Protein 2HYD (pdb70)

Structure (mmCIF, N/CA/C/O backbone):
data_2HYD
#
_entry.id   2HYD
#
_cell.length_a   161.279
_cell.length_b   103.955
_cell.length_c   181.013
_cell.angle_alpha   90.00
_cell.angle_beta   97.99
_cell.angle_gamma   90.00
#
_symmetry.space_group_name_H-M   'C 1 2 1'
#
loop_
_entity.id
_entity.type
_entity.pdbx_description
1 polymer 'ABC transporter homolog'
2 non-polymer 'SODIUM ION'
3 non-polymer "ADENOSINE-5'-DIPHOSPHATE"
4 water water
#
loop_
_atom_site.group_PDB
_atom_site.id
_atom_site.type_symbol
_atom_site.label_atom_id
_atom_site.label_alt_id
_atom_site.label_comp_id
_atom_site.label_asym_id
_atom_site.label_entity_id
_atom_site.label_seq_id
_atom_site.pdbx_PDB_ins_code
_atom_site.Cartn_x
_atom_site.Cartn_y
_atom_site.Cartn_z
_atom_site.occupancy
_atom_site.B_iso_or_equiv
_atom_site.auth_seq_id
_atom_site.auth_comp_id
_atom_site.auth_asym_id
_atom_site.auth_atom_id
_atom_site.pdbx_PDB_model_num
ATOM 1 N N . MET A 1 1 ? 111.671 47.978 130.300 1.00 115.39 1 MET A N 1
ATOM 2 C CA . MET A 1 1 ? 111.642 49.278 131.042 1.00 115.39 1 MET A CA 1
ATOM 3 C C . MET A 1 1 ? 111.860 50.517 130.166 1.00 115.39 1 MET A C 1
ATOM 4 O O . MET A 1 1 ? 111.342 51.599 130.466 1.00 115.39 1 MET A O 1
ATOM 9 N N . ILE A 1 2 ? 112.655 50.384 129.110 1.00 107.22 2 ILE A N 1
ATOM 10 C CA . ILE A 1 2 ? 112.864 51.525 128.235 1.00 107.22 2 ILE A CA 1
ATOM 11 C C . ILE A 1 2 ? 111.479 51.879 127.714 1.00 107.22 2 ILE A C 1
ATOM 12 O O . ILE A 1 2 ? 111.142 53.055 127.564 1.00 107.22 2 ILE A O 1
ATOM 17 N N . LYS A 1 3 ? 110.678 50.846 127.446 1.00 136.54 3 LYS A N 1
ATOM 18 C CA . LYS A 1 3 ? 109.326 51.039 126.935 1.00 136.54 3 LYS A CA 1
ATOM 19 C C . LYS A 1 3 ? 108.551 51.932 127.874 1.00 136.54 3 LYS A C 1
ATOM 20 O O . LYS A 1 3 ? 107.806 52.821 127.442 1.00 136.54 3 LYS A O 1
ATOM 26 N N . ARG A 1 4 ? 108.737 51.692 129.167 1.00 107.41 4 ARG A N 1
ATOM 27 C CA . ARG A 1 4 ? 108.081 52.499 130.182 1.00 107.41 4 ARG A CA 1
ATOM 28 C C . ARG A 1 4 ? 108.461 53.956 129.961 1.00 107.41 4 ARG A C 1
ATOM 29 O O . ARG A 1 4 ? 107.657 54.769 129.502 1.00 107.41 4 ARG A O 1
ATOM 37 N N . TYR A 1 5 ? 109.710 54.269 130.285 1.00 111.07 5 TYR A N 1
ATOM 38 C CA . TYR A 1 5 ? 110.208 55.622 130.148 1.00 111.07 5 TYR A CA 1
ATOM 39 C C . TYR A 1 5 ? 109.772 56.240 128.824 1.00 111.07 5 TYR A C 1
ATOM 40 O O . TYR A 1 5 ? 109.416 57.417 128.762 1.00 111.07 5 TYR A O 1
ATOM 49 N N . LEU A 1 6 ? 109.789 55.434 127.768 1.00 102.49 6 LEU A N 1
ATOM 50 C CA . LEU A 1 6 ? 109.401 55.907 126.445 1.00 102.49 6 LEU A CA 1
ATOM 51 C C . LEU A 1 6 ? 107.990 56.452 126.444 1.00 102.49 6 LEU A C 1
ATOM 52 O O . LEU A 1 6 ? 107.695 57.453 125.793 1.00 102.49 6 LEU A O 1
ATOM 57 N N . GLN A 1 7 ? 107.123 55.786 127.188 1.00 89.21 7 GLN A N 1
ATOM 58 C CA . GLN A 1 7 ? 105.744 56.201 127.279 1.00 89.21 7 GLN A CA 1
ATOM 59 C C . GLN A 1 7 ? 105.654 57.687 127.637 1.00 89.21 7 GLN A C 1
ATOM 60 O O . GLN A 1 7 ? 104.705 58.369 127.257 1.00 89.21 7 GLN A O 1
ATOM 66 N N . PHE A 1 8 ? 106.639 58.197 128.364 1.00 93.07 8 PHE A N 1
ATOM 67 C CA . PHE A 1 8 ? 106.613 59.605 128.736 1.00 93.07 8 PHE A CA 1
ATOM 68 C C . PHE A 1 8 ? 106.993 60.477 127.555 1.00 93.07 8 PHE A C 1
ATOM 69 O O . PHE A 1 8 ? 106.519 61.607 127.420 1.00 93.07 8 PHE A O 1
ATOM 77 N N . VAL A 1 9 ? 107.859 59.945 126.701 1.00 106.74 9 VAL A N 1
ATOM 78 C CA . VAL A 1 9 ? 108.320 60.683 125.537 1.00 106.74 9 VAL A CA 1
ATOM 79 C C . VAL A 1 9 ? 107.302 60.667 124.404 1.00 106.74 9 VAL A C 1
ATOM 80 O O . VAL A 1 9 ? 107.237 61.600 123.606 1.00 106.74 9 VAL A O 1
ATOM 84 N N . LYS A 1 10 ? 106.513 59.597 124.347 1.00 109.60 10 LYS A N 1
ATOM 85 C CA . LYS A 1 10 ? 105.490 59.412 123.320 1.00 109.60 10 LYS A CA 1
ATOM 86 C C . LYS A 1 10 ? 104.899 60.691 122.721 1.00 109.60 10 LYS A C 1
ATOM 87 O O . LYS A 1 10 ? 105.110 60.987 121.555 1.00 109.60 10 LYS A O 1
ATOM 93 N N . PRO A 1 11 ? 104.163 61.475 123.513 1.00 87.21 11 PRO A N 1
ATOM 94 C CA . PRO A 1 11 ? 103.577 62.700 122.961 1.00 87.21 11 PRO A CA 1
ATOM 95 C C . PRO A 1 11 ? 104.568 63.752 122.471 1.00 87.21 11 PRO A C 1
ATOM 96 O O . PRO A 1 11 ? 104.190 64.894 122.227 1.00 87.21 11 PRO A O 1
ATOM 100 N N . TYR A 1 12 ? 105.832 63.378 122.328 1.00 109.69 12 TYR A N 1
ATOM 101 C CA . TYR A 1 12 ? 106.828 64.327 121.860 1.00 109.69 12 TYR A CA 1
ATOM 102 C C . TYR A 1 12 ? 107.694 63.727 120.762 1.00 109.69 12 TYR A C 1
ATOM 103 O O . TYR A 1 12 ? 108.731 64.289 120.411 1.00 109.69 12 TYR A O 1
ATOM 112 N N . LYS A 1 13 ? 107.263 62.593 120.214 1.00 126.55 13 LYS A N 1
ATOM 113 C CA . LYS A 1 13 ? 108.023 61.924 119.163 1.00 126.55 13 LYS A CA 1
ATOM 114 C C . LYS A 1 13 ? 108.416 62.891 118.068 1.00 126.55 13 LYS A C 1
ATOM 115 O O . LYS A 1 13 ? 109.603 63.089 117.802 1.00 126.55 13 LYS A O 1
ATOM 121 N N . TYR A 1 14 ? 107.426 63.514 117.446 1.00 124.07 14 TYR A N 1
ATOM 122 C CA . TYR A 1 14 ? 107.712 64.441 116.370 1.00 124.07 14 TYR A CA 1
ATOM 123 C C . TYR A 1 14 ? 108.783 65.470 116.710 1.00 124.07 14 TYR A C 1
ATOM 124 O O . TYR A 1 14 ? 109.788 65.565 115.997 1.00 124.07 14 TYR A O 1
ATOM 133 N N . ARG A 1 15 ? 108.597 66.217 117.798 1.00 114.33 15 ARG A N 1
ATOM 134 C CA . ARG A 1 15 ? 109.580 67.229 118.195 1.00 114.33 15 ARG A CA 1
ATOM 135 C C . ARG A 1 15 ? 110.964 66.593 118.249 1.00 114.33 15 ARG A C 1
ATOM 136 O O . ARG A 1 15 ? 111.970 67.239 117.946 1.00 114.33 15 ARG A O 1
ATOM 144 N N . ILE A 1 16 ? 111.009 65.320 118.624 1.00 119.43 16 ILE A N 1
ATOM 145 C CA . ILE A 1 16 ? 112.270 64.612 118.713 1.00 119.43 16 ILE A CA 1
ATOM 146 C C . ILE A 1 16 ? 112.791 64.219 117.345 1.00 119.43 16 ILE A C 1
ATOM 147 O O . ILE A 1 16 ? 113.990 64.336 117.079 1.00 119.43 16 ILE A O 1
ATOM 152 N N . PHE A 1 17 ? 111.904 63.740 116.478 1.00 118.32 17 PHE A N 1
ATOM 153 C CA . PHE A 1 17 ? 112.335 63.382 115.135 1.00 118.32 17 PHE A CA 1
ATOM 154 C C . PHE A 1 17 ? 112.939 64.660 114.575 1.00 118.32 17 PHE A C 1
ATOM 155 O O . PHE A 1 17 ? 114.063 64.663 114.058 1.00 118.32 17 PHE A O 1
ATOM 163 N N . ALA A 1 18 ? 112.184 65.749 114.716 1.00 97.23 18 ALA A N 1
ATOM 164 C CA . ALA A 1 18 ? 112.604 67.068 114.247 1.00 97.23 18 ALA A CA 1
ATOM 165 C C . ALA A 1 18 ? 113.999 67.416 114.758 1.00 97.23 18 ALA A C 1
ATOM 166 O O . ALA A 1 18 ? 114.870 67.862 114.003 1.00 97.23 18 ALA A O 1
ATOM 168 N N . THR A 1 19 ? 114.199 67.215 116.053 1.00 110.35 19 THR A N 1
ATOM 169 C CA . THR A 1 19 ? 115.481 67.496 116.667 1.00 110.35 19 THR A CA 1
ATOM 170 C C . THR A 1 19 ? 116.580 66.675 116.015 1.00 110.35 19 THR A C 1
ATOM 171 O O . THR A 1 19 ? 117.709 67.151 115.881 1.00 110.35 19 THR A O 1
ATOM 175 N N . ILE A 1 20 ? 116.257 65.447 115.613 1.00 110.78 20 ILE A N 1
ATOM 176 C CA . ILE A 1 20 ? 117.250 64.589 114.980 1.00 110.78 20 ILE A CA 1
ATOM 177 C C . ILE A 1 20 ? 117.521 65.039 113.551 1.00 110.78 20 ILE A C 1
ATOM 178 O O . ILE A 1 20 ? 118.675 65.095 113.118 1.00 110.78 20 ILE A O 1
ATOM 183 N N . ILE A 1 21 ? 116.454 65.347 112.820 1.00 120.90 21 ILE A N 1
ATOM 184 C CA . ILE A 1 21 ? 116.572 65.805 111.439 1.00 120.90 21 ILE A CA 1
ATOM 185 C C . ILE A 1 21 ? 117.531 66.990 111.397 1.00 120.90 21 ILE A C 1
ATOM 186 O O . ILE A 1 21 ? 118.618 66.908 110.818 1.00 120.90 21 ILE A O 1
ATOM 191 N N . VAL A 1 22 ? 117.119 68.088 112.022 1.00 101.58 22 VAL A N 1
ATOM 192 C CA . VAL A 1 22 ? 117.930 69.291 112.078 1.00 101.58 22 VAL A CA 1
ATOM 193 C C . VAL A 1 22 ? 119.336 68.921 112.538 1.00 101.58 22 VAL A C 1
ATOM 194 O O . VAL A 1 22 ? 120.320 69.566 112.162 1.00 101.58 22 VAL A O 1
ATOM 198 N N . GLY A 1 23 ? 119.419 67.877 113.358 1.00 101.06 23 GLY A N 1
ATOM 199 C CA . GLY A 1 23 ? 120.706 67.420 113.856 1.00 101.06 23 GLY A CA 1
ATOM 200 C C . GLY A 1 23 ? 121.602 66.983 112.716 1.00 101.06 23 GLY A C 1
ATOM 201 O O . GLY A 1 23 ? 122.772 67.367 112.643 1.00 101.06 23 GLY A O 1
ATOM 202 N N . ILE A 1 24 ? 121.046 66.182 111.814 1.00 133.64 24 ILE A N 1
ATOM 203 C CA . ILE A 1 24 ? 121.794 65.697 110.666 1.00 133.64 24 ILE A CA 1
ATOM 204 C C . ILE A 1 24 ? 122.188 66.872 109.767 1.00 133.64 24 ILE A C 1
ATOM 205 O O . ILE A 1 24 ? 123.348 67.001 109.372 1.00 133.64 24 ILE A O 1
ATOM 210 N N . ILE A 1 25 ? 121.217 67.732 109.465 1.00 117.55 25 ILE A N 1
ATOM 211 C CA . ILE A 1 25 ? 121.436 68.907 108.623 1.00 117.55 25 ILE A CA 1
ATOM 212 C C . ILE A 1 25 ? 122.483 69.848 109.228 1.00 117.55 25 ILE A C 1
ATOM 213 O O . ILE A 1 25 ? 122.485 71.052 108.968 1.00 117.55 25 ILE A O 1
ATOM 218 N N . LYS A 1 26 ? 123.370 69.307 110.051 1.00 131.92 26 LYS A N 1
ATOM 219 C CA . LYS A 1 26 ? 124.402 70.130 110.646 1.00 131.92 26 LYS A CA 1
ATOM 220 C C . LYS A 1 26 ? 125.772 69.799 110.101 1.00 131.92 26 LYS A C 1
ATOM 221 O O . LYS A 1 26 ? 126.570 70.700 109.842 1.00 131.92 26 LYS A O 1
ATOM 227 N N . PHE A 1 27 ? 126.044 68.512 109.918 1.00 134.66 27 PHE A N 1
ATOM 228 C CA . PHE A 1 27 ? 127.334 68.087 109.381 1.00 134.66 27 PHE A CA 1
ATOM 229 C C . PHE A 1 27 ? 127.612 68.776 108.039 1.00 134.66 27 PHE A C 1
ATOM 230 O O . PHE A 1 27 ? 128.768 68.957 107.644 1.00 134.66 27 PHE A O 1
ATOM 238 N N . GLY A 1 28 ? 126.545 69.152 107.341 1.00 199.98 28 GLY A N 1
ATOM 239 C CA . GLY A 1 28 ? 126.699 69.807 106.056 1.00 199.98 28 GLY A CA 1
ATOM 240 C C . GLY A 1 28 ? 127.459 71.109 106.179 1.00 199.98 28 GLY A C 1
ATOM 241 O O . GLY A 1 28 ? 128.186 71.507 105.270 1.00 199.98 28 GLY A O 1
ATOM 242 N N . ILE A 1 29 ? 127.297 71.764 107.321 1.00 140.12 29 ILE A N 1
ATOM 243 C CA . ILE A 1 29 ? 127.950 73.035 107.578 1.00 140.12 29 ILE A CA 1
ATOM 244 C C . ILE A 1 29 ? 129.475 72.951 107.732 1.00 140.12 29 ILE A C 1
ATOM 245 O O . ILE A 1 29 ? 130.217 73.565 106.958 1.00 140.12 29 ILE A O 1
ATOM 250 N N . PRO A 1 30 ? 129.967 72.186 108.719 1.00 129.03 30 PRO A N 1
ATOM 251 C CA . PRO A 1 30 ? 131.421 72.074 108.905 1.00 129.03 30 PRO A CA 1
ATOM 252 C C . PRO A 1 30 ? 132.179 71.761 107.616 1.00 129.03 30 PRO A C 1
ATOM 253 O O . PRO A 1 30 ? 133.318 72.193 107.434 1.00 129.03 30 PRO A O 1
ATOM 257 N N . MET A 1 31 ? 131.539 71.003 106.731 1.00 137.40 31 MET A N 1
ATOM 258 C CA . MET A 1 31 ? 132.144 70.635 105.458 1.00 137.40 31 MET A CA 1
ATOM 259 C C . MET A 1 31 ? 132.191 71.799 104.473 1.00 137.40 31 MET A C 1
ATOM 260 O O . MET A 1 31 ? 132.999 71.803 103.543 1.00 137.40 31 MET A O 1
ATOM 265 N N . LEU A 1 32 ? 131.329 72.787 104.670 1.00 121.79 32 LEU A N 1
ATOM 266 C CA . LEU A 1 32 ? 131.316 73.929 103.776 1.00 121.79 32 LEU A CA 1
ATOM 267 C C . LEU A 1 32 ? 132.623 74.709 103.863 1.00 121.79 32 LEU A C 1
ATOM 268 O O . LEU A 1 32 ? 133.071 75.297 102.878 1.00 121.79 32 LEU A O 1
ATOM 273 N N . ILE A 1 33 ? 133.240 74.705 105.038 1.00 114.48 33 ILE A N 1
ATOM 274 C CA . ILE A 1 33 ? 134.495 75.421 105.216 1.00 114.48 33 ILE A CA 1
ATOM 275 C C . ILE A 1 33 ? 135.562 74.878 104.268 1.00 114.48 33 ILE A C 1
ATOM 276 O O . ILE A 1 33 ? 135.997 75.580 103.351 1.00 114.48 33 ILE A O 1
ATOM 281 N N . PRO A 1 34 ? 135.989 73.616 104.463 1.00 127.36 34 PRO A N 1
ATOM 282 C CA . PRO A 1 34 ? 137.015 73.052 103.579 1.00 127.36 34 PRO A CA 1
ATOM 283 C C . PRO A 1 34 ? 136.617 73.092 102.110 1.00 127.36 34 PRO A C 1
ATOM 284 O O . PRO A 1 34 ? 137.471 73.028 101.229 1.00 127.36 34 PRO A O 1
ATOM 288 N N . LEU A 1 35 ? 135.321 73.197 101.845 1.00 102.92 35 LEU A N 1
ATOM 289 C CA . LEU A 1 35 ? 134.860 73.269 100.471 1.00 102.92 35 LEU A CA 1
ATOM 290 C C . LEU A 1 35 ? 135.178 74.664 99.941 1.00 102.92 35 LEU A C 1
ATOM 291 O O . LEU A 1 35 ? 135.616 74.812 98.802 1.00 102.92 35 LEU A O 1
ATOM 296 N N . LEU A 1 36 ? 134.960 75.681 100.775 1.00 114.66 36 LEU A N 1
ATOM 297 C CA . LEU A 1 36 ? 135.236 77.059 100.385 1.00 114.66 36 LEU A CA 1
ATOM 298 C C . LEU A 1 36 ? 136.732 77.249 100.219 1.00 114.66 36 LEU A C 1
ATOM 299 O O . LEU A 1 36 ? 137.185 78.126 99.467 1.00 114.66 36 LEU A O 1
ATOM 304 N N . ILE A 1 37 ? 137.467 76.393 100.934 1.00 104.08 37 ILE A N 1
ATOM 305 C CA . ILE A 1 37 ? 138.929 76.350 100.922 1.00 104.08 37 ILE A CA 1
ATOM 306 C C . ILE A 1 37 ? 139.406 75.646 99.660 1.00 104.08 37 ILE A C 1
ATOM 307 O O . ILE A 1 37 ? 140.230 76.179 98.915 1.00 104.08 37 ILE A O 1
ATOM 312 N N . LYS A 1 38 ? 138.902 74.439 99.427 1.00 117.08 38 LYS A N 1
ATOM 313 C CA . LYS A 1 38 ? 139.293 73.699 98.238 1.00 117.08 38 LYS A CA 1
ATOM 314 C C . LYS A 1 38 ? 138.881 74.513 97.016 1.00 117.08 38 LYS A C 1
ATOM 315 O O . LYS A 1 38 ? 139.640 74.650 96.057 1.00 117.08 38 LYS A O 1
ATOM 321 N N . TYR A 1 39 ? 137.672 75.061 97.069 1.00 114.10 39 TYR A N 1
ATOM 322 C CA . TYR A 1 39 ? 137.142 75.865 95.978 1.00 114.10 39 TYR A CA 1
ATOM 323 C C . TYR A 1 39 ? 137.995 77.097 95.718 1.00 114.10 39 TYR A C 1
ATOM 324 O O . TYR A 1 39 ? 138.196 77.493 94.572 1.00 114.10 39 TYR A O 1
ATOM 333 N N . ALA A 1 40 ? 138.470 77.727 96.783 1.00 102.97 40 ALA A N 1
ATOM 334 C CA . ALA A 1 40 ? 139.323 78.891 96.623 1.00 102.97 40 ALA A CA 1
ATOM 335 C C . ALA A 1 40 ? 140.595 78.375 95.963 1.00 102.97 40 ALA A C 1
ATOM 336 O O . ALA A 1 40 ? 140.917 78.749 94.836 1.00 102.97 40 ALA A O 1
ATOM 338 N N . ILE A 1 41 ? 141.297 77.493 96.669 1.00 128.96 41 ILE A N 1
ATOM 339 C CA . ILE A 1 41 ? 142.538 76.907 96.184 1.00 128.96 41 ILE A CA 1
ATOM 340 C C . ILE A 1 41 ? 142.413 76.237 94.823 1.00 128.96 41 ILE A C 1
ATOM 341 O O . ILE A 1 41 ? 142.724 76.838 93.796 1.00 128.96 41 ILE A O 1
ATOM 346 N N . ASP A 1 42 ? 141.951 74.992 94.823 1.00 134.04 42 ASP A N 1
ATOM 347 C CA . ASP A 1 42 ? 141.815 74.206 93.598 1.00 134.04 42 ASP A CA 1
ATOM 348 C C . ASP A 1 42 ? 140.787 74.697 92.583 1.00 134.04 42 ASP A C 1
ATOM 349 O O . ASP A 1 42 ? 140.749 74.200 91.454 1.00 134.04 42 ASP A O 1
ATOM 354 N N . GLY A 1 43 ? 139.964 75.669 92.966 1.00 115.45 43 GLY A N 1
ATOM 355 C CA . GLY A 1 43 ? 138.946 76.149 92.051 1.00 115.45 43 GLY A CA 1
ATOM 356 C C . GLY A 1 43 ? 139.171 77.492 91.394 1.00 115.45 43 GLY A C 1
ATOM 357 O O . GLY A 1 43 ? 138.930 77.644 90.201 1.00 115.45 43 GLY A O 1
ATOM 358 N N . VAL A 1 44 ? 139.632 78.474 92.152 1.00 133.02 44 VAL A N 1
ATOM 359 C CA . VAL A 1 44 ? 139.834 79.794 91.584 1.00 133.02 44 VAL A CA 1
ATOM 360 C C . VAL A 1 44 ? 141.300 80.164 91.402 1.00 133.02 44 VAL A C 1
ATOM 361 O O . VAL A 1 44 ? 141.673 80.819 90.426 1.00 133.02 44 VAL A O 1
ATOM 365 N N . ILE A 1 45 ? 142.130 79.737 92.342 1.00 138.25 45 ILE A N 1
ATOM 366 C CA . ILE A 1 45 ? 143.549 80.041 92.289 1.00 138.25 45 ILE A CA 1
ATOM 367 C C . ILE A 1 45 ? 144.286 79.255 91.223 1.00 138.25 45 ILE A C 1
ATOM 368 O O . ILE A 1 45 ? 145.198 79.780 90.590 1.00 138.25 45 ILE A O 1
ATOM 373 N N . ASN A 1 46 ? 143.904 77.999 91.024 1.00 128.57 46 ASN A N 1
ATOM 374 C CA . ASN A 1 46 ? 144.583 77.182 90.030 1.00 128.57 46 ASN A CA 1
ATOM 375 C C . ASN A 1 46 ? 143.659 76.665 88.943 1.00 128.57 46 ASN A C 1
ATOM 376 O O . ASN A 1 46 ? 143.740 75.499 88.556 1.00 128.57 46 ASN A O 1
ATOM 381 N N . ASN A 1 47 ? 142.784 77.525 88.440 1.00 164.89 47 ASN A N 1
ATOM 382 C CA . ASN A 1 47 ? 141.876 77.104 87.388 1.00 164.89 47 ASN A CA 1
ATOM 383 C C . ASN A 1 47 ? 142.565 77.136 86.026 1.00 164.89 47 ASN A C 1
ATOM 384 O O . ASN A 1 47 ? 142.186 76.406 85.107 1.00 164.89 47 ASN A O 1
ATOM 389 N N . HIS A 1 48 ? 143.589 77.973 85.904 1.00 166.04 48 HIS A N 1
ATOM 390 C CA . HIS A 1 48 ? 144.326 78.095 84.652 1.00 166.04 48 HIS A CA 1
ATOM 391 C C . HIS A 1 48 ? 143.374 78.440 83.522 1.00 166.04 48 HIS A C 1
ATOM 392 O O . HIS A 1 48 ? 143.582 78.045 82.377 1.00 166.04 48 HIS A O 1
ATOM 399 N N . ALA A 1 49 ? 142.328 79.186 83.859 1.00 153.45 49 ALA A N 1
ATOM 400 C CA . ALA A 1 49 ? 141.325 79.596 82.886 1.00 153.45 49 ALA A CA 1
ATOM 401 C C . ALA A 1 49 ? 140.649 80.853 83.404 1.00 153.45 49 ALA A C 1
ATOM 402 O O . ALA A 1 49 ? 139.541 81.186 82.984 1.00 153.45 49 ALA A O 1
ATOM 404 N N . LEU A 1 50 ? 141.332 81.572 84.291 1.00 110.57 50 LEU A N 1
ATOM 405 C CA . LEU A 1 50 ? 140.724 82.745 84.907 1.00 110.57 50 LEU A CA 1
ATOM 406 C C . LEU A 1 50 ? 141.334 84.136 84.791 1.00 110.57 50 LEU A C 1
ATOM 407 O O . LEU A 1 50 ? 142.449 84.404 85.247 1.00 110.57 50 LEU A O 1
ATOM 412 N N . THR A 1 51 ? 140.561 85.036 84.209 1.00 143.70 51 THR A N 1
ATOM 413 C CA . THR A 1 51 ? 140.993 86.409 84.088 1.00 143.70 51 THR A CA 1
ATOM 414 C C . THR A 1 51 ? 141.244 86.786 85.535 1.00 143.70 51 THR A C 1
ATOM 415 O O . THR A 1 51 ? 140.570 86.272 86.426 1.00 143.70 51 THR A O 1
ATOM 419 N N . THR A 1 52 ? 142.212 87.655 85.790 1.00 142.51 52 THR A N 1
ATOM 420 C CA . THR A 1 52 ? 142.443 88.071 87.164 1.00 142.51 52 THR A CA 1
ATOM 421 C C . THR A 1 52 ? 141.154 88.734 87.644 1.00 142.51 52 THR A C 1
ATOM 422 O O . THR A 1 52 ? 140.901 88.846 88.841 1.00 142.51 52 THR A O 1
ATOM 426 N N . ASP A 1 53 ? 140.330 89.145 86.683 1.00 163.91 53 ASP A N 1
ATOM 427 C CA . ASP A 1 53 ? 139.044 89.779 86.968 1.00 163.91 53 ASP A CA 1
ATOM 428 C C . ASP A 1 53 ? 137.930 88.730 87.109 1.00 163.91 53 ASP A C 1
ATOM 429 O O . ASP A 1 53 ? 136.841 89.034 87.602 1.00 163.91 53 ASP A O 1
ATOM 434 N N . GLU A 1 54 ? 138.202 87.505 86.662 1.00 186.43 54 GLU A N 1
ATOM 435 C CA . GLU A 1 54 ? 137.225 86.422 86.753 1.00 186.43 54 GLU A CA 1
ATOM 436 C C . GLU A 1 54 ? 137.422 85.643 88.051 1.00 186.43 54 GLU A C 1
ATOM 437 O O . GLU A 1 54 ? 136.468 85.398 88.795 1.00 186.43 54 GLU A O 1
ATOM 443 N N . LYS A 1 55 ? 138.667 85.255 88.315 1.00 133.40 55 LYS A N 1
ATOM 444 C CA . LYS A 1 55 ? 138.996 84.500 89.520 1.00 133.40 55 LYS A CA 1
ATOM 445 C C . LYS A 1 55 ? 138.581 85.273 90.762 1.00 133.40 55 LYS A C 1
ATOM 446 O O . LYS A 1 55 ? 137.985 84.718 91.690 1.00 133.40 55 LYS A O 1
ATOM 452 N N . VAL A 1 56 ? 138.895 86.561 90.769 1.00 115.66 56 VAL A N 1
ATOM 453 C CA . VAL A 1 56 ? 138.520 87.418 91.883 1.00 115.66 56 VAL A CA 1
ATOM 454 C C . VAL A 1 56 ? 136.993 87.441 91.988 1.00 115.66 56 VAL A C 1
ATOM 455 O O . VAL A 1 56 ? 136.438 87.432 93.094 1.00 115.66 56 VAL A O 1
ATOM 459 N N . HIS A 1 57 ? 136.330 87.457 90.831 1.00 121.18 57 HIS A N 1
ATOM 460 C CA . HIS A 1 57 ? 134.872 87.479 90.758 1.00 121.18 57 HIS A CA 1
ATOM 461 C C . HIS A 1 57 ? 134.281 86.212 91.344 1.00 121.18 57 HIS A C 1
ATOM 462 O O . HIS A 1 57 ? 133.401 86.262 92.208 1.00 121.18 57 HIS A O 1
ATOM 469 N N . HIS A 1 58 ? 134.760 85.072 90.863 1.00 146.33 58 HIS A N 1
ATOM 470 C CA . HIS A 1 58 ? 134.267 83.797 91.353 1.00 146.33 58 HIS A CA 1
ATOM 471 C C . HIS A 1 58 ? 134.650 83.548 92.805 1.00 146.33 58 HIS A C 1
ATOM 472 O O . HIS A 1 58 ? 134.048 82.709 93.484 1.00 146.33 58 HIS A O 1
ATOM 479 N N . LEU A 1 59 ? 135.654 84.280 93.281 1.00 124.51 59 LEU A N 1
ATOM 480 C CA . LEU A 1 59 ? 136.060 84.154 94.670 1.00 124.51 59 LEU A CA 1
ATOM 481 C C . LEU A 1 59 ? 134.941 84.828 95.449 1.00 124.51 59 LEU A C 1
ATOM 482 O O . LEU A 1 59 ? 134.337 84.231 96.342 1.00 124.51 59 LEU A O 1
ATOM 487 N N . THR A 1 60 ? 134.657 86.073 95.076 1.00 111.89 60 THR A N 1
ATOM 488 C CA . THR A 1 60 ? 133.616 86.856 95.723 1.00 111.89 60 THR A CA 1
ATOM 489 C C . THR A 1 60 ? 132.266 86.143 95.805 1.00 111.89 60 THR A C 1
ATOM 490 O O . THR A 1 60 ? 131.635 86.143 96.865 1.00 111.89 60 THR A O 1
ATOM 494 N N . ILE A 1 61 ? 131.806 85.534 94.715 1.00 120.29 61 ILE A N 1
ATOM 495 C CA . ILE A 1 61 ? 130.520 84.840 94.791 1.00 120.29 61 ILE A CA 1
ATOM 496 C C . ILE A 1 61 ? 130.571 83.733 95.858 1.00 120.29 61 ILE A C 1
ATOM 497 O O . ILE A 1 61 ? 129.551 83.405 96.487 1.00 120.29 61 ILE A O 1
ATOM 502 N N . ALA A 1 62 ? 131.760 83.170 96.071 1.00 115.99 62 ALA A N 1
ATOM 503 C CA . ALA A 1 62 ? 131.933 82.099 97.052 1.00 115.99 62 ALA A CA 1
ATOM 504 C C . ALA A 1 62 ? 131.928 82.627 98.481 1.00 115.99 62 ALA A C 1
ATOM 505 O O . ALA A 1 62 ? 131.639 81.898 99.425 1.00 115.99 62 ALA A O 1
ATOM 507 N N . ILE A 1 63 ? 132.252 83.898 98.646 1.00 103.75 63 ILE A N 1
ATOM 508 C CA . ILE A 1 63 ? 132.259 84.468 99.976 1.00 103.75 63 ILE A CA 1
ATOM 509 C C . ILE A 1 63 ? 130.881 85.070 100.273 1.00 103.75 63 ILE A C 1
ATOM 510 O O . ILE A 1 63 ? 130.271 84.718 101.277 1.00 103.75 63 ILE A O 1
ATOM 515 N N . GLY A 1 64 ? 130.383 85.955 99.409 1.00 143.82 64 GLY A N 1
ATOM 516 C CA . GLY A 1 64 ? 129.063 86.534 99.611 1.00 143.82 64 GLY A CA 1
ATOM 517 C C . GLY A 1 64 ? 128.107 85.424 100.002 1.00 143.82 64 GLY A C 1
ATOM 518 O O . GLY A 1 64 ? 127.243 85.600 100.866 1.00 143.82 64 GLY A O 1
ATOM 519 N N . ILE A 1 65 ? 128.288 84.268 99.365 1.00 111.68 65 ILE A N 1
ATOM 520 C CA . ILE A 1 65 ? 127.477 83.085 99.628 1.00 111.68 65 ILE A CA 1
ATOM 521 C C . ILE A 1 65 ? 127.751 82.548 101.032 1.00 111.68 65 ILE A C 1
ATOM 522 O O . ILE A 1 65 ? 126.819 82.247 101.787 1.00 111.68 65 ILE A O 1
ATOM 527 N N . ALA A 1 66 ? 129.035 82.423 101.369 1.00 106.92 66 ALA A N 1
ATOM 528 C CA . ALA A 1 66 ? 129.450 81.915 102.677 1.00 106.92 66 ALA A CA 1
ATOM 529 C C . ALA A 1 66 ? 128.801 82.715 103.803 1.00 106.92 66 ALA A C 1
ATOM 530 O O . ALA A 1 66 ? 128.142 82.154 104.685 1.00 106.92 66 ALA A O 1
ATOM 532 N N . LEU A 1 67 ? 128.987 84.029 103.761 1.00 120.61 67 LEU A N 1
ATOM 533 C CA . LEU A 1 67 ? 128.423 84.898 104.774 1.00 120.61 67 LEU A CA 1
ATOM 534 C C . LEU A 1 67 ? 126.934 84.661 104.931 1.00 120.61 67 LEU A C 1
ATOM 535 O O . LEU A 1 67 ? 126.444 84.518 106.047 1.00 120.61 67 LEU A O 1
ATOM 540 N N . PHE A 1 68 ? 126.217 84.603 103.814 1.00 113.79 68 PHE A N 1
ATOM 541 C CA . PHE A 1 68 ? 124.773 84.380 103.859 1.00 113.79 68 PHE A CA 1
ATOM 542 C C . PHE A 1 68 ? 124.428 83.122 104.642 1.00 113.79 68 PHE A C 1
ATOM 543 O O . PHE A 1 68 ? 123.657 83.169 105.616 1.00 113.79 68 PHE A O 1
ATOM 551 N N . ILE A 1 69 ? 124.982 81.995 104.200 1.00 123.18 69 ILE A N 1
ATOM 552 C CA . ILE A 1 69 ? 124.742 80.727 104.876 1.00 123.18 69 ILE A CA 1
ATOM 553 C C . ILE A 1 69 ? 125.021 80.868 106.366 1.00 123.18 69 ILE A C 1
ATOM 554 O O . ILE A 1 69 ? 124.111 80.735 107.190 1.00 123.18 69 ILE A O 1
ATOM 559 N N . PHE A 1 70 ? 126.275 81.168 106.701 1.00 107.01 70 PHE A N 1
ATOM 560 C CA . PHE A 1 70 ? 126.677 81.305 108.095 1.00 107.01 70 PHE A CA 1
ATOM 561 C C . PHE A 1 70 ? 126.055 82.423 108.932 1.00 107.01 70 PHE A C 1
ATOM 562 O O . PHE A 1 70 ? 125.819 82.228 110.126 1.00 107.01 70 PHE A O 1
ATOM 570 N N . VAL A 1 71 ? 125.777 83.582 108.345 1.00 106.31 71 VAL A N 1
ATOM 571 C CA . VAL A 1 71 ? 125.190 84.656 109.135 1.00 106.31 71 VAL A CA 1
ATOM 572 C C . VAL A 1 71 ? 123.667 84.689 109.064 1.00 106.31 71 VAL A C 1
ATOM 573 O O . VAL A 1 71 ? 123.025 85.491 109.745 1.00 106.31 71 VAL A O 1
ATOM 577 N N . ILE A 1 72 ? 123.078 83.814 108.256 1.00 103.65 72 ILE A N 1
ATOM 578 C CA . ILE A 1 72 ? 121.626 83.789 108.154 1.00 103.65 72 ILE A CA 1
ATOM 579 C C . ILE A 1 72 ? 121.016 82.411 108.317 1.00 103.65 72 ILE A C 1
ATOM 580 O O . ILE A 1 72 ? 120.099 82.234 109.117 1.00 103.65 72 ILE A O 1
ATOM 585 N N . VAL A 1 73 ? 121.507 81.434 107.568 1.00 96.03 73 VAL A N 1
ATOM 586 C CA . VAL A 1 73 ? 120.941 80.098 107.673 1.00 96.03 73 VAL A CA 1
ATOM 587 C C . VAL A 1 73 ? 121.321 79.343 108.948 1.00 96.03 73 VAL A C 1
ATOM 588 O O . VAL A 1 73 ? 120.447 78.927 109.716 1.00 96.03 73 VAL A O 1
ATOM 592 N N . ARG A 1 74 ? 122.618 79.173 109.177 1.00 113.39 74 ARG A N 1
ATOM 593 C CA . ARG A 1 74 ? 123.098 78.438 110.343 1.00 113.39 74 ARG A CA 1
ATOM 594 C C . ARG A 1 74 ? 122.537 78.876 111.690 1.00 113.39 74 ARG A C 1
ATOM 595 O O . ARG A 1 74 ? 122.046 78.048 112.457 1.00 113.39 74 ARG A O 1
ATOM 603 N N . PRO A 1 75 ? 122.611 80.181 112.004 1.00 91.75 75 PRO A N 1
ATOM 604 C CA . PRO A 1 75 ? 122.087 80.637 113.295 1.00 91.75 75 PRO A CA 1
ATOM 605 C C . PRO A 1 75 ? 120.750 79.992 113.659 1.00 91.75 75 PRO A C 1
ATOM 606 O O . PRO A 1 75 ? 120.616 79.398 114.734 1.00 91.75 75 PRO A O 1
ATOM 610 N N . PRO A 1 76 ? 119.743 80.095 112.771 1.00 88.35 76 PRO A N 1
ATOM 611 C CA . PRO A 1 76 ? 118.447 79.486 113.084 1.00 88.35 76 PRO A CA 1
ATOM 612 C C . PRO A 1 76 ? 118.556 77.982 113.301 1.00 88.35 76 PRO A C 1
ATOM 613 O O . PRO A 1 76 ? 117.953 77.447 114.232 1.00 88.35 76 PRO A O 1
ATOM 617 N N . ILE A 1 77 ? 119.314 77.288 112.457 1.00 95.83 77 ILE A N 1
ATOM 618 C CA . ILE A 1 77 ? 119.454 75.847 112.659 1.00 95.83 77 ILE A CA 1
ATOM 619 C C . ILE A 1 77 ? 120.017 75.604 114.062 1.00 95.83 77 ILE A C 1
ATOM 620 O O . ILE A 1 77 ? 119.413 74.879 114.858 1.00 95.83 77 ILE A O 1
ATOM 625 N N . GLU A 1 78 ? 121.163 76.223 114.358 1.00 92.83 78 GLU A N 1
ATOM 626 C CA . GLU A 1 78 ? 121.794 76.098 115.672 1.00 92.83 78 GLU A CA 1
ATOM 627 C C . GLU A 1 78 ? 120.750 76.271 116.772 1.00 92.83 78 GLU A C 1
ATOM 628 O O . GLU A 1 78 ? 120.527 75.368 117.575 1.00 92.83 78 GLU A O 1
ATOM 634 N N . PHE A 1 79 ? 120.107 77.436 116.795 1.00 107.31 79 PHE A N 1
ATOM 635 C CA . PHE A 1 79 ? 119.081 77.735 117.786 1.00 107.31 79 PHE A CA 1
ATOM 636 C C . PHE A 1 79 ? 118.074 76.600 117.911 1.00 107.31 79 PHE A C 1
ATOM 637 O O . PHE A 1 79 ? 118.115 75.827 118.862 1.00 107.31 79 PHE A O 1
ATOM 645 N N . ILE A 1 80 ? 117.169 76.509 116.943 1.00 101.03 80 ILE A N 1
ATOM 646 C CA . ILE A 1 80 ? 116.148 75.473 116.949 1.00 101.03 80 ILE A CA 1
ATOM 647 C C . ILE A 1 80 ? 116.663 74.134 117.450 1.00 101.03 80 ILE A C 1
ATOM 648 O O . ILE A 1 80 ? 116.025 73.507 118.288 1.00 101.03 80 ILE A O 1
ATOM 653 N N . ARG A 1 81 ? 117.808 73.692 116.942 1.00 104.76 81 ARG A N 1
ATOM 654 C CA . ARG A 1 81 ? 118.374 72.412 117.371 1.00 104.76 81 ARG A CA 1
ATOM 655 C C . ARG A 1 81 ? 118.450 72.272 118.883 1.00 104.76 81 ARG A C 1
ATOM 656 O O . ARG A 1 81 ? 118.052 71.252 119.439 1.00 104.76 81 ARG A O 1
ATOM 664 N N . GLN A 1 82 ? 118.985 73.291 119.542 1.00 93.05 82 GLN A N 1
ATOM 665 C CA . GLN A 1 82 ? 119.110 73.259 120.987 1.00 93.05 82 GLN A CA 1
ATOM 666 C C . GLN A 1 82 ? 117.773 73.492 121.667 1.00 93.05 82 GLN A C 1
ATOM 667 O O . GLN A 1 82 ? 117.301 72.647 122.423 1.00 93.05 82 GLN A O 1
ATOM 673 N N . TYR A 1 83 ? 117.165 74.642 121.403 1.00 93.06 83 TYR A N 1
ATOM 674 C CA . TYR A 1 83 ? 115.877 74.961 121.998 1.00 93.06 83 TYR A CA 1
ATOM 675 C C . TYR A 1 83 ? 114.961 73.750 121.940 1.00 93.06 83 TYR A C 1
ATOM 676 O O . TYR A 1 83 ? 114.348 73.382 122.936 1.00 93.06 83 TYR A O 1
ATOM 685 N N . LEU A 1 84 ? 114.870 73.138 120.764 1.00 87.63 84 LEU A N 1
ATOM 686 C CA . LEU A 1 84 ? 114.034 71.958 120.566 1.00 87.63 84 LEU A CA 1
ATOM 687 C C . LEU A 1 84 ? 114.420 70.869 121.551 1.00 87.63 84 LEU A C 1
ATOM 688 O O . LEU A 1 84 ? 113.598 70.432 122.364 1.00 87.63 84 LEU A O 1
ATOM 693 N N . ALA A 1 85 ? 115.673 70.430 121.461 1.00 100.70 85 ALA A N 1
ATOM 694 C CA . ALA A 1 85 ? 116.210 69.395 122.337 1.00 100.70 85 ALA A CA 1
ATOM 695 C C . ALA A 1 85 ? 115.803 69.620 123.789 1.00 100.70 85 ALA A C 1
ATOM 696 O O . ALA A 1 85 ? 115.262 68.725 124.443 1.00 100.70 85 ALA A O 1
ATOM 698 N N . GLN A 1 86 ? 116.074 70.822 124.287 1.00 81.11 86 GLN A N 1
ATOM 699 C CA . GLN A 1 86 ? 115.744 71.179 125.657 1.00 81.11 86 GLN A CA 1
ATOM 700 C C . GLN A 1 86 ? 114.253 71.213 125.903 1.00 81.11 86 GLN A C 1
ATOM 701 O O . GLN A 1 86 ? 113.733 70.414 126.676 1.00 81.11 86 GLN A O 1
ATOM 707 N N . TRP A 1 87 ? 113.569 72.143 125.248 1.00 87.40 87 TRP A N 1
ATOM 708 C CA . TRP A 1 87 ? 112.132 72.282 125.410 1.00 87.40 87 TRP A CA 1
ATOM 709 C C . TRP A 1 87 ? 111.473 70.916 125.543 1.00 87.40 87 TRP A C 1
ATOM 710 O O . TRP A 1 87 ? 110.608 70.710 126.396 1.00 87.40 87 TRP A O 1
ATOM 721 N N . THR A 1 88 ? 111.885 69.985 124.690 1.00 85.21 88 THR A N 1
ATOM 722 C CA . THR A 1 88 ? 111.341 68.630 124.717 1.00 85.21 88 THR A CA 1
ATOM 723 C C . THR A 1 88 ? 111.575 67.958 126.066 1.00 85.21 88 THR A C 1
ATOM 724 O O . THR A 1 88 ? 110.630 67.780 126.837 1.00 85.21 88 THR A O 1
ATOM 728 N N . SER A 1 89 ? 112.824 67.592 126.350 1.00 99.23 89 SER A N 1
ATOM 729 C CA . SER A 1 89 ? 113.163 66.937 127.612 1.00 99.23 89 SER A CA 1
ATOM 730 C C . SER A 1 89 ? 112.599 67.673 128.825 1.00 99.23 89 SER A C 1
ATOM 731 O O . SER A 1 89 ? 112.007 67.058 129.706 1.00 99.23 89 SER A O 1
ATOM 734 N N . ASN A 1 90 ? 112.768 68.988 128.874 1.00 82.61 90 ASN A N 1
ATOM 735 C CA . ASN A 1 90 ? 112.245 69.745 130.003 1.00 82.61 90 ASN A CA 1
ATOM 736 C C . ASN A 1 90 ? 110.742 69.617 130.225 1.00 82.61 90 ASN A C 1
ATOM 737 O O . ASN A 1 90 ? 110.270 69.738 131.357 1.00 82.61 90 ASN A O 1
ATOM 742 N N . LYS A 1 91 ? 109.982 69.382 129.159 1.00 77.18 91 LYS A N 1
ATOM 743 C CA . LYS A 1 91 ? 108.542 69.221 129.312 1.00 77.18 91 LYS A CA 1
ATOM 744 C C . LYS A 1 91 ? 108.314 67.798 129.812 1.00 77.18 91 LYS A C 1
ATOM 745 O O . LYS A 1 91 ? 107.473 67.552 130.675 1.00 77.18 91 LYS A O 1
ATOM 751 N N . ILE A 1 92 ? 109.090 66.865 129.273 1.00 77.06 92 ILE A N 1
ATOM 752 C CA . ILE A 1 92 ? 109.000 65.468 129.662 1.00 77.06 92 ILE A CA 1
ATOM 753 C C . ILE A 1 92 ? 109.242 65.318 131.164 1.00 77.06 92 ILE A C 1
ATOM 754 O O . ILE A 1 92 ? 108.478 64.653 131.864 1.00 77.06 92 ILE A O 1
ATOM 759 N N . LEU A 1 93 ? 110.303 65.939 131.665 1.00 72.24 93 LEU A N 1
ATOM 760 C CA . LEU A 1 93 ? 110.585 65.846 133.080 1.00 72.24 93 LEU A CA 1
ATOM 761 C C . LEU A 1 93 ? 109.368 66.370 133.823 1.00 72.24 93 LEU A C 1
ATOM 762 O O . LEU A 1 93 ? 108.804 65.669 134.665 1.00 72.24 93 LEU A O 1
ATOM 767 N N . TYR A 1 94 ? 108.959 67.595 133.498 1.00 94.69 94 TYR A N 1
ATOM 768 C CA . TYR A 1 94 ? 107.775 68.216 134.098 1.00 94.69 94 TYR A CA 1
ATOM 769 C C . TYR A 1 94 ? 106.663 67.183 134.242 1.00 94.69 94 TYR A C 1
ATOM 770 O O . TYR A 1 94 ? 106.055 67.051 135.309 1.00 94.69 94 TYR A O 1
ATOM 779 N N . ASP A 1 95 ? 106.401 66.466 133.147 1.00 83.78 95 ASP A N 1
ATOM 780 C CA . ASP A 1 95 ? 105.360 65.445 133.108 1.00 83.78 95 ASP A CA 1
ATOM 781 C C . ASP A 1 95 ? 105.598 64.345 134.121 1.00 83.78 95 ASP A C 1
ATOM 782 O O . ASP A 1 95 ? 104.707 64.017 134.894 1.00 83.78 95 ASP A O 1
ATOM 787 N N . ILE A 1 96 ? 106.795 63.774 134.121 1.00 81.37 96 ILE A N 1
ATOM 788 C CA . ILE A 1 96 ? 107.127 62.714 135.060 1.00 81.37 96 ILE A CA 1
ATOM 789 C C . ILE A 1 96 ? 106.866 63.110 136.511 1.00 81.37 96 ILE A C 1
ATOM 790 O O . ILE A 1 96 ? 106.328 62.327 137.295 1.00 81.37 96 ILE A O 1
ATOM 795 N N . ARG A 1 97 ? 107.245 64.326 136.880 1.00 76.54 97 ARG A N 1
ATOM 796 C CA . ARG A 1 97 ? 107.016 64.778 138.251 1.00 76.54 97 ARG A CA 1
ATOM 797 C C . ARG A 1 97 ? 105.545 64.965 138.546 1.00 76.54 97 ARG A C 1
ATOM 798 O O . ARG A 1 97 ? 105.096 64.727 139.674 1.00 76.54 97 ARG A O 1
ATOM 806 N N . LYS A 1 98 ? 104.797 65.398 137.538 1.00 79.68 98 LYS A N 1
ATOM 807 C CA . LYS A 1 98 ? 103.369 65.591 137.694 1.00 79.68 98 LYS A CA 1
ATOM 808 C C . LYS A 1 98 ? 102.822 64.247 138.159 1.00 79.68 98 LYS A C 1
ATOM 809 O O . LYS A 1 98 ? 102.033 64.179 139.101 1.00 79.68 98 LYS A O 1
ATOM 815 N N . LYS A 1 99 ? 103.275 63.177 137.509 1.00 81.25 99 LYS A N 1
ATOM 816 C CA . LYS A 1 99 ? 102.825 61.838 137.861 1.00 81.25 99 LYS A CA 1
ATOM 817 C C . LYS A 1 99 ? 103.350 61.382 139.215 1.00 81.25 99 LYS A C 1
ATOM 818 O O . LYS A 1 99 ? 102.590 60.839 140.024 1.00 81.25 99 LYS A O 1
ATOM 824 N N . LEU A 1 100 ? 104.644 61.581 139.464 1.00 76.51 100 LEU A N 1
ATOM 825 C CA . LEU A 1 100 ? 105.222 61.195 140.747 1.00 76.51 100 LEU A CA 1
ATOM 826 C C . LEU A 1 100 ? 104.493 61.852 141.930 1.00 76.51 100 LEU A C 1
ATOM 827 O O . LEU A 1 100 ? 104.249 61.203 142.951 1.00 76.51 100 LEU A O 1
ATOM 832 N N . TYR A 1 101 ? 104.116 63.122 141.806 1.00 70.78 101 TYR A N 1
ATOM 833 C CA . TYR A 1 101 ? 103.436 63.765 142.925 1.00 70.78 101 TYR A CA 1
ATOM 834 C C . TYR A 1 101 ? 102.081 63.148 143.260 1.00 70.78 101 TYR A C 1
ATOM 835 O O . TYR A 1 101 ? 101.681 63.118 144.427 1.00 70.78 1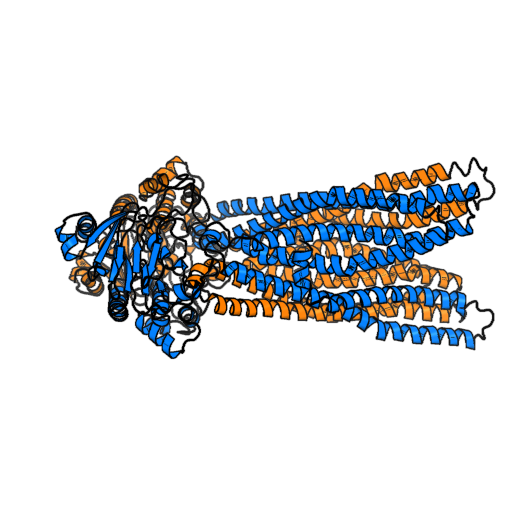01 TYR A O 1
ATOM 844 N N . ASN A 1 102 ? 101.364 62.668 142.245 1.00 83.32 102 ASN A N 1
ATOM 845 C CA . ASN A 1 102 ? 100.066 62.055 142.489 1.00 83.32 102 ASN A CA 1
ATOM 846 C C . ASN A 1 102 ? 100.325 60.700 143.099 1.00 83.32 102 ASN A C 1
ATOM 847 O O . ASN A 1 102 ? 99.593 60.248 143.973 1.00 83.32 102 ASN A O 1
ATOM 852 N N . HIS A 1 103 ? 101.386 60.053 142.642 1.00 78.08 103 HIS A N 1
ATOM 853 C CA . HIS A 1 103 ? 101.749 58.754 143.181 1.00 78.08 103 HIS A CA 1
ATOM 854 C C . HIS A 1 103 ? 101.898 58.932 144.688 1.00 78.08 103 HIS A C 1
ATOM 855 O O . HIS A 1 103 ? 101.219 58.271 145.484 1.00 78.08 103 HIS A O 1
ATOM 862 N N . LEU A 1 104 ? 102.776 59.861 145.063 1.00 74.56 104 LEU A N 1
ATOM 863 C CA . LEU A 1 104 ? 103.045 60.155 146.463 1.00 74.56 104 LEU A CA 1
ATOM 864 C C . LEU A 1 104 ? 101.772 60.357 147.253 1.00 74.56 104 LEU A C 1
ATOM 865 O O . LEU A 1 104 ? 101.545 59.666 148.246 1.00 74.56 104 LEU A O 1
ATOM 870 N N . GLN A 1 105 ? 100.932 61.288 146.814 1.00 69.37 105 GLN A N 1
ATOM 871 C CA . GLN A 1 105 ? 99.699 61.545 147.537 1.00 69.37 105 GLN A CA 1
ATOM 872 C C . GLN A 1 105 ? 98.812 60.326 147.626 1.00 69.37 105 GLN A C 1
ATOM 873 O O . GLN A 1 105 ? 97.849 60.311 148.380 1.00 69.37 105 GLN A O 1
ATOM 879 N N . ALA A 1 106 ? 99.140 59.286 146.877 1.00 84.08 106 ALA A N 1
ATOM 880 C CA . ALA A 1 106 ? 98.323 58.087 146.923 1.00 84.08 106 ALA A CA 1
ATOM 881 C C . ALA A 1 106 ? 98.916 56.970 147.795 1.00 84.08 106 ALA A C 1
ATOM 882 O O . ALA A 1 106 ? 98.273 55.940 148.015 1.00 84.08 106 ALA A O 1
ATOM 884 N N . LEU A 1 107 ? 100.134 57.166 148.296 1.00 81.72 107 LEU A N 1
ATOM 885 C CA . LEU A 1 107 ? 100.741 56.168 149.168 1.00 81.72 107 LEU A CA 1
ATOM 886 C C . LEU A 1 107 ? 100.024 56.230 150.519 1.00 81.72 107 LEU A C 1
ATOM 887 O O . LEU A 1 107 ? 99.249 57.153 150.770 1.00 81.72 107 LEU A O 1
ATOM 892 N N . SER A 1 108 ? 100.282 55.260 151.389 1.00 66.42 108 SER A N 1
ATOM 893 C CA . SER A 1 108 ? 99.588 55.185 152.668 1.00 66.42 108 SER A CA 1
ATOM 894 C C . SER A 1 108 ? 100.396 55.609 153.872 1.00 66.42 108 SER A C 1
ATOM 895 O O . SER A 1 108 ? 101.627 55.707 153.802 1.00 66.42 108 SER A O 1
ATOM 898 N N . ALA A 1 109 ? 99.690 55.842 154.982 1.00 72.36 109 ALA A N 1
ATOM 899 C CA . ALA A 1 109 ? 100.330 56.235 156.226 1.00 72.36 109 ALA A CA 1
ATOM 900 C C . ALA A 1 109 ? 101.530 55.323 156.421 1.00 72.36 109 ALA A C 1
ATOM 901 O O . ALA A 1 109 ? 102.637 55.800 156.682 1.00 72.36 109 ALA A O 1
ATOM 903 N N . ARG A 1 110 ? 101.307 54.014 156.275 1.00 75.29 110 ARG A N 1
ATOM 904 C CA . ARG A 1 110 ? 102.376 53.040 156.436 1.00 75.29 110 ARG A CA 1
ATOM 905 C C . ARG A 1 110 ? 103.595 53.471 155.650 1.00 75.29 110 ARG A C 1
ATOM 906 O O . ARG A 1 110 ? 104.658 53.704 156.220 1.00 75.29 110 ARG A O 1
ATOM 914 N N . PHE A 1 111 ? 103.445 53.580 154.337 1.00 76.06 111 PHE A N 1
ATOM 915 C CA . PHE A 1 111 ? 104.572 53.977 153.509 1.00 76.06 111 PHE A CA 1
ATOM 916 C C . PHE A 1 111 ? 105.370 55.063 154.204 1.00 76.06 111 PHE A C 1
ATOM 917 O O . PHE A 1 111 ? 106.537 54.886 154.540 1.00 76.06 111 PHE A O 1
ATOM 925 N N . TYR A 1 112 ? 104.703 56.186 154.435 1.00 73.49 112 TYR A N 1
ATOM 926 C CA . TYR A 1 112 ? 105.329 57.341 155.043 1.00 73.49 112 TYR A CA 1
ATOM 927 C C . TYR A 1 112 ? 105.839 57.152 156.454 1.00 73.49 112 TYR A C 1
ATOM 928 O O . TYR A 1 112 ? 106.690 57.919 156.916 1.00 73.49 112 TYR A O 1
ATOM 937 N N . ALA A 1 113 ? 105.349 56.125 157.135 1.00 70.73 113 ALA A N 1
ATOM 938 C CA . ALA A 1 113 ? 105.804 55.852 158.495 1.00 70.73 113 ALA A CA 1
ATOM 939 C C . ALA A 1 113 ? 107.187 55.209 158.442 1.00 70.73 113 ALA A C 1
ATOM 940 O O . ALA A 1 113 ? 108.006 55.398 159.350 1.00 70.73 113 ALA A O 1
ATOM 942 N N . ASN A 1 114 ? 107.444 54.476 157.358 1.00 77.12 114 ASN A N 1
ATOM 943 C CA . ASN A 1 114 ? 108.699 53.761 157.175 1.00 77.12 114 ASN A CA 1
ATOM 944 C C . ASN A 1 114 ? 109.571 54.303 156.055 1.00 77.12 114 ASN A C 1
ATOM 945 O O . ASN A 1 114 ? 110.395 53.578 155.501 1.00 77.12 114 ASN A O 1
ATOM 950 N N . ASN A 1 115 ? 109.393 55.566 155.703 1.00 81.78 115 ASN A N 1
ATOM 951 C CA . ASN A 1 115 ? 110.209 56.140 154.651 1.00 81.78 115 ASN A CA 1
ATOM 952 C C . ASN A 1 115 ? 110.661 57.509 155.055 1.00 81.78 115 ASN A C 1
ATOM 953 O O . ASN A 1 115 ? 110.033 58.160 155.883 1.00 81.78 115 ASN A O 1
ATOM 958 N N . GLN A 1 116 ? 111.763 57.947 154.474 1.00 67.01 116 GLN A N 1
ATOM 959 C CA . GLN A 1 116 ? 112.297 59.240 154.816 1.00 67.01 116 GLN A CA 1
ATOM 960 C C . GLN A 1 116 ? 112.018 60.264 153.732 1.00 67.01 116 GLN A C 1
ATOM 961 O O . GLN A 1 116 ? 112.434 60.111 152.587 1.00 67.01 116 GLN A O 1
ATOM 967 N N . VAL A 1 117 ? 111.298 61.309 154.109 1.00 61.79 117 VAL A N 1
ATOM 968 C CA . VAL A 1 117 ? 110.936 62.376 153.195 1.00 61.79 117 VAL A CA 1
ATOM 969 C C . VAL A 1 117 ? 112.063 62.774 152.269 1.00 61.79 117 VAL A C 1
ATOM 970 O O . VAL A 1 117 ? 111.927 62.699 151.040 1.00 61.79 117 VAL A O 1
ATOM 974 N N . GLY A 1 118 ? 113.174 63.206 152.861 1.00 56.18 118 GLY A N 1
ATOM 975 C CA . GLY A 1 118 ? 114.309 63.635 152.071 1.00 56.18 118 GLY A CA 1
ATOM 976 C C . GLY A 1 118 ? 114.714 62.630 151.014 1.00 56.18 118 GLY A C 1
ATOM 977 O O . GLY A 1 118 ? 115.074 63.005 149.900 1.00 56.18 118 GLY A O 1
ATOM 978 N N . GLN A 1 119 ? 114.665 61.348 151.375 1.00 72.47 119 GLN A N 1
ATOM 979 C CA . GLN A 1 119 ? 115.037 60.285 150.460 1.00 72.47 119 GLN A CA 1
ATOM 980 C C . GLN A 1 119 ? 114.040 60.218 149.327 1.00 72.47 119 GLN A C 1
ATOM 981 O O . GLN A 1 119 ? 114.430 60.144 148.163 1.00 72.47 119 GLN A O 1
ATOM 987 N N . VAL A 1 120 ? 112.754 60.253 149.660 1.00 64.44 120 VAL A N 1
ATOM 988 C CA . VAL A 1 120 ? 111.720 60.238 148.632 1.00 64.44 120 VAL A CA 1
ATOM 989 C C . VAL A 1 120 ? 111.936 61.402 147.668 1.00 64.44 120 VAL A C 1
ATOM 990 O O . VAL A 1 120 ? 112.066 61.196 146.455 1.00 64.44 120 VAL A O 1
ATOM 994 N N . ILE A 1 121 ? 111.974 62.621 148.214 1.00 63.18 121 ILE A N 1
ATOM 995 C CA . ILE A 1 121 ? 112.193 63.831 147.406 1.00 63.18 121 ILE A CA 1
ATOM 996 C C . ILE A 1 121 ? 113.419 63.691 146.487 1.00 63.18 121 ILE A C 1
ATOM 997 O O . ILE A 1 121 ? 113.349 64.028 145.295 1.00 63.18 121 ILE A O 1
ATOM 1002 N N . SER A 1 122 ? 114.536 63.204 147.033 1.00 82.27 122 SER A N 1
ATOM 1003 C CA . SER A 1 122 ? 115.747 63.016 146.234 1.00 82.27 122 SER A CA 1
ATOM 1004 C C . SER A 1 122 ? 115.390 62.305 144.910 1.00 82.27 122 SER A C 1
ATOM 1005 O O . SER A 1 122 ? 115.890 62.672 143.835 1.00 82.27 122 SER A O 1
ATOM 1008 N N . ARG A 1 123 ? 114.519 61.297 144.997 1.00 81.55 123 ARG A N 1
ATOM 1009 C CA . ARG A 1 123 ? 114.088 60.553 143.823 1.00 81.55 123 ARG A CA 1
ATOM 1010 C C . ARG A 1 123 ? 113.250 61.420 142.913 1.00 81.55 123 ARG A C 1
ATOM 1011 O O . ARG A 1 123 ? 113.580 61.616 141.748 1.00 81.55 123 ARG A O 1
ATOM 1019 N N . VAL A 1 124 ? 112.165 61.954 143.452 1.00 82.68 124 VAL A N 1
ATOM 1020 C CA . VAL A 1 124 ? 111.294 62.806 142.670 1.00 82.68 124 VAL A CA 1
ATOM 1021 C C . VAL A 1 124 ? 112.053 63.937 141.974 1.00 82.68 124 VAL A C 1
ATOM 1022 O O . VAL A 1 124 ? 111.699 64.341 140.869 1.00 82.68 124 VAL A O 1
ATOM 1026 N N . ILE A 1 125 ? 113.113 64.437 142.589 1.00 72.49 125 ILE A N 1
ATOM 1027 C CA . ILE A 1 125 ? 113.837 65.524 141.962 1.00 72.49 125 ILE A CA 1
ATOM 1028 C C . ILE A 1 125 ? 115.130 65.168 141.253 1.00 72.49 125 ILE A C 1
ATOM 1029 O O . ILE A 1 125 ? 115.252 65.351 140.036 1.00 72.49 125 ILE A O 1
ATOM 1034 N N . ASN A 1 126 ? 116.094 64.666 142.019 1.00 77.33 126 ASN A N 1
ATOM 1035 C CA . ASN A 1 126 ? 117.400 64.308 141.489 1.00 77.33 126 ASN A CA 1
ATOM 1036 C C . ASN A 1 126 ? 117.392 63.150 140.497 1.00 77.33 126 ASN A C 1
ATOM 1037 O O . ASN A 1 126 ? 117.826 63.305 139.348 1.00 77.33 126 ASN A O 1
ATOM 1042 N N . ASP A 1 127 ? 116.881 62.000 140.915 1.00 77.10 127 ASP A N 1
ATOM 1043 C CA . ASP A 1 127 ? 116.872 60.862 140.023 1.00 77.10 127 ASP A CA 1
ATOM 1044 C C . ASP A 1 127 ? 116.158 61.163 138.717 1.00 77.10 127 ASP A C 1
ATOM 1045 O O . ASP A 1 127 ? 116.668 60.825 137.646 1.00 77.10 127 ASP A O 1
ATOM 1050 N N . VAL A 1 128 ? 115.005 61.826 138.796 1.00 72.76 128 VAL A N 1
ATOM 1051 C CA . VAL A 1 128 ? 114.251 62.175 137.595 1.00 72.76 128 VAL A CA 1
ATOM 1052 C C . VAL A 1 128 ? 115.130 63.043 136.721 1.00 72.76 128 VAL A C 1
ATOM 1053 O O . VAL A 1 128 ? 115.399 62.702 135.566 1.00 72.76 128 VAL A O 1
ATOM 1057 N N . GLU A 1 129 ? 115.583 64.161 137.286 1.00 82.48 129 GLU A N 1
ATOM 1058 C CA . GLU A 1 129 ? 116.446 65.091 136.566 1.00 82.48 129 GLU A CA 1
ATOM 1059 C C . GLU A 1 129 ? 117.506 64.301 135.798 1.00 82.48 129 GLU A C 1
ATOM 1060 O O . GLU A 1 129 ? 117.729 64.536 134.613 1.00 82.48 129 GLU A O 1
ATOM 1066 N N . GLN A 1 130 ? 118.132 63.344 136.481 1.00 86.95 130 GLN A N 1
ATOM 1067 C CA . GLN A 1 130 ? 119.167 62.504 135.886 1.00 86.95 130 GLN A CA 1
ATOM 1068 C C . GLN A 1 130 ? 118.749 61.760 134.622 1.00 86.95 130 GLN A C 1
ATOM 1069 O O . GLN A 1 130 ? 119.571 61.535 133.732 1.00 86.95 130 GLN A O 1
ATOM 1075 N N . THR A 1 131 ? 117.481 61.370 134.538 1.00 93.72 131 THR A N 1
ATOM 1076 C CA . THR A 1 131 ? 117.019 60.660 133.352 1.00 93.72 131 THR A CA 1
ATOM 1077 C C . THR A 1 131 ? 116.987 61.609 132.155 1.00 93.72 131 THR A C 1
ATOM 1078 O O . THR A 1 131 ? 116.678 61.194 131.039 1.00 93.72 131 THR A O 1
ATOM 1082 N N . LYS A 1 132 ? 117.301 62.882 132.383 1.00 96.29 132 LYS A N 1
ATOM 1083 C CA . LYS A 1 132 ? 117.302 63.864 131.297 1.00 96.29 132 LYS A CA 1
ATOM 1084 C C . LYS A 1 132 ? 118.280 63.477 130.189 1.00 96.29 132 LYS A C 1
ATOM 1085 O O . LYS A 1 132 ? 117.933 63.493 129.013 1.00 96.29 132 LYS A O 1
ATOM 1091 N N . ASP A 1 133 ? 119.506 63.134 130.571 1.00 117.18 133 ASP A N 1
ATOM 1092 C CA . ASP A 1 133 ? 120.522 62.753 129.603 1.00 117.18 133 ASP A CA 1
ATOM 1093 C C . ASP A 1 133 ? 120.014 61.673 128.667 1.00 117.18 133 ASP A C 1
ATOM 1094 O O . ASP A 1 133 ? 120.309 61.700 127.481 1.00 117.18 133 ASP A O 1
ATOM 1099 N N . PHE A 1 134 ? 119.245 60.726 129.192 1.00 103.10 134 PHE A N 1
ATOM 1100 C CA . PHE A 1 134 ? 118.732 59.644 128.358 1.00 103.10 134 PHE A CA 1
ATOM 1101 C C . PHE A 1 134 ? 117.945 60.137 127.154 1.00 103.10 134 PHE A C 1
ATOM 1102 O O . PHE A 1 134 ? 117.947 59.505 126.098 1.00 103.10 134 PHE A O 1
ATOM 1110 N N . ILE A 1 135 ? 117.244 61.249 127.320 1.00 118.53 135 ILE A N 1
ATOM 1111 C CA . ILE A 1 135 ? 116.480 61.798 126.218 1.00 118.53 135 ILE A CA 1
ATOM 1112 C C . ILE A 1 135 ? 117.432 62.504 125.263 1.00 118.53 135 ILE A C 1
ATOM 1113 O O . ILE A 1 135 ? 117.364 62.312 124.051 1.00 118.53 135 ILE A O 1
ATOM 1118 N N . LEU A 1 136 ? 118.329 63.312 125.819 1.00 104.91 136 LEU A N 1
ATOM 1119 C CA . LEU A 1 136 ? 119.286 64.069 125.020 1.00 104.91 136 LEU A CA 1
ATOM 1120 C C . LEU A 1 136 ? 120.388 63.200 124.411 1.00 104.91 136 LEU A C 1
ATOM 1121 O O . LEU A 1 136 ? 120.383 62.933 123.210 1.00 104.91 136 LEU A O 1
ATOM 1126 N N . THR A 1 137 ? 121.330 62.762 125.238 1.00 117.08 137 THR A N 1
ATOM 1127 C CA . THR A 1 137 ? 122.427 61.925 124.771 1.00 117.08 137 THR A CA 1
ATOM 1128 C C . THR A 1 137 ? 121.930 60.627 124.146 1.00 117.08 137 THR A C 1
ATOM 1129 O O . THR A 1 137 ? 122.518 60.123 123.193 1.00 117.08 137 THR A O 1
ATOM 1133 N N . GLY A 1 138 ? 120.837 60.097 124.679 1.00 110.62 138 GLY A N 1
ATOM 1134 C CA . GLY A 1 138 ? 120.299 58.844 124.179 1.00 110.62 138 GLY A CA 1
ATOM 1135 C C . GLY A 1 138 ? 119.502 58.883 122.890 1.00 110.62 138 GLY A C 1
ATOM 1136 O O . GLY A 1 138 ? 119.958 58.401 121.856 1.00 110.62 138 GLY A O 1
ATOM 1137 N N . LEU A 1 139 ? 118.311 59.466 122.947 1.00 121.33 139 LEU A N 1
ATOM 1138 C CA . LEU A 1 139 ? 117.427 59.536 121.785 1.00 121.33 139 LEU A CA 1
ATOM 1139 C C . LEU A 1 139 ? 117.672 60.650 120.773 1.00 121.33 139 LEU A C 1
ATOM 1140 O O . LEU A 1 139 ? 116.989 60.706 119.756 1.00 121.33 139 LEU A O 1
ATOM 1145 N N . MET A 1 140 ? 118.621 61.540 121.016 1.00 114.46 140 MET A N 1
ATOM 1146 C CA . MET A 1 140 ? 118.833 62.609 120.052 1.00 114.46 140 MET A CA 1
ATOM 1147 C C . MET A 1 140 ? 120.242 62.772 119.530 1.00 114.46 140 MET A C 1
ATOM 1148 O O . MET A 1 140 ? 120.452 63.479 118.548 1.00 114.46 140 MET A O 1
ATOM 1153 N N . ASN A 1 141 ? 121.212 62.124 120.162 1.00 121.24 141 ASN A N 1
ATOM 1154 C CA . ASN A 1 141 ? 122.593 62.259 119.713 1.00 121.24 141 ASN A CA 1
ATOM 1155 C C . ASN A 1 141 ? 123.231 60.964 119.251 1.00 121.24 141 ASN A C 1
ATOM 1156 O O . ASN A 1 141 ? 123.806 60.911 118.164 1.00 121.24 141 ASN A O 1
ATOM 1161 N N . ILE A 1 142 ? 123.141 59.930 120.079 1.00 135.24 142 ILE A N 1
ATOM 1162 C CA . ILE A 1 142 ? 123.717 58.635 119.745 1.00 135.24 142 ILE A CA 1
ATOM 1163 C C . ILE A 1 142 ? 123.564 58.293 118.269 1.00 135.24 142 ILE A C 1
ATOM 1164 O O . ILE A 1 142 ? 124.514 57.834 117.626 1.00 135.24 142 ILE A O 1
ATOM 1169 N N . TRP A 1 143 ? 122.360 58.521 117.748 1.00 138.74 143 TRP A N 1
ATOM 1170 C CA . TRP A 1 143 ? 122.034 58.244 116.352 1.00 138.74 143 TRP A CA 1
ATOM 1171 C C . TRP A 1 143 ? 122.975 58.931 115.379 1.00 138.74 143 TRP A C 1
ATOM 1172 O O . TRP A 1 143 ? 123.578 58.285 114.527 1.00 138.74 143 TRP A O 1
ATOM 1183 N N . LEU A 1 144 ? 123.099 60.246 115.495 1.00 114.15 144 LEU A N 1
ATOM 1184 C CA . LEU A 1 144 ? 123.977 60.979 114.600 1.00 114.15 144 LEU A CA 1
ATOM 1185 C C . LEU A 1 144 ? 125.359 60.341 114.526 1.00 114.15 144 LEU A C 1
ATOM 1186 O O . LEU A 1 144 ? 125.983 60.340 113.468 1.00 114.15 144 LEU A O 1
ATOM 1191 N N . ASP A 1 145 ? 125.834 59.783 115.635 1.00 113.79 145 ASP A N 1
ATOM 1192 C CA . ASP A 1 145 ? 127.147 59.143 115.639 1.00 113.79 145 ASP A CA 1
ATOM 1193 C C . ASP A 1 145 ? 127.136 57.795 114.935 1.00 113.79 145 ASP A C 1
ATOM 1194 O O . ASP A 1 145 ? 128.172 57.319 114.476 1.00 113.79 145 ASP A O 1
ATOM 1199 N N . CYS A 1 146 ? 125.964 57.175 114.861 1.00 130.12 146 CYS A N 1
ATOM 1200 C CA . CYS A 1 146 ? 125.831 55.886 114.183 1.00 130.12 146 CYS A CA 1
ATOM 1201 C C . CYS A 1 146 ? 125.644 56.147 112.689 1.00 130.12 146 CYS A C 1
ATOM 1202 O O . CYS A 1 146 ? 126.169 55.411 111.852 1.00 130.12 146 CYS A O 1
ATOM 1205 N N . ILE A 1 147 ? 124.891 57.198 112.366 1.00 115.71 147 ILE A N 1
ATOM 1206 C CA . ILE A 1 147 ? 124.679 57.580 110.980 1.00 115.71 147 ILE A CA 1
ATOM 1207 C C . ILE A 1 147 ? 126.075 57.819 110.428 1.00 115.71 147 ILE A C 1
ATOM 1208 O O . ILE A 1 147 ? 126.427 57.323 109.362 1.00 115.71 147 ILE A O 1
ATOM 1213 N N . THR A 1 148 ? 126.871 58.574 111.180 1.00 128.45 148 THR A N 1
ATOM 1214 C CA . THR A 1 148 ? 128.243 58.883 110.788 1.00 128.45 148 THR A CA 1
ATOM 1215 C C . THR A 1 148 ? 129.034 57.609 110.545 1.00 128.45 148 THR A C 1
ATOM 1216 O O . THR A 1 148 ? 129.769 57.506 109.562 1.00 128.45 148 THR A O 1
ATOM 1220 N N . ILE A 1 149 ? 128.885 56.643 111.448 1.00 128.36 149 ILE A N 1
ATOM 1221 C CA . ILE A 1 149 ? 129.598 55.377 111.325 1.00 128.36 149 ILE A CA 1
ATOM 1222 C C . ILE A 1 149 ? 129.156 54.580 110.096 1.00 128.36 149 ILE A C 1
ATOM 1223 O O . ILE A 1 149 ? 129.982 53.946 109.431 1.00 128.36 149 ILE A O 1
ATOM 1228 N N . ILE A 1 150 ? 127.861 54.615 109.790 1.00 116.88 150 ILE A N 1
ATOM 1229 C CA . ILE A 1 150 ? 127.356 53.926 108.605 1.00 116.88 150 ILE A CA 1
ATOM 1230 C C . ILE A 1 150 ? 128.011 54.580 107.387 1.00 116.88 150 ILE A C 1
ATOM 1231 O O . ILE A 1 150 ? 128.755 53.930 106.654 1.00 116.88 150 ILE A O 1
ATOM 1236 N N . ILE A 1 151 ? 127.729 55.866 107.183 1.00 149.56 151 ILE A N 1
ATOM 1237 C CA . ILE A 1 151 ? 128.309 56.624 106.077 1.00 149.56 151 ILE A CA 1
ATOM 1238 C C . ILE A 1 151 ? 129.764 56.213 105.904 1.00 149.56 151 ILE A C 1
ATOM 1239 O O . ILE A 1 151 ? 130.169 55.743 104.840 1.00 149.56 151 ILE A O 1
ATOM 1244 N N . ALA A 1 152 ? 130.542 56.392 106.967 1.00 144.58 152 ALA A N 1
ATOM 1245 C CA . ALA A 1 152 ? 131.959 56.041 106.957 1.00 144.58 152 ALA A CA 1
ATOM 1246 C C . ALA A 1 152 ? 132.183 54.590 106.499 1.00 144.58 152 ALA A C 1
ATOM 1247 O O . ALA A 1 152 ? 132.819 54.358 105.467 1.00 144.58 152 ALA A O 1
ATOM 1249 N N . LEU A 1 153 ? 131.663 53.618 107.246 1.00 142.19 153 LEU A N 1
ATOM 1250 C CA . LEU A 1 153 ? 131.838 52.225 106.854 1.00 142.19 153 LEU A CA 1
ATOM 1251 C C . LEU A 1 153 ? 131.515 51.957 105.385 1.00 142.19 153 LEU A C 1
ATOM 1252 O O . LEU A 1 153 ? 132.271 51.261 104.709 1.00 142.19 153 LEU A O 1
ATOM 1257 N N . SER A 1 154 ? 130.390 52.466 104.881 1.00 149.58 154 SER A N 1
ATOM 1258 C CA . SER A 1 154 ? 130.050 52.234 103.472 1.00 149.58 154 SER A CA 1
ATOM 1259 C C . SER A 1 154 ? 131.264 52.532 102.599 1.00 149.58 154 SER A C 1
ATOM 1260 O O . SER A 1 154 ? 131.771 51.654 101.906 1.00 149.58 154 SER A O 1
ATOM 1263 N N . ILE A 1 155 ? 131.736 53.769 102.652 1.00 148.83 155 ILE A N 1
ATOM 1264 C CA . ILE A 1 155 ? 132.899 54.178 101.883 1.00 148.83 155 ILE A CA 1
ATOM 1265 C C . ILE A 1 155 ? 134.055 53.183 101.978 1.00 148.83 155 ILE A C 1
ATOM 1266 O O . ILE A 1 155 ? 134.675 52.847 100.973 1.00 148.83 155 ILE A O 1
ATOM 1271 N N . MET A 1 156 ? 134.348 52.711 103.180 1.00 133.48 156 MET A N 1
ATOM 1272 C CA . MET A 1 156 ? 135.430 51.758 103.349 1.00 133.48 156 MET A CA 1
ATOM 1273 C C . MET A 1 156 ? 135.172 50.494 102.542 1.00 133.48 156 MET A C 1
ATOM 1274 O O . MET A 1 156 ? 136.054 50.016 101.837 1.00 133.48 156 MET A O 1
ATOM 1279 N N . PHE A 1 157 ? 133.960 49.960 102.649 1.00 134.94 157 PHE A N 1
ATOM 1280 C CA . PHE A 1 157 ? 133.582 48.732 101.950 1.00 134.94 157 PHE A CA 1
ATOM 1281 C C . PHE A 1 157 ? 133.722 48.784 100.427 1.00 134.94 157 PHE A C 1
ATOM 1282 O O . PHE A 1 157 ? 134.073 47.781 99.807 1.00 134.94 157 PHE A O 1
ATOM 1290 N N . PHE A 1 158 ? 133.432 49.932 99.819 1.00 189.20 158 PHE A N 1
ATOM 1291 C CA . PHE A 1 158 ? 133.558 50.067 98.366 1.00 189.20 158 PHE A CA 1
ATOM 1292 C C . PHE A 1 158 ? 134.991 50.386 97.989 1.00 189.20 158 PHE A C 1
ATOM 1293 O O . PHE A 1 158 ? 135.373 50.317 96.822 1.00 189.20 158 PHE A O 1
ATOM 1301 N N . LEU A 1 159 ? 135.779 50.749 98.989 1.00 155.64 159 LEU A N 1
ATOM 1302 C CA . LEU A 1 159 ? 137.169 51.091 98.772 1.00 155.64 159 LEU A CA 1
ATOM 1303 C C . LEU A 1 159 ? 138.047 49.849 98.903 1.00 155.64 159 LEU A C 1
ATOM 1304 O O . LEU A 1 159 ? 139.151 49.802 98.362 1.00 155.64 159 LEU A O 1
ATOM 1309 N N . ASP A 1 160 ? 137.550 48.848 99.627 1.00 154.30 160 ASP A N 1
ATOM 1310 C CA . ASP A 1 160 ? 138.274 47.592 99.833 1.00 154.30 160 ASP A CA 1
ATOM 1311 C C . ASP A 1 160 ? 137.551 46.717 100.859 1.00 154.30 160 ASP A C 1
ATOM 1312 O O . ASP A 1 160 ? 137.603 46.984 102.060 1.00 154.30 160 ASP A O 1
ATOM 1317 N N . VAL A 1 161 ? 136.894 45.664 100.384 1.00 147.19 161 VAL A N 1
ATOM 1318 C CA . VAL A 1 161 ? 136.143 44.768 101.260 1.00 147.19 161 VAL A CA 1
ATOM 1319 C C . VAL A 1 161 ? 136.971 44.041 102.325 1.00 147.19 161 VAL A C 1
ATOM 1320 O O . VAL A 1 161 ? 136.453 43.712 103.393 1.00 147.19 161 VAL A O 1
ATOM 1324 N N . LYS A 1 162 ? 138.249 43.792 102.052 1.00 159.40 162 LYS A N 1
ATOM 1325 C CA . LYS A 1 162 ? 139.087 43.093 103.024 1.00 159.40 162 LYS A CA 1
ATOM 1326 C C . LYS A 1 162 ? 139.910 43.988 103.956 1.00 159.40 162 LYS A C 1
ATOM 1327 O O . LYS A 1 162 ? 140.600 43.485 104.846 1.00 159.40 162 LYS A O 1
ATOM 1333 N N . LEU A 1 163 ? 139.852 45.303 103.762 1.00 166.75 163 LEU A N 1
ATOM 1334 C CA . LEU A 1 163 ? 140.587 46.204 104.644 1.00 166.75 163 LEU A CA 1
ATOM 1335 C C . LEU A 1 163 ? 139.602 46.767 105.663 1.00 166.75 163 LEU A C 1
ATOM 1336 O O . LEU A 1 163 ? 139.986 47.140 106.769 1.00 166.75 163 LEU A O 1
ATOM 1341 N N . THR A 1 164 ? 138.327 46.826 105.291 1.00 136.60 164 THR A N 1
ATOM 1342 C CA . THR A 1 164 ? 137.315 47.312 106.217 1.00 136.60 164 THR A CA 1
ATOM 1343 C C . THR A 1 164 ? 137.177 46.220 107.275 1.00 136.60 164 THR A C 1
ATOM 1344 O O . THR A 1 164 ? 136.668 46.454 108.367 1.00 136.60 164 THR A O 1
ATOM 1348 N N . LEU A 1 165 ? 137.643 45.022 106.936 1.00 114.10 165 LEU A N 1
ATOM 1349 C CA . LEU A 1 165 ? 137.604 43.900 107.863 1.00 114.10 165 LEU A CA 1
ATOM 1350 C C . LEU A 1 165 ? 138.815 43.986 108.782 1.00 114.10 165 LEU A C 1
ATOM 1351 O O . LEU A 1 165 ? 138.950 43.207 109.726 1.00 114.10 165 LEU A O 1
ATOM 1356 N N . ALA A 1 166 ? 139.703 44.930 108.481 1.00 200.00 166 ALA A N 1
ATOM 1357 C CA . ALA A 1 166 ? 140.896 45.160 109.291 1.00 200.00 166 ALA A CA 1
ATOM 1358 C C . ALA A 1 166 ? 140.471 46.181 110.334 1.00 200.00 166 ALA A C 1
ATOM 1359 O O . ALA A 1 166 ? 141.017 46.242 111.437 1.00 200.00 166 ALA A O 1
ATOM 1361 N N . ALA A 1 167 ? 139.482 46.984 109.949 1.00 149.60 167 ALA A N 1
ATOM 1362 C CA . ALA A 1 167 ? 138.911 48.010 110.809 1.00 149.60 167 ALA A CA 1
ATOM 1363 C C . ALA A 1 167 ? 137.925 47.306 111.729 1.00 149.60 167 ALA A C 1
ATOM 1364 O O . ALA A 1 167 ? 138.220 47.064 112.905 1.00 149.60 167 ALA A O 1
ATOM 1366 N N . LEU A 1 168 ? 136.761 46.973 111.168 1.00 121.23 168 LEU A N 1
ATOM 1367 C CA . LEU A 1 168 ? 135.692 46.277 111.888 1.00 121.23 168 LEU A CA 1
ATOM 1368 C C . LEU A 1 168 ? 136.197 45.205 112.843 1.00 121.23 168 LEU A C 1
ATOM 1369 O O . LEU A 1 168 ? 135.437 44.705 113.672 1.00 121.23 168 LEU A O 1
ATOM 1374 N N . PHE A 1 169 ? 137.467 44.839 112.724 1.00 120.57 169 PHE A N 1
ATOM 1375 C CA . PHE A 1 169 ? 138.009 43.831 113.611 1.00 120.57 169 PHE A CA 1
ATOM 1376 C C . PHE A 1 169 ? 137.829 44.260 115.065 1.00 120.57 169 PHE A C 1
ATOM 1377 O O . PHE A 1 169 ? 137.470 43.449 115.924 1.00 120.57 169 PHE A O 1
ATOM 1385 N N . ILE A 1 170 ? 138.076 45.540 115.329 1.00 131.58 170 ILE A N 1
ATOM 1386 C CA . ILE A 1 170 ? 137.949 46.098 116.671 1.00 131.58 170 ILE A CA 1
ATOM 1387 C C . ILE A 1 170 ? 136.519 46.008 117.187 1.00 131.58 170 ILE A C 1
ATOM 1388 O O . ILE A 1 170 ? 136.280 45.501 118.281 1.00 131.58 170 ILE A O 1
ATOM 1393 N N . PHE A 1 171 ? 135.581 46.499 116.381 1.00 108.45 171 PHE A N 1
ATOM 1394 C CA . PHE A 1 171 ? 134.155 46.505 116.706 1.00 108.45 171 PHE A CA 1
ATOM 1395 C C . PHE A 1 171 ? 133.630 45.482 117.723 1.00 108.45 171 PHE A C 1
ATOM 1396 O O . PHE A 1 171 ? 133.085 45.865 118.761 1.00 108.45 171 PHE A O 1
ATOM 1404 N N . PRO A 1 172 ? 133.755 44.173 117.440 1.00 141.02 172 PRO A N 1
ATOM 1405 C CA . PRO A 1 172 ? 133.249 43.200 118.419 1.00 141.02 172 PRO A CA 1
ATOM 1406 C C . PRO A 1 172 ? 133.792 43.394 119.832 1.00 141.02 172 PRO A C 1
ATOM 1407 O O . PRO A 1 172 ? 133.022 43.463 120.789 1.00 141.02 172 PRO A O 1
ATOM 1411 N N . PHE A 1 173 ? 135.113 43.482 119.960 1.00 125.97 173 PHE A N 1
ATOM 1412 C CA . PHE A 1 173 ? 135.745 43.683 121.267 1.00 125.97 173 PHE A CA 1
ATOM 1413 C C . PHE A 1 173 ? 135.159 44.919 121.957 1.00 125.97 173 PHE A C 1
ATOM 1414 O O . PHE A 1 173 ? 134.765 44.873 123.128 1.00 125.97 173 PHE A O 1
ATOM 1422 N N . TYR A 1 174 ? 135.123 46.023 121.215 1.00 125.84 174 TYR A N 1
ATOM 1423 C CA . TYR A 1 174 ? 134.562 47.287 121.687 1.00 125.84 174 TYR A CA 1
ATOM 1424 C C . TYR A 1 174 ? 133.240 46.965 122.370 1.00 125.84 174 TYR A C 1
ATOM 1425 O O . TYR A 1 174 ? 133.026 47.291 123.536 1.00 125.84 174 TYR A O 1
ATOM 1434 N N . ILE A 1 175 ? 132.360 46.313 121.622 1.00 102.38 175 ILE A N 1
ATOM 1435 C CA . ILE A 1 175 ? 131.060 45.926 122.136 1.00 102.38 175 ILE A CA 1
ATOM 1436 C C . ILE A 1 175 ? 131.198 45.047 123.367 1.00 102.38 175 ILE A C 1
ATOM 1437 O O . ILE A 1 175 ? 130.501 45.243 124.356 1.00 102.38 175 ILE A O 1
ATOM 1442 N N . LEU A 1 176 ? 132.095 44.075 123.311 1.00 135.66 176 LEU A N 1
ATOM 1443 C CA . LEU A 1 176 ? 132.274 43.204 124.457 1.00 135.66 176 LEU A CA 1
ATOM 1444 C C . LEU A 1 176 ? 132.644 44.019 125.687 1.00 135.66 176 LEU A C 1
ATOM 1445 O O . LEU A 1 176 ? 132.049 43.845 126.751 1.00 135.66 176 LEU A O 1
ATOM 1450 N N . THR A 1 177 ? 133.627 44.907 125.538 1.00 114.11 177 THR A N 1
ATOM 1451 C CA . THR A 1 177 ? 134.089 45.738 126.652 1.00 114.11 177 THR A CA 1
ATOM 1452 C C . THR A 1 177 ? 132.964 46.562 127.278 1.00 114.11 177 THR A C 1
ATOM 1453 O O . THR A 1 177 ? 132.809 46.582 128.501 1.00 114.11 177 THR A O 1
ATOM 1457 N N . VAL A 1 178 ? 132.188 47.250 126.446 1.00 98.49 178 VAL A N 1
ATOM 1458 C CA . VAL A 1 178 ? 131.074 48.045 126.948 1.00 98.49 178 VAL A CA 1
ATOM 1459 C C . VAL A 1 178 ? 130.221 47.156 127.840 1.00 98.49 178 VAL A C 1
ATOM 1460 O O . VAL A 1 178 ? 130.010 47.455 129.013 1.00 98.49 178 VAL A O 1
ATOM 1464 N N . TYR A 1 179 ? 129.742 46.057 127.266 1.00 112.12 179 TYR A N 1
ATOM 1465 C CA . TYR A 1 179 ? 128.922 45.079 127.975 1.00 112.12 179 TYR A CA 1
ATOM 1466 C C . TYR A 1 179 ? 129.542 44.721 129.333 1.00 112.12 179 TYR A C 1
ATOM 1467 O O . TYR A 1 179 ? 128.849 44.652 130.348 1.00 112.12 179 TYR A O 1
ATOM 1476 N N . VAL A 1 180 ? 130.849 44.491 129.342 1.00 117.99 180 VAL A N 1
ATOM 1477 C CA . VAL A 1 180 ? 131.558 44.152 130.571 1.00 117.99 180 VAL A CA 1
ATOM 1478 C C . VAL A 1 180 ? 131.416 45.205 131.676 1.00 117.99 180 VAL A C 1
ATOM 1479 O O . VAL A 1 180 ? 131.250 44.857 132.847 1.00 117.99 180 VAL A O 1
ATOM 1483 N N . PHE A 1 181 ? 131.490 46.483 131.318 1.00 107.40 181 PHE A N 1
ATOM 1484 C CA . PHE A 1 181 ? 131.377 47.536 132.320 1.00 107.40 181 PHE A CA 1
ATOM 1485 C C . PHE A 1 181 ? 129.950 47.966 132.627 1.00 107.40 181 PHE A C 1
ATOM 1486 O O . PHE A 1 181 ? 129.543 47.986 133.790 1.00 107.40 181 PHE A O 1
ATOM 1494 N N . PHE A 1 182 ? 129.205 48.313 131.583 1.00 136.35 182 PHE A N 1
ATOM 1495 C CA . PHE A 1 182 ? 127.820 48.749 131.715 1.00 136.35 182 PHE A CA 1
ATOM 1496 C C . PHE A 1 182 ? 127.219 48.421 133.079 1.00 136.35 182 PHE A C 1
ATOM 1497 O O . PHE A 1 182 ? 127.091 49.289 133.944 1.00 136.35 182 PHE A O 1
ATOM 1505 N N . GLY A 1 183 ? 126.857 47.157 133.257 1.00 98.52 183 GLY A N 1
ATOM 1506 C CA . GLY A 1 183 ? 126.263 46.709 134.502 1.00 98.52 183 GLY A CA 1
ATOM 1507 C C . GLY A 1 183 ? 126.869 47.241 135.789 1.00 98.52 183 GLY A C 1
ATOM 1508 O O . GLY A 1 183 ? 126.151 47.822 136.603 1.00 98.52 183 GLY A O 1
ATOM 1509 N N . ARG A 1 184 ? 128.173 47.048 135.988 1.00 101.82 184 ARG A N 1
ATOM 1510 C CA . ARG A 1 184 ? 128.823 47.513 137.212 1.00 101.82 184 ARG A CA 1
ATOM 1511 C C . ARG A 1 184 ? 128.644 49.018 137.405 1.00 101.82 184 ARG A C 1
ATOM 1512 O O . ARG A 1 184 ? 128.374 49.477 138.515 1.00 101.82 184 ARG A O 1
ATOM 1520 N N . LEU A 1 185 ? 128.789 49.790 136.333 1.00 101.76 185 LEU A N 1
ATOM 1521 C CA . LEU A 1 185 ? 128.607 51.231 136.441 1.00 101.76 185 LEU A CA 1
ATOM 1522 C C . LEU A 1 185 ? 127.164 51.518 136.844 1.00 101.76 185 LEU A C 1
ATOM 1523 O O . LEU A 1 185 ? 126.906 52.329 137.732 1.00 101.76 185 LEU A O 1
ATOM 1528 N N . ARG A 1 186 ? 126.220 50.843 136.202 1.00 99.25 186 ARG A N 1
ATOM 1529 C CA . ARG A 1 186 ? 124.816 51.038 136.525 1.00 99.25 186 ARG A CA 1
ATOM 1530 C C . ARG A 1 186 ? 124.609 50.914 138.040 1.00 99.25 186 ARG A C 1
ATOM 1531 O O . ARG A 1 186 ? 123.940 51.752 138.644 1.00 99.25 186 ARG A O 1
ATOM 1539 N N . LYS A 1 187 ? 125.186 49.881 138.654 1.00 93.47 187 LYS A N 1
ATOM 1540 C CA . LYS A 1 187 ? 125.043 49.696 140.097 1.00 93.47 187 LYS A CA 1
ATOM 1541 C C . LYS A 1 187 ? 125.752 50.811 140.845 1.00 93.47 187 LYS A C 1
ATOM 1542 O O . LYS A 1 187 ? 125.163 51.477 141.695 1.00 93.47 187 LYS A O 1
ATOM 1548 N N . LEU A 1 188 ? 127.023 51.018 140.529 1.00 104.01 188 LEU A N 1
ATOM 1549 C CA . LEU A 1 188 ? 127.778 52.057 141.203 1.00 104.01 188 LEU A CA 1
ATOM 1550 C C . LEU A 1 188 ? 127.040 53.382 141.163 1.00 104.01 188 LEU A C 1
ATOM 1551 O O . LEU A 1 188 ? 127.077 54.147 142.128 1.00 104.01 188 LEU A O 1
ATOM 1556 N N . THR A 1 189 ? 126.363 53.653 140.051 1.00 78.21 189 THR A N 1
ATOM 1557 C CA . THR A 1 189 ? 125.598 54.889 139.929 1.00 78.21 189 THR A CA 1
ATOM 1558 C C . THR A 1 189 ? 124.418 54.788 140.882 1.00 78.21 189 THR A C 1
ATOM 1559 O O . THR A 1 189 ? 124.172 55.681 141.689 1.00 78.21 189 THR A O 1
ATOM 1563 N N . ARG A 1 190 ? 123.696 53.680 140.787 1.00 90.21 190 ARG A N 1
ATOM 1564 C CA . ARG A 1 190 ? 122.547 53.446 141.643 1.00 90.21 190 ARG A CA 1
ATOM 1565 C C . ARG A 1 190 ? 122.953 53.687 143.105 1.00 90.21 190 ARG A C 1
ATOM 1566 O O . ARG A 1 190 ? 122.415 54.574 143.774 1.00 90.21 190 ARG A O 1
ATOM 1574 N N . GLU A 1 191 ? 123.916 52.905 143.587 1.00 89.57 191 GLU A N 1
ATOM 1575 C CA . GLU A 1 191 ? 124.404 53.022 144.962 1.00 89.57 191 GLU A CA 1
ATOM 1576 C C . GLU A 1 191 ? 124.820 54.430 145.330 1.00 89.57 191 GLU A C 1
ATOM 1577 O O . GLU A 1 191 ? 124.673 54.843 146.479 1.00 89.57 191 GLU A O 1
ATOM 1583 N N . ARG A 1 192 ? 125.373 55.145 144.354 1.00 80.50 192 ARG A N 1
ATOM 1584 C CA . ARG A 1 192 ? 125.808 56.519 144.555 1.00 80.50 192 ARG A CA 1
ATOM 1585 C C . ARG A 1 192 ? 124.575 57.375 144.835 1.00 80.50 192 ARG A C 1
ATOM 1586 O O . ARG A 1 192 ? 124.454 57.973 145.911 1.00 80.50 192 ARG A O 1
ATOM 1594 N N . SER A 1 193 ? 123.660 57.420 143.865 1.00 100.18 193 SER A N 1
ATOM 1595 C CA . SER A 1 193 ? 122.431 58.191 143.999 1.00 100.18 193 SER A CA 1
ATOM 1596 C C . SER A 1 193 ? 121.803 57.944 145.368 1.00 100.18 193 SER A C 1
ATOM 1597 O O . SER A 1 193 ? 121.489 58.882 146.104 1.00 100.18 193 SER A O 1
ATOM 1600 N N . GLN A 1 194 ? 121.622 56.674 145.706 1.00 71.51 194 GLN A N 1
ATOM 1601 C CA . GLN A 1 194 ? 121.057 56.297 146.992 1.00 71.51 194 GLN A CA 1
ATOM 1602 C C . GLN A 1 194 ? 121.743 57.022 148.160 1.00 71.51 194 GLN A C 1
ATOM 1603 O O . GLN A 1 194 ? 121.077 57.504 149.072 1.00 71.51 194 GLN A O 1
ATOM 1609 N N . ALA A 1 195 ? 123.075 57.097 148.131 1.00 95.12 195 ALA A N 1
ATOM 1610 C CA . ALA A 1 195 ? 123.831 57.769 149.190 1.00 95.12 195 ALA A CA 1
ATOM 1611 C C . ALA A 1 195 ? 123.389 59.220 149.256 1.00 95.12 195 ALA A C 1
ATOM 1612 O O . ALA A 1 195 ? 123.088 59.755 150.338 1.00 95.12 195 ALA A O 1
ATOM 1614 N N . LEU A 1 196 ? 123.349 59.858 148.093 1.00 72.83 196 LEU A N 1
ATOM 1615 C CA . LEU A 1 196 ? 122.916 61.237 148.032 1.00 72.83 196 LEU A CA 1
ATOM 1616 C C . LEU A 1 196 ? 121.583 61.287 148.738 1.00 72.83 196 LEU A C 1
ATOM 1617 O O . LEU A 1 196 ? 121.376 62.072 149.658 1.00 72.83 196 LEU A O 1
ATOM 1622 N N . ALA A 1 197 ? 120.693 60.401 148.299 1.00 73.22 197 ALA A N 1
ATOM 1623 C CA . ALA A 1 197 ? 119.348 60.291 148.846 1.00 73.22 197 ALA A CA 1
ATOM 1624 C C . ALA A 1 197 ? 119.368 60.296 150.364 1.00 73.22 197 ALA A C 1
ATOM 1625 O O . ALA A 1 197 ? 118.570 60.990 151.009 1.00 73.22 197 ALA A O 1
ATOM 1627 N N . GLU A 1 198 ? 120.291 59.528 150.934 1.00 78.49 198 GLU A N 1
ATOM 1628 C CA . GLU A 1 198 ? 120.407 59.434 152.377 1.00 78.49 198 GLU A CA 1
ATOM 1629 C C . GLU A 1 198 ? 120.913 60.725 153.006 1.00 78.49 198 GLU A C 1
ATOM 1630 O O . GLU A 1 198 ? 120.535 61.043 154.132 1.00 78.49 198 GLU A O 1
ATOM 1636 N N . VAL A 1 199 ? 121.763 61.477 152.314 1.00 79.69 199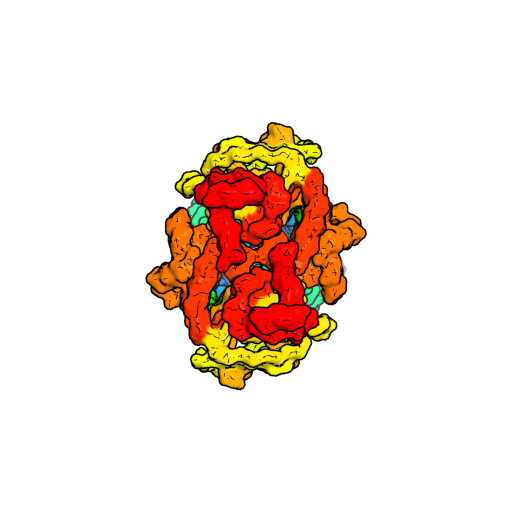 VAL A N 1
ATOM 1637 C CA . VAL A 1 199 ? 122.198 62.726 152.917 1.00 79.69 199 VAL A CA 1
ATOM 1638 C C . VAL A 1 199 ? 120.985 63.649 152.884 1.00 79.69 199 VAL A C 1
ATOM 1639 O O . VAL A 1 199 ? 120.757 64.407 153.830 1.00 79.69 199 VAL A O 1
ATOM 1643 N N . GLN A 1 200 ? 120.216 63.579 151.791 1.00 68.89 200 GLN A N 1
ATOM 1644 C CA . GLN A 1 200 ? 118.988 64.362 151.640 1.00 68.89 200 GLN A CA 1
ATOM 1645 C C . GLN A 1 200 ? 118.173 64.058 152.886 1.00 68.89 200 GLN A C 1
ATOM 1646 O O . GLN A 1 200 ? 117.893 64.930 153.711 1.00 68.89 200 GLN A O 1
ATOM 1652 N N . GLY A 1 201 ? 117.802 62.792 153.019 1.00 67.22 201 GLY A N 1
ATOM 1653 C CA . GLY A 1 201 ? 117.007 62.382 154.157 1.00 67.22 201 GLY A CA 1
ATOM 1654 C C . GLY A 1 201 ? 117.526 62.892 155.478 1.00 67.22 201 GLY A C 1
ATOM 1655 O O . GLY A 1 201 ? 116.736 63.272 156.331 1.00 67.22 201 GLY A O 1
ATOM 1656 N N . PHE A 1 202 ? 118.845 62.901 155.653 1.00 70.70 202 PHE A N 1
ATOM 1657 C CA . PHE A 1 202 ? 119.424 63.360 156.901 1.00 70.70 202 PHE A CA 1
ATOM 1658 C C . PHE A 1 202 ? 119.157 64.836 157.078 1.00 70.70 202 PHE A C 1
ATOM 1659 O O . PHE A 1 202 ? 118.564 65.259 158.069 1.00 70.70 202 PHE A O 1
ATOM 1667 N N . LEU A 1 203 ? 119.599 65.622 156.106 1.00 69.14 203 LEU A N 1
ATOM 1668 C CA . LEU A 1 203 ? 119.415 67.063 156.165 1.00 69.14 203 LEU A CA 1
ATOM 1669 C C . LEU A 1 203 ? 117.975 67.426 156.490 1.00 69.14 203 LEU A C 1
ATOM 1670 O O . LEU A 1 203 ? 117.719 68.241 157.375 1.00 69.14 203 LEU A O 1
ATOM 1675 N N . HIS A 1 204 ? 117.032 66.825 155.780 1.00 79.50 204 HIS A N 1
ATOM 1676 C CA . HIS A 1 204 ? 115.633 67.116 156.034 1.00 79.50 204 HIS A CA 1
ATOM 1677 C C . HIS A 1 204 ? 115.347 66.956 157.527 1.00 79.50 204 HIS A C 1
ATOM 1678 O O . HIS A 1 204 ? 115.118 67.928 158.254 1.00 79.50 204 HIS A O 1
ATOM 1685 N N . GLU A 1 205 ? 115.405 65.707 157.976 1.00 76.73 205 GLU A N 1
ATOM 1686 C CA . GLU A 1 205 ? 115.134 65.340 159.361 1.00 76.73 205 GLU A CA 1
ATOM 1687 C C . GLU A 1 205 ? 115.792 66.219 160.422 1.00 76.73 205 GLU A C 1
ATOM 1688 O O . GLU A 1 205 ? 115.125 66.633 161.364 1.00 76.73 205 GLU A O 1
ATOM 1694 N N . ARG A 1 206 ? 117.083 66.513 160.264 1.00 74.48 206 ARG A N 1
ATOM 1695 C CA . ARG A 1 206 ? 117.793 67.336 161.244 1.00 74.48 206 ARG A CA 1
ATOM 1696 C C . ARG A 1 206 ? 117.402 68.808 161.176 1.00 74.48 206 ARG A C 1
ATOM 1697 O O . ARG A 1 206 ? 117.005 69.394 162.188 1.00 74.48 206 ARG A O 1
ATOM 1705 N N . VAL A 1 207 ? 117.526 69.416 160.000 1.00 67.99 207 VAL A N 1
ATOM 1706 C CA . VAL A 1 207 ? 117.165 70.829 159.854 1.00 67.99 207 VAL A CA 1
ATOM 1707 C C . VAL A 1 207 ? 115.771 71.089 160.437 1.00 67.99 207 VAL A C 1
ATOM 1708 O O . VAL A 1 207 ? 115.506 72.135 161.049 1.00 67.99 207 VAL A O 1
ATOM 1712 N N . GLN A 1 208 ? 114.873 70.130 160.271 1.00 80.12 208 GLN A N 1
ATOM 1713 C CA . GLN A 1 208 ? 113.549 70.335 160.795 1.00 80.12 208 GLN A CA 1
ATOM 1714 C C . GLN A 1 208 ? 113.427 70.031 162.276 1.00 80.12 208 GLN A C 1
ATOM 1715 O O . GLN A 1 208 ? 112.476 70.459 162.920 1.00 80.12 208 GLN A O 1
ATOM 1721 N N . GLY A 1 209 ? 114.381 69.291 162.821 1.00 73.25 209 GLY A N 1
ATOM 1722 C CA . GLY A 1 209 ? 114.317 68.962 164.234 1.00 73.25 209 GLY A CA 1
ATOM 1723 C C . GLY A 1 209 ? 115.372 69.652 165.069 1.00 73.25 209 GLY A C 1
ATOM 1724 O O . GLY A 1 209 ? 115.607 69.283 166.215 1.00 73.25 209 GLY A O 1
ATOM 1725 N N . ILE A 1 210 ? 115.997 70.669 164.492 1.00 77.86 210 ILE A N 1
ATOM 1726 C CA . ILE A 1 210 ? 117.034 71.409 165.178 1.00 77.86 210 ILE A CA 1
ATOM 1727 C C . ILE A 1 210 ? 116.666 71.866 166.577 1.00 77.86 210 ILE A C 1
ATOM 1728 O O . ILE A 1 210 ? 117.503 71.894 167.471 1.00 77.86 210 ILE A O 1
ATOM 1733 N N . SER A 1 211 ? 115.419 72.240 166.777 1.00 77.30 211 SER A N 1
ATOM 1734 C CA . SER A 1 211 ? 115.007 72.676 168.097 1.00 77.30 211 SER A CA 1
ATOM 1735 C C . SER A 1 211 ? 115.704 71.787 169.122 1.00 77.30 211 SER A C 1
ATOM 1736 O O . SER A 1 211 ? 116.295 72.274 170.070 1.00 77.30 211 SER A O 1
ATOM 1739 N N . VAL A 1 212 ? 115.661 70.479 168.895 1.00 71.42 212 VAL A N 1
ATOM 1740 C CA . VAL A 1 212 ? 116.251 69.523 169.815 1.00 71.42 212 VAL A CA 1
ATOM 1741 C C . VAL A 1 212 ? 117.762 69.621 169.826 1.00 71.42 212 VAL A C 1
ATOM 1742 O O . VAL A 1 212 ? 118.364 69.725 170.886 1.00 71.42 212 VAL A O 1
ATOM 1746 N N . VAL A 1 213 ? 118.377 69.607 168.651 1.00 75.59 213 VAL A N 1
ATOM 1747 C CA . VAL A 1 213 ? 119.829 69.701 168.549 1.00 75.59 213 VAL A CA 1
ATOM 1748 C C . VAL A 1 213 ? 120.331 70.943 169.276 1.00 75.59 213 VAL A C 1
ATOM 1749 O O . VAL A 1 213 ? 121.363 70.910 169.932 1.00 75.59 213 VAL A O 1
ATOM 1753 N N . LYS A 1 214 ? 119.595 72.041 169.151 1.00 79.99 214 LYS A N 1
ATOM 1754 C CA . LYS A 1 214 ? 119.948 73.293 169.811 1.00 79.99 214 LYS A CA 1
ATOM 1755 C C . LYS A 1 214 ? 119.866 73.168 171.342 1.00 79.99 214 LYS A C 1
ATOM 1756 O O . LYS A 1 214 ? 120.797 73.535 172.052 1.00 79.99 214 LYS A O 1
ATOM 1762 N N . SER A 1 215 ? 118.744 72.649 171.833 1.00 87.70 215 SER A N 1
ATOM 1763 C CA . SER A 1 215 ? 118.503 72.491 173.264 1.00 87.70 215 SER A CA 1
ATOM 1764 C C . SER A 1 215 ? 119.559 71.755 174.042 1.00 87.70 215 SER A C 1
ATOM 1765 O O . SER A 1 215 ? 119.890 72.150 175.164 1.00 87.70 215 SER A O 1
ATOM 1768 N N . PHE A 1 216 ? 120.070 70.667 173.478 1.00 86.46 216 PHE A N 1
ATOM 1769 C CA . PHE A 1 216 ? 121.076 69.906 174.192 1.00 86.46 216 PHE A CA 1
ATOM 1770 C C . PHE A 1 216 ? 122.456 70.207 173.669 1.00 86.46 216 PHE A C 1
ATOM 1771 O O . PHE A 1 216 ? 123.434 69.579 174.064 1.00 86.46 216 PHE A O 1
ATOM 1779 N N . ALA A 1 217 ? 122.532 71.201 172.795 1.00 82.62 217 ALA A N 1
ATOM 1780 C CA . ALA A 1 217 ? 123.802 71.606 172.233 1.00 82.62 217 ALA A CA 1
ATOM 1781 C C . ALA A 1 217 ? 124.529 70.388 171.727 1.00 82.62 217 ALA A C 1
ATOM 1782 O O . ALA A 1 217 ? 125.725 70.231 171.967 1.00 82.62 217 ALA A O 1
ATOM 1784 N N . ILE A 1 218 ? 123.805 69.508 171.048 1.00 62.60 218 ILE A N 1
ATOM 1785 C CA . ILE A 1 218 ? 124.440 68.328 170.506 1.00 62.60 218 ILE A CA 1
ATOM 1786 C C . ILE A 1 218 ? 124.891 68.602 169.073 1.00 62.60 218 ILE A C 1
ATOM 1787 O O . ILE A 1 218 ? 124.980 67.674 168.255 1.00 62.60 218 ILE A O 1
ATOM 1792 N N . GLU A 1 219 ? 125.199 69.863 168.761 1.00 69.19 219 GLU A N 1
ATOM 1793 C CA . GLU A 1 219 ? 125.625 70.189 167.399 1.00 69.19 219 GLU A CA 1
ATOM 1794 C C . GLU A 1 219 ? 126.819 69.357 166.980 1.00 69.19 219 GLU A C 1
ATOM 1795 O O . GLU A 1 219 ? 126.803 68.749 165.917 1.00 69.19 219 GLU A O 1
ATOM 1801 N N . ASP A 1 220 ? 127.844 69.316 167.825 1.00 70.24 220 ASP A N 1
ATOM 1802 C CA . ASP A 1 220 ? 129.037 68.550 167.505 1.00 70.24 220 ASP A CA 1
ATOM 1803 C C . ASP A 1 220 ? 128.710 67.097 167.255 1.00 70.24 220 ASP A C 1
ATOM 1804 O O . ASP A 1 220 ? 129.127 66.531 166.242 1.00 70.24 220 ASP A O 1
ATOM 1809 N N . ASN A 1 221 ? 127.961 66.488 168.166 1.00 69.80 221 ASN A N 1
ATOM 1810 C CA . ASN A 1 221 ? 127.616 65.096 167.979 1.00 69.80 221 ASN A CA 1
ATOM 1811 C C . ASN A 1 221 ? 126.925 64.877 166.635 1.00 69.80 221 ASN A C 1
ATOM 1812 O O . ASN A 1 221 ? 127.354 64.037 165.846 1.00 69.80 221 ASN A O 1
ATOM 1817 N N . GLU A 1 222 ? 125.868 65.646 166.366 1.00 82.89 222 GLU A N 1
ATOM 1818 C CA . GLU A 1 222 ? 125.121 65.513 165.115 1.00 82.89 222 GLU A CA 1
ATOM 1819 C C . GLU A 1 222 ? 125.951 65.874 163.880 1.00 82.89 222 GLU A C 1
ATOM 1820 O O . GLU A 1 222 ? 125.840 65.225 162.835 1.00 82.89 222 GLU A O 1
ATOM 1826 N N . ALA A 1 223 ? 126.789 66.896 163.987 1.00 74.07 223 ALA A N 1
ATOM 1827 C CA . ALA A 1 223 ? 127.623 67.262 162.851 1.00 74.07 223 ALA A CA 1
ATOM 1828 C C . ALA A 1 223 ? 128.433 66.022 162.443 1.00 74.07 223 ALA A C 1
ATOM 1829 O O . ALA A 1 223 ? 128.800 65.864 161.267 1.00 74.07 223 ALA A O 1
ATOM 1831 N N . LYS A 1 224 ? 128.709 65.148 163.419 1.00 78.63 224 LYS A N 1
ATOM 1832 C CA . LYS A 1 224 ? 129.444 63.911 163.156 1.00 78.63 224 LYS A CA 1
ATOM 1833 C C . LYS A 1 224 ? 128.528 63.019 162.341 1.00 78.63 224 LYS A C 1
ATOM 1834 O O . LYS A 1 224 ? 128.850 62.656 161.205 1.00 78.63 224 LYS A O 1
ATOM 1840 N N . ASN A 1 225 ? 127.384 62.669 162.926 1.00 76.06 225 ASN A N 1
ATOM 1841 C CA . ASN A 1 225 ? 126.409 61.839 162.238 1.00 76.06 225 ASN A CA 1
ATOM 1842 C C . ASN A 1 225 ? 126.247 62.338 160.806 1.00 76.06 225 ASN A C 1
ATOM 1843 O O . ASN A 1 225 ? 126.082 61.537 159.882 1.00 76.06 225 ASN A O 1
ATOM 1848 N N . PHE A 1 226 ? 126.298 63.653 160.608 1.00 67.58 226 PHE A N 1
ATOM 1849 C CA . PHE A 1 226 ? 126.178 64.167 159.253 1.00 67.58 226 PHE A CA 1
ATOM 1850 C C . PHE A 1 226 ? 127.336 63.656 158.410 1.00 67.58 226 PHE A C 1
ATOM 1851 O O . PHE A 1 226 ? 127.129 63.063 157.348 1.00 67.58 226 PHE A O 1
ATOM 1859 N N . ASP A 1 227 ? 128.553 63.893 158.900 1.00 82.66 227 ASP A N 1
ATOM 1860 C CA . ASP A 1 227 ? 129.768 63.492 158.204 1.00 82.66 227 ASP A CA 1
ATOM 1861 C C . ASP A 1 227 ? 129.809 62.016 157.816 1.00 82.66 227 ASP A C 1
ATOM 1862 O O . ASP A 1 227 ? 130.467 61.655 156.847 1.00 82.66 227 ASP A O 1
ATOM 1867 N N . LYS A 1 228 ? 129.124 61.159 158.563 1.00 79.93 228 LYS A N 1
ATOM 1868 C CA . LYS A 1 228 ? 129.105 59.749 158.212 1.00 79.93 228 LYS A CA 1
ATOM 1869 C C . LYS A 1 228 ? 128.390 59.623 156.872 1.00 79.93 228 LYS A C 1
ATOM 1870 O O . LYS A 1 228 ? 128.903 59.043 155.910 1.00 79.93 228 LYS A O 1
ATOM 1876 N N . LYS A 1 229 ? 127.198 60.201 156.821 1.00 82.15 229 LYS A N 1
ATOM 1877 C CA . LYS A 1 229 ? 126.371 60.182 155.626 1.00 82.15 229 LYS A CA 1
ATOM 1878 C C . LYS A 1 229 ? 127.003 60.957 154.477 1.00 82.15 229 LYS A C 1
ATOM 1879 O O . LYS A 1 229 ? 126.939 60.539 153.319 1.00 82.15 229 LYS A O 1
ATOM 1885 N N . ASN A 1 230 ? 127.620 62.083 154.801 1.00 81.44 230 ASN A N 1
ATOM 1886 C CA . ASN A 1 230 ? 128.263 62.913 153.797 1.00 81.44 230 ASN A CA 1
ATOM 1887 C C . ASN A 1 230 ? 129.465 62.159 153.232 1.00 81.44 230 ASN A C 1
ATOM 1888 O O . ASN A 1 230 ? 129.716 62.168 152.026 1.00 81.44 230 ASN A O 1
ATOM 1893 N N . THR A 1 231 ? 130.197 61.493 154.116 1.00 87.57 231 THR A N 1
ATOM 1894 C CA . THR A 1 231 ? 131.361 60.720 153.720 1.00 87.57 231 THR A CA 1
ATOM 1895 C C . THR A 1 231 ? 130.921 59.525 152.914 1.00 87.57 231 THR A C 1
ATOM 1896 O O . THR A 1 231 ? 131.445 59.271 151.836 1.00 87.57 231 THR A O 1
ATOM 1900 N N . ASN A 1 232 ? 129.967 58.778 153.453 1.00 86.99 232 ASN A N 1
ATOM 1901 C CA . ASN A 1 232 ? 129.454 57.623 152.749 1.00 86.99 232 ASN A CA 1
ATOM 1902 C C . ASN A 1 232 ? 129.195 58.041 151.306 1.00 86.99 232 ASN A C 1
ATOM 1903 O O . ASN A 1 232 ? 129.704 57.425 150.370 1.00 86.99 232 ASN A O 1
ATOM 1908 N N . PHE A 1 233 ? 128.410 59.097 151.130 1.00 84.28 233 PHE A N 1
ATOM 1909 C CA . PHE A 1 233 ? 128.099 59.600 149.800 1.00 84.28 233 PHE A CA 1
ATOM 1910 C C . PHE A 1 233 ? 129.366 59.844 148.981 1.00 84.28 233 PHE A C 1
ATOM 1911 O O . PHE A 1 233 ? 129.449 59.445 147.822 1.00 84.28 233 PHE A O 1
ATOM 1919 N N . LEU A 1 234 ? 130.352 60.505 149.584 1.00 98.09 234 LEU A N 1
ATOM 1920 C CA . LEU A 1 234 ? 131.610 60.803 148.891 1.00 98.09 234 LEU A CA 1
ATOM 1921 C C . LEU A 1 234 ? 132.304 59.535 148.421 1.00 98.09 234 LEU A C 1
ATOM 1922 O O . LEU A 1 234 ? 132.680 59.410 147.259 1.00 98.09 234 LEU A O 1
ATOM 1927 N N . THR A 1 235 ? 132.480 58.606 149.349 1.00 91.98 235 THR A N 1
ATOM 1928 C CA . THR A 1 235 ? 133.100 57.321 149.064 1.00 91.98 235 THR A CA 1
ATOM 1929 C C . THR A 1 235 ? 132.461 56.709 147.821 1.00 91.98 235 THR A C 1
ATOM 1930 O O . THR A 1 235 ? 133.106 56.562 146.781 1.00 91.98 235 THR A O 1
ATOM 1934 N N . ARG A 1 236 ? 131.187 56.346 147.960 1.00 79.39 236 ARG A N 1
ATOM 1935 C CA . ARG A 1 236 ? 130.398 55.750 146.887 1.00 79.39 236 ARG A CA 1
ATOM 1936 C C . ARG A 1 236 ? 130.606 56.493 145.568 1.00 79.39 236 ARG A C 1
ATOM 1937 O O . ARG A 1 236 ? 130.756 55.883 144.507 1.00 79.39 236 ARG A O 1
ATOM 1945 N N . ALA A 1 237 ? 130.599 57.821 145.643 1.00 86.06 237 ALA A N 1
ATOM 1946 C CA . ALA A 1 237 ? 130.783 58.647 144.461 1.00 86.06 237 ALA A CA 1
ATOM 1947 C C . ALA A 1 237 ? 132.168 58.424 143.886 1.00 86.06 237 ALA A C 1
ATOM 1948 O O . ALA A 1 237 ? 132.356 58.481 142.674 1.00 86.06 237 ALA A O 1
ATOM 1950 N N . LEU A 1 238 ? 133.147 58.182 144.751 1.00 114.77 238 LEU A N 1
ATOM 1951 C CA . LEU A 1 238 ? 134.489 57.930 144.258 1.00 114.77 238 LEU A CA 1
ATOM 1952 C C . LEU A 1 238 ? 134.526 56.572 143.563 1.00 114.77 238 LEU A C 1
ATOM 1953 O O . LEU A 1 238 ? 135.005 56.481 142.429 1.00 114.77 238 LEU A O 1
ATOM 1958 N N . LYS A 1 239 ? 134.006 55.528 144.219 1.00 101.39 239 LYS A N 1
ATOM 1959 C CA . LYS A 1 239 ? 133.966 54.196 143.605 1.00 101.39 239 LYS A CA 1
ATOM 1960 C C . LYS A 1 239 ? 133.442 54.371 142.196 1.00 101.39 239 LYS A C 1
ATOM 1961 O O . LYS A 1 239 ? 134.044 53.917 141.230 1.00 101.39 239 LYS A O 1
ATOM 1967 N N . HIS A 1 240 ? 132.314 55.052 142.090 1.00 97.57 240 HIS A N 1
ATOM 1968 C CA . HIS A 1 240 ? 131.715 55.303 140.799 1.00 97.57 240 HIS A CA 1
ATOM 1969 C C . HIS A 1 240 ? 132.714 55.968 139.861 1.00 97.57 240 HIS A C 1
ATOM 1970 O O . HIS A 1 240 ? 132.933 55.510 138.745 1.00 97.57 240 HIS A O 1
ATOM 1977 N N . THR A 1 241 ? 133.320 57.054 140.321 1.00 115.38 241 THR A N 1
ATOM 1978 C CA . THR A 1 241 ? 134.290 57.773 139.511 1.00 115.38 241 THR A CA 1
ATOM 1979 C C . THR A 1 241 ? 135.406 56.860 139.021 1.00 115.38 241 THR A C 1
ATOM 1980 O O . THR A 1 241 ? 135.654 56.773 137.818 1.00 115.38 241 THR A O 1
ATOM 1984 N N . ARG A 1 242 ? 136.072 56.180 139.950 1.00 118.70 242 ARG A N 1
ATOM 1985 C CA . ARG A 1 242 ? 137.160 55.283 139.592 1.00 118.70 242 ARG A CA 1
ATOM 1986 C C . ARG A 1 242 ? 136.764 54.394 138.429 1.00 118.70 242 ARG A C 1
ATOM 1987 O O . ARG A 1 242 ? 137.465 54.336 137.419 1.00 118.70 242 ARG A O 1
ATOM 1995 N N . TRP A 1 243 ? 135.633 53.711 138.549 1.00 103.26 243 TRP A N 1
ATOM 1996 C CA . TRP A 1 243 ? 135.203 52.848 137.464 1.00 103.26 243 TRP A CA 1
ATOM 1997 C C . TRP A 1 243 ? 134.972 53.563 136.150 1.00 103.26 243 TRP A C 1
ATOM 1998 O O . TRP A 1 243 ? 135.417 53.088 135.107 1.00 103.26 243 TRP A O 1
ATOM 2009 N N . ASN A 1 244 ? 134.295 54.702 136.172 1.00 88.29 244 ASN A N 1
ATOM 2010 C CA . ASN A 1 244 ? 134.100 55.415 134.923 1.00 88.29 244 ASN A CA 1
ATOM 2011 C C . ASN A 1 244 ? 135.469 55.664 134.301 1.00 88.29 244 ASN A C 1
ATOM 2012 O O . ASN A 1 244 ? 135.703 55.330 133.136 1.00 88.29 244 ASN A O 1
ATOM 2017 N N . ALA A 1 245 ? 136.384 56.227 135.083 1.00 105.80 245 ALA A N 1
ATOM 2018 C CA . ALA A 1 245 ? 137.728 56.488 134.579 1.00 105.80 245 ALA A CA 1
ATOM 2019 C C . ALA A 1 245 ? 138.262 55.196 133.968 1.00 105.80 245 ALA A C 1
ATOM 2020 O O . ALA A 1 245 ? 138.658 55.158 132.804 1.00 105.80 245 ALA A O 1
ATOM 2022 N N . TYR A 1 246 ? 138.246 54.134 134.764 1.00 105.85 246 TYR A N 1
ATOM 2023 C CA . TYR A 1 246 ? 138.722 52.835 134.324 1.00 105.85 246 TYR A CA 1
ATOM 2024 C C . TYR A 1 246 ? 138.099 52.445 132.978 1.00 105.85 246 TYR A C 1
ATOM 2025 O O . TYR A 1 246 ? 138.786 52.381 131.952 1.00 105.85 246 TYR A O 1
ATOM 2034 N N . SER A 1 247 ? 136.791 52.200 132.986 1.00 101.40 247 SER A N 1
ATOM 2035 C CA . SER A 1 247 ? 136.074 51.797 131.778 1.00 101.40 247 SER A CA 1
ATOM 2036 C C . SER A 1 247 ? 136.333 52.708 130.589 1.00 101.40 247 SER A C 1
ATOM 2037 O O . SER A 1 247 ? 136.332 52.249 129.448 1.00 101.40 247 SER A O 1
ATOM 2040 N N . PHE A 1 248 ? 136.534 53.996 130.838 1.00 102.56 248 PHE A N 1
ATOM 2041 C CA . PHE A 1 248 ? 136.780 54.915 129.736 1.00 102.56 248 PHE A CA 1
ATOM 2042 C C . PHE A 1 248 ? 138.075 54.557 129.027 1.00 102.56 248 PHE A C 1
ATOM 2043 O O . PHE A 1 248 ? 138.092 54.368 127.809 1.00 102.56 248 PHE A O 1
ATOM 2051 N N . ALA A 1 249 ? 139.156 54.469 129.798 1.00 131.26 249 ALA A N 1
ATOM 2052 C CA . ALA A 1 249 ? 140.461 54.127 129.253 1.00 131.26 249 ALA A CA 1
ATOM 2053 C C . ALA A 1 249 ? 140.355 52.811 128.497 1.00 131.26 249 ALA A C 1
ATOM 2054 O O . ALA A 1 249 ? 140.890 52.674 127.394 1.00 131.26 249 ALA A O 1
ATOM 2056 N N . ALA A 1 250 ? 139.654 51.851 129.096 1.00 95.98 250 ALA A N 1
ATOM 2057 C CA . ALA A 1 250 ? 139.467 50.538 128.479 1.00 95.98 250 ALA A CA 1
ATOM 2058 C C . ALA A 1 250 ? 138.875 50.645 127.073 1.00 95.98 250 ALA A C 1
ATOM 2059 O O . ALA A 1 250 ? 139.574 50.425 126.077 1.00 95.98 250 ALA A O 1
ATOM 2061 N N . ILE A 1 251 ? 137.591 50.989 126.999 1.00 120.53 251 ILE A N 1
ATOM 2062 C CA . ILE A 1 251 ? 136.894 51.123 125.722 1.00 120.53 251 ILE A CA 1
ATOM 2063 C C . ILE A 1 251 ? 137.707 51.884 124.668 1.00 120.53 251 ILE A C 1
ATOM 2064 O O . ILE A 1 251 ? 137.685 51.526 123.487 1.00 120.53 251 ILE A O 1
ATOM 2069 N N . ASN A 1 252 ? 138.417 52.930 125.080 1.00 150.60 252 ASN A N 1
ATOM 2070 C CA . ASN A 1 252 ? 139.203 53.695 124.122 1.00 150.60 252 ASN A CA 1
ATOM 2071 C C . ASN A 1 252 ? 140.441 52.955 123.657 1.00 150.60 252 ASN A C 1
ATOM 2072 O O . ASN A 1 252 ? 140.744 52.948 122.464 1.00 150.60 252 ASN A O 1
ATOM 2077 N N . THR A 1 253 ? 141.161 52.333 124.583 1.00 131.17 253 THR A N 1
ATOM 2078 C CA . THR A 1 253 ? 142.343 51.580 124.194 1.00 131.17 253 THR A CA 1
ATOM 2079 C C . THR A 1 253 ? 141.914 50.649 123.055 1.00 131.17 253 THR A C 1
ATOM 2080 O O . THR A 1 253 ? 142.623 50.498 122.058 1.00 131.17 253 THR A O 1
ATOM 2084 N N . VAL A 1 254 ? 140.736 50.046 123.196 1.00 119.52 254 VAL A N 1
ATOM 2085 C CA . VAL A 1 254 ? 140.199 49.170 122.158 1.00 119.52 254 VAL A CA 1
ATOM 2086 C C . VAL A 1 254 ? 139.939 49.986 120.892 1.00 119.52 254 VAL A C 1
ATOM 2087 O O . VAL A 1 254 ? 140.402 49.631 119.812 1.00 119.52 254 VAL A O 1
ATOM 2091 N N . THR A 1 255 ? 139.196 51.080 121.034 1.00 142.61 255 THR A N 1
ATOM 2092 C CA . THR A 1 255 ? 138.882 51.947 119.904 1.00 142.61 255 THR A CA 1
ATOM 2093 C C . THR A 1 255 ? 140.140 52.508 119.232 1.00 142.61 255 THR A C 1
ATOM 2094 O O . THR A 1 255 ? 140.095 52.890 118.062 1.00 142.61 255 THR A O 1
ATOM 2098 N N . ASP A 1 256 ? 141.259 52.548 119.958 1.00 167.70 256 ASP A N 1
ATOM 2099 C CA . ASP A 1 256 ? 142.507 53.082 119.400 1.00 167.70 256 ASP A CA 1
ATOM 2100 C C . ASP A 1 256 ? 143.293 52.066 118.572 1.00 167.70 256 ASP A C 1
ATOM 2101 O O . ASP A 1 256 ? 144.004 52.438 117.626 1.00 167.70 256 ASP A O 1
ATOM 2106 N N . ILE A 1 257 ? 143.176 50.790 118.931 1.00 133.18 257 ILE A N 1
ATOM 2107 C CA . ILE A 1 257 ? 143.844 49.726 118.183 1.00 133.18 257 ILE A CA 1
ATOM 2108 C C . ILE A 1 257 ? 143.238 49.751 116.781 1.00 133.18 257 ILE A C 1
ATOM 2109 O O . ILE A 1 257 ? 143.816 49.238 115.826 1.00 133.18 257 ILE A O 1
ATOM 2114 N N . GLY A 1 258 ? 142.064 50.372 116.686 1.00 149.68 258 GLY A N 1
ATOM 2115 C CA . GLY A 1 258 ? 141.347 50.486 115.431 1.00 149.68 258 GLY A CA 1
ATOM 2116 C C . GLY A 1 258 ? 142.138 51.061 114.274 1.00 149.68 258 GLY A C 1
ATOM 2117 O O . GLY A 1 258 ? 142.418 50.338 113.323 1.00 149.68 258 GLY A O 1
ATOM 2118 N N . PRO A 1 259 ? 142.493 52.357 114.300 1.00 180.36 259 PRO A N 1
ATOM 2119 C CA . PRO A 1 259 ? 143.263 52.933 113.192 1.00 180.36 259 PRO A CA 1
ATOM 2120 C C . PRO A 1 259 ? 144.589 52.204 112.979 1.00 180.36 259 PRO A C 1
ATOM 2121 O O . PRO A 1 259 ? 145.095 52.142 111.854 1.00 180.36 259 PRO A O 1
ATOM 2125 N N . ILE A 1 260 ? 145.152 51.656 114.055 1.00 186.85 260 ILE A N 1
ATOM 2126 C CA . ILE A 1 260 ? 146.414 50.925 113.944 1.00 186.85 260 ILE A CA 1
ATOM 2127 C C . ILE A 1 260 ? 146.258 49.661 113.098 1.00 186.85 260 ILE A C 1
ATOM 2128 O O . ILE A 1 260 ? 146.827 49.564 112.006 1.00 186.85 260 ILE A O 1
ATOM 2133 N N . ILE A 1 261 ? 145.486 48.698 113.590 1.00 128.67 261 ILE A N 1
ATOM 2134 C CA . ILE A 1 261 ? 145.292 47.462 112.851 1.00 128.67 261 ILE A CA 1
ATOM 2135 C C . ILE A 1 261 ? 144.858 47.694 111.397 1.00 128.67 261 ILE A C 1
ATOM 2136 O O . ILE A 1 261 ? 144.870 46.776 110.584 1.00 128.67 261 ILE A O 1
ATOM 2141 N N . VAL A 1 262 ? 144.447 48.895 111.043 1.00 155.21 262 VAL A N 1
ATOM 2142 C CA . VAL A 1 262 ? 144.107 49.083 109.650 1.00 155.21 262 VAL A CA 1
ATOM 2143 C C . VAL A 1 262 ? 145.456 49.298 108.980 1.00 155.21 262 VAL A C 1
ATOM 2144 O O . VAL A 1 262 ? 145.738 48.713 107.938 1.00 155.21 262 VAL A O 1
ATOM 2148 N N . ILE A 1 263 ? 146.303 50.105 109.616 1.00 177.38 263 ILE A N 1
ATOM 2149 C CA . ILE A 1 263 ? 147.639 50.389 109.101 1.00 177.38 263 ILE A CA 1
ATOM 2150 C C . ILE A 1 263 ? 148.555 49.162 109.170 1.00 177.38 263 ILE A C 1
ATOM 2151 O O . ILE A 1 263 ? 149.373 48.944 108.276 1.00 177.38 263 ILE A O 1
ATOM 2156 N N . GLY A 1 264 ? 148.418 48.363 110.225 1.00 139.62 264 GLY A N 1
ATOM 2157 C CA . GLY A 1 264 ? 149.247 47.175 110.354 1.00 139.62 264 GLY A CA 1
ATOM 2158 C C . GLY A 1 264 ? 149.061 46.201 109.200 1.00 139.62 264 GLY A C 1
ATOM 2159 O O . GLY A 1 264 ? 150.031 45.702 108.625 1.00 139.62 264 GLY A O 1
ATOM 2160 N N . VAL A 1 265 ? 147.805 45.927 108.864 1.00 148.99 265 VAL A N 1
ATOM 2161 C CA . VAL A 1 265 ? 147.486 45.016 107.774 1.00 148.99 265 VAL A CA 1
ATOM 2162 C C . VAL A 1 265 ? 147.522 45.762 106.448 1.00 148.99 265 VAL A C 1
ATOM 2163 O O . VAL A 1 265 ? 148.233 45.373 105.523 1.00 148.99 265 VAL A O 1
ATOM 2167 N N . GLY A 1 266 ? 146.749 46.839 106.370 1.00 147.60 266 GLY A N 1
ATOM 2168 C CA . GLY A 1 266 ? 146.690 47.633 105.154 1.00 147.60 266 GLY A CA 1
ATOM 2169 C C . GLY A 1 266 ? 148.037 47.868 104.497 1.00 147.60 266 GLY A C 1
ATOM 2170 O O . GLY A 1 266 ? 148.164 47.770 103.276 1.00 147.60 266 GLY A O 1
ATOM 2171 N N . ALA A 1 267 ? 149.045 48.182 105.303 1.00 199.61 267 ALA A N 1
ATOM 2172 C CA . ALA A 1 267 ? 150.381 48.425 104.778 1.00 199.61 267 ALA A CA 1
ATOM 2173 C C . ALA A 1 267 ? 150.975 47.125 104.257 1.00 199.61 267 ALA A C 1
ATOM 2174 O O . ALA A 1 267 ? 151.560 47.092 103.172 1.00 199.61 267 ALA A O 1
ATOM 2176 N N . TYR A 1 268 ? 150.824 46.057 105.038 1.00 159.09 268 TYR A N 1
ATOM 2177 C CA . TYR A 1 268 ? 151.342 44.755 104.637 1.00 159.09 268 TYR A CA 1
ATOM 2178 C C . TYR A 1 268 ? 150.671 44.299 103.345 1.00 159.09 268 TYR A C 1
ATOM 2179 O O . TYR A 1 268 ? 151.316 43.718 102.475 1.00 159.09 268 TYR A O 1
ATOM 2188 N N . LEU A 1 269 ? 149.376 44.570 103.222 1.00 190.51 269 LEU A N 1
ATOM 2189 C CA . LEU A 1 269 ? 148.647 44.175 102.030 1.00 190.51 269 LEU A CA 1
ATOM 2190 C C . LEU A 1 269 ? 149.065 44.938 100.773 1.00 190.51 269 LEU A C 1
ATOM 2191 O O . LEU A 1 269 ? 149.046 44.379 99.680 1.00 190.51 269 LEU A O 1
ATOM 2196 N N . ALA A 1 270 ? 149.438 46.205 100.921 1.00 195.46 270 ALA A N 1
ATOM 2197 C CA . ALA A 1 270 ? 149.873 46.983 99.767 1.00 195.46 270 ALA A CA 1
ATOM 2198 C C . ALA A 1 270 ? 151.069 46.249 99.154 1.00 195.46 270 ALA A C 1
ATOM 2199 O O . ALA A 1 270 ? 151.138 46.044 97.941 1.00 195.46 270 ALA A O 1
ATOM 2201 N N . ILE A 1 271 ? 151.995 45.839 100.023 1.00 181.67 271 ILE A N 1
ATOM 2202 C CA . ILE A 1 271 ? 153.206 45.117 99.626 1.00 181.67 271 ILE A CA 1
ATOM 2203 C C . ILE A 1 271 ? 152.910 43.890 98.756 1.00 181.67 271 ILE A C 1
ATOM 2204 O O . ILE A 1 271 ? 153.373 43.802 97.619 1.00 181.67 271 ILE A O 1
ATOM 2209 N N . SER A 1 272 ? 152.151 42.945 99.313 1.00 200.00 272 SER A N 1
ATOM 2210 C CA . SER A 1 272 ? 151.804 41.694 98.628 1.00 200.00 272 SER A CA 1
ATOM 2211 C C . SER A 1 272 ? 150.904 41.827 97.388 1.00 200.00 272 SER A C 1
ATOM 2212 O O . SER A 1 272 ? 150.666 40.841 96.687 1.00 200.00 272 SER A O 1
ATOM 2215 N N . GLY A 1 273 ? 150.399 43.028 97.122 1.00 190.28 273 GLY A N 1
ATOM 2216 C CA . GLY A 1 273 ? 149.565 43.212 95.952 1.00 190.28 273 GLY A CA 1
ATOM 2217 C C . GLY A 1 273 ? 148.078 43.406 96.172 1.00 190.28 273 GLY A C 1
ATOM 2218 O O . GLY A 1 273 ? 147.346 43.571 95.198 1.00 190.28 273 GLY A O 1
ATOM 2219 N N . SER A 1 274 ? 147.622 43.375 97.425 1.00 187.47 274 SER A N 1
ATOM 2220 C CA . SER A 1 274 ? 146.200 43.577 97.738 1.00 187.47 274 SER A CA 1
ATOM 2221 C C . SER A 1 274 ? 145.709 44.727 96.870 1.00 187.47 274 SER A C 1
ATOM 2222 O O . SER A 1 274 ? 144.798 44.563 96.054 1.00 187.47 274 SER A O 1
ATOM 2225 N N . ILE A 1 275 ? 146.322 45.892 97.078 1.00 139.40 275 ILE A N 1
ATOM 2226 C CA . ILE A 1 275 ? 146.044 47.116 96.335 1.00 139.40 275 ILE A CA 1
ATOM 2227 C C . ILE A 1 275 ? 147.273 48.010 96.529 1.00 139.40 275 ILE A C 1
ATOM 2228 O O . ILE A 1 275 ? 148.202 47.650 97.265 1.00 139.40 275 ILE A O 1
ATOM 2233 N N . THR A 1 276 ? 147.268 49.172 95.882 1.00 174.94 276 THR A N 1
ATOM 2234 C CA . THR A 1 276 ? 148.392 50.099 95.951 1.00 174.94 276 THR A CA 1
ATOM 2235 C C . THR A 1 276 ? 148.259 51.170 97.032 1.00 174.94 276 THR A C 1
ATOM 2236 O O . THR A 1 276 ? 147.318 51.163 97.826 1.00 174.94 276 THR A O 1
ATOM 2240 N N . VAL A 1 277 ? 149.227 52.083 97.050 1.00 200.00 277 VAL A N 1
ATOM 2241 C CA . VAL A 1 277 ? 149.264 53.193 97.993 1.00 200.00 277 VAL A CA 1
ATOM 2242 C C . VAL A 1 277 ? 148.076 54.119 97.742 1.00 200.00 277 VAL A C 1
ATOM 2243 O O . VAL A 1 277 ? 147.552 54.743 98.669 1.00 200.00 277 VAL A O 1
ATOM 2247 N N . GLY A 1 278 ? 147.665 54.208 96.479 1.00 169.90 278 GLY A N 1
ATOM 2248 C CA . GLY A 1 278 ? 146.545 55.058 96.113 1.00 169.90 278 GLY A CA 1
ATOM 2249 C C . GLY A 1 278 ? 145.318 54.713 96.928 1.00 169.90 278 GLY A C 1
ATOM 2250 O O . GLY A 1 278 ? 144.488 55.575 97.222 1.00 169.90 278 GLY A O 1
ATOM 2251 N N . THR A 1 279 ? 145.215 53.442 97.301 1.00 200.00 279 THR A N 1
ATOM 2252 C CA . THR A 1 279 ? 144.094 52.959 98.093 1.00 200.00 279 THR A CA 1
ATOM 2253 C C . THR A 1 279 ? 144.395 53.025 99.587 1.00 200.00 279 THR A C 1
ATOM 2254 O O . THR A 1 279 ? 143.581 53.522 100.368 1.00 200.00 279 THR A O 1
ATOM 2258 N N . LEU A 1 280 ? 145.562 52.527 99.984 1.00 160.67 280 LEU A N 1
ATOM 2259 C CA . LEU A 1 280 ? 145.940 52.539 101.390 1.00 160.67 280 LEU A CA 1
ATOM 2260 C C . LEU A 1 280 ? 145.895 53.961 101.926 1.00 160.67 280 LEU A C 1
ATOM 2261 O O . LEU A 1 280 ? 145.484 54.192 103.062 1.00 160.67 280 LEU A O 1
ATOM 2266 N N . ALA A 1 281 ? 146.312 54.913 101.099 1.00 149.81 281 ALA A N 1
ATOM 2267 C CA . ALA A 1 281 ? 146.311 56.315 101.495 1.00 149.81 281 ALA A CA 1
ATOM 2268 C C . ALA A 1 281 ? 144.884 56.865 101.598 1.00 149.81 281 ALA A C 1
ATOM 2269 O O . ALA A 1 281 ? 144.568 57.614 102.524 1.00 149.81 281 ALA A O 1
ATOM 2271 N N . ALA A 1 282 ? 144.024 56.482 100.656 1.00 200.00 282 ALA A N 1
ATOM 2272 C CA . ALA A 1 282 ? 142.636 56.951 100.637 1.00 200.00 282 ALA A CA 1
ATOM 2273 C C . ALA A 1 282 ? 141.750 56.316 101.716 1.00 200.00 282 ALA A C 1
ATOM 2274 O O . ALA A 1 282 ? 140.783 56.929 102.173 1.00 200.00 282 ALA A O 1
ATOM 2276 N N . PHE A 1 283 ? 142.086 55.092 102.118 1.00 168.64 283 PHE A N 1
ATOM 2277 C CA . PHE A 1 283 ? 141.337 54.344 103.135 1.00 168.64 283 PHE A CA 1
ATOM 2278 C C . PHE A 1 283 ? 141.736 54.812 104.530 1.00 168.64 283 PHE A C 1
ATOM 2279 O O . PHE A 1 283 ? 141.221 54.331 105.537 1.00 168.64 283 PHE A O 1
ATOM 2287 N N . VAL A 1 284 ? 142.649 55.771 104.574 1.00 162.41 284 VAL A N 1
ATOM 2288 C CA . VAL A 1 284 ? 143.170 56.284 105.832 1.00 162.41 284 VAL A CA 1
ATOM 2289 C C . VAL A 1 284 ? 142.768 57.721 106.172 1.00 162.41 284 VAL A C 1
ATOM 2290 O O . VAL A 1 284 ? 142.896 58.154 107.320 1.00 162.41 284 VAL A O 1
ATOM 2294 N N . GLY A 1 285 ? 142.277 58.458 105.182 1.00 162.99 285 GLY A N 1
ATOM 2295 C CA . GLY A 1 285 ? 141.848 59.819 105.444 1.00 162.99 285 GLY A CA 1
ATOM 2296 C C . GLY A 1 285 ? 140.544 59.795 106.224 1.00 162.99 285 GLY A C 1
ATOM 2297 O O . GLY A 1 285 ? 140.312 60.629 107.106 1.00 162.99 285 GLY A O 1
ATOM 2298 N N . TYR A 1 286 ? 139.698 58.820 105.903 1.00 192.28 286 TYR A N 1
ATOM 2299 C CA . TYR A 1 286 ? 138.401 58.657 106.548 1.00 192.28 286 TYR A CA 1
ATOM 2300 C C . TYR A 1 286 ? 138.464 58.033 107.941 1.00 192.28 286 TYR A C 1
ATOM 2301 O O . TYR A 1 286 ? 137.451 57.979 108.639 1.00 192.28 286 TYR A O 1
ATOM 2310 N N . LEU A 1 287 ? 139.641 57.560 108.343 1.00 147.62 287 LEU A N 1
ATOM 2311 C CA . LEU A 1 287 ? 139.809 56.944 109.664 1.00 147.62 287 LEU A CA 1
ATOM 2312 C C . LEU A 1 287 ? 139.168 57.759 110.790 1.00 147.62 287 LEU A C 1
ATOM 2313 O O . LEU A 1 287 ? 138.666 57.205 111.772 1.00 147.62 287 LEU A O 1
ATOM 2318 N N . GLU A 1 288 ? 139.195 59.078 110.642 1.00 159.72 288 GLU A N 1
ATOM 2319 C CA . GLU A 1 288 ? 138.616 59.966 111.637 1.00 159.72 288 GLU A CA 1
ATOM 2320 C C . GLU A 1 288 ? 137.094 59.808 111.657 1.00 159.72 288 GLU A C 1
ATOM 2321 O O . GLU A 1 288 ? 136.454 59.985 112.692 1.00 159.72 288 GLU A O 1
ATOM 2327 N N . LEU A 1 289 ? 136.521 59.470 110.508 1.00 128.25 289 LEU A N 1
ATOM 2328 C CA . LEU A 1 289 ? 135.083 59.292 110.407 1.00 128.25 289 LEU A CA 1
ATOM 2329 C C . LEU A 1 289 ? 134.596 58.069 111.152 1.00 128.25 289 LEU A C 1
ATOM 2330 O O . LEU A 1 289 ? 133.468 58.047 111.643 1.00 128.25 289 LEU A O 1
ATOM 2335 N N . LEU A 1 290 ? 135.437 57.043 111.225 1.00 137.98 290 LEU A N 1
ATOM 2336 C CA . LEU A 1 290 ? 135.048 55.816 111.909 1.00 137.98 290 LEU A CA 1
ATOM 2337 C C . LEU A 1 290 ? 135.372 55.827 113.394 1.00 137.98 290 LEU A C 1
ATOM 2338 O O . LEU A 1 290 ? 134.473 55.770 114.233 1.00 137.98 290 LEU A O 1
ATOM 2343 N N . PHE A 1 291 ? 136.656 55.911 113.720 1.00 162.00 291 PHE A N 1
ATOM 2344 C CA . PHE A 1 291 ? 137.077 55.892 115.115 1.00 162.00 291 PHE A CA 1
ATOM 2345 C C . PHE A 1 291 ? 136.939 57.231 115.842 1.00 162.00 291 PHE A C 1
ATOM 2346 O O . PHE A 1 291 ? 137.580 57.471 116.869 1.00 162.00 291 PHE A O 1
ATOM 2354 N N . GLY A 1 292 ? 136.091 58.096 115.289 1.00 149.57 292 GLY A N 1
ATOM 2355 C CA . GLY A 1 292 ? 135.814 59.381 115.901 1.00 149.57 292 GLY A CA 1
ATOM 2356 C C . GLY A 1 292 ? 134.533 59.119 116.669 1.00 149.57 292 GLY A C 1
ATOM 2357 O O . GLY A 1 292 ? 134.498 59.207 117.897 1.00 149.57 292 GLY A O 1
ATOM 2358 N N . PRO A 1 293 ? 133.453 58.780 115.954 1.00 151.95 293 PRO A N 1
ATOM 2359 C CA . PRO A 1 293 ? 132.158 58.490 116.565 1.00 151.95 293 PRO A CA 1
ATOM 2360 C C . PRO A 1 293 ? 132.307 57.404 117.626 1.00 151.95 293 PRO A C 1
ATOM 2361 O O . PRO A 1 293 ? 131.747 57.511 118.718 1.00 151.95 293 PRO A O 1
ATOM 2365 N N . LEU A 1 294 ? 133.065 56.360 117.304 1.00 118.93 294 LEU A N 1
ATOM 2366 C CA . LEU A 1 294 ? 133.270 55.268 118.251 1.00 118.93 294 LEU A CA 1
ATOM 2367 C C . LEU A 1 294 ? 133.836 55.771 119.566 1.00 118.93 294 LEU A C 1
ATOM 2368 O O . LEU A 1 294 ? 133.599 55.174 120.622 1.00 118.93 294 LEU A O 1
ATOM 2373 N N . ARG A 1 295 ? 134.585 56.870 119.494 1.00 122.96 295 ARG A N 1
ATOM 2374 C CA . ARG A 1 295 ? 135.180 57.473 120.681 1.00 122.96 295 ARG A CA 1
ATOM 2375 C C . ARG A 1 295 ? 134.134 58.285 121.443 1.00 122.96 295 ARG A C 1
ATOM 2376 O O . ARG A 1 295 ? 134.116 58.286 122.674 1.00 122.96 295 ARG A O 1
ATOM 2384 N N . ARG A 1 296 ? 133.263 58.969 120.704 1.00 123.66 296 ARG A N 1
ATOM 2385 C CA . ARG A 1 296 ? 132.203 59.772 121.306 1.00 123.66 296 ARG A CA 1
ATOM 2386 C C . ARG A 1 296 ? 131.208 58.846 121.997 1.00 123.66 296 ARG A C 1
ATOM 2387 O O . ARG A 1 296 ? 130.790 59.090 123.134 1.00 123.66 296 ARG A O 1
ATOM 2395 N N . LEU A 1 297 ? 130.825 57.785 121.297 1.00 108.71 297 LEU A N 1
ATOM 2396 C CA . LEU A 1 297 ? 129.877 56.835 121.846 1.00 108.71 297 LEU A CA 1
ATOM 2397 C C . LEU A 1 297 ? 130.352 56.273 123.179 1.00 108.71 297 LEU A C 1
ATOM 2398 O O . LEU A 1 297 ? 129.534 55.872 124.009 1.00 108.71 297 LEU A O 1
ATOM 2403 N N . VAL A 1 298 ? 131.669 56.249 123.393 1.00 94.96 298 VAL A N 1
ATOM 2404 C CA . VAL A 1 298 ? 132.205 55.752 124.664 1.00 94.96 298 VAL A CA 1
ATOM 2405 C C . VAL A 1 298 ? 131.629 56.651 125.754 1.00 94.96 298 VAL A C 1
ATOM 2406 O O . VAL A 1 298 ? 131.143 56.176 126.782 1.00 94.96 298 VAL A O 1
ATOM 2410 N N . ALA A 1 299 ? 131.682 57.957 125.510 1.00 103.42 299 ALA A N 1
ATOM 2411 C CA . ALA A 1 299 ? 131.149 58.934 126.446 1.00 103.42 299 ALA A CA 1
ATOM 2412 C C . ALA A 1 299 ? 129.631 58.785 126.498 1.00 103.42 299 ALA A C 1
ATOM 2413 O O . ALA A 1 299 ? 129.049 58.733 127.587 1.00 103.42 299 ALA A O 1
ATOM 2415 N N . SER A 1 300 ? 129.000 58.728 125.318 1.00 110.08 300 SER A N 1
ATOM 2416 C CA . SER A 1 300 ? 127.546 58.564 125.215 1.00 110.08 300 SER A CA 1
ATOM 2417 C C . SER A 1 300 ? 127.138 57.376 126.083 1.00 110.08 300 SER A C 1
ATOM 2418 O O . SER A 1 300 ? 126.203 57.465 126.884 1.00 110.08 300 SER A O 1
ATOM 2421 N N . PHE A 1 301 ? 127.847 56.264 125.912 1.00 104.48 301 PHE A N 1
ATOM 2422 C CA . PHE A 1 301 ? 127.609 55.050 126.686 1.00 104.48 301 PHE A CA 1
ATOM 2423 C C . PHE A 1 301 ? 127.524 55.405 128.176 1.00 104.48 301 PHE A C 1
ATOM 2424 O O . PHE A 1 301 ? 126.460 55.313 128.795 1.00 104.48 301 PHE A O 1
ATOM 2432 N N . THR A 1 302 ? 128.659 55.819 128.730 1.00 104.83 302 THR A N 1
ATOM 2433 C CA . THR A 1 302 ? 128.771 56.208 130.130 1.00 104.83 302 THR A CA 1
ATOM 2434 C C . THR A 1 302 ? 127.572 56.985 130.660 1.00 104.83 302 THR A C 1
ATOM 2435 O O . THR A 1 302 ? 126.907 56.554 131.605 1.00 104.83 302 THR A O 1
ATOM 2439 N N . THR A 1 303 ? 127.322 58.139 130.053 1.00 110.14 303 THR A N 1
ATOM 2440 C CA . THR A 1 303 ? 126.209 58.994 130.439 1.00 110.14 303 THR A CA 1
ATOM 2441 C C . THR A 1 303 ? 124.926 58.194 130.579 1.00 110.14 303 THR A C 1
ATOM 2442 O O . THR A 1 303 ? 124.224 58.303 131.584 1.00 110.14 303 THR A O 1
ATOM 2446 N N . LEU A 1 304 ? 124.622 57.393 129.567 1.00 96.78 304 LEU A N 1
ATOM 2447 C CA . LEU A 1 304 ? 123.421 56.579 129.596 1.00 96.78 304 LEU A CA 1
ATOM 2448 C C . LEU A 1 304 ? 123.397 55.622 130.781 1.00 96.78 304 LEU A C 1
ATOM 2449 O O . LEU A 1 304 ? 122.398 55.542 131.494 1.00 96.78 304 LEU A O 1
ATOM 2454 N N . THR A 1 305 ? 124.493 54.898 130.996 1.00 121.48 305 THR A N 1
ATOM 2455 C CA . THR A 1 305 ? 124.568 53.961 132.114 1.00 121.48 305 THR A CA 1
ATOM 2456 C C . THR A 1 305 ? 124.012 54.629 133.359 1.00 121.48 305 THR A C 1
ATOM 2457 O O . THR A 1 305 ? 123.138 54.085 134.036 1.00 121.48 305 THR A O 1
ATOM 2461 N N . GLN A 1 306 ? 124.532 55.817 133.653 1.00 103.11 306 GLN A N 1
ATOM 2462 C CA . GLN A 1 306 ? 124.094 56.574 134.813 1.00 103.11 306 GLN A CA 1
ATOM 2463 C C . GLN A 1 306 ? 122.602 56.834 134.719 1.00 103.11 306 GLN A C 1
ATOM 2464 O O . GLN A 1 306 ? 121.862 56.582 135.669 1.00 103.11 306 GLN A O 1
ATOM 2470 N N . SER A 1 307 ? 122.158 57.322 133.567 1.00 91.48 307 SER A N 1
ATOM 2471 C CA . SER A 1 307 ? 120.745 57.606 133.379 1.00 91.48 307 SER A CA 1
ATOM 2472 C C . SER A 1 307 ? 119.857 56.429 133.695 1.00 91.48 307 SER A C 1
ATOM 2473 O O . SER A 1 307 ? 118.829 56.596 134.344 1.00 91.48 307 SER A O 1
ATOM 2476 N N . PHE A 1 308 ? 120.240 55.243 133.235 1.00 107.31 308 PHE A N 1
ATOM 2477 C CA . PHE A 1 308 ? 119.441 54.054 133.492 1.00 107.31 308 PHE A CA 1
ATOM 2478 C C . PHE A 1 308 ? 119.284 53.826 134.981 1.00 107.31 308 PHE A C 1
ATOM 2479 O O . PHE A 1 308 ? 118.190 53.522 135.462 1.00 107.31 308 PHE A O 1
ATOM 2487 N N . ALA A 1 309 ? 120.382 53.989 135.710 1.00 108.42 309 ALA A N 1
ATOM 2488 C CA . ALA A 1 309 ? 120.360 53.817 137.155 1.00 108.42 309 ALA A CA 1
ATOM 2489 C C . ALA A 1 309 ? 119.253 54.699 137.702 1.00 108.42 309 ALA A C 1
ATOM 2490 O O . ALA A 1 309 ? 118.392 54.249 138.458 1.00 108.42 309 ALA A O 1
ATOM 2492 N N . SER A 1 310 ? 119.276 55.961 137.298 1.00 82.41 310 SER A N 1
ATOM 2493 C CA . SER A 1 310 ? 118.285 56.908 137.756 1.00 82.41 310 SER A CA 1
ATOM 2494 C C . SER A 1 310 ? 116.874 56.454 137.431 1.00 82.41 310 SER A C 1
ATOM 2495 O O . SER A 1 310 ? 116.043 56.340 138.349 1.00 82.41 310 SER A O 1
ATOM 2498 N N . MET A 1 311 ? 116.574 56.177 136.161 1.00 94.91 311 MET A N 1
ATOM 2499 C CA . MET A 1 311 ? 115.215 55.751 135.861 1.00 94.91 311 MET A CA 1
ATOM 2500 C C . MET A 1 311 ? 114.842 54.518 136.671 1.00 94.91 311 MET A C 1
ATOM 2501 O O . MET A 1 311 ? 113.673 54.318 137.010 1.00 94.91 311 MET A O 1
ATOM 2506 N N . ASP A 1 312 ? 115.832 53.698 137.005 1.00 91.77 312 ASP A N 1
ATOM 2507 C CA . ASP A 1 312 ? 115.553 52.533 137.845 1.00 91.77 312 ASP A CA 1
ATOM 2508 C C . ASP A 1 312 ? 114.875 53.077 139.107 1.00 91.77 312 ASP A C 1
ATOM 2509 O O . ASP A 1 312 ? 113.670 52.884 139.330 1.00 91.77 312 ASP A O 1
ATOM 2514 N N . ARG A 1 313 ? 115.678 53.772 139.914 1.00 85.06 313 ARG A N 1
ATOM 2515 C CA . ARG A 1 313 ? 115.235 54.361 141.167 1.00 85.06 313 ARG A CA 1
ATOM 2516 C C . ARG A 1 313 ? 113.890 55.028 141.019 1.00 85.06 313 ARG A C 1
ATOM 2517 O O . ARG A 1 313 ? 113.027 54.882 141.881 1.00 85.06 313 ARG A O 1
ATOM 2525 N N . VAL A 1 314 ? 113.706 55.766 139.931 1.00 74.63 314 VAL A N 1
ATOM 2526 C CA . VAL A 1 314 ? 112.430 56.440 139.719 1.00 74.63 314 VAL A CA 1
ATOM 2527 C C . VAL A 1 314 ? 111.332 55.406 139.650 1.00 74.63 314 VAL A C 1
ATOM 2528 O O . VAL A 1 314 ? 110.388 55.444 140.442 1.00 74.63 314 VAL A O 1
ATOM 2532 N N . PHE A 1 315 ? 111.455 54.472 138.713 1.00 83.55 315 PHE A N 1
ATOM 2533 C CA . PHE A 1 315 ? 110.438 53.448 138.601 1.00 83.55 315 PHE A CA 1
ATOM 2534 C C . PHE A 1 315 ? 110.273 52.691 139.903 1.00 83.55 315 PHE A C 1
ATOM 2535 O O . PHE A 1 315 ? 109.142 52.436 140.331 1.00 83.55 315 PHE A O 1
ATOM 2543 N N . GLN A 1 316 ? 111.384 52.355 140.556 1.00 83.53 316 GLN A N 1
ATOM 2544 C CA . GLN A 1 316 ? 111.284 51.665 141.832 1.00 83.53 316 GLN A CA 1
ATOM 2545 C C . GLN A 1 316 ? 110.237 52.378 142.716 1.00 83.53 316 GLN A C 1
ATOM 2546 O O . GLN A 1 316 ? 109.341 51.737 143.276 1.00 83.53 316 GLN A O 1
ATOM 2552 N N . LEU A 1 317 ? 110.351 53.704 142.829 1.00 85.54 317 LEU A N 1
ATOM 2553 C CA . LEU A 1 317 ? 109.420 54.495 143.629 1.00 85.54 317 LEU A CA 1
ATOM 2554 C C . LEU A 1 317 ? 108.024 54.434 143.036 1.00 85.54 317 LEU A C 1
ATOM 2555 O O . LEU A 1 317 ? 107.035 54.355 143.756 1.00 85.54 317 LEU A O 1
ATOM 2560 N N . ILE A 1 318 ? 107.954 54.481 141.712 1.00 82.31 318 ILE A N 1
ATOM 2561 C CA . ILE A 1 318 ? 106.673 54.432 141.009 1.00 82.31 318 ILE A CA 1
ATOM 2562 C C . ILE A 1 318 ? 105.961 53.104 141.248 1.00 82.31 318 ILE A C 1
ATOM 2563 O O . ILE A 1 318 ? 104.732 53.051 141.340 1.00 82.31 318 ILE A O 1
ATOM 2568 N N . ASP A 1 319 ? 106.750 52.039 141.355 1.00 82.86 319 ASP A N 1
ATOM 2569 C CA . ASP A 1 319 ? 106.221 50.702 141.568 1.00 82.86 319 ASP A CA 1
ATOM 2570 C C . ASP A 1 319 ? 105.769 50.401 142.996 1.00 82.86 319 ASP A C 1
ATOM 2571 O O . ASP A 1 319 ? 105.329 49.287 143.281 1.00 82.86 319 ASP A O 1
ATOM 2576 N N . GLU A 1 320 ? 105.883 51.378 143.894 1.00 88.02 320 GLU A N 1
ATOM 2577 C CA . GLU A 1 320 ? 105.470 51.183 145.288 1.00 88.02 320 GLU A CA 1
ATOM 2578 C C . GLU A 1 320 ? 103.988 50.860 145.343 1.00 88.02 320 GLU A C 1
ATOM 2579 O O . GLU A 1 320 ? 103.198 51.418 144.581 1.00 88.02 320 GLU A O 1
ATOM 2585 N N . ASP A 1 321 ? 103.596 49.971 146.244 1.00 89.53 321 ASP A N 1
ATOM 2586 C CA . ASP A 1 321 ? 102.192 49.599 146.319 1.00 89.53 321 ASP A CA 1
ATOM 2587 C C . ASP A 1 321 ? 101.332 50.515 147.180 1.00 89.53 321 ASP A C 1
ATOM 2588 O O . ASP A 1 321 ? 101.780 51.032 148.200 1.00 89.53 321 ASP A O 1
ATOM 2593 N N . TYR A 1 322 ? 100.094 50.720 146.759 1.00 96.51 322 TYR A N 1
ATOM 2594 C CA . TYR A 1 322 ? 99.168 51.547 147.527 1.00 96.51 322 TYR A CA 1
ATOM 2595 C C . TYR A 1 322 ? 98.564 50.604 148.552 1.00 96.51 322 TYR A C 1
ATOM 2596 O O . TYR A 1 322 ? 97.928 49.635 148.182 1.00 96.51 322 TYR A O 1
ATOM 2605 N N . ASP A 1 323 ? 98.763 50.858 149.834 1.00 84.59 323 ASP A N 1
ATOM 2606 C CA . ASP A 1 323 ? 98.234 49.933 150.818 1.00 84.59 323 ASP A CA 1
ATOM 2607 C C . ASP A 1 323 ? 96.731 50.040 150.884 1.00 84.59 323 ASP A C 1
ATOM 2608 O O . ASP A 1 323 ? 96.024 49.028 150.959 1.00 84.59 323 ASP A O 1
ATOM 2613 N N . ILE A 1 324 ? 96.230 51.262 150.843 1.00 88.21 324 ILE A N 1
ATOM 2614 C CA . ILE A 1 324 ? 94.801 51.448 150.853 1.00 88.21 324 ILE A CA 1
ATOM 2615 C C . ILE A 1 324 ? 94.431 51.688 149.410 1.00 88.21 324 ILE A C 1
ATOM 2616 O O . ILE A 1 324 ? 94.771 52.724 148.861 1.00 88.21 324 ILE A O 1
ATOM 2621 N N . LYS A 1 325 ? 93.771 50.711 148.791 1.00 104.14 325 LYS A N 1
ATOM 2622 C CA . LYS A 1 325 ? 93.357 50.812 147.391 1.00 104.14 325 LYS A CA 1
ATOM 2623 C C . LYS A 1 325 ? 91.849 50.933 147.349 1.00 104.14 325 LYS A C 1
ATOM 2624 O O . LYS A 1 325 ? 91.166 50.528 148.292 1.00 104.14 325 LYS A O 1
ATOM 2630 N N . ASN A 1 326 ? 91.319 51.489 146.268 1.00 110.82 326 ASN A N 1
ATOM 2631 C CA . ASN A 1 326 ? 89.877 51.629 146.177 1.00 110.82 326 ASN A CA 1
ATOM 2632 C C . ASN A 1 326 ? 89.158 50.366 145.759 1.00 110.82 326 ASN A C 1
ATOM 2633 O O . ASN A 1 326 ? 88.140 50.004 146.354 1.00 110.82 326 ASN A O 1
ATOM 2638 N N . GLY A 1 327 ? 89.675 49.686 144.744 1.00 100.15 327 GLY A N 1
ATOM 2639 C CA . GLY A 1 327 ? 89.020 48.469 144.309 1.00 100.15 327 GLY A CA 1
ATOM 2640 C C . GLY A 1 327 ? 87.770 48.768 143.502 1.00 100.15 327 GLY A C 1
ATOM 2641 O O . GLY A 1 327 ? 87.039 49.724 143.777 1.00 100.15 327 GLY A O 1
ATOM 2642 N N . VAL A 1 328 ? 87.548 47.929 142.495 1.00 109.61 328 VAL A N 1
ATOM 2643 C CA . VAL A 1 328 ? 86.424 48.016 141.567 1.00 109.61 328 VAL A CA 1
ATOM 2644 C C . VAL A 1 328 ? 85.095 48.473 142.167 1.00 109.61 328 VAL A C 1
ATOM 2645 O O . VAL A 1 328 ? 84.424 49.354 141.614 1.00 109.61 328 VAL A O 1
ATOM 2649 N N . GLY A 1 329 ? 84.720 47.868 143.290 1.00 98.67 329 GLY A N 1
ATOM 2650 C CA . GLY A 1 329 ? 83.469 48.204 143.946 1.00 98.67 329 GLY A CA 1
ATOM 2651 C C . GLY A 1 329 ? 83.311 49.650 144.377 1.00 98.67 329 GLY A C 1
ATOM 2652 O O . GLY A 1 329 ? 82.221 50.048 144.785 1.00 98.67 329 GLY A O 1
ATOM 2653 N N . ALA A 1 330 ? 84.391 50.430 144.293 1.00 112.07 330 ALA A N 1
ATOM 2654 C CA . ALA A 1 330 ? 84.394 51.847 144.673 1.00 112.07 330 ALA A CA 1
ATOM 2655 C C . ALA A 1 330 ? 83.014 52.469 144.498 1.00 112.07 330 ALA A C 1
ATOM 2656 O O . ALA A 1 330 ? 82.344 52.212 143.503 1.00 112.07 330 ALA A O 1
ATOM 2658 N N . GLN A 1 331 ? 82.599 53.305 145.444 1.00 93.44 331 GLN A N 1
ATOM 2659 C CA . GLN A 1 331 ? 81.272 53.894 145.373 1.00 93.44 331 GLN A CA 1
ATOM 2660 C C . GLN A 1 331 ? 81.073 55.122 146.230 1.00 93.44 331 GLN A C 1
ATOM 2661 O O . GLN A 1 331 ? 80.847 54.994 147.430 1.00 93.44 331 GLN A O 1
ATOM 2667 N N . PRO A 1 332 ? 81.123 56.325 145.636 1.00 83.80 332 PRO A N 1
ATOM 2668 C CA . PRO A 1 332 ? 80.921 57.528 146.459 1.00 83.80 332 PRO A CA 1
ATOM 2669 C C . PRO A 1 332 ? 79.586 57.438 147.199 1.00 83.80 332 PRO A C 1
ATOM 2670 O O . PRO A 1 332 ? 78.542 57.643 146.601 1.00 83.80 332 PRO A O 1
ATOM 2674 N N . ILE A 1 333 ? 79.643 57.136 148.495 1.00 84.54 333 ILE A N 1
ATOM 2675 C CA . ILE A 1 333 ? 78.467 56.969 149.336 1.00 84.54 333 ILE A CA 1
ATOM 2676 C C . ILE A 1 333 ? 78.177 58.103 150.293 1.00 84.54 333 ILE A C 1
ATOM 2677 O O . ILE A 1 333 ? 79.036 58.479 151.081 1.00 84.54 333 ILE A O 1
ATOM 2682 N N . GLU A 1 334 ? 76.959 58.626 150.262 1.00 96.04 334 GLU A N 1
ATOM 2683 C CA . GLU A 1 334 ? 76.613 59.688 151.188 1.00 96.04 334 GLU A CA 1
ATOM 2684 C C . GLU A 1 334 ? 76.239 59.042 152.514 1.00 96.04 334 GLU A C 1
ATOM 2685 O O . GLU A 1 334 ? 75.427 58.115 152.561 1.00 96.04 334 GLU A O 1
ATOM 2691 N N . ILE A 1 335 ? 76.842 59.522 153.591 1.00 82.10 335 ILE A N 1
ATOM 2692 C CA . ILE A 1 335 ? 76.554 58.987 154.908 1.00 82.10 335 ILE A CA 1
ATOM 2693 C C . ILE A 1 335 ? 75.440 59.852 155.459 1.00 82.10 335 ILE A C 1
ATOM 2694 O O . ILE A 1 335 ? 75.674 60.986 155.871 1.00 82.10 335 ILE A O 1
ATOM 2699 N N . LYS A 1 336 ? 74.221 59.324 155.458 1.00 96.78 336 LYS A N 1
ATOM 2700 C CA . LYS A 1 336 ? 73.079 60.101 155.927 1.00 96.78 336 LYS A CA 1
ATOM 2701 C C . LYS A 1 336 ? 72.824 60.078 157.427 1.00 96.78 336 LYS A C 1
ATOM 2702 O O . LYS A 1 336 ? 72.340 61.053 157.994 1.00 96.78 336 LYS A O 1
ATOM 2708 N N . GLN A 1 337 ? 73.149 58.968 158.072 1.00 118.14 337 GLN A N 1
ATOM 2709 C CA . GLN A 1 337 ? 72.961 58.845 159.513 1.00 118.14 337 GLN A CA 1
ATOM 2710 C C . GLN A 1 337 ? 74.217 58.185 160.068 1.00 118.14 337 GLN A C 1
ATOM 2711 O O . GLN A 1 337 ? 74.451 57.012 159.830 1.00 118.14 337 GLN A O 1
ATOM 2717 N N . GLY A 1 338 ? 75.022 58.939 160.805 1.00 96.37 338 GLY A N 1
ATOM 2718 C CA . GLY A 1 338 ? 76.268 58.397 161.330 1.00 96.37 338 GLY A CA 1
ATOM 2719 C C . GLY A 1 338 ? 76.213 57.122 162.143 1.00 96.37 338 GLY A C 1
ATOM 2720 O O . GLY A 1 338 ? 76.458 57.137 163.336 1.00 96.37 338 GLY A O 1
ATOM 2721 N N . ARG A 1 339 ? 75.912 56.009 161.499 1.00 90.90 339 ARG A N 1
ATOM 2722 C CA . ARG A 1 339 ? 75.833 54.733 162.189 1.00 90.90 339 ARG A CA 1
ATOM 2723 C C . ARG A 1 339 ? 77.139 54.003 161.968 1.00 90.90 339 ARG A C 1
ATOM 2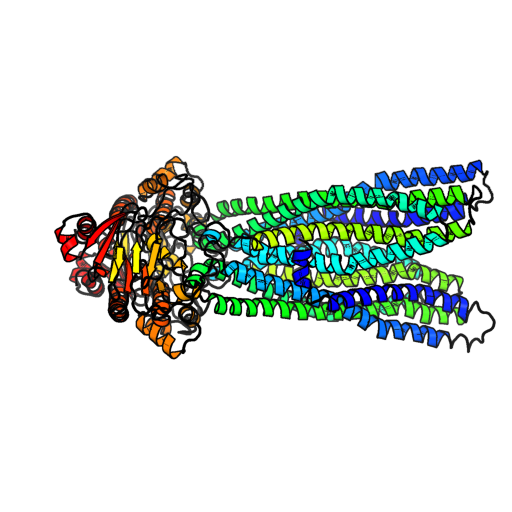724 O O . ARG A 1 339 ? 77.429 53.571 160.852 1.00 90.90 339 ARG A O 1
ATOM 2732 N N . ILE A 1 340 ? 77.938 53.876 163.023 1.00 72.61 340 ILE A N 1
ATOM 2733 C CA . ILE A 1 340 ? 79.217 53.179 162.912 1.00 72.61 340 ILE A CA 1
ATOM 2734 C C . ILE A 1 340 ? 79.148 51.869 163.666 1.00 72.61 340 ILE A C 1
ATOM 2735 O O . ILE A 1 340 ? 78.642 51.813 164.796 1.00 72.61 340 ILE A O 1
ATOM 2740 N N . ASP A 1 341 ? 79.652 50.816 163.033 1.00 66.78 341 ASP A N 1
ATOM 2741 C CA . ASP A 1 341 ? 79.658 49.480 163.628 1.00 66.78 341 ASP A CA 1
ATOM 2742 C C . ASP A 1 341 ? 81.021 48.852 163.517 1.00 66.78 341 ASP A C 1
ATOM 2743 O O . ASP A 1 341 ? 81.555 48.682 162.424 1.00 66.78 341 ASP A O 1
ATOM 2748 N N . ILE A 1 342 ? 81.589 48.506 164.655 1.00 84.19 342 ILE A N 1
ATOM 2749 C CA . ILE A 1 342 ? 82.888 47.874 164.662 1.00 84.19 342 ILE A CA 1
ATOM 2750 C C . ILE A 1 342 ? 82.652 46.430 165.091 1.00 84.19 342 ILE A C 1
ATOM 2751 O O . ILE A 1 342 ? 82.414 46.165 166.273 1.00 84.19 342 ILE A O 1
ATOM 2756 N N . ASP A 1 343 ? 82.695 45.509 164.124 1.00 72.76 343 ASP A N 1
ATOM 2757 C CA . ASP A 1 343 ? 82.454 44.092 164.400 1.00 72.76 343 ASP A CA 1
ATOM 2758 C C . ASP A 1 343 ? 83.713 43.268 164.415 1.00 72.76 343 ASP A C 1
ATOM 2759 O O . ASP A 1 343 ? 84.376 43.121 163.391 1.00 72.76 343 ASP A O 1
ATOM 2764 N N . HIS A 1 344 ? 84.026 42.724 165.583 1.00 82.24 344 HIS A N 1
ATOM 2765 C CA . HIS A 1 344 ? 85.198 41.887 165.761 1.00 82.24 344 HIS A CA 1
ATOM 2766 C C . HIS A 1 344 ? 86.427 42.397 165.006 1.00 82.24 344 HIS A C 1
ATOM 2767 O O . HIS A 1 344 ? 87.051 41.655 164.251 1.00 82.24 344 HIS A O 1
ATOM 2774 N N . VAL A 1 345 ? 86.772 43.665 165.203 1.00 88.63 345 VAL A N 1
ATOM 2775 C CA . VAL A 1 345 ? 87.940 44.223 164.535 1.00 88.63 345 VAL A CA 1
ATOM 2776 C C . VAL A 1 345 ? 89.164 43.860 165.348 1.00 88.63 345 VAL A C 1
ATOM 2777 O O . VAL A 1 345 ? 89.109 43.801 166.577 1.00 88.63 345 VAL A O 1
ATOM 2781 N N . SER A 1 346 ? 90.254 43.602 164.638 1.00 69.11 346 SER A N 1
ATOM 2782 C CA . SER A 1 346 ? 91.534 43.232 165.228 1.00 69.11 346 SER A CA 1
ATOM 2783 C C . SER A 1 346 ? 92.561 43.900 164.332 1.00 69.11 346 SER A C 1
ATOM 2784 O O . SER A 1 346 ? 92.476 43.783 163.110 1.00 69.11 346 SER A O 1
ATOM 2787 N N . PHE A 1 347 ? 93.535 44.595 164.912 1.00 82.03 347 PHE A N 1
ATOM 2788 C CA . PHE A 1 347 ? 94.509 45.264 164.075 1.00 82.03 347 PHE A CA 1
ATOM 2789 C C . PHE A 1 347 ? 95.935 44.961 164.474 1.00 82.03 347 PHE A C 1
ATOM 2790 O O . PHE A 1 347 ? 96.231 44.761 165.645 1.00 82.03 347 PHE A O 1
ATOM 2798 N N . GLN A 1 348 ? 96.798 44.936 163.466 1.00 66.63 348 GLN A N 1
ATOM 2799 C CA . GLN A 1 348 ? 98.227 44.679 163.582 1.00 66.63 348 GLN A CA 1
ATOM 2800 C C . GLN A 1 348 ? 98.904 45.596 162.578 1.00 66.63 348 GLN A C 1
ATOM 2801 O O . GLN A 1 348 ? 98.513 45.609 161.412 1.00 66.63 348 GLN A O 1
ATOM 2807 N N . TYR A 1 349 ? 99.919 46.353 162.980 1.00 81.09 349 TYR A N 1
ATOM 2808 C CA . TYR A 1 349 ? 100.596 47.179 161.975 1.00 81.09 349 TYR A CA 1
ATOM 2809 C C . TYR A 1 349 ? 101.520 46.332 161.105 1.00 81.09 349 TYR A C 1
ATOM 2810 O O . TYR A 1 349 ? 101.869 46.742 160.003 1.00 81.09 349 TYR A O 1
ATOM 2819 N N . ASN A 1 350 ? 101.917 45.161 161.608 1.00 102.73 350 ASN A N 1
ATOM 2820 C CA . ASN A 1 350 ? 102.784 44.247 160.868 1.00 102.73 350 ASN A CA 1
ATOM 2821 C C . ASN A 1 350 ? 102.519 42.814 161.238 1.00 102.73 350 ASN A C 1
ATOM 2822 O O . ASN A 1 350 ? 102.091 42.528 162.355 1.00 102.73 350 ASN A O 1
ATOM 2827 N N . ASP A 1 351 ? 102.782 41.909 160.302 1.00 120.81 351 ASP A N 1
ATOM 2828 C CA . ASP A 1 351 ? 102.570 40.494 160.550 1.00 120.81 351 ASP A CA 1
ATOM 2829 C C . ASP A 1 351 ? 103.475 40.022 161.666 1.00 120.81 351 ASP A C 1
ATOM 2830 O O . ASP A 1 351 ? 103.043 39.267 162.541 1.00 120.81 351 ASP A O 1
ATOM 2835 N N . ASN A 1 352 ? 104.725 40.471 161.651 1.00 89.12 352 ASN A N 1
ATOM 2836 C CA . ASN A 1 352 ? 105.654 40.078 162.703 1.00 89.12 352 ASN A CA 1
ATOM 2837 C C . ASN A 1 352 ? 105.214 40.485 164.123 1.00 89.12 352 ASN A C 1
ATOM 2838 O O . ASN A 1 352 ? 105.189 39.644 165.029 1.00 89.12 352 ASN A O 1
ATOM 2843 N N . GLU A 1 353 ? 104.859 41.755 164.315 1.00 83.54 353 GLU A N 1
ATOM 2844 C CA . GLU A 1 353 ? 104.457 42.254 165.629 1.00 83.54 353 GLU A CA 1
ATOM 2845 C C . GLU A 1 353 ? 103.142 41.724 166.180 1.00 83.54 353 GLU A C 1
ATOM 2846 O O . GLU A 1 353 ? 102.399 41.030 165.495 1.00 83.54 353 GLU A O 1
ATOM 2852 N N . ALA A 1 354 ? 102.860 42.070 167.433 1.00 77.60 354 ALA A N 1
ATOM 2853 C CA . ALA A 1 354 ? 101.624 41.648 168.080 1.00 77.60 354 ALA A CA 1
ATOM 2854 C C . ALA A 1 354 ? 100.473 42.595 167.726 1.00 77.60 354 ALA A C 1
ATOM 2855 O O . ALA A 1 354 ? 100.678 43.789 167.494 1.00 77.60 354 ALA A O 1
ATOM 2857 N N . PRO A 1 355 ? 99.241 42.078 167.686 1.00 80.68 355 PRO A N 1
ATOM 2858 C CA . PRO A 1 355 ? 98.135 42.966 167.352 1.00 80.68 355 PRO A CA 1
ATOM 2859 C C . PRO A 1 355 ? 98.049 44.078 168.384 1.00 80.68 355 PRO A C 1
ATOM 2860 O O . PRO A 1 355 ? 98.544 43.940 169.501 1.00 80.68 355 PRO A O 1
ATOM 2864 N N . ILE A 1 356 ? 97.416 45.175 167.990 1.00 74.07 356 ILE A N 1
ATOM 2865 C CA . ILE A 1 356 ? 97.264 46.329 168.843 1.00 74.07 356 ILE A CA 1
ATOM 2866 C C . ILE A 1 356 ? 95.844 46.466 169.280 1.00 74.07 356 ILE A C 1
ATOM 2867 O O . ILE A 1 356 ? 95.551 46.942 170.371 1.00 74.07 356 ILE A O 1
ATOM 2872 N N . LEU A 1 357 ? 94.950 46.089 168.396 1.00 78.80 357 LEU A N 1
ATOM 2873 C CA . LEU A 1 357 ? 93.558 46.107 168.732 1.00 78.80 357 LEU A CA 1
ATOM 2874 C C . LEU A 1 357 ? 93.299 44.635 168.531 1.00 78.80 357 LEU A C 1
ATOM 2875 O O . LEU A 1 357 ? 93.641 44.082 167.482 1.00 78.80 357 LEU A O 1
ATOM 2880 N N . LYS A 1 358 ? 92.760 43.979 169.551 1.00 88.72 358 LYS A N 1
ATOM 2881 C CA . LYS A 1 358 ? 92.525 42.562 169.438 1.00 88.72 358 LYS A CA 1
ATOM 2882 C C . LYS A 1 358 ? 91.130 42.237 168.976 1.00 88.72 358 LYS A C 1
ATOM 2883 O O . LYS A 1 358 ? 90.911 42.089 167.788 1.00 88.72 358 LYS A O 1
ATOM 2889 N N . ASP A 1 359 ? 90.170 42.108 169.870 1.00 79.09 359 ASP A N 1
ATOM 2890 C CA . ASP A 1 359 ? 88.838 41.817 169.375 1.00 79.09 359 ASP A CA 1
ATOM 2891 C C . ASP A 1 359 ? 87.982 42.946 169.835 1.00 79.09 359 ASP A C 1
ATOM 2892 O O . ASP A 1 359 ? 87.644 43.030 171.007 1.00 79.09 359 ASP A O 1
ATOM 2897 N N . ILE A 1 360 ? 87.610 43.818 168.918 1.00 83.69 360 ILE A N 1
ATOM 2898 C CA . ILE A 1 360 ? 86.812 44.952 169.314 1.00 83.69 360 ILE A CA 1
ATOM 2899 C C . ILE A 1 360 ? 85.434 44.933 168.709 1.00 83.69 360 ILE A C 1
ATOM 2900 O O . ILE A 1 360 ? 85.268 44.748 167.510 1.00 83.69 360 ILE A O 1
ATOM 2905 N N . ASN A 1 361 ? 84.441 45.107 169.565 1.00 74.26 361 ASN A N 1
ATOM 2906 C CA . ASN A 1 361 ? 83.061 45.126 169.124 1.00 74.26 361 ASN A CA 1
ATOM 2907 C C . ASN A 1 361 ? 82.370 46.323 169.743 1.00 74.26 361 ASN A C 1
ATOM 2908 O O . ASN A 1 361 ? 82.230 46.394 170.964 1.00 74.26 361 ASN A O 1
ATOM 2913 N N . LEU A 1 362 ? 81.946 47.269 168.914 1.00 70.80 362 LEU A N 1
ATOM 2914 C CA . LEU A 1 362 ? 81.270 48.451 169.428 1.00 70.80 362 LEU A CA 1
ATOM 2915 C C . LEU A 1 362 ? 80.318 49.009 168.384 1.00 70.80 362 LEU A C 1
ATOM 2916 O O . LEU A 1 362 ? 80.653 49.086 167.200 1.00 70.80 362 LEU A O 1
ATOM 2921 N N . SER A 1 363 ? 79.126 49.392 168.825 1.00 78.38 363 SER A N 1
ATOM 2922 C CA . SER A 1 363 ? 78.129 49.954 167.922 1.00 78.38 363 SER A CA 1
ATOM 2923 C C . SER A 1 363 ? 77.822 51.395 168.317 1.00 78.38 363 SER A C 1
ATOM 2924 O O . SER A 1 363 ? 77.537 51.686 169.477 1.00 78.38 363 SER A O 1
ATOM 2927 N N . ILE A 1 364 ? 77.874 52.293 167.344 1.00 75.45 364 ILE A N 1
ATOM 2928 C CA . ILE A 1 364 ? 77.610 53.688 167.618 1.00 75.45 364 ILE A CA 1
ATOM 2929 C C . ILE A 1 364 ? 76.481 54.213 166.755 1.00 75.45 364 ILE A C 1
ATOM 2930 O O . ILE A 1 364 ? 76.663 54.371 165.548 1.00 75.45 364 ILE A O 1
ATOM 2935 N N . GLU A 1 365 ? 75.326 54.484 167.368 1.00 95.95 365 GLU A N 1
ATOM 2936 C CA . GLU A 1 365 ? 74.159 55.002 166.643 1.00 95.95 365 GLU A CA 1
ATOM 2937 C C . GLU A 1 365 ? 74.287 56.473 166.298 1.00 95.95 365 GLU A C 1
ATOM 2938 O O . GLU A 1 365 ? 74.961 57.232 167.007 1.00 95.95 365 GLU A O 1
ATOM 2944 N N . LYS A 1 366 ? 73.612 56.875 165.221 1.00 84.32 366 LYS A N 1
ATOM 2945 C CA . LYS A 1 366 ? 73.658 58.257 164.771 1.00 84.32 366 LYS A CA 1
ATOM 2946 C C . LYS A 1 366 ? 73.374 59.213 165.923 1.00 84.32 366 LYS A C 1
ATOM 2947 O O . LYS A 1 366 ? 72.470 58.978 166.723 1.00 84.32 366 LYS A O 1
ATOM 2953 N N . GLY A 1 367 ? 74.169 60.277 166.013 1.00 84.91 367 GLY A N 1
ATOM 2954 C CA . GLY A 1 367 ? 73.960 61.260 167.059 1.00 84.91 367 GLY A CA 1
ATOM 2955 C C . GLY A 1 367 ? 74.730 61.048 168.346 1.00 84.91 367 GLY A C 1
ATOM 2956 O O . GLY A 1 367 ? 75.120 62.029 169.009 1.00 84.91 367 GLY A O 1
ATOM 2957 N N . GLU A 1 368 ? 74.939 59.783 168.711 1.00 90.26 368 GLU A N 1
ATOM 2958 C CA . GLU A 1 368 ? 75.684 59.434 169.918 0.50 90.26 368 GLU A CA 1
ATOM 2959 C C . GLU A 1 368 ? 77.071 60.037 169.955 1.00 90.26 368 GLU A C 1
ATOM 2960 O O . GLU A 1 368 ? 77.737 60.152 168.932 1.00 90.26 368 GLU A O 1
ATOM 2966 N N . THR A 1 369 ? 77.512 60.421 171.145 1.00 80.88 369 THR A N 1
ATOM 2967 C CA . THR A 1 369 ? 78.859 60.963 171.327 1.00 80.88 369 THR A CA 1
ATOM 2968 C C . THR A 1 369 ? 79.601 59.924 172.191 1.00 80.88 369 THR A C 1
ATOM 2969 O O . THR A 1 369 ? 79.312 59.750 173.380 1.00 80.88 369 THR A O 1
ATOM 2973 N N . VAL A 1 370 ? 80.524 59.203 171.568 1.00 62.79 370 VAL A N 1
ATOM 2974 C CA . VAL A 1 370 ? 81.278 58.164 172.255 1.00 62.79 370 VAL A CA 1
ATOM 2975 C C . VAL A 1 370 ? 82.699 58.585 172.636 1.00 62.79 370 VAL A C 1
ATOM 2976 O O . VAL A 1 370 ? 83.494 58.997 171.794 1.00 62.79 370 VAL A O 1
ATOM 2980 N N . ALA A 1 371 ? 83.021 58.457 173.911 1.00 84.19 371 ALA A N 1
ATOM 2981 C CA . ALA A 1 371 ? 84.342 58.811 174.398 1.00 84.19 371 ALA A CA 1
ATOM 2982 C C . ALA A 1 371 ? 85.224 57.582 174.554 1.00 84.19 371 ALA A C 1
ATOM 2983 O O . ALA A 1 371 ? 84.766 56.524 174.980 1.00 84.19 371 ALA A O 1
ATOM 2985 N N . PHE A 1 372 ? 86.494 57.728 174.206 1.00 77.89 372 PHE A N 1
ATOM 2986 C CA . PHE A 1 372 ? 87.455 56.645 174.350 1.00 77.89 372 PHE A CA 1
ATOM 2987 C C . PHE A 1 372 ? 88.526 57.071 175.362 1.00 77.89 372 PHE A C 1
ATOM 2988 O O . PHE A 1 372 ? 89.184 58.092 175.189 1.00 77.89 372 PHE A O 1
ATOM 2996 N N . VAL A 1 373 ? 88.697 56.292 176.422 1.00 75.06 373 VAL A N 1
ATOM 2997 C CA . VAL A 1 373 ? 89.676 56.632 177.433 1.00 75.06 373 VAL A CA 1
ATOM 2998 C C . VAL A 1 373 ? 90.476 55.448 177.937 1.00 75.06 373 VAL A C 1
ATOM 2999 O O . VAL A 1 373 ? 89.986 54.333 177.960 1.00 75.06 373 VAL A O 1
ATOM 3003 N N . GLY A 1 374 ? 91.703 55.707 178.368 1.00 82.43 374 GLY A N 1
ATOM 3004 C CA . GLY A 1 374 ? 92.538 54.641 178.885 1.00 82.43 374 GLY A CA 1
ATOM 3005 C C . GLY A 1 374 ? 93.997 55.020 179.007 1.00 82.43 374 GLY A C 1
ATOM 3006 O O . GLY A 1 374 ? 94.407 56.098 178.586 1.00 82.43 374 GLY A O 1
ATOM 3007 N N . MET A 1 375 ? 94.792 54.134 179.591 1.00 87.37 375 MET A N 1
ATOM 3008 C CA . MET A 1 375 ? 96.210 54.406 179.730 1.00 87.37 375 MET A CA 1
ATOM 3009 C C . MET A 1 375 ? 96.717 54.717 178.327 1.00 87.37 375 MET A C 1
ATOM 3010 O O . MET A 1 375 ? 96.119 54.297 177.336 1.00 87.37 375 MET A O 1
ATOM 3015 N N . SER A 1 376 ? 97.796 55.483 178.251 1.00 75.53 376 SER A N 1
ATOM 3016 C CA . SER A 1 376 ? 98.403 55.838 176.983 1.00 75.53 376 SER A CA 1
ATOM 3017 C C . SER A 1 376 ? 99.063 54.614 176.371 1.00 75.53 376 SER A C 1
ATOM 3018 O O . SER A 1 376 ? 99.689 53.826 177.073 1.00 75.53 376 SER A O 1
ATOM 3021 N N . GLY A 1 377 ? 98.937 54.470 175.054 1.00 80.01 377 GLY A N 1
ATOM 3022 C CA . GLY A 1 377 ? 99.527 53.338 174.362 1.00 80.01 377 GLY A CA 1
ATOM 3023 C C . GLY A 1 377 ? 98.546 52.193 174.288 1.00 80.01 377 GLY A C 1
ATOM 3024 O O . GLY A 1 377 ? 98.890 51.076 173.920 1.00 80.01 377 GLY A O 1
ATOM 3025 N N . GLY A 1 378 ? 97.301 52.481 174.637 1.00 87.52 378 GLY A N 1
ATOM 3026 C CA . GLY A 1 378 ? 96.284 51.451 174.632 1.00 87.52 378 GLY A CA 1
ATOM 3027 C C . GLY A 1 378 ? 95.734 51.080 173.272 1.00 87.52 378 GLY A C 1
ATOM 3028 O O . GLY A 1 378 ? 95.542 49.903 172.996 1.00 87.52 378 GLY A O 1
ATOM 3029 N N . GLY A 1 379 ? 95.458 52.062 172.421 1.00 74.63 379 GLY A N 1
ATOM 3030 C CA . GLY A 1 379 ? 94.916 51.727 171.120 1.00 74.63 379 GLY A CA 1
ATOM 3031 C C . GLY A 1 379 ? 93.884 52.687 170.569 1.00 74.63 379 GLY A C 1
ATOM 3032 O O . GLY A 1 379 ? 93.544 52.593 169.397 1.00 74.63 379 GLY A O 1
ATOM 3033 N N . LYS A 1 380 ? 93.383 53.596 171.402 1.00 71.42 380 LYS A N 1
ATOM 3034 C CA . LYS A 1 380 ? 92.400 54.582 170.972 1.00 71.42 380 LYS A CA 1
ATOM 3035 C C . LYS A 1 380 ? 92.750 55.237 169.635 1.00 71.42 380 LYS A C 1
ATOM 3036 O O . LYS A 1 380 ? 91.974 55.147 168.684 1.00 71.42 380 LYS A O 1
ATOM 3042 N N . SER A 1 381 ? 93.908 55.879 169.531 1.00 58.90 381 SER A N 1
ATOM 3043 C CA . SER A 1 381 ? 94.243 56.513 168.262 1.00 58.90 381 SER A CA 1
ATOM 3044 C C . SER A 1 381 ? 94.194 55.528 167.119 1.00 58.90 381 SER A C 1
ATOM 3045 O O . SER A 1 381 ? 93.561 55.782 166.104 1.00 58.90 381 SER A O 1
ATOM 3048 N N . THR A 1 382 ? 94.859 54.395 167.286 1.00 68.09 382 THR A N 1
ATOM 3049 C CA . THR A 1 382 ? 94.889 53.366 166.251 1.00 68.09 382 THR A CA 1
ATOM 3050 C C . THR A 1 382 ? 93.478 52.977 165.834 1.00 68.09 382 THR A C 1
ATOM 3051 O O . THR A 1 382 ? 93.155 52.942 164.649 1.00 68.09 382 THR A O 1
ATOM 3055 N N . LEU A 1 383 ? 92.645 52.682 166.826 1.00 70.68 383 LEU A N 1
ATOM 3056 C CA . LEU A 1 383 ? 91.270 52.292 166.576 1.00 70.68 383 LEU A CA 1
ATOM 3057 C C . LEU A 1 383 ? 90.669 53.349 165.706 1.00 70.68 383 LEU A C 1
ATOM 3058 O O . LEU A 1 383 ? 90.298 53.089 164.574 1.00 70.68 383 LEU A O 1
ATOM 3063 N N . ILE A 1 384 ? 90.588 54.549 166.263 1.00 69.98 384 ILE A N 1
ATOM 3064 C CA . ILE A 1 384 ? 90.047 55.718 165.592 1.00 69.98 384 ILE A CA 1
ATOM 3065 C C . ILE A 1 384 ? 90.483 55.864 164.137 1.00 69.98 384 ILE A C 1
ATOM 3066 O O . ILE A 1 384 ? 89.643 55.998 163.245 1.00 69.98 384 ILE A O 1
ATOM 3071 N N . ASN A 1 385 ? 91.788 55.840 163.894 1.00 70.78 385 ASN A N 1
ATOM 3072 C CA . ASN A 1 385 ? 92.291 55.999 162.539 1.00 70.78 385 ASN A CA 1
ATOM 3073 C C . ASN A 1 385 ? 91.893 54.893 161.588 1.00 70.78 385 ASN A C 1
ATOM 3074 O O . ASN A 1 385 ? 92.194 54.970 160.405 1.00 70.78 385 ASN A O 1
ATOM 3079 N N . LEU A 1 386 ? 91.226 53.866 162.094 1.00 71.52 386 LEU A N 1
ATOM 3080 C CA . LEU A 1 386 ? 90.815 52.750 161.249 1.00 71.52 386 LEU A CA 1
ATOM 3081 C C . LEU A 1 386 ? 89.551 53.073 160.499 1.00 71.52 386 LEU A C 1
ATOM 3082 O O . LEU A 1 386 ? 89.244 52.451 159.479 1.00 71.52 386 LEU A O 1
ATOM 3087 N N . ILE A 1 387 ? 88.821 54.048 161.028 1.00 71.19 387 ILE A N 1
ATOM 3088 C CA . ILE A 1 387 ? 87.567 54.487 160.456 1.00 71.19 387 ILE A CA 1
ATOM 3089 C C . ILE A 1 387 ? 87.789 55.299 159.191 1.00 71.19 387 ILE A C 1
ATOM 3090 O O . ILE A 1 387 ? 87.198 55.014 158.162 1.00 71.19 387 ILE A O 1
ATOM 3095 N N . PRO A 1 388 ? 88.636 56.338 159.249 1.00 60.35 388 PRO A N 1
ATOM 3096 C CA . PRO A 1 388 ? 88.857 57.115 158.027 1.00 60.35 388 PRO A CA 1
ATOM 3097 C C . PRO A 1 388 ? 89.604 56.190 157.085 1.00 60.35 388 PRO A C 1
ATOM 3098 O O . PRO A 1 388 ? 90.020 56.574 155.982 1.00 60.35 388 PRO A O 1
ATOM 3102 N N . ARG A 1 389 ? 89.773 54.958 157.549 1.00 66.40 389 ARG A N 1
ATOM 3103 C CA . ARG A 1 389 ? 90.491 53.938 156.810 1.00 66.40 389 ARG A CA 1
ATOM 3104 C C . ARG A 1 389 ? 91.877 54.434 156.401 1.00 66.40 389 ARG A C 1
ATOM 3105 O O . ARG A 1 389 ? 92.143 54.651 155.228 1.00 66.40 389 ARG A O 1
ATOM 3113 N N . PHE A 1 390 ? 92.742 54.628 157.393 1.00 70.39 390 PHE A N 1
ATOM 3114 C CA . PHE A 1 390 ? 94.109 55.074 157.179 1.00 70.39 390 PHE A CA 1
ATOM 3115 C C . PHE A 1 390 ? 94.972 53.840 157.101 1.00 70.39 390 PHE A C 1
ATOM 3116 O O . PHE A 1 390 ? 96.098 53.864 156.611 1.00 70.39 390 PHE A O 1
ATOM 3124 N N . TYR A 1 391 ? 94.396 52.758 157.599 1.00 91.50 391 TYR A N 1
ATOM 3125 C CA . TYR A 1 391 ? 94.981 51.431 157.598 1.00 91.50 391 TYR A CA 1
ATOM 3126 C C . TYR A 1 391 ? 93.753 50.539 157.507 1.00 91.50 391 TYR A C 1
ATOM 3127 O O . TYR A 1 391 ? 92.670 50.926 157.948 1.00 91.50 391 TYR A O 1
ATOM 3136 N N . ASP A 1 392 ? 93.902 49.353 156.934 1.00 82.35 392 ASP A N 1
ATOM 3137 C CA . ASP A 1 392 ? 92.768 48.453 156.840 1.00 82.35 392 ASP A CA 1
ATOM 3138 C C . ASP A 1 392 ? 92.762 47.486 158.014 1.00 82.35 392 ASP A C 1
ATOM 3139 O O . ASP A 1 392 ? 93.797 46.920 158.368 1.00 82.35 392 ASP A O 1
ATOM 3144 N N . VAL A 1 393 ? 91.601 47.312 158.635 1.00 63.08 393 VAL A N 1
ATOM 3145 C CA . VAL A 1 393 ? 91.488 46.380 159.749 1.00 63.08 393 VAL A CA 1
ATOM 3146 C C . VAL A 1 393 ? 92.129 45.049 159.333 1.00 63.08 393 VAL A C 1
ATOM 3147 O O . VAL A 1 393 ? 92.057 44.666 158.175 1.00 63.08 393 VAL A O 1
ATOM 3151 N N . THR A 1 394 ? 92.765 44.358 160.271 1.00 77.62 394 THR A N 1
ATOM 3152 C CA . THR A 1 394 ? 93.420 43.082 159.987 1.00 77.62 394 THR A CA 1
ATOM 3153 C C . THR A 1 394 ? 92.421 41.918 159.925 1.00 77.62 394 THR A C 1
ATOM 3154 O O . THR A 1 394 ? 92.513 41.052 159.052 1.00 77.62 394 THR A O 1
ATOM 3158 N N . SER A 1 395 ? 91.491 41.903 160.877 1.00 101.33 395 SER A N 1
ATOM 3159 C CA . SER A 1 395 ? 90.498 40.851 160.983 1.00 101.33 395 SER A CA 1
ATOM 3160 C C . SER A 1 395 ? 89.219 41.447 161.521 1.00 101.33 395 SER A C 1
ATOM 3161 O O . SER A 1 395 ? 89.143 41.818 162.687 1.00 101.33 395 SER A O 1
ATOM 3164 N N . GLY A 1 396 ? 88.210 41.542 160.673 1.00 71.60 396 GLY A N 1
ATOM 3165 C CA . GLY A 1 396 ? 86.941 42.084 161.121 1.00 71.60 396 GLY A CA 1
ATOM 3166 C C . GLY A 1 396 ? 86.382 43.010 160.075 1.00 71.60 396 GLY A C 1
ATOM 3167 O O . GLY A 1 396 ? 86.765 42.951 158.901 1.00 71.60 396 GLY A O 1
ATOM 3168 N N . GLN A 1 397 ? 85.469 43.872 160.490 1.00 75.08 397 GLN A N 1
ATOM 3169 C CA . GLN A 1 397 ? 84.899 44.829 159.558 1.00 75.08 397 GLN A CA 1
ATOM 3170 C C . GLN A 1 397 ? 84.340 46.006 160.326 1.00 75.08 397 GLN A C 1
ATOM 3171 O O . GLN A 1 397 ? 83.892 45.866 161.474 1.00 75.08 397 GLN A O 1
ATOM 3177 N N . ILE A 1 398 ? 84.390 47.166 159.684 1.00 80.45 398 ILE A N 1
ATOM 3178 C CA . ILE A 1 398 ? 83.864 48.391 160.250 1.00 80.45 398 ILE A CA 1
ATOM 3179 C C . ILE A 1 398 ? 82.849 48.817 159.216 1.00 80.45 398 ILE A C 1
ATOM 3180 O O . ILE A 1 398 ? 83.165 48.863 158.028 1.00 80.45 398 ILE A O 1
ATOM 3185 N N . LEU A 1 399 ? 81.637 49.119 159.658 1.00 83.28 399 LEU A N 1
ATOM 3186 C CA . LEU A 1 399 ? 80.580 49.503 158.737 1.00 83.28 399 LEU A CA 1
ATOM 3187 C C . LEU A 1 399 ? 79.917 50.808 159.114 1.00 83.28 399 LEU A C 1
ATOM 3188 O O . LEU A 1 399 ? 79.490 50.979 160.258 1.00 83.28 399 LEU A O 1
ATOM 3193 N N . ILE A 1 400 ? 79.823 51.731 158.163 1.00 88.94 400 ILE A N 1
ATOM 3194 C CA . ILE A 1 400 ? 79.143 52.997 158.420 1.00 88.94 400 ILE A CA 1
ATOM 3195 C C . ILE A 1 400 ? 77.861 52.869 157.618 1.00 88.94 400 ILE A C 1
ATOM 3196 O O . ILE A 1 400 ? 77.913 52.575 156.423 1.00 88.94 400 ILE A O 1
ATOM 3201 N N . ASP A 1 401 ? 76.718 53.068 158.273 1.00 85.73 401 ASP A N 1
ATOM 3202 C CA . ASP A 1 401 ? 75.420 52.949 157.615 1.00 85.73 401 ASP A CA 1
ATOM 3203 C C . ASP A 1 401 ? 75.292 51.607 156.909 1.00 85.73 401 ASP A C 1
ATOM 3204 O O . ASP A 1 401 ? 74.795 51.527 155.786 1.00 85.73 401 ASP A O 1
ATOM 3209 N N . GLY A 1 402 ? 75.762 50.558 157.581 1.00 87.88 402 GLY A N 1
ATOM 3210 C CA . GLY A 1 402 ? 75.691 49.216 157.036 1.00 87.88 402 GLY A CA 1
ATOM 3211 C C . GLY A 1 402 ? 76.717 48.938 155.964 1.00 87.88 402 GLY A C 1
ATOM 3212 O O . GLY A 1 402 ? 77.047 47.784 155.703 1.00 87.88 402 GLY A O 1
ATOM 3213 N N . HIS A 1 403 ? 77.215 49.995 155.334 1.00 94.21 403 HIS A N 1
ATOM 3214 C CA . HIS A 1 403 ? 78.223 49.873 154.273 1.00 94.21 403 HIS A CA 1
ATOM 3215 C C . HIS A 1 403 ? 79.608 49.645 154.870 1.00 94.21 403 HIS A C 1
ATOM 3216 O O . HIS A 1 403 ? 80.015 50.331 155.826 1.00 94.21 403 HIS A O 1
ATOM 3223 N N . ASN A 1 404 ? 80.336 48.685 154.316 1.00 84.16 404 ASN A N 1
ATOM 3224 C CA . ASN A 1 404 ? 81.664 48.424 154.818 1.00 84.16 404 ASN A CA 1
ATOM 3225 C C . ASN A 1 404 ? 82.547 49.557 154.333 1.00 84.16 404 ASN A C 1
ATOM 3226 O O . ASN A 1 404 ? 82.519 49.921 153.155 1.00 84.16 404 ASN A O 1
ATOM 3231 N N . ILE A 1 405 ? 83.315 50.122 155.255 1.00 102.17 405 ILE A N 1
ATOM 3232 C CA . ILE A 1 405 ? 84.237 51.206 154.962 1.00 102.17 405 ILE A CA 1
ATOM 3233 C C . ILE A 1 405 ? 84.984 50.991 153.645 1.00 102.17 405 ILE A C 1
ATOM 3234 O O . ILE A 1 405 ? 85.164 51.930 152.862 1.00 102.17 405 ILE A O 1
ATOM 3239 N N . LYS A 1 406 ? 85.416 49.754 153.411 1.00 78.42 406 LYS A N 1
ATOM 3240 C CA . LYS A 1 406 ? 86.150 49.417 152.204 1.00 78.42 406 LYS A CA 1
ATOM 3241 C C . LYS A 1 406 ? 85.362 49.655 150.929 1.00 78.42 406 LYS A C 1
ATOM 3242 O O . LYS A 1 406 ? 85.948 49.862 149.869 1.00 78.42 406 LYS A O 1
ATOM 3248 N N . ASP A 1 407 ? 84.038 49.618 151.017 1.00 104.61 407 ASP A N 1
ATOM 3249 C CA . ASP A 1 407 ? 83.216 49.809 149.828 1.00 104.61 407 ASP A CA 1
ATOM 3250 C C . ASP A 1 407 ? 82.976 51.265 149.458 1.00 104.61 407 ASP A C 1
ATOM 3251 O O . ASP A 1 407 ? 82.324 51.556 148.450 1.00 104.61 407 ASP A O 1
ATOM 3256 N N . PHE A 1 408 ? 83.487 52.181 150.275 1.00 92.45 408 PHE A N 1
ATOM 3257 C CA . PHE A 1 408 ? 83.369 53.603 149.971 1.00 92.45 408 PHE A CA 1
ATOM 3258 C C . PHE A 1 408 ? 84.549 53.905 149.074 1.00 92.45 408 PHE A C 1
ATOM 3259 O O . PHE A 1 408 ? 85.480 53.108 148.943 1.00 92.45 408 PHE A O 1
ATOM 3267 N N . LEU A 1 409 ? 84.503 55.072 148.458 1.00 95.54 409 LEU A N 1
ATOM 3268 C CA . LEU A 1 409 ? 85.608 55.519 147.646 1.00 95.54 409 LEU A CA 1
ATOM 3269 C C . LEU A 1 409 ? 86.345 56.302 148.709 1.00 95.54 409 LEU A C 1
ATOM 3270 O O . LEU A 1 409 ? 85.726 57.040 149.478 1.00 95.54 409 LEU A O 1
ATOM 3275 N N . THR A 1 410 ? 87.653 56.121 148.776 1.00 80.28 410 THR A N 1
ATOM 3276 C CA . THR A 1 410 ? 88.467 56.820 149.759 1.00 80.28 410 THR A CA 1
ATOM 3277 C C . THR A 1 410 ? 88.028 58.264 150.028 1.00 80.28 410 THR A C 1
ATOM 3278 O O . THR A 1 410 ? 87.525 58.583 151.117 1.00 80.28 410 THR A O 1
ATOM 3282 N N . GLY A 1 411 ? 88.212 59.122 149.029 1.00 84.05 411 GLY A N 1
ATOM 3283 C CA . GLY A 1 411 ? 87.849 60.516 149.167 1.00 84.05 411 GLY A CA 1
ATOM 3284 C C . GLY A 1 411 ? 86.478 60.740 149.764 1.00 84.05 411 GLY A C 1
ATOM 3285 O O . GLY A 1 411 ? 86.269 61.644 150.569 1.00 84.05 411 GLY A O 1
ATOM 3286 N N . SER A 1 412 ? 85.526 59.912 149.371 1.00 95.60 412 SER A N 1
ATOM 3287 C CA . SER A 1 412 ? 84.184 60.059 149.890 1.00 95.60 412 SER A CA 1
ATOM 3288 C C . SER A 1 412 ? 84.174 59.824 151.394 1.00 95.60 412 SER A C 1
ATOM 3289 O O . SER A 1 412 ? 83.804 60.709 152.172 1.00 95.60 412 SER A O 1
ATOM 3292 N N . LEU A 1 413 ? 84.582 58.623 151.794 1.00 78.64 413 LEU A N 1
ATOM 3293 C CA . LEU A 1 413 ? 84.619 58.248 153.195 1.00 78.64 413 LEU A CA 1
ATOM 3294 C C . LEU A 1 413 ? 85.327 59.307 154.017 1.00 78.64 413 LEU A C 1
ATOM 3295 O O . LEU A 1 413 ? 84.737 59.918 154.909 1.00 78.64 413 LEU A O 1
ATOM 3300 N N . ARG A 1 414 ? 86.597 59.528 153.693 1.00 73.06 414 ARG A N 1
ATOM 3301 C CA . ARG A 1 414 ? 87.424 60.494 154.408 1.00 73.06 414 ARG A CA 1
ATOM 3302 C C . ARG A 1 414 ? 86.859 61.912 154.484 1.00 73.06 414 ARG A C 1
ATOM 3303 O O . ARG A 1 414 ? 86.931 62.563 155.531 1.00 73.06 414 ARG A O 1
ATOM 3311 N N . ASN A 1 415 ? 86.289 62.376 153.378 1.00 74.07 415 ASN A N 1
ATOM 3312 C CA . ASN A 1 415 ? 85.711 63.711 153.305 1.00 74.07 415 ASN A CA 1
ATOM 3313 C C . ASN A 1 415 ? 84.552 63.930 154.265 1.00 74.07 415 ASN A C 1
ATOM 3314 O O . ASN A 1 415 ? 84.260 65.065 154.646 1.00 74.07 415 ASN A O 1
ATOM 3319 N N . GLN A 1 416 ? 83.888 62.845 154.645 1.00 79.09 416 GLN A N 1
ATOM 3320 C CA . GLN A 1 416 ? 82.746 62.937 155.543 1.00 79.09 416 GLN A CA 1
ATOM 3321 C C . GLN A 1 416 ? 83.108 62.652 156.989 1.00 79.09 416 GLN A C 1
ATOM 3322 O O . GLN A 1 416 ? 82.238 62.508 157.845 1.00 79.09 416 GLN A O 1
ATOM 3328 N N . ILE A 1 417 ? 84.401 62.557 157.262 1.00 78.77 417 ILE A N 1
ATOM 3329 C CA . ILE A 1 417 ? 84.855 62.325 158.624 1.00 78.77 417 ILE A CA 1
ATOM 3330 C C . ILE A 1 417 ? 85.750 63.501 158.993 1.00 78.77 417 ILE A C 1
ATOM 3331 O O . ILE A 1 417 ? 86.871 63.613 158.504 1.00 78.77 417 ILE A O 1
ATOM 3336 N N . GLY A 1 418 ? 85.232 64.396 159.824 1.00 89.51 418 GLY A N 1
ATOM 3337 C CA . GLY A 1 418 ? 86.012 65.542 160.249 1.00 89.51 418 GLY A CA 1
ATOM 3338 C C . GLY A 1 418 ? 86.943 65.052 161.329 1.00 89.51 418 GLY A C 1
ATOM 3339 O O . GLY A 1 418 ? 86.509 64.745 162.437 1.00 89.51 418 GLY A O 1
ATOM 3340 N N . LEU A 1 419 ? 88.229 64.995 161.017 1.00 70.64 419 LEU A N 1
ATOM 3341 C CA . LEU A 1 419 ? 89.203 64.476 161.958 1.00 70.64 419 LEU A CA 1
ATOM 3342 C C . LEU A 1 419 ? 90.236 65.431 162.551 1.00 70.64 419 LEU A C 1
ATOM 3343 O O . LEU A 1 419 ? 91.015 66.030 161.827 1.00 70.64 419 LEU A O 1
ATOM 3348 N N . VAL A 1 420 ? 90.239 65.574 163.872 1.00 67.86 420 VAL A N 1
ATOM 3349 C CA . VAL A 1 420 ? 91.244 66.399 164.544 1.00 67.86 420 VAL A CA 1
ATOM 3350 C C . VAL A 1 420 ? 92.237 65.449 165.244 1.00 67.86 420 VAL A C 1
ATOM 3351 O O . VAL A 1 420 ? 91.973 64.950 166.347 1.00 67.86 420 VAL A O 1
ATOM 3355 N N . GLN A 1 421 ? 93.370 65.195 164.592 1.00 86.39 421 GLN A N 1
ATOM 3356 C CA . GLN A 1 421 ? 94.380 64.309 165.141 1.00 86.39 421 GLN A CA 1
ATOM 3357 C C . GLN A 1 421 ? 95.077 64.981 166.300 1.00 86.39 421 GLN A C 1
ATOM 3358 O O . GLN A 1 421 ? 94.953 66.193 166.477 1.00 86.39 421 GLN A O 1
ATOM 3364 N N . GLN A 1 422 ? 95.805 64.197 167.090 1.00 96.36 422 GLN A N 1
ATOM 3365 C CA . GLN A 1 422 ? 96.483 64.727 168.270 1.00 96.36 422 GLN A CA 1
ATOM 3366 C C . GLN A 1 422 ? 97.704 65.555 167.930 1.00 96.36 422 GLN A C 1
ATOM 3367 O O . GLN A 1 422 ? 98.010 66.544 168.599 1.00 96.36 422 GLN A O 1
ATOM 3373 N N . ASP A 1 423 ? 98.411 65.131 166.894 1.00 86.32 423 ASP A N 1
ATOM 3374 C CA . ASP A 1 423 ? 99.588 65.852 166.429 1.00 86.32 423 ASP A CA 1
ATOM 3375 C C . ASP A 1 423 ? 99.059 66.532 165.180 1.00 86.32 423 ASP A C 1
ATOM 3376 O O . ASP A 1 423 ? 99.082 65.938 164.102 1.00 86.32 423 ASP A O 1
ATOM 3381 N N . ASN A 1 424 ? 98.559 67.760 165.328 1.00 93.37 424 ASN A N 1
ATOM 3382 C CA . ASN A 1 424 ? 97.986 68.494 164.199 1.00 93.37 424 ASN A CA 1
ATOM 3383 C C . ASN A 1 424 ? 99.017 69.253 163.371 1.00 93.37 424 ASN A C 1
ATOM 3384 O O . ASN A 1 424 ? 100.023 69.716 163.895 1.00 93.37 424 ASN A O 1
ATOM 3389 N N . ILE A 1 425 ? 98.724 69.360 162.073 1.00 76.29 425 ILE A N 1
ATOM 3390 C CA . ILE A 1 425 ? 99.562 69.987 161.044 1.00 76.29 425 ILE A CA 1
ATOM 3391 C C . ILE A 1 425 ? 99.157 71.391 160.580 1.00 76.29 425 ILE A C 1
ATOM 3392 O O . ILE A 1 425 ? 97.978 71.721 160.530 1.00 76.29 425 ILE A O 1
ATOM 3397 N N . LEU A 1 426 ? 100.157 72.195 160.221 1.00 60.95 426 LEU A N 1
ATOM 3398 C CA . LEU A 1 426 ? 99.969 73.548 159.696 1.00 60.95 426 LEU A CA 1
ATOM 3399 C C . LEU A 1 426 ? 101.049 73.751 158.649 1.00 60.95 426 LEU A C 1
ATOM 3400 O O . LEU A 1 426 ? 102.191 73.358 158.865 1.00 60.95 426 LEU A O 1
ATOM 3405 N N . PHE A 1 427 ? 100.695 74.323 157.502 1.00 66.86 427 PHE A N 1
ATOM 3406 C CA . PHE A 1 427 ? 101.669 74.568 156.433 1.00 66.86 427 PHE A CA 1
ATOM 3407 C C . PHE A 1 427 ? 102.170 76.001 156.581 1.00 66.86 427 PHE A C 1
ATOM 3408 O O . PHE A 1 427 ? 101.489 76.844 157.177 1.00 66.86 427 PHE A O 1
ATOM 3416 N N . SER A 1 428 ? 103.364 76.283 156.070 1.00 86.80 428 SER A N 1
ATOM 3417 C CA . SER A 1 428 ? 103.889 77.632 156.162 1.00 86.80 428 SER A CA 1
ATOM 3418 C C . SER A 1 428 ? 103.067 78.426 155.168 1.00 86.80 428 SER A C 1
ATOM 3419 O O . SER A 1 428 ? 103.440 78.585 154.010 1.00 86.80 428 SER A O 1
ATOM 3422 N N . ASP A 1 429 ? 101.926 78.903 155.641 1.00 96.55 429 ASP A N 1
ATOM 3423 C CA . ASP A 1 429 ? 100.995 79.668 154.829 1.00 96.55 429 ASP A CA 1
ATOM 3424 C C . ASP A 1 429 ? 100.338 80.688 155.736 1.00 96.55 429 ASP A C 1
ATOM 3425 O O . ASP A 1 429 ? 100.841 80.980 156.830 1.00 96.55 429 ASP A O 1
ATOM 3430 N N . THR A 1 430 ? 99.206 81.219 155.291 1.00 97.21 430 THR A N 1
ATOM 3431 C CA . THR A 1 430 ? 98.492 82.196 156.088 1.00 97.21 430 THR A CA 1
ATOM 3432 C C . THR A 1 430 ? 97.459 81.481 156.954 1.00 97.21 430 THR A C 1
ATOM 3433 O O . THR A 1 430 ? 97.097 80.332 156.686 1.00 97.21 430 THR A O 1
ATOM 3437 N N . VAL A 1 431 ? 97.008 82.151 158.006 1.00 77.24 431 VAL A N 1
ATOM 3438 C CA . VAL A 1 431 ? 96.018 81.568 158.892 1.00 77.24 431 VAL A CA 1
ATOM 3439 C C . VAL A 1 431 ? 94.849 81.062 158.058 1.00 77.24 431 VAL A C 1
ATOM 3440 O O . VAL A 1 431 ? 94.448 79.891 158.148 1.00 77.24 431 VAL A O 1
ATOM 3444 N N . LYS A 1 432 ? 94.315 81.960 157.237 1.00 83.65 432 LYS A N 1
ATOM 3445 C CA . LYS A 1 432 ? 93.182 81.651 156.378 1.00 83.65 432 LYS A CA 1
ATOM 3446 C C . LYS A 1 432 ? 93.481 80.430 155.535 1.00 83.65 432 LYS A C 1
ATOM 3447 O O . LYS A 1 432 ? 92.712 79.469 155.496 1.00 83.65 432 LYS A O 1
ATOM 3453 N N . GLU A 1 433 ? 94.618 80.482 154.862 1.00 75.47 433 GLU A N 1
ATOM 3454 C CA . GLU A 1 433 ? 95.024 79.396 153.997 1.00 75.47 433 GLU A CA 1
ATOM 3455 C C . GLU A 1 433 ? 95.001 78.065 154.713 1.00 75.47 433 GLU A C 1
ATOM 3456 O O . GLU A 1 433 ? 94.682 77.033 154.107 1.00 75.47 433 GLU A O 1
ATOM 3462 N N . ASN A 1 434 ? 95.321 78.083 156.005 1.00 74.80 434 ASN A N 1
ATOM 3463 C CA . ASN A 1 434 ? 95.355 76.847 156.761 1.00 74.80 434 ASN A CA 1
ATOM 3464 C C . ASN A 1 434 ? 93.979 76.327 157.085 1.00 74.80 434 ASN A C 1
ATOM 3465 O O . ASN A 1 434 ? 93.716 75.123 156.967 1.00 74.80 434 ASN A O 1
ATOM 3470 N N . ILE A 1 435 ? 93.094 77.226 157.489 1.00 66.94 435 ILE A N 1
ATOM 3471 C CA . ILE A 1 435 ? 91.735 76.815 157.803 1.00 66.94 435 ILE A CA 1
ATOM 3472 C C . ILE A 1 435 ? 91.128 76.281 156.521 1.00 66.94 435 ILE A C 1
ATOM 3473 O O . ILE A 1 435 ? 90.477 75.246 156.505 1.00 66.94 435 ILE A O 1
ATOM 3478 N N . LEU A 1 436 ? 91.377 76.980 155.429 1.00 81.85 436 LEU A N 1
ATOM 3479 C CA . LEU A 1 436 ? 90.823 76.561 154.164 1.00 81.85 436 LEU A CA 1
ATOM 3480 C C . LEU A 1 436 ? 91.065 75.100 153.827 1.00 81.85 436 LEU A C 1
ATOM 3481 O O . LEU A 1 436 ? 90.352 74.519 153.014 1.00 81.85 436 LEU A O 1
ATOM 3486 N N . LEU A 1 437 ? 92.064 74.495 154.451 1.00 72.88 437 LEU A N 1
ATOM 3487 C CA . LEU A 1 437 ? 92.341 73.092 154.172 1.00 72.88 437 LEU A CA 1
ATOM 3488 C C . LEU A 1 437 ? 91.106 72.265 154.489 1.00 72.88 437 LEU A C 1
ATOM 3489 O O . LEU A 1 437 ? 90.857 71.248 153.864 1.00 72.88 437 LEU A O 1
ATOM 3494 N N . GLY A 1 438 ? 90.320 72.714 155.452 1.00 82.88 438 GLY A N 1
ATOM 3495 C CA . GLY A 1 438 ? 89.133 71.966 155.801 1.00 82.88 438 GLY A CA 1
ATOM 3496 C C . GLY A 1 438 ? 88.108 71.929 154.685 1.00 82.88 438 GLY A C 1
ATOM 3497 O O . GLY A 1 438 ? 87.352 70.960 154.559 1.00 82.88 438 GLY A O 1
ATOM 3498 N N . ARG A 1 439 ? 88.091 72.983 153.871 1.00 76.74 439 ARG A N 1
ATOM 3499 C CA . ARG A 1 439 ? 87.146 73.107 152.757 1.00 76.74 439 ARG A CA 1
ATOM 3500 C C . ARG A 1 439 ? 87.676 74.171 151.805 1.00 76.74 439 ARG A C 1
ATOM 3501 O O . ARG A 1 439 ? 87.175 75.297 151.783 1.00 76.74 439 ARG A O 1
ATOM 3509 N N . PRO A 1 440 ? 88.692 73.821 150.999 1.00 79.99 440 PRO A N 1
ATOM 3510 C CA . PRO A 1 440 ? 89.311 74.742 150.044 1.00 79.99 440 PRO A CA 1
ATOM 3511 C C . PRO A 1 440 ? 88.378 75.716 149.325 1.00 79.99 440 PRO A C 1
ATOM 3512 O O . PRO A 1 440 ? 88.704 76.891 149.179 1.00 79.99 440 PRO A O 1
ATOM 3516 N N . THR A 1 441 ? 87.218 75.239 148.888 1.00 99.86 441 THR A N 1
ATOM 3517 C CA . THR A 1 441 ? 86.253 76.088 148.188 1.00 99.86 441 THR A CA 1
ATOM 3518 C C . THR A 1 441 ? 85.350 76.757 149.213 1.00 99.86 441 THR A C 1
ATOM 3519 O O . THR A 1 441 ? 84.171 76.436 149.300 1.00 99.86 441 THR A O 1
ATOM 3523 N N . ALA A 1 442 ? 85.881 77.697 149.983 1.00 82.39 442 ALA A N 1
ATOM 3524 C CA . ALA A 1 442 ? 85.066 78.307 151.025 1.00 82.39 442 ALA A CA 1
ATOM 3525 C C . ALA A 1 442 ? 85.051 79.818 151.016 1.00 82.39 442 ALA A C 1
ATOM 3526 O O . ALA A 1 442 ? 86.029 80.478 150.656 1.00 82.39 442 ALA A O 1
ATOM 3528 N N . THR A 1 443 ? 83.920 80.356 151.443 1.00 88.95 443 THR A N 1
ATOM 3529 C CA . THR A 1 443 ? 83.712 81.787 151.484 1.00 88.95 443 THR A CA 1
ATOM 3530 C C . THR A 1 443 ? 84.538 82.422 152.565 1.00 88.95 443 THR A C 1
ATOM 3531 O O . THR A 1 443 ? 84.512 81.974 153.700 1.00 88.95 443 THR A O 1
ATOM 3535 N N . ASP A 1 444 ? 85.259 83.475 152.219 1.00 88.12 444 ASP A N 1
ATOM 3536 C CA . ASP A 1 444 ? 86.046 84.192 153.204 1.00 88.12 444 ASP A CA 1
ATOM 3537 C C . ASP A 1 444 ? 85.136 84.440 154.428 1.00 88.12 444 ASP A C 1
ATOM 3538 O O . ASP A 1 444 ? 85.613 84.672 155.540 1.00 88.12 444 ASP A O 1
ATOM 3543 N N . GLU A 1 445 ? 83.821 84.377 154.221 1.00 90.05 445 GLU A N 1
ATOM 3544 C CA . GLU A 1 445 ? 82.867 84.594 155.308 1.00 90.05 445 GLU A CA 1
ATOM 3545 C C . GLU A 1 445 ? 82.757 83.358 156.170 1.00 90.05 445 GLU A C 1
ATOM 3546 O O . GLU A 1 445 ? 82.784 83.445 157.399 1.00 90.05 445 GLU A O 1
ATOM 3552 N N . GLU A 1 446 ? 82.618 82.210 155.512 1.00 91.99 446 GLU A N 1
ATOM 3553 C CA . GLU A 1 446 ? 82.484 80.922 156.194 1.00 91.99 446 GLU A CA 1
ATOM 3554 C C . GLU A 1 446 ? 83.702 80.617 157.052 1.00 91.99 446 GLU A C 1
ATOM 3555 O O . GLU A 1 446 ? 83.591 80.033 158.128 1.00 91.99 446 GLU A O 1
ATOM 3561 N N . VAL A 1 447 ? 84.865 81.008 156.551 1.00 92.60 447 VAL A N 1
ATOM 3562 C CA . VAL A 1 447 ? 86.107 80.827 157.266 1.00 92.60 447 VAL A CA 1
ATOM 3563 C C . VAL A 1 447 ? 85.978 81.543 158.600 1.00 92.60 447 VAL A C 1
ATOM 3564 O O . VAL A 1 447 ? 86.010 80.918 159.663 1.00 92.60 447 VAL A O 1
ATOM 3568 N N . VAL A 1 448 ? 85.829 82.860 158.545 1.00 68.96 448 VAL A N 1
ATOM 3569 C CA . VAL A 1 448 ? 85.693 83.639 159.767 1.00 68.96 448 VAL A CA 1
ATOM 3570 C C . VAL A 1 448 ? 84.650 83.031 160.693 1.00 68.96 448 VAL A C 1
ATOM 3571 O O . VAL A 1 448 ? 84.712 83.199 161.908 1.00 68.96 448 VAL A O 1
ATOM 3575 N N . GLU A 1 449 ? 83.674 82.329 160.131 1.00 76.67 449 GLU A N 1
ATOM 3576 C CA . GLU A 1 449 ? 82.673 81.722 160.988 1.00 76.67 449 GLU A CA 1
ATOM 3577 C C . GLU A 1 449 ? 83.334 80.593 161.745 1.00 76.67 449 GLU A C 1
ATOM 3578 O O . GLU A 1 449 ? 83.340 80.599 162.977 1.00 76.67 449 GLU A O 1
ATOM 3584 N N . ALA A 1 450 ? 83.908 79.645 161.000 1.00 93.59 450 ALA A N 1
ATOM 3585 C CA . ALA A 1 450 ? 84.619 78.504 161.578 1.00 93.59 450 ALA A CA 1
ATOM 3586 C C . ALA A 1 450 ? 85.522 79.028 162.690 1.00 93.59 450 ALA A C 1
ATOM 3587 O O . ALA A 1 450 ? 85.483 78.532 163.813 1.00 93.59 450 ALA A O 1
ATOM 3589 N N . ALA A 1 451 ? 86.324 80.041 162.364 1.00 57.28 451 ALA A N 1
ATOM 3590 C CA . ALA A 1 451 ? 87.232 80.656 163.318 1.00 57.28 451 ALA A CA 1
ATOM 3591 C C . ALA A 1 451 ? 86.504 81.031 164.598 1.00 57.28 451 ALA A C 1
ATOM 3592 O O . ALA A 1 451 ? 86.844 80.555 165.676 1.00 57.28 451 ALA A O 1
ATOM 3594 N N . LYS A 1 452 ? 85.499 81.888 164.487 1.00 83.71 452 LYS A N 1
ATOM 3595 C CA . LYS A 1 452 ? 84.744 82.291 165.660 1.00 83.71 452 LYS A CA 1
ATOM 3596 C C . LYS A 1 452 ? 84.300 81.047 166.423 1.00 83.71 452 LYS A C 1
ATOM 3597 O O . LYS A 1 452 ? 84.340 81.005 167.649 1.00 83.71 452 LYS A O 1
ATOM 3603 N N . MET A 1 453 ? 83.892 80.026 165.679 1.00 83.53 453 MET A N 1
ATOM 3604 C CA . MET A 1 453 ? 83.452 78.766 166.265 1.00 83.53 453 MET A CA 1
ATOM 3605 C C . MET A 1 453 ? 84.545 78.132 167.092 1.00 83.53 453 MET A C 1
ATOM 3606 O O . MET A 1 453 ? 84.334 77.818 168.254 1.00 83.53 453 MET A O 1
ATOM 3611 N N . ALA A 1 454 ? 85.711 77.954 166.481 1.00 88.76 454 ALA A N 1
ATOM 3612 C CA . ALA A 1 454 ? 86.864 77.348 167.141 1.00 88.76 454 ALA A CA 1
ATOM 3613 C C . ALA A 1 454 ? 87.514 78.264 168.172 1.00 88.76 454 ALA A C 1
ATOM 3614 O O . ALA A 1 454 ? 88.558 77.936 168.723 1.00 88.76 454 ALA A O 1
ATOM 3616 N N . ASN A 1 455 ? 86.896 79.408 168.437 1.00 64.83 455 ASN A N 1
ATOM 3617 C CA . ASN A 1 455 ? 87.442 80.340 169.402 1.00 64.83 455 ASN A CA 1
ATOM 3618 C C . ASN A 1 455 ? 88.782 80.817 168.879 1.00 64.83 455 ASN A C 1
ATOM 3619 O O . ASN A 1 455 ? 89.695 81.093 169.639 1.00 64.83 455 ASN A O 1
ATOM 3624 N N . ALA A 1 456 ? 88.891 80.918 167.563 1.00 82.56 456 ALA A N 1
ATOM 3625 C CA . ALA A 1 456 ? 90.128 81.360 166.946 1.00 82.56 456 ALA A CA 1
ATOM 3626 C C . ALA A 1 456 ? 90.052 82.787 166.406 1.00 82.56 456 ALA A C 1
ATOM 3627 O O . ALA A 1 456 ? 90.985 83.578 166.580 1.00 82.56 456 ALA A O 1
ATOM 3629 N N . HIS A 1 457 ? 88.937 83.113 165.753 1.00 106.27 457 HIS A N 1
ATOM 3630 C CA . HIS A 1 457 ? 88.752 84.429 165.145 1.00 106.27 457 HIS A CA 1
ATOM 3631 C C . HIS A 1 457 ? 89.322 85.598 165.937 1.00 106.27 457 HIS A C 1
ATOM 3632 O O . HIS A 1 457 ? 89.930 86.510 165.374 1.00 106.27 457 HIS A O 1
ATOM 3639 N N . ASP A 1 458 ? 89.130 85.578 167.244 1.00 85.36 458 ASP A N 1
ATOM 3640 C CA . ASP A 1 458 ? 89.630 86.671 168.047 1.00 85.36 458 ASP A CA 1
ATOM 3641 C C . ASP A 1 458 ? 91.146 86.860 168.031 1.00 85.36 458 ASP A C 1
ATOM 3642 O O . ASP A 1 458 ? 91.620 87.914 167.636 1.00 85.36 458 ASP A O 1
ATOM 3647 N N . PHE A 1 459 ? 91.920 85.863 168.443 1.00 90.17 459 PHE A N 1
ATOM 3648 C CA . PHE A 1 459 ? 93.371 86.035 168.462 1.00 90.17 459 PHE A CA 1
ATOM 3649 C C . PHE A 1 459 ? 93.983 86.226 167.077 1.00 90.17 459 PHE A C 1
ATOM 3650 O O . PHE A 1 459 ? 95.089 86.750 166.942 1.00 90.17 459 PHE A O 1
ATOM 3658 N N . ILE A 1 460 ? 93.259 85.785 166.053 1.00 74.47 460 ILE A N 1
ATOM 3659 C CA . ILE A 1 460 ? 93.725 85.891 164.673 1.00 74.47 460 ILE A CA 1
ATOM 3660 C C . ILE A 1 460 ? 93.773 87.334 164.256 1.00 74.47 460 ILE A C 1
ATOM 3661 O O . ILE A 1 460 ? 94.609 87.730 163.436 1.00 74.47 460 ILE A O 1
ATOM 3666 N N . MET A 1 461 ? 92.845 88.112 164.798 1.00 97.09 461 MET A N 1
ATOM 3667 C CA . MET A 1 461 ? 92.769 89.522 164.478 1.00 97.09 461 MET A CA 1
ATOM 3668 C C . MET A 1 461 ? 93.910 90.254 165.142 1.00 97.09 461 MET A C 1
ATOM 3669 O O . MET A 1 461 ? 94.490 91.168 164.561 1.00 97.09 461 MET A O 1
ATOM 3674 N N . ASN A 1 462 ? 94.257 89.842 166.353 1.00 85.48 462 ASN A N 1
ATOM 3675 C CA . ASN A 1 462 ? 95.368 90.479 167.035 1.00 85.48 462 ASN A CA 1
ATOM 3676 C C . ASN A 1 462 ? 96.722 90.101 166.399 1.00 85.48 462 ASN A C 1
ATOM 3677 O O . ASN A 1 462 ? 97.775 90.586 166.817 1.00 85.48 462 ASN A O 1
ATOM 3682 N N . LEU A 1 463 ? 96.700 89.246 165.385 1.00 85.13 463 LEU A N 1
ATOM 3683 C CA . LEU A 1 463 ? 97.936 88.850 164.731 1.00 85.13 463 LEU A CA 1
ATOM 3684 C C . LEU A 1 463 ? 98.342 89.858 163.682 1.00 85.13 463 LEU A C 1
ATOM 3685 O O . LEU A 1 463 ? 97.506 90.327 162.908 1.00 85.13 463 LEU A O 1
ATOM 3690 N N . PRO A 1 464 ? 99.639 90.211 163.637 1.00 146.67 464 PRO A N 1
ATOM 3691 C CA . PRO A 1 464 ? 100.048 91.181 162.612 1.00 146.67 464 PRO A CA 1
ATOM 3692 C C . PRO A 1 464 ? 99.538 90.660 161.275 1.00 146.67 464 PRO A C 1
ATOM 3693 O O . PRO A 1 464 ? 99.808 89.519 160.915 1.00 146.67 464 PRO A O 1
ATOM 3697 N N . GLN A 1 465 ? 98.778 91.466 160.553 1.00 87.73 465 GLN A N 1
ATOM 3698 C CA . GLN A 1 465 ? 98.247 91.030 159.258 1.00 87.73 465 GLN A CA 1
ATOM 3699 C C . GLN A 1 465 ? 97.095 90.024 159.382 1.00 87.73 465 GLN A C 1
ATOM 3700 O O . GLN A 1 465 ? 96.785 89.306 158.424 1.00 87.73 465 GLN A O 1
ATOM 3706 N N . GLY A 1 466 ? 96.478 89.990 160.567 1.00 81.64 466 GLY A N 1
ATOM 3707 C CA . GLY A 1 466 ? 95.343 89.118 160.858 1.00 81.64 466 GLY A CA 1
ATOM 3708 C C . GLY A 1 466 ? 95.183 87.835 160.055 1.00 81.64 466 GLY A C 1
ATOM 3709 O O . GLY A 1 466 ? 96.163 87.131 159.800 1.00 81.64 466 GLY A O 1
ATOM 3710 N N . TYR A 1 467 ? 93.957 87.515 159.646 1.00 84.14 467 TYR A N 1
ATOM 3711 C CA . TYR A 1 467 ? 93.728 86.295 158.880 1.00 84.14 467 TYR A CA 1
ATOM 3712 C C . TYR A 1 467 ? 94.767 86.051 157.800 1.00 84.14 467 TYR A C 1
ATOM 3713 O O . TYR A 1 467 ? 94.860 84.954 157.268 1.00 84.14 467 TYR A O 1
ATOM 3722 N N . ASP A 1 468 ? 95.557 87.060 157.472 1.00 83.02 468 ASP A N 1
ATOM 3723 C CA . ASP A 1 468 ? 96.560 86.875 156.444 1.00 83.02 468 ASP A CA 1
ATOM 3724 C C . ASP A 1 468 ? 97.953 86.730 157.015 1.00 83.02 468 ASP A C 1
ATOM 3725 O O . ASP A 1 468 ? 98.925 86.670 156.271 1.00 83.02 468 ASP A O 1
ATOM 3730 N N . THR A 1 469 ? 98.048 86.660 158.338 1.00 67.99 469 THR A N 1
ATOM 3731 C CA . THR A 1 469 ? 99.344 86.509 158.983 1.00 67.99 469 THR A CA 1
ATOM 3732 C C . THR A 1 469 ? 99.952 85.192 158.518 1.00 67.99 469 THR A C 1
ATOM 3733 O O . THR A 1 469 ? 99.290 84.143 158.531 1.00 67.99 469 THR A O 1
ATOM 3737 N N . GLU A 1 470 ? 101.207 85.235 158.093 1.00 97.02 470 GLU A N 1
ATOM 3738 C CA . GLU A 1 470 ? 101.850 84.015 157.660 1.00 97.02 470 GLU A CA 1
ATOM 3739 C C . GLU A 1 470 ? 102.351 83.291 158.912 1.00 97.02 470 GLU A C 1
ATOM 3740 O O . GLU A 1 470 ? 103.221 83.793 159.639 1.00 97.02 470 GLU A O 1
ATOM 3746 N N . VAL A 1 471 ? 101.755 82.134 159.193 1.00 95.83 471 VAL A N 1
ATOM 3747 C CA . VAL A 1 471 ? 102.170 81.327 160.334 1.00 95.83 471 VAL A CA 1
ATOM 3748 C C . VAL A 1 471 ? 103.554 80.783 159.941 1.00 95.83 471 VAL A C 1
ATOM 3749 O O . VAL A 1 471 ? 103.913 80.801 158.748 1.00 95.83 471 VAL A O 1
ATOM 3753 N N . GLY A 1 472 ? 104.349 80.315 160.893 1.00 97.98 472 GLY A N 1
ATOM 3754 C CA . GLY A 1 472 ? 105.675 79.849 160.505 1.00 97.98 472 GLY A CA 1
ATOM 3755 C C . GLY A 1 472 ? 105.725 78.490 159.838 1.00 97.98 472 GLY A C 1
ATOM 3756 O O . GLY A 1 472 ? 104.706 77.807 159.755 1.00 97.98 472 GLY A O 1
ATOM 3757 N N . GLU A 1 473 ? 106.893 78.082 159.348 1.00 81.43 473 GLU A N 1
ATOM 3758 C CA . GLU A 1 473 ? 106.961 76.758 158.755 1.00 81.43 473 GLU A CA 1
ATOM 3759 C C . GLU A 1 473 ? 106.523 75.785 159.853 1.00 81.43 473 GLU A C 1
ATOM 3760 O O . GLU A 1 473 ? 106.945 75.905 160.999 1.00 81.43 473 GLU A O 1
ATOM 3766 N N . ARG A 1 474 ? 105.656 74.839 159.505 1.00 70.34 474 ARG A N 1
ATOM 3767 C CA . ARG A 1 474 ? 105.151 73.872 160.472 1.00 70.34 474 ARG A CA 1
ATOM 3768 C C . ARG A 1 474 ? 104.165 74.558 161.436 1.00 70.34 474 ARG A C 1
ATOM 3769 O O . ARG A 1 474 ? 103.576 73.920 162.316 1.00 70.34 474 ARG A O 1
ATOM 3777 N N . GLY A 1 475 ? 103.986 75.866 161.244 1.00 76.17 475 GLY A N 1
ATOM 3778 C CA . GLY A 1 475 ? 103.060 76.642 162.055 1.00 76.17 475 GLY A CA 1
ATOM 3779 C C . GLY A 1 475 ? 103.663 77.109 163.357 1.00 76.17 475 GLY A C 1
ATOM 3780 O O . GLY A 1 475 ? 102.941 77.349 164.324 1.00 76.17 475 GLY A O 1
ATOM 3781 N N . VAL A 1 476 ? 104.987 77.248 163.365 1.00 85.50 476 VAL A N 1
ATOM 3782 C CA . VAL A 1 476 ? 105.768 77.672 164.532 1.00 85.50 476 VAL A CA 1
ATOM 3783 C C . VAL A 1 476 ? 105.354 78.982 165.192 1.00 85.50 476 VAL A C 1
ATOM 3784 O O . VAL A 1 476 ? 105.339 79.093 166.424 1.00 85.50 476 VAL A O 1
ATOM 3788 N N . LYS A 1 477 ? 105.034 79.970 164.361 1.00 77.89 477 LYS A N 1
ATOM 3789 C CA . LYS A 1 477 ? 104.664 81.299 164.830 1.00 77.89 477 LYS A CA 1
ATOM 3790 C C . LYS A 1 477 ? 103.342 81.418 165.567 1.00 77.89 477 LYS A C 1
ATOM 3791 O O . LYS A 1 477 ? 102.730 82.484 165.555 1.00 77.89 477 LYS A O 1
ATOM 3797 N N . LEU A 1 478 ? 102.927 80.355 166.237 1.00 84.91 478 LEU A N 1
ATOM 3798 C CA . LEU A 1 478 ? 101.680 80.386 166.975 1.00 84.91 478 LEU A CA 1
ATOM 3799 C C . LEU A 1 478 ? 101.814 79.541 168.230 1.00 84.91 478 LEU A C 1
ATOM 3800 O O . LEU A 1 478 ? 102.691 78.683 168.319 1.00 84.91 478 LEU A O 1
ATOM 3805 N N . SER A 1 479 ? 100.940 79.789 169.199 1.00 53.94 479 SER A N 1
ATOM 3806 C CA . SER A 1 479 ? 100.949 79.025 170.433 1.00 53.94 479 SER A CA 1
ATOM 3807 C C . SER A 1 479 ? 100.477 77.603 170.155 1.00 53.94 479 SER A C 1
ATOM 3808 O O . SER A 1 479 ? 100.108 77.254 169.031 1.00 53.94 479 SER A O 1
ATOM 3811 N N . GLY A 1 480 ? 100.491 76.776 171.191 1.00 67.05 480 GLY A N 1
ATOM 3812 C CA . GLY A 1 480 ? 100.020 75.421 171.026 1.00 67.05 480 GLY A CA 1
ATOM 3813 C C . GLY A 1 480 ? 98.521 75.556 170.948 1.00 67.05 480 GLY A C 1
ATOM 3814 O O . GLY A 1 480 ? 97.904 75.160 169.964 1.00 67.05 480 GLY A O 1
ATOM 3815 N N . GLY A 1 481 ? 97.942 76.150 171.985 1.00 94.64 481 GLY A N 1
ATOM 3816 C CA . GLY A 1 481 ? 96.504 76.352 172.027 1.00 94.64 481 GLY A CA 1
ATOM 3817 C C . GLY A 1 481 ? 96.001 77.003 170.755 1.00 94.64 481 GLY A C 1
ATOM 3818 O O . GLY A 1 481 ? 94.870 76.783 170.337 1.00 94.64 481 GLY A O 1
ATOM 3819 N N . GLN A 1 482 ? 96.865 77.797 170.133 1.00 68.20 482 GLN A N 1
ATOM 3820 C CA . GLN A 1 482 ? 96.537 78.501 168.909 1.00 68.20 482 GLN A CA 1
ATOM 3821 C C . GLN A 1 482 ? 96.577 77.615 167.688 1.00 68.20 482 GLN A C 1
ATOM 3822 O O . GLN A 1 482 ? 95.626 77.590 166.921 1.00 68.20 482 GLN A O 1
ATOM 3828 N N . LYS A 1 483 ? 97.676 76.905 167.479 1.00 64.40 483 LYS A N 1
ATOM 3829 C CA . LYS A 1 483 ? 97.731 75.984 166.343 1.00 64.40 483 LYS A CA 1
ATOM 3830 C C . LYS A 1 483 ? 96.501 75.084 166.442 1.00 64.40 483 LYS A C 1
ATOM 3831 O O . LYS A 1 483 ? 95.691 75.000 165.526 1.00 64.40 483 LYS A O 1
ATOM 3837 N N . GLN A 1 484 ? 96.368 74.427 167.584 1.00 81.33 484 GLN A N 1
ATOM 3838 C CA . GLN A 1 484 ? 95.272 73.514 167.812 1.00 81.33 484 GLN A CA 1
ATOM 3839 C C . GLN A 1 484 ? 93.927 74.086 167.397 1.00 81.33 484 GLN A C 1
ATOM 3840 O O . GLN A 1 484 ? 93.227 73.496 166.576 1.00 81.33 484 GLN A O 1
ATOM 3846 N N . ARG A 1 485 ? 93.559 75.242 167.933 1.00 88.03 485 ARG A N 1
ATOM 3847 C CA . ARG A 1 485 ? 92.272 75.818 167.575 1.00 88.03 485 ARG A CA 1
ATOM 3848 C C . ARG A 1 485 ? 92.080 75.962 166.072 1.00 88.03 485 ARG A C 1
ATOM 3849 O O . ARG A 1 485 ? 90.982 75.761 165.575 1.00 88.03 485 ARG A O 1
ATOM 3857 N N . LEU A 1 486 ? 93.135 76.279 165.333 1.00 61.18 486 LEU A N 1
ATOM 3858 C CA . LEU A 1 486 ? 92.987 76.377 163.884 1.00 61.18 486 LEU A CA 1
ATOM 3859 C C . LEU A 1 486 ? 92.603 75.012 163.335 1.00 61.18 486 LEU A C 1
ATOM 3860 O O . LEU A 1 486 ? 91.893 74.916 162.342 1.00 61.18 486 LEU A O 1
ATOM 3865 N N . SER A 1 487 ? 93.083 73.948 163.969 1.00 77.87 487 SER A N 1
ATOM 3866 C CA . SER A 1 487 ? 92.748 72.620 163.494 1.00 77.87 487 SER A CA 1
ATOM 3867 C C . SER A 1 487 ? 91.271 72.398 163.703 1.00 77.87 487 SER A C 1
ATOM 3868 O O . SER A 1 487 ? 90.597 71.830 162.846 1.00 77.87 487 SER A O 1
ATOM 3871 N N . ILE A 1 488 ? 90.772 72.855 164.847 1.00 67.74 488 ILE A N 1
ATOM 3872 C CA . ILE A 1 488 ? 89.361 72.709 165.166 1.00 67.74 488 ILE A CA 1
ATOM 3873 C C . ILE A 1 488 ? 88.535 73.481 164.134 1.00 67.74 488 ILE A C 1
ATOM 3874 O O . ILE A 1 488 ? 87.470 73.025 163.694 1.00 67.74 488 ILE A O 1
ATOM 3879 N N . ALA A 1 489 ? 89.043 74.645 163.733 1.00 73.16 489 ALA A N 1
ATOM 3880 C CA . ALA A 1 489 ? 88.374 75.470 162.735 1.00 73.16 489 ALA A CA 1
ATOM 3881 C C . ALA A 1 489 ? 88.075 74.556 161.556 1.00 73.16 489 ALA A C 1
ATOM 3882 O O . ALA A 1 489 ? 86.927 74.328 161.228 1.00 73.16 489 ALA A O 1
ATOM 3884 N N . ARG A 1 490 ? 89.118 74.010 160.948 1.00 72.67 490 ARG A N 1
ATOM 3885 C CA . ARG A 1 490 ? 88.962 73.117 159.816 1.00 72.67 490 ARG A CA 1
ATOM 3886 C C . ARG A 1 490 ? 87.759 72.200 159.957 1.00 72.67 490 ARG A C 1
ATOM 3887 O O . ARG A 1 490 ? 87.058 71.930 158.989 1.00 72.67 490 ARG A O 1
ATOM 3895 N N . ILE A 1 491 ? 87.522 71.704 161.161 1.00 92.99 491 ILE A N 1
ATOM 3896 C CA . ILE A 1 491 ? 86.398 70.807 161.355 1.00 92.99 491 ILE A CA 1
ATOM 3897 C C . ILE A 1 491 ? 85.079 71.479 161.021 1.00 92.99 491 ILE A C 1
ATOM 3898 O O . ILE A 1 491 ? 84.320 70.987 160.176 1.00 92.99 491 ILE A O 1
ATOM 3903 N N . PHE A 1 492 ? 84.805 72.593 161.696 1.00 84.34 492 PHE A N 1
ATOM 3904 C CA . PHE A 1 492 ? 83.583 73.336 161.451 1.00 84.34 492 PHE A CA 1
ATOM 3905 C C . PHE A 1 492 ? 83.443 73.602 159.952 1.00 84.34 492 PHE A C 1
ATOM 3906 O O . PHE A 1 492 ? 82.385 73.377 159.377 1.00 84.34 492 PHE A O 1
ATOM 3914 N N . LEU A 1 493 ? 84.510 74.077 159.319 1.00 73.50 493 LEU A N 1
ATOM 3915 C CA . LEU A 1 493 ? 84.465 74.332 157.889 1.00 73.50 493 LEU A CA 1
ATOM 3916 C C . LEU A 1 493 ? 84.064 73.034 157.169 1.00 73.50 493 LEU A C 1
ATOM 3917 O O . LEU A 1 493 ? 83.131 73.027 156.367 1.00 73.50 493 LEU A O 1
ATOM 3922 N N . ASN A 1 494 ? 84.754 71.931 157.451 1.00 88.75 494 ASN A N 1
ATOM 3923 C CA . ASN A 1 494 ? 84.405 70.669 156.811 1.00 88.75 494 ASN A CA 1
ATOM 3924 C C . ASN A 1 494 ? 82.936 70.341 157.112 1.00 88.75 494 ASN A C 1
ATOM 3925 O O . ASN A 1 494 ? 82.221 69.833 156.245 1.00 88.75 494 ASN A O 1
ATOM 3930 N N . ASN A 1 495 ? 82.488 70.662 158.329 1.00 83.17 495 ASN A N 1
ATOM 3931 C CA . ASN A 1 495 ? 81.107 70.393 158.778 1.00 83.17 495 ASN A CA 1
ATOM 3932 C C . ASN A 1 495 ? 80.647 69.011 158.299 1.00 83.17 495 ASN A C 1
ATOM 3933 O O . ASN A 1 495 ? 79.670 68.885 157.559 1.00 83.17 495 ASN A O 1
ATOM 3938 N N . PRO A 1 496 ? 81.346 67.952 158.727 1.00 80.38 496 PRO A N 1
ATOM 3939 C CA . PRO A 1 496 ? 81.023 66.587 158.327 1.00 80.38 496 PRO A CA 1
ATOM 3940 C C . PRO A 1 496 ? 79.948 65.901 159.136 1.00 80.38 496 PRO A C 1
ATOM 3941 O O . PRO A 1 496 ? 79.525 66.395 160.176 1.00 80.38 496 PRO A O 1
ATOM 3945 N N . PRO A 1 497 ? 79.496 64.734 158.656 1.00 71.88 497 PRO A N 1
ATOM 3946 C CA . PRO A 1 497 ? 78.473 63.936 159.323 1.00 71.88 497 PRO A CA 1
ATOM 3947 C C . PRO A 1 497 ? 79.093 63.199 160.517 1.00 71.88 497 PRO A C 1
ATOM 3948 O O . PRO A 1 497 ? 78.423 62.933 161.506 1.00 71.88 497 PRO A O 1
ATOM 3952 N N . ILE A 1 498 ? 80.378 62.871 160.428 1.00 87.41 498 ILE A N 1
ATOM 3953 C CA . ILE A 1 498 ? 81.054 62.207 161.542 1.00 87.41 498 ILE A CA 1
ATOM 3954 C C . ILE A 1 498 ? 82.253 63.028 162.002 1.00 87.41 498 ILE A C 1
ATOM 3955 O O . ILE A 1 498 ? 83.055 63.476 161.184 1.00 87.41 498 ILE A O 1
ATOM 3960 N N . LEU A 1 499 ? 82.355 63.222 163.313 1.00 73.31 499 LEU A N 1
ATOM 3961 C CA . LEU A 1 499 ? 83.447 63.988 163.927 1.00 73.31 499 LEU A CA 1
ATOM 3962 C C . LEU A 1 499 ? 84.305 63.146 164.881 1.00 73.31 499 LEU A C 1
ATOM 3963 O O . LEU A 1 499 ? 83.787 62.613 165.868 1.00 73.31 499 LEU A O 1
ATOM 3968 N N . ILE A 1 500 ? 85.605 63.037 164.596 1.00 73.00 500 ILE A N 1
ATOM 3969 C CA . ILE A 1 500 ? 86.533 62.291 165.453 1.00 73.00 500 ILE A CA 1
ATOM 3970 C C . ILE A 1 500 ? 87.487 63.302 166.084 1.00 73.00 500 ILE A C 1
ATOM 3971 O O . ILE A 1 500 ? 88.157 64.047 165.374 1.00 73.00 500 ILE A O 1
ATOM 3976 N N . LEU A 1 501 ? 87.547 63.340 167.411 1.00 86.30 501 LEU A N 1
ATOM 3977 C CA . LEU A 1 501 ? 88.420 64.295 168.098 1.00 86.30 501 LEU A CA 1
ATOM 3978 C C . LEU A 1 501 ? 89.438 63.636 169.039 1.00 86.30 501 LEU A C 1
ATOM 3979 O O . LEU A 1 501 ? 89.147 63.372 170.203 1.00 86.30 501 LEU A O 1
ATOM 3984 N N . ASP A 1 502 ? 90.641 63.401 168.530 1.00 80.02 502 ASP A N 1
ATOM 3985 C CA . ASP A 1 502 ? 91.696 62.758 169.307 1.00 80.02 502 ASP A CA 1
ATOM 3986 C C . ASP A 1 502 ? 92.456 63.751 170.179 1.00 80.02 502 ASP A C 1
ATOM 3987 O O . ASP A 1 502 ? 93.454 64.318 169.744 1.00 80.02 502 ASP A O 1
ATOM 3992 N N . GLU A 1 503 ? 92.004 63.956 171.410 1.00 81.65 503 GLU A N 1
ATOM 3993 C CA . GLU A 1 503 ? 92.688 64.898 172.288 1.00 81.65 503 GLU A CA 1
ATOM 3994 C C . GLU A 1 503 ? 92.699 66.292 171.658 1.00 81.65 503 GLU A C 1
ATOM 3995 O O . GLU A 1 503 ? 93.733 66.953 171.658 1.00 81.65 503 GLU A O 1
ATOM 4001 N N . ALA A 1 504 ? 91.572 66.747 171.124 1.00 83.04 504 ALA A N 1
ATOM 4002 C CA . ALA A 1 504 ? 91.525 68.054 170.474 1.00 83.04 504 ALA A CA 1
ATOM 4003 C C . ALA A 1 504 ? 91.670 69.262 171.417 1.00 83.04 504 ALA A C 1
ATOM 4004 O O . ALA A 1 504 ? 91.468 70.408 171.021 1.00 83.04 504 ALA A O 1
ATOM 4006 N N . THR A 1 505 ? 92.047 69.010 172.661 1.00 74.92 505 THR A N 1
ATOM 4007 C CA . THR A 1 505 ? 92.186 70.078 173.637 1.00 74.92 505 THR A CA 1
ATOM 4008 C C . THR A 1 505 ? 93.589 70.169 174.235 1.00 74.92 505 THR A C 1
ATOM 4009 O O . THR A 1 505 ? 93.919 71.154 174.894 1.00 74.92 505 THR A O 1
ATOM 4013 N N . SER A 1 506 ? 94.393 69.130 174.012 1.00 82.50 506 SER A N 1
ATOM 4014 C CA . SER A 1 506 ? 95.762 69.033 174.512 1.00 82.50 506 SER A CA 1
ATOM 4015 C C . SER A 1 506 ? 96.391 70.314 175.035 1.00 82.50 506 SER A C 1
ATOM 4016 O O . SER A 1 506 ? 96.709 70.404 176.217 1.00 82.50 506 SER A O 1
ATOM 4019 N N . ALA A 1 507 ? 96.561 71.300 174.147 1.00 80.88 507 ALA A N 1
ATOM 4020 C CA . ALA A 1 507 ? 97.233 72.563 174.470 1.00 80.88 507 ALA A CA 1
ATOM 4021 C C . ALA A 1 507 ? 96.466 73.797 174.932 1.00 80.88 507 ALA A C 1
ATOM 4022 O O . ALA A 1 507 ? 97.053 74.877 175.037 1.00 80.88 507 ALA A O 1
ATOM 4024 N N . LEU A 1 508 ? 95.182 73.671 175.220 1.00 55.18 508 LEU A N 1
ATOM 4025 C CA . LEU A 1 508 ? 94.420 74.841 175.633 1.00 55.18 508 LEU A CA 1
ATOM 4026 C C . LEU A 1 508 ? 94.304 74.947 177.140 1.00 55.18 508 LEU A C 1
ATOM 4027 O O . LEU A 1 508 ? 94.216 73.937 177.850 1.00 55.18 508 LEU A O 1
ATOM 4032 N N . ASP A 1 509 ? 94.281 76.186 177.617 1.00 66.02 509 ASP A N 1
ATOM 4033 C CA . ASP A 1 509 ? 94.129 76.464 179.042 1.00 66.02 509 ASP A CA 1
ATOM 4034 C C . ASP A 1 509 ? 92.736 76.017 179.451 1.00 66.02 509 ASP A C 1
ATOM 4035 O O . ASP A 1 509 ? 91.934 75.625 178.599 1.00 66.02 509 ASP A O 1
ATOM 4040 N N . LEU A 1 510 ? 92.423 76.107 180.740 1.00 76.06 510 LEU A N 1
ATOM 4041 C CA . LEU A 1 510 ? 91.110 75.668 181.193 1.00 76.06 510 LEU A CA 1
ATOM 4042 C C . LEU A 1 510 ? 89.987 76.459 180.529 1.00 76.06 510 LEU A C 1
ATOM 4043 O O . LEU A 1 510 ? 89.018 75.883 180.032 1.00 76.06 510 LEU A O 1
ATOM 4048 N N . GLU A 1 511 ? 90.150 77.778 180.488 1.00 90.25 511 GLU A N 1
ATOM 4049 C CA . GLU A 1 511 ? 89.156 78.676 179.909 1.00 90.25 511 GLU A CA 1
ATOM 4050 C C . GLU A 1 511 ? 88.844 78.419 178.431 1.00 90.25 511 GLU A C 1
ATOM 4051 O O . GLU A 1 511 ? 87.703 78.157 178.066 1.00 90.25 511 GLU A O 1
ATOM 4057 N N . SER A 1 512 ? 89.860 78.482 177.584 1.00 74.42 512 SER A N 1
ATOM 4058 C CA . SER A 1 512 ? 89.668 78.276 176.161 1.00 74.42 512 SER A CA 1
ATOM 4059 C C . SER A 1 512 ? 88.952 76.971 175.930 1.00 74.42 512 SER A C 1
ATOM 4060 O O . SER A 1 512 ? 88.084 76.858 175.056 1.00 74.42 512 SER A O 1
ATOM 4063 N N . GLU A 1 513 ? 89.339 75.977 176.717 1.00 86.66 513 GLU A N 1
ATOM 4064 C CA . GLU A 1 513 ? 88.760 74.651 176.620 1.00 86.66 513 GLU A CA 1
ATOM 4065 C C . GLU A 1 513 ? 87.254 74.739 176.812 1.00 86.66 513 GLU A C 1
ATOM 4066 O O . GLU A 1 513 ? 86.487 74.152 176.053 1.00 86.66 513 GLU A O 1
ATOM 4072 N N . SER A 1 514 ? 86.847 75.492 177.831 1.00 90.72 514 SER A N 1
ATOM 4073 C CA . SER A 1 514 ? 85.430 75.688 178.157 1.00 90.72 514 SER A CA 1
ATOM 4074 C C . SER A 1 514 ? 84.703 76.164 176.920 1.00 90.72 514 SER A C 1
ATOM 4075 O O . SER A 1 514 ? 83.657 75.624 176.557 1.00 90.72 514 SER A O 1
ATOM 4078 N N . ILE A 1 515 ? 85.264 77.193 176.292 1.00 70.36 515 ILE A N 1
ATOM 4079 C CA . ILE A 1 515 ? 84.674 77.766 175.103 1.00 70.36 515 ILE A CA 1
ATOM 4080 C C . ILE A 1 515 ? 84.505 76.690 174.058 1.00 70.36 515 ILE A C 1
ATOM 4081 O O . ILE A 1 515 ? 83.388 76.327 173.708 1.00 70.36 515 ILE A O 1
ATOM 4086 N N . ILE A 1 516 ? 85.619 76.175 173.562 1.00 86.48 516 ILE A N 1
ATOM 4087 C CA . ILE A 1 516 ? 85.555 75.147 172.543 1.00 86.48 516 ILE A CA 1
ATOM 4088 C C . ILE A 1 516 ? 84.625 74.022 172.944 1.00 86.48 516 ILE A C 1
ATOM 4089 O O . ILE A 1 516 ? 83.957 73.426 172.102 1.00 86.48 516 ILE A O 1
ATOM 4094 N N . GLN A 1 517 ? 84.577 73.734 174.237 1.00 83.25 517 GLN A N 1
ATOM 4095 C CA . GLN A 1 517 ? 83.713 72.677 174.719 1.00 83.25 517 GLN A CA 1
ATOM 4096 C C . GLN A 1 517 ? 82.276 73.002 174.316 1.00 83.25 517 GLN A C 1
ATOM 4097 O O . GLN A 1 517 ? 81.568 72.167 173.766 1.00 83.25 517 GLN A O 1
ATOM 4103 N N . GLU A 1 518 ? 81.866 74.237 174.574 1.00 85.59 518 GLU A N 1
ATOM 4104 C CA . GLU A 1 518 ? 80.524 74.706 174.251 1.00 85.59 518 GLU A CA 1
ATOM 4105 C C . GLU A 1 518 ? 80.333 74.708 172.740 1.00 85.59 518 GLU A C 1
ATOM 4106 O O . GLU A 1 518 ? 79.340 74.205 172.218 1.00 85.59 518 GLU A O 1
ATOM 4112 N N . ALA A 1 519 ? 81.298 75.284 172.040 1.00 79.34 519 ALA A N 1
ATOM 4113 C CA . ALA A 1 519 ? 81.235 75.354 170.598 1.00 79.34 519 ALA A CA 1
ATOM 4114 C C . ALA A 1 519 ? 80.979 73.972 170.029 1.00 79.34 519 ALA A C 1
ATOM 4115 O O . ALA A 1 519 ? 80.155 73.802 169.137 1.00 79.34 519 ALA A O 1
ATOM 4117 N N . LEU A 1 520 ? 81.682 72.982 170.560 1.00 97.01 520 LEU A N 1
ATOM 4118 C CA . LEU A 1 520 ? 81.539 71.617 170.078 1.00 97.01 520 LEU A CA 1
ATOM 4119 C C . LEU A 1 520 ? 80.239 70.975 170.508 1.00 97.01 520 LEU A C 1
ATOM 4120 O O . LEU A 1 520 ? 79.549 70.359 169.698 1.00 97.01 520 LEU A O 1
ATOM 4125 N N . ASP A 1 521 ? 79.901 71.108 171.783 1.00 101.74 521 ASP A N 1
ATOM 4126 C CA . ASP A 1 521 ? 78.665 70.522 172.272 1.00 101.74 521 ASP A CA 1
ATOM 4127 C C . ASP A 1 521 ? 77.543 70.892 171.318 1.00 101.74 521 ASP A C 1
ATOM 4128 O O . ASP A 1 521 ? 76.625 70.110 171.090 1.00 101.74 521 ASP A O 1
ATOM 4133 N N . VAL A 1 522 ? 77.645 72.084 170.740 1.00 108.86 522 VAL A N 1
ATOM 4134 C CA . VAL A 1 522 ? 76.663 72.571 169.777 1.00 108.86 522 VAL A CA 1
ATOM 4135 C C . VAL A 1 522 ? 76.784 71.807 168.461 1.00 108.86 522 VAL A C 1
ATOM 4136 O O . VAL A 1 522 ? 75.836 71.167 168.017 1.00 108.86 522 VAL A O 1
ATOM 4140 N N . LEU A 1 523 ? 77.956 71.882 167.843 1.00 96.21 523 LEU A N 1
ATOM 4141 C CA . LEU A 1 523 ? 78.202 71.198 166.583 1.00 96.21 523 LEU A CA 1
ATOM 4142 C C . LEU A 1 523 ? 77.975 69.692 166.692 1.00 96.21 523 LEU A C 1
ATOM 4143 O O . LEU A 1 523 ? 77.594 69.039 165.716 1.00 96.21 523 LEU A O 1
ATOM 4148 N N . SER A 1 524 ? 78.199 69.151 167.885 1.00 127.16 524 SER A N 1
ATOM 4149 C CA . SER A 1 524 ? 78.064 67.717 168.139 1.00 127.16 524 SER A CA 1
ATOM 4150 C C . SER A 1 524 ? 76.670 67.295 168.562 1.00 127.16 524 SER A C 1
ATOM 4151 O O . SER A 1 524 ? 76.415 66.118 168.840 1.00 127.16 524 SER A O 1
ATOM 4154 N N . LYS A 1 525 ? 75.770 68.260 168.609 1.00 126.53 525 LYS A N 1
ATOM 4155 C CA . LYS A 1 525 ? 74.410 67.989 169.014 1.00 126.53 525 LYS A CA 1
ATOM 4156 C C . LYS A 1 525 ? 73.793 66.790 168.289 1.00 126.53 525 LYS A C 1
ATOM 4157 O O . LYS A 1 525 ? 73.442 65.793 168.918 1.00 126.53 525 LYS A O 1
ATOM 4163 N N . ASP A 1 526 ? 73.691 66.869 166.967 1.00 112.93 526 ASP A N 1
ATOM 4164 C CA . ASP A 1 526 ? 73.063 65.797 166.202 1.00 112.93 526 ASP A CA 1
ATOM 4165 C C . ASP A 1 526 ? 73.996 65.020 165.295 1.00 112.93 526 ASP A C 1
ATOM 4166 O O . ASP A 1 526 ? 73.559 64.494 164.271 1.00 112.93 526 ASP A O 1
ATOM 4171 N N . ARG A 1 527 ? 75.273 64.944 165.653 1.00 96.23 527 ARG A N 1
ATOM 4172 C CA . ARG A 1 527 ? 76.237 64.215 164.833 1.00 96.23 527 ARG A CA 1
ATOM 4173 C C . ARG A 1 527 ? 76.912 63.103 165.599 1.00 96.23 527 ARG A C 1
ATOM 4174 O O . ARG A 1 527 ? 77.049 63.162 166.821 1.00 96.23 527 ARG A O 1
ATOM 4182 N N . THR A 1 528 ? 77.315 62.076 164.863 1.00 82.25 528 THR A N 1
ATOM 4183 C CA . THR A 1 528 ? 78.013 60.947 165.446 1.00 82.25 528 THR A CA 1
ATOM 4184 C C . THR A 1 528 ? 79.387 61.483 165.786 1.00 82.25 528 THR A C 1
ATOM 4185 O O . THR A 1 528 ? 80.105 61.951 164.912 1.00 82.25 528 THR A O 1
ATOM 4189 N N . THR A 1 529 ? 79.751 61.414 167.056 1.00 87.39 529 THR A N 1
ATOM 4190 C CA . THR A 1 529 ? 81.026 61.952 167.503 1.00 87.39 529 THR A CA 1
ATOM 4191 C C . THR A 1 529 ? 81.879 60.992 168.326 1.00 87.39 529 THR A C 1
ATOM 4192 O O . THR A 1 529 ? 81.441 60.475 169.355 1.00 87.39 529 THR A O 1
ATOM 4196 N N . LEU A 1 530 ? 83.103 60.769 167.865 1.00 73.99 530 LEU A N 1
ATOM 4197 C CA . LEU A 1 530 ? 84.048 59.899 168.556 1.00 73.99 530 LEU A CA 1
ATOM 4198 C C . LEU A 1 530 ? 85.113 60.766 169.228 1.00 73.99 530 LEU A C 1
ATOM 4199 O O . LEU A 1 530 ? 85.779 61.563 168.564 1.00 73.99 530 LEU A O 1
ATOM 4204 N N . ILE A 1 531 ? 85.292 60.608 170.533 1.00 94.86 531 ILE A N 1
ATOM 4205 C CA . ILE A 1 531 ? 86.288 61.411 171.237 1.00 94.86 531 ILE A CA 1
ATOM 4206 C C . ILE A 1 531 ? 87.303 60.617 172.062 1.00 94.86 531 ILE A C 1
ATOM 4207 O O . ILE A 1 531 ? 86.938 59.799 172.901 1.00 94.86 531 ILE A O 1
ATOM 4212 N N . VAL A 1 532 ? 88.581 60.866 171.806 1.00 72.83 532 VAL A N 1
ATOM 4213 C CA . VAL A 1 532 ? 89.665 60.249 172.566 1.00 72.83 532 VAL A CA 1
ATOM 4214 C C . VAL A 1 532 ? 90.106 61.324 173.546 1.00 72.83 532 VAL A C 1
ATOM 4215 O O . VAL A 1 532 ? 90.447 62.435 173.137 1.00 72.83 532 VAL A O 1
ATOM 4219 N N . ALA A 1 533 ? 90.114 61.018 174.831 1.00 67.37 533 ALA A N 1
ATOM 4220 C CA . ALA A 1 533 ? 90.514 62.039 175.783 1.00 67.37 533 ALA A CA 1
ATOM 4221 C C . ALA A 1 533 ? 91.270 61.563 177.019 1.00 67.37 533 ALA A C 1
ATOM 4222 O O . ALA A 1 533 ? 91.120 60.427 177.466 1.00 67.37 533 ALA A O 1
ATOM 4224 N N . HIS A 1 534 ? 92.093 62.446 177.570 1.00 92.40 534 HIS A N 1
ATOM 4225 C CA . HIS A 1 534 ? 92.818 62.117 178.783 1.00 92.40 534 HIS A CA 1
ATOM 4226 C C . HIS A 1 534 ? 92.270 62.993 179.893 1.00 92.40 534 HIS A C 1
ATOM 4227 O O . HIS A 1 534 ? 92.244 62.591 181.058 1.00 92.40 534 HIS A O 1
ATOM 4234 N N . ARG A 1 535 ? 91.831 64.195 179.524 1.00 105.15 535 ARG A N 1
ATOM 4235 C CA . ARG A 1 535 ? 91.245 65.113 180.498 1.00 105.15 535 ARG A CA 1
ATOM 4236 C C . ARG A 1 535 ? 89.792 64.664 180.633 1.00 105.15 535 ARG A C 1
ATOM 4237 O O . ARG A 1 535 ? 88.888 65.231 180.010 1.00 105.15 535 ARG A O 1
ATOM 4245 N N . LEU A 1 536 ? 89.579 63.635 181.443 1.00 105.82 536 LEU A N 1
ATOM 4246 C CA . LEU A 1 536 ? 88.258 63.064 181.636 1.00 105.82 536 LEU A CA 1
ATOM 4247 C C . LEU A 1 536 ? 87.100 64.056 181.690 1.00 105.82 536 LEU A C 1
ATOM 4248 O O . LEU A 1 536 ? 86.169 63.976 180.889 1.00 105.82 536 LEU A O 1
ATOM 4253 N N . SER A 1 537 ? 87.161 64.978 182.641 1.00 123.56 537 SER A N 1
ATOM 4254 C CA . SER A 1 537 ? 86.119 65.984 182.834 1.00 123.56 537 SER A CA 1
ATOM 4255 C C . SER A 1 537 ? 85.409 66.506 181.569 1.00 123.56 537 SER A C 1
ATOM 4256 O O . SER A 1 537 ? 84.212 66.801 181.601 1.00 123.56 537 SER A O 1
ATOM 4259 N N . THR A 1 538 ? 86.144 66.623 180.468 1.00 82.73 538 THR A N 1
ATOM 4260 C CA . THR A 1 538 ? 85.590 67.095 179.190 1.00 82.73 538 THR A CA 1
ATOM 4261 C C . THR A 1 538 ? 85.010 65.933 178.375 1.00 82.73 538 THR A C 1
ATOM 4262 O O . THR A 1 538 ? 84.995 65.968 177.137 1.00 82.73 538 THR A O 1
ATOM 4266 N N . ILE A 1 539 ? 84.532 64.912 179.078 1.00 83.96 539 ILE A N 1
ATOM 4267 C CA . ILE A 1 539 ? 84.003 63.711 178.444 1.00 83.96 539 ILE A CA 1
ATOM 4268 C C . ILE A 1 539 ? 82.773 63.151 179.153 1.00 83.96 539 ILE A C 1
ATOM 4269 O O . ILE A 1 539 ? 82.015 62.349 178.598 1.00 83.96 539 ILE A O 1
ATOM 4274 N N . THR A 1 540 ? 82.604 63.584 180.393 1.00 79.79 540 THR A N 1
ATOM 4275 C CA . THR A 1 540 ? 81.502 63.187 181.240 1.00 79.79 540 THR A CA 1
ATOM 4276 C C . THR A 1 540 ? 80.162 63.167 180.533 1.00 79.79 540 THR A C 1
ATOM 4277 O O . THR A 1 540 ? 79.400 62.217 180.673 1.00 79.79 540 THR A O 1
ATOM 4281 N N . HIS A 1 541 ? 79.878 64.238 179.799 1.00 92.00 541 HIS A N 1
ATOM 4282 C CA . HIS A 1 541 ? 78.627 64.392 179.063 1.00 92.00 541 HIS A CA 1
ATOM 4283 C C . HIS A 1 541 ? 78.445 63.358 177.948 1.00 92.00 541 HIS A C 1
ATOM 4284 O O . HIS A 1 541 ? 77.395 63.311 177.301 1.00 92.00 541 HIS A O 1
ATOM 4291 N N . ALA A 1 542 ? 79.465 62.541 177.714 1.00 73.56 542 ALA A N 1
ATOM 4292 C CA . ALA A 1 542 ? 79.397 61.547 176.656 1.00 73.56 542 ALA A CA 1
ATOM 4293 C C . ALA A 1 542 ? 78.197 60.621 176.814 1.00 73.56 542 ALA A C 1
ATOM 4294 O O . ALA A 1 542 ? 77.721 60.395 177.925 1.00 73.56 542 ALA A O 1
ATOM 4296 N N . ASP A 1 543 ? 77.705 60.098 175.695 1.00 85.11 543 ASP A N 1
ATOM 4297 C CA . ASP A 1 543 ? 76.575 59.176 175.711 1.00 85.11 543 ASP A CA 1
ATOM 4298 C C . ASP A 1 543 ? 77.079 57.837 176.192 1.00 85.11 543 ASP A C 1
ATOM 4299 O O . ASP A 1 543 ? 76.350 57.052 176.789 1.00 85.11 543 ASP A O 1
ATOM 4304 N N . LYS A 1 544 ? 78.344 57.575 175.917 1.00 86.66 544 LYS A N 1
ATOM 4305 C CA . LYS A 1 544 ? 78.931 56.318 176.311 1.00 86.66 544 LYS A CA 1
ATOM 4306 C C . LYS A 1 544 ? 80.432 56.457 176.379 1.00 86.66 544 LYS A C 1
ATOM 4307 O O . LYS A 1 544 ? 81.066 56.850 175.402 1.00 86.66 544 LYS A O 1
ATOM 4313 N N . ILE A 1 545 ? 80.999 56.156 177.539 1.00 83.31 545 ILE A N 1
ATOM 4314 C CA . ILE A 1 545 ? 82.438 56.206 177.703 1.00 83.31 545 ILE A CA 1
ATOM 4315 C C . ILE A 1 545 ? 82.932 54.776 177.515 1.00 83.31 545 ILE A C 1
ATOM 4316 O O . ILE A 1 545 ? 82.355 53.830 178.067 1.00 83.31 545 ILE A O 1
ATOM 4321 N N . VAL A 1 546 ? 83.972 54.624 176.702 1.00 75.95 546 VAL A N 1
ATOM 4322 C CA . VAL A 1 546 ? 84.562 53.317 176.412 1.00 75.95 546 VAL A CA 1
ATOM 4323 C C . VAL A 1 546 ? 85.976 53.297 176.988 1.00 75.95 546 VAL A C 1
ATOM 4324 O O . VAL A 1 546 ? 86.803 54.130 176.617 1.00 75.95 546 VAL A O 1
ATOM 4328 N N . VAL A 1 547 ? 86.256 52.368 177.903 1.00 72.67 547 VAL A N 1
ATOM 4329 C CA . VAL A 1 547 ? 87.592 52.282 178.488 1.00 72.67 547 VAL A CA 1
ATOM 4330 C C . VAL A 1 547 ? 88.402 51.269 177.711 1.00 72.67 547 VAL A C 1
ATOM 4331 O O . VAL A 1 547 ? 87.962 50.158 177.492 1.00 72.67 547 VAL A O 1
ATOM 4335 N N . ILE A 1 548 ? 89.592 51.658 177.292 1.00 76.73 548 ILE A N 1
ATOM 4336 C CA . ILE A 1 548 ? 90.449 50.764 176.541 1.00 76.73 548 ILE A CA 1
ATOM 4337 C C . ILE A 1 548 ? 91.766 50.494 177.263 1.00 76.73 548 ILE A C 1
ATOM 4338 O O . ILE A 1 548 ? 92.474 51.425 177.699 1.00 76.73 548 ILE A O 1
ATOM 4343 N N . GLU A 1 549 ? 92.053 49.196 177.409 1.00 71.96 549 GLU A N 1
ATOM 4344 C CA . GLU A 1 549 ? 93.265 48.699 178.049 1.00 71.96 549 GLU A CA 1
ATOM 4345 C C . GLU A 1 549 ? 93.935 47.609 177.225 1.00 71.96 549 GLU A C 1
ATOM 4346 O O . GLU A 1 549 ? 93.293 46.702 176.703 1.00 71.96 549 GLU A O 1
ATOM 4352 N N . ASN A 1 550 ? 95.250 47.721 177.130 1.00 77.04 550 ASN A N 1
ATOM 4353 C CA . ASN A 1 550 ? 96.079 46.790 176.391 1.00 77.04 550 ASN A CA 1
ATOM 4354 C C . ASN A 1 550 ? 95.383 46.261 175.169 1.00 77.04 550 ASN A C 1
ATOM 4355 O O . ASN A 1 550 ? 95.240 45.057 175.010 1.00 77.04 550 ASN A O 1
ATOM 4360 N N . GLY A 1 551 ? 94.946 47.169 174.308 1.00 76.54 551 GLY A N 1
ATOM 4361 C CA . GLY A 1 551 ? 94.267 46.770 173.090 1.00 76.54 551 GLY A CA 1
ATOM 4362 C C . GLY A 1 551 ? 92.857 46.212 173.227 1.00 76.54 551 GLY A C 1
ATOM 4363 O O . GLY A 1 551 ? 92.315 45.706 172.246 1.00 76.54 551 GLY A O 1
ATOM 4364 N N . HIS A 1 552 ? 92.255 46.309 174.413 1.00 70.32 552 HIS A N 1
ATOM 4365 C CA . HIS A 1 552 ? 90.909 45.785 174.636 1.00 70.32 552 HIS A CA 1
ATOM 4366 C C . HIS A 1 552 ? 89.923 46.806 175.192 1.00 70.32 552 HIS A C 1
ATOM 4367 O O . HIS A 1 552 ? 90.307 47.822 175.779 1.00 70.32 552 HIS A O 1
ATOM 4374 N N . ILE A 1 553 ? 88.641 46.523 175.011 1.00 81.82 553 ILE A N 1
ATOM 4375 C CA . ILE A 1 553 ? 87.631 47.379 175.581 1.00 81.82 553 ILE A CA 1
ATOM 4376 C C . ILE A 1 553 ? 87.336 46.695 176.927 1.00 81.82 553 ILE A C 1
ATOM 4377 O O . ILE A 1 553 ? 86.790 45.597 176.956 1.00 81.82 553 ILE A O 1
ATOM 4382 N N . VAL A 1 554 ? 87.716 47.333 178.033 1.00 68.53 554 VAL A N 1
ATOM 4383 C CA . VAL A 1 554 ? 87.505 46.779 179.366 1.00 68.53 554 VAL A CA 1
ATOM 4384 C C . VAL A 1 554 ? 86.192 47.197 180.035 1.00 68.53 554 VAL A C 1
ATOM 4385 O O . VAL A 1 554 ? 85.550 46.401 180.718 1.00 68.53 554 VAL A O 1
ATOM 4389 N N . GLU A 1 555 ? 85.798 48.450 179.850 1.00 74.87 555 GLU A N 1
ATOM 4390 C CA . GLU A 1 555 ? 84.583 48.957 180.464 1.00 74.87 555 GLU A CA 1
ATOM 4391 C C . GLU A 1 555 ? 83.756 49.760 179.479 1.00 74.87 555 GLU A C 1
ATOM 4392 O O . GLU A 1 555 ? 84.282 50.331 178.528 1.00 74.87 555 GLU A O 1
ATOM 4398 N N . THR A 1 556 ? 82.455 49.817 179.731 1.00 77.06 556 THR A N 1
ATOM 4399 C CA . THR A 1 556 ? 81.534 50.547 178.878 1.00 77.06 556 THR A CA 1
ATOM 4400 C C . THR A 1 556 ? 80.434 51.146 179.705 1.00 77.06 556 THR A C 1
ATOM 4401 O O . THR A 1 556 ? 79.801 50.436 180.487 1.00 77.06 556 THR A O 1
ATOM 4405 N N . GLY A 1 557 ? 80.182 52.440 179.532 1.00 79.40 557 GLY A N 1
ATOM 4406 C CA . GLY 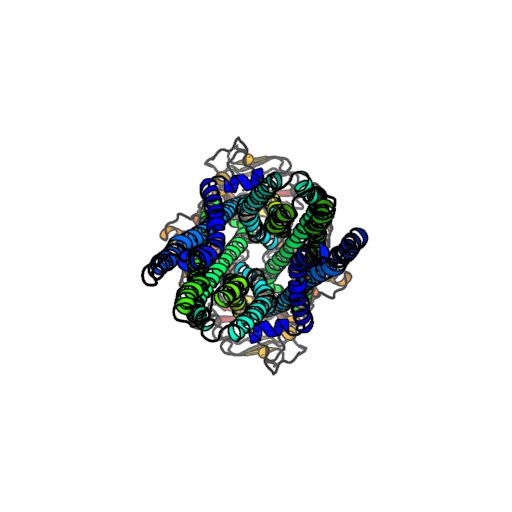A 1 557 ? 79.112 53.049 180.302 1.00 79.40 557 GLY A CA 1
ATOM 4407 C C . GLY A 1 557 ? 79.011 54.557 180.339 1.00 79.40 557 GLY A C 1
ATOM 4408 O O . GLY A 1 557 ? 79.763 55.275 179.688 1.00 79.40 557 GLY A O 1
ATOM 4409 N N . THR A 1 558 ? 78.034 55.018 181.107 1.00 71.10 558 THR A N 1
ATOM 4410 C CA . THR A 1 558 ? 77.759 56.429 181.310 1.00 71.10 558 THR A CA 1
ATOM 4411 C C . THR A 1 558 ? 78.678 56.822 182.437 1.00 71.10 558 THR A C 1
ATOM 4412 O O . THR A 1 558 ? 78.923 56.013 183.328 1.00 71.10 558 THR A O 1
ATOM 4416 N N . HIS A 1 559 ? 79.191 58.048 182.409 1.00 84.73 559 HIS A N 1
ATOM 4417 C CA . HIS A 1 559 ? 80.063 58.489 183.487 1.00 84.73 559 HIS A CA 1
ATOM 4418 C C . HIS A 1 559 ? 79.474 58.002 184.818 1.00 84.73 559 HIS A C 1
ATOM 4419 O O . HIS A 1 559 ? 80.158 57.357 185.617 1.00 84.73 559 HIS A O 1
ATOM 4426 N N . ARG A 1 560 ? 78.192 58.310 185.023 1.00 93.97 560 ARG A N 1
ATOM 4427 C CA . ARG A 1 560 ? 77.450 57.931 186.230 1.00 93.97 560 ARG A CA 1
ATOM 4428 C C . ARG A 1 560 ? 77.623 56.460 186.571 1.00 93.97 560 ARG A C 1
ATOM 4429 O O . ARG A 1 560 ? 78.075 56.122 187.669 1.00 93.97 560 ARG A O 1
ATOM 4437 N N . GLU A 1 561 ? 77.254 55.597 185.625 1.00 93.08 561 GLU A N 1
ATOM 4438 C CA . GLU A 1 561 ? 77.340 54.152 185.808 1.00 93.08 561 GLU A CA 1
ATOM 4439 C C . GLU A 1 561 ? 78.779 53.689 186.058 1.00 93.08 561 GLU A C 1
ATOM 4440 O O . GLU A 1 561 ? 79.065 52.984 187.028 1.00 93.08 561 GLU A O 1
ATOM 4446 N N . LEU A 1 562 ? 79.687 54.077 185.175 1.00 75.06 562 LEU A N 1
ATOM 4447 C CA . LEU A 1 562 ? 81.070 53.687 185.339 1.00 75.06 562 LEU A CA 1
ATOM 4448 C C . LEU A 1 562 ? 81.563 54.096 186.722 1.00 75.06 562 LEU A C 1
ATOM 4449 O O . LEU A 1 562 ? 82.302 53.364 187.370 1.00 75.06 562 LEU A O 1
ATOM 4454 N N . ILE A 1 563 ? 81.168 55.269 187.191 1.00 85.92 563 ILE A N 1
ATOM 4455 C CA . ILE A 1 563 ? 81.631 55.671 188.506 1.00 85.92 563 ILE A CA 1
ATOM 4456 C C . ILE A 1 563 ? 81.103 54.728 189.572 1.00 85.92 563 ILE A C 1
ATOM 4457 O O . ILE A 1 563 ? 81.821 54.378 190.506 1.00 85.92 563 ILE A O 1
ATOM 4462 N N . ALA A 1 564 ? 79.852 54.312 189.423 1.00 100.45 564 ALA A N 1
ATOM 4463 C CA . ALA A 1 564 ? 79.238 53.402 190.376 1.00 100.45 564 ALA A CA 1
ATOM 4464 C C . ALA A 1 564 ? 79.998 52.087 190.413 1.00 100.45 564 ALA A C 1
ATOM 4465 O O . ALA A 1 564 ? 80.347 51.599 191.482 1.00 100.45 564 ALA A O 1
ATOM 4467 N N . LYS A 1 565 ? 80.249 51.520 189.238 1.00 99.70 565 LYS A N 1
ATOM 4468 C CA . LYS A 1 565 ? 80.970 50.250 189.113 1.00 99.70 565 LYS A CA 1
ATOM 4469 C C . LYS A 1 565 ? 82.295 50.170 189.898 1.00 99.70 565 LYS A C 1
ATOM 4470 O O . LYS A 1 565 ? 82.840 49.075 190.101 1.00 99.70 565 LYS A O 1
ATOM 4476 N N . GLN A 1 566 ? 82.801 51.327 190.333 1.00 100.18 566 GLN A N 1
ATOM 4477 C CA . GLN A 1 566 ? 84.068 51.429 191.061 1.00 100.18 566 GLN A CA 1
ATOM 4478 C C . GLN A 1 566 ? 85.129 50.547 190.411 1.00 100.18 566 GLN A C 1
ATOM 4479 O O . GLN A 1 566 ? 85.930 49.885 191.078 1.00 100.18 566 GLN A O 1
ATOM 4485 N N . GLY A 1 567 ? 85.127 50.572 189.083 1.00 97.22 567 GLY A N 1
ATOM 4486 C CA . GLY A 1 567 ? 86.064 49.776 188.326 1.00 97.22 567 GLY A CA 1
ATOM 4487 C C . GLY A 1 567 ? 87.172 50.560 187.663 1.00 97.22 567 GLY A C 1
ATOM 4488 O O . GLY A 1 567 ? 87.638 51.573 188.176 1.00 97.22 567 GLY A O 1
ATOM 4489 N N . ALA A 1 568 ? 87.588 50.067 186.504 1.00 79.44 568 ALA A N 1
ATOM 4490 C CA . ALA A 1 568 ? 88.659 50.673 185.742 1.00 79.44 568 ALA A CA 1
ATOM 4491 C C . ALA A 1 568 ? 88.488 52.167 185.593 1.00 79.44 568 ALA A C 1
ATOM 4492 O O . ALA A 1 568 ? 89.379 52.934 185.959 1.00 79.44 568 ALA A O 1
ATOM 4494 N N . TYR A 1 569 ? 87.336 52.576 185.062 1.00 85.62 569 TYR A N 1
ATOM 4495 C CA . TYR A 1 569 ? 87.056 53.989 184.826 1.00 85.62 569 TYR A CA 1
ATOM 4496 C C . TYR A 1 569 ? 87.193 54.838 186.083 1.00 85.62 569 TYR A C 1
ATOM 4497 O O . TYR A 1 569 ? 87.973 55.797 186.117 1.00 85.62 569 TYR A O 1
ATOM 4506 N N . GLU A 1 570 ? 86.420 54.484 187.104 1.00 98.56 570 GLU A N 1
ATOM 4507 C CA . GLU A 1 570 ? 86.443 55.206 188.363 1.00 98.56 570 GLU A CA 1
ATOM 4508 C C . GLU A 1 570 ? 87.889 55.376 188.820 1.00 98.56 570 GLU A C 1
ATOM 4509 O O . GLU A 1 570 ? 88.301 56.468 189.195 1.00 98.56 570 GLU A O 1
ATOM 4515 N N . HIS A 1 571 ? 88.665 54.301 188.767 1.00 84.94 571 HIS A N 1
ATOM 4516 C CA . HIS A 1 571 ? 90.066 54.349 189.170 1.00 84.94 571 HIS A CA 1
ATOM 4517 C C . HIS A 1 571 ? 90.745 55.596 188.614 1.00 84.94 571 HIS A C 1
ATOM 4518 O O . HIS A 1 571 ? 91.284 56.409 189.365 1.00 84.94 571 HIS A O 1
ATOM 4525 N N . LEU A 1 572 ? 90.714 55.726 187.292 1.00 70.44 572 LEU A N 1
ATOM 4526 C CA . LEU A 1 572 ? 91.303 56.863 186.587 1.00 70.44 572 LEU A CA 1
ATOM 4527 C C . LEU A 1 572 ? 90.688 58.210 187.014 1.00 70.44 572 LEU A C 1
ATOM 4528 O O . LEU A 1 572 ? 91.394 59.134 187.434 1.00 70.44 572 LEU A O 1
ATOM 4533 N N . TYR A 1 573 ? 89.371 58.323 186.880 1.00 89.73 573 TYR A N 1
ATOM 4534 C CA . TYR A 1 573 ? 88.688 59.546 187.250 1.00 89.73 573 TYR A CA 1
ATOM 4535 C C . TYR A 1 573 ? 89.126 59.880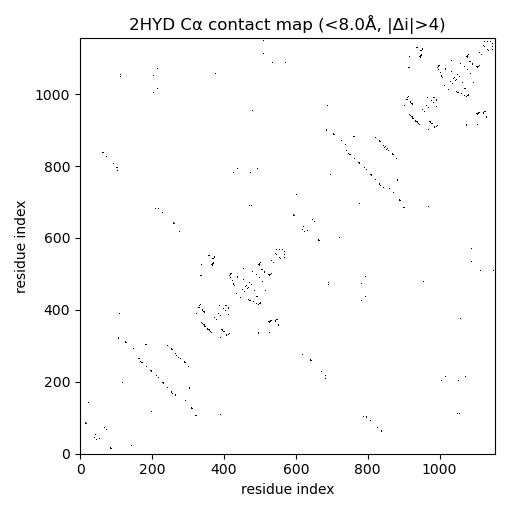 188.666 1.00 89.73 573 TYR A C 1
ATOM 4536 O O . TYR A 1 573 ? 89.689 60.945 188.929 1.00 89.73 573 TYR A O 1
ATOM 4545 N N . SER A 1 574 ? 88.877 58.934 189.560 1.00 101.45 574 SER A N 1
ATOM 4546 C CA . SER A 1 574 ? 89.205 59.047 190.968 1.00 101.45 574 SER A CA 1
ATOM 4547 C C . SER A 1 574 ? 90.586 59.637 191.238 1.00 101.45 574 SER A C 1
ATOM 4548 O O . SER A 1 574 ? 90.850 60.138 192.328 1.00 101.45 574 SER A O 1
ATOM 4551 N N . ILE A 1 575 ? 91.469 59.587 190.250 1.00 95.69 575 ILE A N 1
ATOM 4552 C CA . ILE A 1 575 ? 92.820 60.120 190.427 1.00 95.69 575 ILE A CA 1
ATOM 4553 C C . ILE A 1 575 ? 92.905 61.651 190.334 1.00 95.69 575 ILE A C 1
ATOM 4554 O O . ILE A 1 575 ? 93.915 62.251 190.723 1.00 95.69 575 ILE A O 1
ATOM 4559 N N . GLN A 1 576 ? 91.836 62.272 189.836 1.00 138.07 576 GLN A N 1
ATOM 4560 C CA . GLN A 1 576 ? 91.796 63.718 189.664 1.00 138.07 576 GLN A CA 1
ATOM 4561 C C . GLN A 1 576 ? 91.763 64.500 190.960 1.00 138.07 576 GLN A C 1
ATOM 4562 O O . GLN A 1 576 ? 92.694 65.246 191.261 1.00 138.07 576 GLN A O 1
ATOM 4568 N N . ASN A 1 577 ? 90.724 64.299 191.760 1.00 153.88 577 ASN A N 1
ATOM 4569 C CA . ASN A 1 577 ? 90.621 65.004 193.033 1.00 153.88 577 ASN A CA 1
ATOM 4570 C C . ASN A 1 577 ? 91.591 64.386 194.038 1.00 153.88 577 ASN A C 1
ATOM 4571 O O . ASN A 1 577 ? 92.218 65.099 194.830 1.00 153.88 577 ASN A O 1
ATOM 4576 N N . LEU A 1 578 ? 91.713 63.057 193.999 1.00 199.81 578 LEU A N 1
ATOM 4577 C CA . LEU A 1 578 ? 92.612 62.319 194.897 1.00 199.81 578 LEU A CA 1
ATOM 4578 C C . LEU A 1 578 ? 94.052 62.777 194.687 1.00 199.81 578 LEU A C 1
ATOM 4579 O O . LEU A 1 578 ? 94.630 63.314 195.659 1.00 199.81 578 LEU A O 1
ATOM 4585 N N . MET B 1 1 ? 134.484 87.224 144.662 1.00 97.15 1 MET B N 1
ATOM 4586 C CA . MET B 1 1 ? 133.793 85.943 145.007 1.00 97.15 1 MET B CA 1
ATOM 4587 C C . MET B 1 1 ? 134.491 84.690 144.476 1.00 97.15 1 MET B C 1
ATOM 4588 O O . MET B 1 1 ? 134.407 83.618 145.087 1.00 97.15 1 MET B O 1
ATOM 4593 N N . ILE B 1 2 ? 135.143 84.794 143.323 1.00 109.66 2 ILE B N 1
ATOM 4594 C CA . ILE B 1 2 ? 135.845 83.631 142.799 1.00 109.66 2 ILE B CA 1
ATOM 4595 C C . ILE B 1 2 ? 136.872 83.279 143.866 1.00 109.66 2 ILE B C 1
ATOM 4596 O O . ILE B 1 2 ? 137.125 82.106 144.139 1.00 109.66 2 ILE B O 1
ATOM 4601 N N . LYS B 1 3 ? 137.453 84.318 144.471 1.00 137.47 3 LYS B N 1
ATOM 4602 C CA . LYS B 1 3 ? 138.458 84.132 145.508 1.00 137.47 3 LYS B CA 1
ATOM 4603 C C . LYS B 1 3 ? 137.896 83.263 146.612 1.00 137.47 3 LYS B C 1
ATOM 4604 O O . LYS B 1 3 ? 138.578 82.372 147.139 1.00 137.47 3 LYS B O 1
ATOM 4610 N N . ARG B 1 4 ? 136.643 83.532 146.959 1.00 96.74 4 ARG B N 1
ATOM 4611 C CA . ARG B 1 4 ? 135.967 82.754 147.979 1.00 96.74 4 ARG B CA 1
ATOM 4612 C C . ARG B 1 4 ? 135.996 81.288 147.560 1.00 96.74 4 ARG B C 1
ATOM 4613 O O . ARG B 1 4 ? 136.732 80.475 148.121 1.00 96.74 4 ARG B O 1
ATOM 4621 N N . TYR B 1 5 ? 135.192 80.966 146.555 1.00 104.12 5 TYR B N 1
ATOM 4622 C CA . TYR B 1 5 ? 135.099 79.605 146.073 1.00 104.12 5 TYR B CA 1
ATOM 4623 C C . TYR B 1 5 ? 136.477 78.968 145.955 1.00 104.12 5 TYR B C 1
ATOM 4624 O O . TYR B 1 5 ? 136.657 77.792 146.280 1.00 104.12 5 TYR B O 1
ATOM 4633 N N . LEU B 1 6 ? 137.451 79.756 145.507 1.00 98.15 6 LEU B N 1
ATOM 4634 C CA . LEU B 1 6 ? 138.819 79.263 145.338 1.00 98.15 6 LEU B CA 1
ATOM 4635 C C . LEU B 1 6 ? 139.383 78.736 146.634 1.00 98.15 6 LEU B C 1
ATOM 4636 O O . LEU B 1 6 ? 140.090 77.726 146.658 1.00 98.15 6 LEU B O 1
ATOM 4641 N N . GLN B 1 7 ? 139.055 79.427 147.714 1.00 83.86 7 GLN B N 1
ATOM 4642 C CA . GLN B 1 7 ? 139.514 79.026 149.026 1.00 83.86 7 GLN B CA 1
ATOM 4643 C C . GLN B 1 7 ? 139.205 77.544 149.282 1.00 83.86 7 GLN B C 1
ATOM 4644 O O . GLN B 1 7 ? 139.930 76.865 150.014 1.00 83.86 7 GLN B O 1
ATOM 4650 N N . PHE B 1 8 ? 138.136 77.037 148.676 1.00 101.00 8 PHE B N 1
ATOM 4651 C CA . PHE B 1 8 ? 137.785 75.633 148.872 1.00 101.00 8 PHE B CA 1
ATOM 4652 C C . PHE B 1 8 ? 138.705 74.733 148.065 1.00 101.00 8 PHE B C 1
ATOM 4653 O O . PHE B 1 8 ? 139.004 73.604 148.465 1.00 101.00 8 PHE B O 1
ATOM 4661 N N . VAL B 1 9 ? 139.148 75.238 146.921 1.00 114.18 9 VAL B N 1
ATOM 4662 C CA . VAL B 1 9 ? 140.018 74.473 146.050 1.00 114.18 9 VAL B CA 1
ATOM 4663 C C . VAL B 1 9 ? 141.464 74.481 146.529 1.00 114.18 9 VAL B C 1
ATOM 4664 O O . VAL B 1 9 ? 142.210 73.534 146.288 1.00 114.18 9 VAL B O 1
ATOM 4668 N N . LYS B 1 10 ? 141.846 75.559 147.207 1.00 108.52 10 LYS B N 1
ATOM 4669 C CA . LYS B 1 10 ? 143.199 75.736 147.729 1.00 108.52 10 LYS B CA 1
ATOM 4670 C C . LYS B 1 10 ? 143.964 74.452 148.053 1.00 108.52 10 LYS B C 1
ATOM 4671 O O . LYS B 1 10 ? 144.942 74.131 147.394 1.00 108.52 10 LYS B O 1
ATOM 4677 N N . PRO B 1 11 ? 143.523 73.693 149.062 1.00 90.51 11 PRO B N 1
ATOM 4678 C CA . PRO B 1 11 ? 144.244 72.463 149.400 1.00 90.51 11 PRO B CA 1
ATOM 4679 C C . PRO B 1 11 ? 144.284 71.390 148.317 1.00 90.51 11 PRO B C 1
ATOM 4680 O O . PRO B 1 11 ? 144.645 70.246 148.585 1.00 90.51 11 PRO B O 1
ATOM 4684 N N . TYR B 1 12 ? 143.917 71.751 147.097 1.00 102.44 12 TYR B N 1
ATOM 4685 C CA . TYR B 1 12 ? 143.934 70.784 146.012 1.00 102.44 12 TYR B CA 1
ATOM 4686 C C . TYR B 1 12 ? 144.603 71.351 144.764 1.00 102.44 12 TYR B C 1
ATOM 4687 O O . TYR B 1 12 ? 144.503 70.768 143.683 1.00 102.44 12 TYR B O 1
ATOM 4696 N N . LYS B 1 13 ? 145.290 72.481 144.917 1.00 108.13 13 LYS B N 1
ATOM 4697 C CA . LYS B 1 13 ? 145.958 73.120 143.791 1.00 108.13 13 LYS B CA 1
ATOM 4698 C C . LYS B 1 13 ? 146.792 72.126 143.014 1.00 108.13 13 LYS B C 1
ATOM 4699 O O . LYS B 1 13 ? 146.555 71.907 141.826 1.00 108.13 13 LYS B O 1
ATOM 4705 N N . TYR B 1 14 ? 147.751 71.500 143.683 1.00 117.74 14 TYR B N 1
ATOM 4706 C CA . TYR B 1 14 ? 148.611 70.548 143.005 1.00 117.74 14 TYR B CA 1
ATOM 4707 C C . TYR B 1 14 ? 147.858 69.512 142.180 1.00 117.74 14 TYR B C 1
ATOM 4708 O O . TYR B 1 14 ? 148.107 69.388 140.979 1.00 117.74 14 TYR B O 1
ATOM 4717 N N . ARG B 1 15 ? 146.927 68.790 142.800 1.00 119.36 15 ARG B N 1
ATOM 4718 C CA . ARG B 1 15 ? 146.156 67.774 142.077 1.00 119.36 15 ARG B CA 1
ATOM 4719 C C . ARG B 1 15 ? 145.558 68.395 140.817 1.00 119.36 15 ARG B C 1
ATOM 4720 O O . ARG B 1 15 ? 145.420 67.733 139.787 1.00 119.36 15 ARG B O 1
ATOM 4728 N N . ILE B 1 16 ? 145.213 69.674 140.902 1.00 100.54 16 ILE B N 1
ATOM 4729 C CA . ILE B 1 16 ? 144.633 70.367 139.766 1.00 100.54 16 ILE B CA 1
ATOM 4730 C C . ILE B 1 16 ? 145.681 70.726 138.732 1.00 100.54 16 ILE B C 1
ATOM 4731 O O . ILE B 1 16 ? 145.440 70.584 137.531 1.00 100.54 16 ILE B O 1
ATOM 4736 N N . PHE B 1 17 ? 146.837 71.206 139.184 1.00 123.82 17 PHE B N 1
ATOM 4737 C CA . PHE B 1 17 ? 147.903 71.532 138.246 1.00 123.82 17 PHE B CA 1
ATOM 4738 C C . PHE B 1 17 ? 148.158 70.236 137.494 1.00 123.82 17 PHE B C 1
ATOM 4739 O O . PHE B 1 17 ? 148.183 70.210 136.263 1.00 123.82 17 PHE B O 1
ATOM 4747 N N . ALA B 1 18 ? 148.318 69.157 138.260 1.00 105.25 18 ALA B N 1
ATOM 4748 C CA . ALA B 1 18 ? 148.563 67.823 137.716 1.00 105.25 18 ALA B CA 1
ATOM 4749 C C . ALA B 1 18 ? 147.533 67.468 136.654 1.00 105.25 18 ALA B C 1
ATOM 4750 O O . ALA B 1 18 ? 147.872 66.993 135.568 1.00 105.25 18 ALA B O 1
ATOM 4752 N N . THR B 1 19 ? 146.267 67.695 136.983 1.00 101.25 19 THR B N 1
ATOM 4753 C CA . THR B 1 19 ? 145.186 67.409 136.062 1.00 101.25 19 THR B CA 1
ATOM 4754 C C . THR B 1 19 ? 145.352 68.202 134.777 1.00 101.25 19 THR B C 1
ATOM 4755 O O . THR B 1 19 ? 145.022 67.709 133.701 1.00 101.25 19 THR B O 1
ATOM 4759 N N . ILE B 1 20 ? 145.864 69.427 134.890 1.00 116.19 20 ILE B N 1
ATOM 4760 C CA . ILE B 1 20 ? 146.056 70.264 133.711 1.00 116.19 20 ILE B CA 1
ATOM 4761 C C . ILE B 1 20 ? 147.248 69.786 132.901 1.00 116.19 20 ILE B C 1
ATOM 4762 O O . ILE B 1 20 ? 147.179 69.712 131.674 1.00 116.19 20 ILE B O 1
ATOM 4767 N N . ILE B 1 21 ? 148.341 69.472 133.593 1.00 115.01 21 ILE B N 1
ATOM 4768 C CA . ILE B 1 21 ? 149.558 68.984 132.939 1.00 115.01 21 ILE B CA 1
ATOM 4769 C C . ILE B 1 21 ? 149.198 67.785 132.063 1.00 115.01 21 ILE B C 1
ATOM 4770 O O . ILE B 1 21 ? 149.290 67.845 130.832 1.00 115.01 21 ILE B O 1
ATOM 4775 N N . VAL B 1 22 ? 148.780 66.702 132.713 1.00 101.38 22 VAL B N 1
ATOM 4776 C CA . VAL B 1 22 ? 148.385 65.488 132.014 1.00 101.38 22 VAL B CA 1
ATOM 4777 C C . VAL B 1 22 ? 147.406 65.855 130.905 1.00 101.38 22 VAL B C 1
ATOM 4778 O O . VAL B 1 22 ? 147.350 65.193 129.866 1.00 101.38 22 VAL B O 1
ATOM 4782 N N . GLY B 1 23 ? 146.635 66.916 131.138 1.00 112.85 23 GLY B N 1
ATOM 4783 C CA . GLY B 1 23 ? 145.671 67.366 130.150 1.00 112.85 23 GLY B CA 1
ATOM 4784 C C . GLY B 1 23 ? 146.360 67.768 128.861 1.00 112.85 23 GLY B C 1
ATOM 4785 O O . GLY B 1 23 ? 145.951 67.372 127.768 1.00 112.85 23 GLY B O 1
ATOM 4786 N N . ILE B 1 24 ? 147.420 68.556 128.995 1.00 135.27 24 ILE B N 1
ATOM 4787 C CA . ILE B 1 24 ? 148.179 69.015 127.839 1.00 135.27 24 ILE B CA 1
ATOM 4788 C C . ILE B 1 24 ? 148.828 67.821 127.139 1.00 135.27 24 ILE B C 1
ATOM 4789 O O . ILE B 1 24 ? 148.722 67.674 125.916 1.00 135.27 24 ILE B O 1
ATOM 4794 N N . ILE B 1 25 ? 149.483 66.966 127.924 1.00 116.17 25 ILE B N 1
ATOM 4795 C CA . ILE B 1 25 ? 150.152 65.769 127.410 1.00 116.17 25 ILE B CA 1
ATOM 4796 C C . ILE B 1 25 ? 149.164 64.826 126.709 1.00 116.17 25 ILE B C 1
ATOM 4797 O O . ILE B 1 25 ? 149.387 63.617 126.625 1.00 116.17 25 ILE B O 1
ATOM 4802 N N . LYS B 1 26 ? 148.060 65.372 126.217 1.00 139.31 26 LYS B N 1
ATOM 4803 C CA . LYS B 1 26 ? 147.091 64.548 125.528 1.00 139.31 26 LYS B CA 1
ATOM 4804 C C . LYS B 1 26 ? 147.047 64.856 124.050 1.00 139.31 26 LYS B C 1
ATOM 4805 O O . LYS B 1 26 ? 146.950 63.943 123.234 1.00 139.31 26 LYS B O 1
ATOM 4811 N N . PHE B 1 27 ? 147.125 66.137 123.702 1.00 152.00 27 PHE B N 1
ATOM 4812 C CA . PHE B 1 27 ? 147.101 66.538 122.298 1.00 152.00 27 PHE B CA 1
ATOM 4813 C C . PHE B 1 27 ? 148.205 65.820 121.518 1.00 152.00 27 PHE B C 1
ATOM 4814 O O . PHE B 1 27 ? 148.099 65.619 120.305 1.00 152.00 27 PHE B O 1
ATOM 4822 N N . GLY B 1 28 ? 149.269 65.443 122.223 1.00 159.12 28 GLY B N 1
ATOM 4823 C CA . GLY B 1 28 ? 150.378 64.760 121.581 1.00 159.12 28 GLY B CA 1
ATOM 4824 C C . GLY B 1 28 ? 149.947 63.452 120.956 1.00 159.12 28 GLY B C 1
ATOM 4825 O O . GLY B 1 28 ? 150.479 63.029 119.931 1.00 159.12 28 GLY B O 1
ATOM 4826 N N . ILE B 1 29 ? 148.966 62.815 121.578 1.00 116.11 29 ILE B N 1
ATOM 4827 C CA . ILE B 1 29 ? 148.446 61.543 121.102 1.00 116.11 29 ILE B CA 1
ATOM 4828 C C . ILE B 1 29 ? 147.691 61.619 119.757 1.00 116.11 29 ILE B C 1
ATOM 4829 O O . ILE B 1 29 ? 148.097 60.989 118.769 1.00 116.11 29 ILE B O 1
ATOM 4834 N N . PRO B 1 30 ? 146.596 62.395 119.693 1.00 180.40 30 PRO B N 1
ATOM 4835 C CA . PRO B 1 30 ? 145.847 62.493 118.433 1.00 180.40 30 PRO B CA 1
ATOM 4836 C C . PRO B 1 30 ? 146.729 62.770 117.221 1.00 180.40 30 PRO B C 1
ATOM 4837 O O . PRO B 1 30 ? 146.434 62.323 116.113 1.00 180.40 30 PRO B O 1
ATOM 4841 N N . MET B 1 31 ? 147.810 63.510 117.441 1.00 155.06 31 MET B N 1
ATOM 4842 C CA . MET B 1 31 ? 148.737 63.850 116.369 1.00 155.06 31 MET B CA 1
ATOM 4843 C C . MET B 1 31 ? 149.602 62.671 115.956 1.00 155.06 31 MET B C 1
ATOM 4844 O O . MET B 1 31 ? 150.131 62.644 114.848 1.00 155.06 31 MET B O 1
ATOM 4849 N N . LEU B 1 32 ? 149.753 61.696 116.840 1.00 151.08 32 LEU B N 1
ATOM 4850 C CA . LEU B 1 32 ? 150.565 60.536 116.513 1.00 151.08 32 LEU B CA 1
ATOM 4851 C C . LEU B 1 32 ? 149.954 59.739 115.368 1.00 151.08 32 LEU B C 1
ATOM 4852 O O . LEU B 1 32 ? 150.670 59.123 114.578 1.00 151.08 32 LEU B O 1
ATOM 4857 N N . ILE B 1 33 ? 148.629 59.755 115.274 1.00 157.18 33 ILE B N 1
ATOM 4858 C CA . ILE B 1 33 ? 147.948 59.028 114.207 1.00 157.18 33 ILE B CA 1
ATOM 4859 C C . ILE B 1 33 ? 148.395 59.543 112.836 1.00 157.18 33 ILE B C 1
ATOM 4860 O O . ILE B 1 33 ? 149.047 58.821 112.084 1.00 157.18 33 ILE B O 1
ATOM 4865 N N . PRO B 1 34 ? 148.064 60.808 112.502 1.00 199.81 34 PRO B N 1
ATOM 4866 C CA . PRO B 1 34 ? 148.467 61.343 111.198 1.00 199.81 34 PRO B CA 1
ATOM 4867 C C . PRO B 1 34 ? 149.973 61.279 110.973 1.00 199.81 34 PRO B C 1
ATOM 4868 O O . PRO B 1 34 ? 150.436 61.320 109.832 1.00 199.81 34 PRO B O 1
ATOM 4872 N N . LEU B 1 35 ? 150.736 61.182 112.058 1.00 174.59 35 LEU B N 1
ATOM 4873 C CA . LEU B 1 35 ? 152.184 61.090 111.936 1.00 174.59 35 LEU B CA 1
ATOM 4874 C C . LEU B 1 35 ? 152.527 59.685 111.458 1.00 174.59 35 LEU B C 1
ATOM 4875 O O . LEU B 1 35 ? 153.399 59.506 110.608 1.00 174.59 35 LEU B O 1
ATOM 4880 N N . LEU B 1 36 ? 151.835 58.690 112.008 1.00 163.20 36 LEU B N 1
ATOM 4881 C CA . LEU B 1 36 ? 152.060 57.305 111.613 1.00 163.20 36 LEU B CA 1
ATOM 4882 C C . LEU B 1 36 ? 151.614 57.040 110.164 1.00 163.20 36 LEU B C 1
ATOM 4883 O O . LEU B 1 36 ? 152.151 56.157 109.500 1.00 163.20 36 LEU B O 1
ATOM 4888 N N . ILE B 1 37 ? 150.619 57.765 109.661 1.00 200.00 37 ILE B N 1
ATOM 4889 C CA . ILE B 1 37 ? 150.163 57.539 108.283 1.00 200.00 37 ILE B CA 1
ATOM 4890 C C . ILE B 1 37 ? 151.264 57.894 107.279 1.00 200.00 37 ILE B C 1
ATOM 4891 O O . ILE B 1 37 ? 151.402 57.261 106.228 1.00 200.00 37 ILE B O 1
ATOM 4896 N N . LYS B 1 38 ? 152.045 58.910 107.632 1.00 168.42 38 LYS B N 1
ATOM 4897 C CA . LYS B 1 38 ? 153.146 59.416 106.820 1.00 168.42 38 LYS B CA 1
ATOM 4898 C C . LYS B 1 38 ? 154.372 58.486 106.788 1.00 168.42 38 LYS B C 1
ATOM 4899 O O . LYS B 1 38 ? 155.084 58.422 105.784 1.00 168.42 38 LYS B O 1
ATOM 4905 N N . TYR B 1 39 ? 154.609 57.765 107.882 1.00 146.05 39 TYR B N 1
ATOM 4906 C CA . TYR B 1 39 ? 155.753 56.856 107.983 1.00 146.05 39 TYR B CA 1
ATOM 4907 C C . TYR B 1 39 ? 155.673 55.641 107.057 1.00 146.05 39 TYR B C 1
ATOM 4908 O O . TYR B 1 39 ? 156.648 55.304 106.386 1.00 146.05 39 TYR B O 1
ATOM 4917 N N . ALA B 1 40 ? 154.530 54.963 107.030 1.00 176.99 40 ALA B N 1
ATOM 4918 C CA . ALA B 1 40 ? 154.395 53.799 106.160 1.00 176.99 40 ALA B CA 1
ATOM 4919 C C . ALA B 1 40 ? 154.372 54.269 104.711 1.00 176.99 40 ALA B C 1
ATOM 4920 O O . ALA B 1 40 ? 155.078 53.728 103.856 1.00 176.99 40 ALA B O 1
ATOM 4922 N N . ILE B 1 41 ? 153.561 55.291 104.448 1.00 190.08 41 ILE B N 1
ATOM 4923 C CA . ILE B 1 41 ? 153.435 55.847 103.108 1.00 190.08 41 ILE B CA 1
ATOM 4924 C C . ILE B 1 41 ? 154.768 56.372 102.542 1.00 190.08 41 ILE B C 1
ATOM 4925 O O . ILE B 1 41 ? 155.140 56.016 101.422 1.00 190.08 41 ILE B O 1
ATOM 4930 N N . ASP B 1 42 ? 155.496 57.187 103.308 1.00 147.34 42 ASP B N 1
ATOM 4931 C CA . ASP B 1 42 ? 156.754 57.758 102.813 1.00 147.34 42 ASP B CA 1
ATOM 4932 C C . ASP B 1 42 ? 158.034 57.147 103.355 1.00 147.34 42 ASP B C 1
ATOM 4933 O O . ASP B 1 42 ? 159.126 57.495 102.902 1.00 147.34 42 ASP B O 1
ATOM 4938 N N . GLY B 1 43 ? 157.916 56.237 104.310 1.00 137.90 43 GLY B N 1
ATOM 4939 C CA . GLY B 1 43 ? 159.116 55.659 104.880 1.00 137.90 43 GLY B CA 1
ATOM 4940 C C . GLY B 1 43 ? 159.353 54.185 104.642 1.00 137.90 43 GLY B C 1
ATOM 4941 O O . GLY B 1 43 ? 160.348 53.643 105.118 1.00 137.90 43 GLY B O 1
ATOM 4942 N N . VAL B 1 44 ? 158.459 53.521 103.923 1.00 188.03 44 VAL B N 1
ATOM 4943 C CA . VAL B 1 44 ? 158.645 52.100 103.660 1.00 188.03 44 VAL B CA 1
ATOM 4944 C C . VAL B 1 44 ? 158.402 51.784 102.189 1.00 188.03 44 VAL B C 1
ATOM 4945 O O . VAL B 1 44 ? 158.985 50.850 101.636 1.00 188.03 44 VAL B O 1
ATOM 4949 N N . ILE B 1 45 ? 157.553 52.588 101.558 1.00 198.34 45 ILE B N 1
ATOM 4950 C CA . ILE B 1 45 ? 157.219 52.415 100.146 1.00 198.34 45 ILE B CA 1
ATOM 4951 C C . ILE B 1 45 ? 157.808 53.531 99.279 1.00 198.34 45 ILE B C 1
ATOM 4952 O O . ILE B 1 45 ? 158.443 53.262 98.258 1.00 198.34 45 ILE B O 1
ATOM 4957 N N . ASN B 1 46 ? 157.599 54.780 99.692 1.00 200.00 46 ASN B N 1
ATOM 4958 C CA . ASN B 1 46 ? 158.104 55.924 98.940 1.00 200.00 46 ASN B CA 1
ATOM 4959 C C . ASN B 1 46 ? 159.582 56.217 99.171 1.00 200.00 46 ASN B C 1
ATOM 4960 O O . ASN B 1 46 ? 160.070 57.292 98.818 1.00 200.00 46 ASN B O 1
ATOM 4965 N N . ASN B 1 47 ? 160.013 55.381 99.774 1.00 200.00 47 ASN B N 1
ATOM 4966 C CA . ASN B 1 47 ? 161.512 55.517 99.998 1.00 200.00 47 ASN B CA 1
ATOM 4967 C C . ASN B 1 47 ? 162.217 55.007 98.752 1.00 200.00 47 ASN B C 1
ATOM 4968 O O . ASN B 1 47 ? 163.172 55.566 98.159 1.00 200.00 47 ASN B O 1
ATOM 4973 N N . HIS B 1 48 ? 161.770 53.831 98.372 1.00 200.00 48 HIS B N 1
ATOM 4974 C CA . HIS B 1 48 ? 162.218 53.221 97.084 1.00 200.00 48 HIS B CA 1
ATOM 4975 C C . HIS B 1 48 ? 163.580 52.560 97.104 1.00 200.00 48 HIS B C 1
ATOM 4976 O O . HIS B 1 48 ? 164.101 52.153 96.010 1.00 200.00 48 HIS B O 1
ATOM 4983 N N . ALA B 1 49 ? 164.211 52.430 98.291 1.00 174.30 49 ALA B N 1
ATOM 4984 C CA . ALA B 1 49 ? 165.626 51.991 98.300 1.00 174.30 49 ALA B CA 1
ATOM 4985 C C . ALA B 1 49 ? 165.843 51.034 99.451 1.00 174.30 49 ALA B C 1
ATOM 4986 O O . ALA B 1 49 ? 166.952 50.968 99.947 1.00 174.30 49 ALA B O 1
ATOM 4988 N N . LEU B 1 50 ? 164.693 50.299 99.713 1.00 145.48 50 LEU B N 1
ATOM 4989 C CA . LEU B 1 50 ? 164.669 49.386 100.847 1.00 145.48 50 LEU B CA 1
ATOM 4990 C C . LEU B 1 50 ? 164.335 47.976 100.370 1.00 145.48 50 LEU B C 1
ATOM 4991 O O . LEU B 1 50 ? 163.748 47.798 99.304 1.00 145.48 50 LEU B O 1
ATOM 4996 N N . THR B 1 51 ? 164.706 46.979 101.166 1.00 183.28 51 THR B N 1
ATOM 4997 C CA . THR B 1 51 ? 164.435 45.583 100.830 1.00 183.28 51 THR B CA 1
ATOM 4998 C C . THR B 1 51 ? 162.960 45.291 101.095 1.00 183.28 51 THR B C 1
ATOM 4999 O O . THR B 1 51 ? 162.294 46.056 101.790 1.00 183.28 51 THR B O 1
ATOM 5003 N N . THR B 1 52 ? 162.447 44.194 100.544 1.00 185.96 52 THR B N 1
ATOM 5004 C CA . THR B 1 52 ? 161.052 43.823 100.778 1.00 185.96 52 THR B CA 1
ATOM 5005 C C . THR B 1 52 ? 161.044 42.876 101.973 1.00 185.96 52 THR B C 1
ATOM 5006 O O . THR B 1 52 ? 160.110 42.102 102.181 1.00 185.96 52 THR B O 1
ATOM 5010 N N . ASP B 1 53 ? 162.116 42.955 102.754 1.00 156.53 53 ASP B N 1
ATOM 5011 C CA . ASP B 1 53 ? 162.291 42.144 103.949 1.00 156.53 53 ASP B CA 1
ATOM 5012 C C . ASP B 1 53 ? 162.761 43.103 105.020 1.00 156.53 53 ASP B C 1
ATOM 5013 O O . ASP B 1 53 ? 162.666 42.820 106.213 1.00 156.53 53 ASP B O 1
ATOM 5018 N N . GLU B 1 54 ? 163.286 44.239 104.566 1.00 200.00 54 GLU B N 1
ATOM 5019 C CA . GLU B 1 54 ? 163.765 45.288 105.457 1.00 200.00 54 GLU B CA 1
ATOM 5020 C C . GLU B 1 54 ? 162.598 46.218 105.785 1.00 200.00 54 GLU B C 1
ATOM 5021 O O . GLU B 1 54 ? 162.376 46.562 106.949 1.00 200.00 54 GLU B O 1
ATOM 5027 N N . LYS B 1 55 ? 161.853 46.621 104.755 1.00 200.00 55 LYS B N 1
ATOM 5028 C CA . LYS B 1 55 ? 160.713 47.511 104.951 1.00 200.00 55 LYS B CA 1
ATOM 5029 C C . LYS B 1 55 ? 159.562 46.780 105.637 1.00 200.00 55 LYS B C 1
ATOM 5030 O O . LYS B 1 55 ? 158.704 47.408 106.262 1.00 200.00 55 LYS B O 1
ATOM 5036 N N . VAL B 1 56 ? 159.551 45.453 105.520 1.00 168.42 56 VAL B N 1
ATOM 5037 C CA . VAL B 1 56 ? 158.521 44.636 106.155 1.00 168.42 56 VAL B CA 1
ATOM 5038 C C . VAL B 1 56 ? 159.000 44.311 107.573 1.00 168.42 56 VAL B C 1
ATOM 5039 O O . VAL B 1 56 ? 158.478 43.421 108.247 1.00 168.42 56 VAL B O 1
ATOM 5043 N N . HIS B 1 57 ? 160.011 45.057 108.009 1.00 162.94 57 HIS B N 1
ATOM 5044 C CA . HIS B 1 57 ? 160.586 44.920 109.344 1.00 162.94 57 HIS B CA 1
ATOM 5045 C C . HIS B 1 57 ? 160.343 46.240 110.081 1.00 162.94 57 HIS B C 1
ATOM 5046 O O . HIS B 1 57 ? 159.962 46.250 111.255 1.00 162.94 57 HIS B O 1
ATOM 5053 N N . HIS B 1 58 ? 160.562 47.352 109.383 1.00 187.69 58 HIS B N 1
ATOM 5054 C CA . HIS B 1 58 ? 160.347 48.667 109.971 1.00 187.69 58 HIS B CA 1
ATOM 5055 C C . HIS B 1 58 ? 158.868 48.855 110.248 1.00 187.69 58 HIS B C 1
ATOM 5056 O O . HIS B 1 58 ? 158.486 49.615 111.133 1.00 187.69 58 HIS B O 1
ATOM 5063 N N . LEU B 1 59 ? 158.037 48.160 109.479 1.00 190.06 59 LEU B N 1
ATOM 5064 C CA . LEU B 1 59 ? 156.597 48.244 109.659 1.00 190.06 59 LEU B CA 1
ATOM 5065 C C . LEU B 1 59 ? 156.172 47.342 110.810 1.00 190.06 59 LEU B C 1
ATOM 5066 O O . LEU B 1 59 ? 155.000 47.304 111.172 1.00 190.06 59 LEU B O 1
ATOM 5071 N N . THR B 1 60 ? 157.125 46.609 111.376 1.00 132.87 60 THR B N 1
ATOM 5072 C CA . THR B 1 60 ? 156.832 45.709 112.491 1.00 132.87 60 THR B CA 1
ATOM 5073 C C . THR B 1 60 ? 157.429 46.239 113.800 1.00 132.87 60 THR B C 1
ATOM 5074 O O . THR B 1 60 ? 157.437 45.559 114.830 1.00 132.87 60 THR B O 1
ATOM 5078 N N . ILE B 1 61 ? 157.934 47.467 113.733 1.00 171.97 61 ILE B N 1
ATOM 5079 C CA . ILE B 1 61 ? 158.496 48.155 114.890 1.00 171.97 61 ILE B CA 1
ATOM 5080 C C . ILE B 1 61 ? 157.699 49.458 114.979 1.00 171.97 61 ILE B C 1
ATOM 5081 O O . ILE B 1 61 ? 157.585 50.070 116.043 1.00 171.97 61 ILE B O 1
ATOM 5086 N N . ALA B 1 62 ? 157.147 49.864 113.836 1.00 190.73 62 ALA B N 1
ATOM 5087 C CA . ALA B 1 62 ? 156.331 51.071 113.729 1.00 190.73 62 ALA B CA 1
ATOM 5088 C C . ALA B 1 62 ? 154.900 50.679 114.091 1.00 190.73 62 ALA B C 1
ATOM 5089 O O . ALA B 1 62 ? 154.133 51.484 114.633 1.00 190.73 62 ALA B O 1
ATOM 5091 N N . ILE B 1 63 ? 154.540 49.441 113.753 1.00 137.86 63 ILE B N 1
ATOM 5092 C CA . ILE B 1 63 ? 153.229 48.907 114.102 1.00 137.86 63 ILE B CA 1
ATOM 5093 C C . ILE B 1 63 ? 153.530 48.239 115.433 1.00 137.86 63 ILE B C 1
ATOM 5094 O O . ILE B 1 63 ? 152.692 47.572 116.043 1.00 137.86 63 ILE B O 1
ATOM 5099 N N . GLY B 1 64 ? 154.764 48.428 115.879 1.00 122.43 64 GLY B N 1
ATOM 5100 C CA . GLY B 1 64 ? 155.141 47.872 117.159 1.00 122.43 64 GLY B CA 1
ATOM 5101 C C . GLY B 1 64 ? 155.159 49.005 118.166 1.00 122.43 64 GLY B C 1
ATOM 5102 O O . GLY B 1 64 ? 154.706 48.853 119.305 1.00 122.43 64 GLY B O 1
ATOM 5103 N N . ILE B 1 65 ? 155.688 50.147 117.726 1.00 167.31 65 ILE B N 1
ATOM 5104 C CA . ILE B 1 65 ? 155.781 51.346 118.547 1.00 167.31 65 ILE B CA 1
ATOM 5105 C C . ILE B 1 65 ? 154.392 51.910 118.845 1.00 167.31 65 ILE B C 1
ATOM 5106 O O . ILE B 1 65 ? 154.078 52.240 119.992 1.00 167.31 65 ILE B O 1
ATOM 5111 N N . ALA B 1 66 ? 153.570 52.019 117.802 1.00 187.35 66 ALA B N 1
ATOM 5112 C CA . ALA B 1 66 ? 152.216 52.551 117.935 1.00 187.35 66 ALA B CA 1
ATOM 5113 C C . ALA B 1 66 ? 151.435 51.784 118.989 1.00 187.35 66 ALA B C 1
ATOM 5114 O O . ALA B 1 66 ? 150.894 52.375 119.929 1.00 187.35 66 ALA B O 1
ATOM 5116 N N . LEU B 1 67 ? 151.385 50.465 118.828 1.00 134.39 67 LEU B N 1
ATOM 5117 C CA . LEU B 1 67 ? 150.671 49.622 119.769 1.00 134.39 67 LEU B CA 1
ATOM 5118 C C . LEU B 1 67 ? 151.128 49.875 121.193 1.00 134.39 67 LEU B C 1
ATOM 5119 O O . LEU B 1 67 ? 150.306 50.046 122.088 1.00 134.39 67 LEU B O 1
ATOM 5124 N N . PHE B 1 68 ? 152.439 49.913 121.404 1.00 162.74 68 PHE B N 1
ATOM 5125 C CA . PHE B 1 68 ? 152.974 50.158 122.739 1.00 162.74 68 PHE B CA 1
ATOM 5126 C C . PHE B 1 68 ? 152.411 51.442 123.347 1.00 162.74 68 PHE B C 1
ATOM 5127 O O . PHE B 1 68 ? 151.830 51.420 124.438 1.00 162.74 68 PHE B O 1
ATOM 5135 N N . ILE B 1 69 ? 152.608 52.558 122.647 1.00 136.88 69 ILE B N 1
ATOM 5136 C CA . ILE B 1 69 ? 152.103 53.841 123.109 1.00 136.88 69 ILE B CA 1
ATOM 5137 C C . ILE B 1 69 ? 150.619 53.724 123.447 1.00 136.88 69 ILE B C 1
ATOM 5138 O O . ILE B 1 69 ? 150.225 53.885 124.603 1.00 136.88 69 ILE B O 1
ATOM 5143 N N . PHE B 1 70 ? 149.806 53.416 122.441 1.00 124.70 70 PHE B N 1
ATOM 5144 C CA . PHE B 1 70 ? 148.367 53.303 122.632 1.00 124.70 70 PHE B CA 1
ATOM 5145 C C . PHE B 1 70 ? 147.838 52.212 123.554 1.00 124.70 70 PHE B C 1
ATOM 5146 O O . PHE B 1 70 ? 146.843 52.432 124.242 1.00 124.70 70 PHE B O 1
ATOM 5154 N N . VAL B 1 71 ? 148.471 51.046 123.596 1.00 120.48 71 VAL B N 1
ATOM 5155 C CA . VAL B 1 71 ? 147.966 49.988 124.476 1.00 120.48 71 VAL B CA 1
ATOM 5156 C C . VAL B 1 71 ? 148.645 49.962 125.848 1.00 120.48 71 VAL B C 1
ATOM 5157 O O . VAL B 1 71 ? 148.265 49.178 126.722 1.00 120.48 71 VAL B O 1
ATOM 5161 N N . ILE B 1 72 ? 149.635 50.827 126.047 1.00 120.83 72 ILE B N 1
ATOM 5162 C CA . ILE B 1 72 ? 150.314 50.872 127.335 1.00 120.83 72 ILE B CA 1
ATOM 5163 C C . ILE B 1 72 ? 150.428 52.262 127.935 1.00 120.83 72 ILE B C 1
ATOM 5164 O O . ILE B 1 72 ? 150.069 52.463 129.092 1.00 120.83 72 ILE B O 1
ATOM 5169 N N . VAL B 1 73 ? 150.924 53.224 127.169 1.00 144.81 73 VAL B N 1
ATOM 5170 C CA . VAL B 1 73 ? 151.070 54.575 127.701 1.00 144.81 73 VAL B CA 1
ATOM 5171 C C . VAL B 1 73 ? 149.761 55.352 127.845 1.00 144.81 73 VAL B C 1
ATOM 5172 O O . VAL B 1 73 ? 149.420 55.799 128.940 1.00 144.81 73 VAL B O 1
ATOM 5176 N N . ARG B 1 74 ? 149.033 55.507 126.744 1.00 144.47 74 ARG B N 1
ATOM 5177 C CA . ARG B 1 74 ? 147.783 56.257 126.756 1.00 144.47 74 ARG B CA 1
ATOM 5178 C C . ARG B 1 74 ? 146.768 55.850 127.815 1.00 144.47 74 ARG B C 1
ATOM 5179 O O . ARG B 1 74 ? 146.276 56.699 128.556 1.00 144.47 74 ARG B O 1
ATOM 5187 N N . PRO B 1 75 ? 146.431 54.552 127.898 1.00 126.43 75 PRO B N 1
ATOM 5188 C CA . PRO B 1 75 ? 145.452 54.125 128.904 1.00 126.43 75 PRO B CA 1
ATOM 5189 C C . PRO B 1 75 ? 145.662 54.793 130.270 1.00 126.43 75 PRO B C 1
ATOM 5190 O O . PRO B 1 75 ? 144.740 55.408 130.816 1.00 126.43 75 PRO B O 1
ATOM 5194 N N . PRO B 1 76 ? 146.875 54.681 130.841 1.00 103.29 76 PRO B N 1
ATOM 5195 C CA . PRO B 1 76 ? 147.118 55.313 132.141 1.00 103.29 76 PRO B CA 1
ATOM 5196 C C . PRO B 1 76 ? 146.899 56.824 132.098 1.00 103.29 76 PRO B C 1
ATOM 5197 O O . PRO B 1 76 ? 146.301 57.380 133.011 1.00 103.29 76 PRO B O 1
ATOM 5201 N N . ILE B 1 77 ? 147.378 57.496 131.055 1.00 119.11 77 ILE B N 1
ATOM 5202 C CA . ILE B 1 77 ? 147.155 58.935 130.978 1.00 119.11 77 ILE B CA 1
ATOM 5203 C C . ILE B 1 77 ? 145.646 59.198 131.017 1.00 119.11 77 ILE B C 1
ATOM 5204 O O . ILE B 1 77 ? 145.168 59.951 131.871 1.00 119.11 77 ILE B O 1
ATOM 5209 N N . GLU B 1 78 ? 144.907 58.565 130.103 1.00 108.83 78 GLU B N 1
ATOM 5210 C CA . GLU B 1 78 ? 143.452 58.709 130.045 1.00 108.83 78 GLU B CA 1
ATOM 5211 C C . GLU B 1 78 ? 142.862 58.570 131.443 1.00 108.83 78 GLU B C 1
ATOM 5212 O O . GLU B 1 78 ? 142.229 59.494 131.952 1.00 108.83 78 GLU B O 1
ATOM 5218 N N . PHE B 1 79 ? 143.083 57.415 132.061 1.00 103.41 79 PHE B N 1
ATOM 5219 C CA . PHE B 1 79 ? 142.582 57.150 133.403 1.00 103.41 79 PHE B CA 1
ATOM 5220 C C . PHE B 1 79 ? 142.888 58.302 134.354 1.00 103.41 79 PHE B C 1
ATOM 5221 O O . PHE B 1 79 ? 142.012 59.097 134.680 1.00 103.41 79 PHE B O 1
ATOM 5229 N N . ILE B 1 80 ? 144.136 58.385 134.797 1.00 107.64 80 ILE B N 1
ATOM 5230 C CA . ILE B 1 80 ? 144.556 59.434 135.715 1.00 107.64 80 ILE B CA 1
ATOM 5231 C C . ILE B 1 80 ? 143.907 60.772 135.419 1.00 107.64 80 ILE B C 1
ATOM 5232 O O . ILE B 1 80 ? 143.401 61.421 136.324 1.00 107.64 80 ILE B O 1
ATOM 5237 N N . ARG B 1 81 ? 143.920 61.189 134.159 1.00 108.91 81 ARG B N 1
ATOM 5238 C CA . ARG B 1 81 ? 143.314 62.468 133.786 1.00 108.91 81 ARG B CA 1
ATOM 5239 C C . ARG B 1 81 ? 141.897 62.640 134.319 1.00 108.91 81 ARG B C 1
ATOM 5240 O O . ARG B 1 81 ? 141.556 63.679 134.889 1.00 108.91 81 ARG B O 1
ATOM 5248 N N . GLN B 1 82 ? 141.065 61.629 134.112 1.00 105.74 82 GLN B N 1
ATOM 5249 C CA . GLN B 1 82 ? 139.693 61.690 134.575 1.00 105.74 82 GLN B CA 1
ATOM 5250 C C . GLN B 1 82 ? 139.605 61.485 136.076 1.00 105.74 82 GLN B C 1
ATOM 5251 O O . GLN B 1 82 ? 139.116 62.352 136.793 1.00 105.74 82 GLN B O 1
ATOM 5257 N N . TYR B 1 83 ? 140.072 60.336 136.549 1.00 90.07 83 TYR B N 1
ATOM 5258 C CA . TYR B 1 83 ? 140.039 60.047 137.973 1.00 90.07 83 TYR B CA 1
ATOM 5259 C C . TYR B 1 83 ? 140.477 61.270 138.767 1.00 90.07 83 TYR B C 1
ATOM 5260 O O . TYR B 1 83 ? 139.814 61.667 139.723 1.00 90.07 83 TYR B O 1
ATOM 5269 N N . LEU B 1 84 ? 141.599 61.859 138.366 1.00 98.53 84 LEU B N 1
ATOM 5270 C CA . LEU B 1 84 ? 142.130 63.041 139.033 1.00 98.53 84 LEU B CA 1
ATOM 5271 C C . LEU B 1 84 ? 141.087 64.142 139.056 1.00 98.53 84 LEU B C 1
ATOM 5272 O O . LEU B 1 84 ? 140.673 64.603 140.125 1.00 98.53 84 LEU B O 1
ATOM 5277 N N . ALA B 1 85 ? 140.679 64.567 137.863 1.00 118.43 85 ALA B N 1
ATOM 5278 C CA . ALA B 1 85 ? 139.675 65.613 137.701 1.00 118.43 85 ALA B CA 1
ATOM 5279 C C . ALA B 1 85 ? 138.503 65.419 138.662 1.00 118.43 85 ALA B C 1
ATOM 5280 O O . ALA B 1 85 ? 138.133 66.334 139.406 1.00 118.43 85 ALA B O 1
ATOM 5282 N N . GLN B 1 86 ? 137.921 64.224 138.631 1.00 87.03 86 GLN B N 1
ATOM 5283 C CA . GLN B 1 86 ? 136.796 63.894 139.489 1.00 87.03 86 GLN B CA 1
ATOM 5284 C C . GLN B 1 86 ? 137.168 63.884 140.957 1.00 87.03 86 GLN B C 1
ATOM 5285 O O . GLN B 1 86 ? 136.673 64.706 141.733 1.00 87.03 86 GLN B O 1
ATOM 5291 N N . TRP B 1 87 ? 138.029 62.947 141.339 1.00 106.50 87 TRP B N 1
ATOM 5292 C CA . TRP B 1 87 ? 138.453 62.833 142.724 1.00 106.50 87 TRP B CA 1
ATOM 5293 C C . TRP B 1 87 ? 138.614 64.212 143.354 1.00 106.50 87 TRP B C 1
ATOM 5294 O O . TRP B 1 87 ? 138.176 64.445 144.480 1.00 106.50 87 TRP B O 1
ATOM 5305 N N . THR B 1 88 ? 139.249 65.121 142.620 1.00 106.43 88 THR B N 1
ATOM 5306 C CA . THR B 1 88 ? 139.460 66.478 143.101 1.00 106.43 88 THR B CA 1
ATOM 5307 C C . THR B 1 88 ? 138.138 67.174 143.416 1.00 106.43 88 THR B C 1
ATOM 5308 O O . THR B 1 88 ? 137.813 67.382 144.589 1.00 106.43 88 THR B O 1
ATOM 5312 N N . SER B 1 89 ? 137.379 67.533 142.376 1.00 91.65 89 SER B N 1
ATOM 5313 C CA . SER B 1 89 ? 136.090 68.207 142.556 1.00 91.65 89 SER B CA 1
ATOM 5314 C C . SER B 1 89 ? 135.196 67.496 143.578 1.00 91.65 89 SER B C 1
ATOM 5315 O O . SER B 1 89 ? 134.642 68.130 144.476 1.00 91.65 89 SER B O 1
ATOM 5318 N N . ASN B 1 90 ? 135.063 66.183 143.460 1.00 93.84 90 ASN B N 1
ATOM 5319 C CA . ASN B 1 90 ? 134.233 65.459 144.410 1.00 93.84 90 ASN B CA 1
ATOM 5320 C C . ASN B 1 90 ? 134.636 65.613 145.877 1.00 93.84 90 ASN B C 1
ATOM 5321 O O . ASN B 1 90 ? 133.787 65.521 146.766 1.00 93.84 90 ASN B O 1
ATOM 5326 N N . LYS B 1 91 ? 135.921 65.836 146.139 1.00 87.43 91 LYS B N 1
ATOM 5327 C CA . LYS B 1 91 ? 136.361 66.015 147.517 1.00 87.43 91 LYS B CA 1
ATOM 5328 C C . LYS B 1 91 ? 136.012 67.444 147.902 1.00 87.43 91 LYS B C 1
ATOM 5329 O O . LYS B 1 91 ? 135.565 67.711 149.014 1.00 87.43 91 LYS B O 1
ATOM 5335 N N . ILE B 1 92 ? 136.205 68.355 146.956 1.00 95.61 92 ILE B N 1
ATOM 5336 C CA . ILE B 1 92 ? 135.905 69.763 147.165 1.00 95.61 92 ILE B CA 1
ATOM 5337 C C . ILE B 1 92 ? 134.433 69.942 147.542 1.00 95.61 92 ILE B C 1
ATOM 5338 O O . ILE B 1 92 ? 134.107 70.641 148.510 1.00 95.61 92 ILE B O 1
ATOM 5343 N N . LEU B 1 93 ? 133.540 69.311 146.784 1.00 80.91 93 LEU B N 1
ATOM 5344 C CA . LEU B 1 93 ? 132.132 69.428 147.094 1.00 80.91 93 LEU B CA 1
ATOM 5345 C C . LEU B 1 93 ? 131.930 68.933 148.516 1.00 80.91 93 LEU B C 1
ATOM 5346 O O . LEU B 1 93 ? 131.396 69.656 149.358 1.00 80.91 93 LEU B O 1
ATOM 5351 N N . TYR B 1 94 ? 132.372 67.708 148.782 1.00 96.59 94 TYR B N 1
ATOM 5352 C CA . TYR B 1 94 ? 132.292 67.116 150.119 1.00 96.59 94 TYR B CA 1
ATOM 5353 C C . TYR B 1 94 ? 132.621 68.165 151.178 1.00 96.59 94 TYR B C 1
ATOM 5354 O O . TYR B 1 94 ? 131.894 68.320 152.158 1.00 96.59 94 TYR B O 1
ATOM 5363 N N . ASP B 1 95 ? 133.740 68.862 150.970 1.00 75.40 95 ASP B N 1
ATOM 5364 C CA . ASP B 1 95 ? 134.208 69.897 151.887 1.00 75.40 95 ASP B CA 1
ATOM 5365 C C . ASP B 1 95 ? 133.203 71.017 152.052 1.00 75.40 95 ASP B C 1
ATOM 5366 O O . ASP B 1 95 ? 132.866 71.374 153.174 1.00 75.40 95 ASP B O 1
ATOM 5371 N N . ILE B 1 96 ? 132.727 71.573 150.943 1.00 79.83 96 ILE B N 1
ATOM 5372 C CA . ILE B 1 96 ? 131.746 72.649 150.993 1.00 79.83 96 ILE B CA 1
ATOM 5373 C C . ILE B 1 96 ? 130.515 72.276 151.820 1.00 79.83 96 ILE B C 1
ATOM 5374 O O . ILE B 1 96 ? 130.029 73.076 152.621 1.00 79.83 96 ILE B O 1
ATOM 5379 N N . ARG B 1 97 ? 130.004 71.065 151.638 1.00 70.55 97 ARG B N 1
ATOM 5380 C CA . ARG B 1 97 ? 128.839 70.648 152.408 1.00 70.55 97 ARG B CA 1
ATOM 5381 C C . ARG B 1 97 ? 129.154 70.486 153.880 1.00 70.55 97 ARG B C 1
ATOM 5382 O O . ARG B 1 97 ? 128.304 70.747 154.737 1.00 70.55 97 ARG B O 1
ATOM 5390 N N . LYS B 1 98 ? 130.371 70.040 154.174 1.00 94.93 98 LYS B N 1
ATOM 5391 C CA . LYS B 1 98 ? 130.802 69.863 155.552 1.00 94.93 98 LYS B CA 1
ATOM 5392 C C . LYS B 1 98 ? 130.611 71.222 156.213 1.00 94.93 98 LYS B C 1
ATOM 5393 O O . LYS B 1 98 ? 130.064 71.315 157.312 1.00 94.93 98 LYS B O 1
ATOM 5399 N N . LYS B 1 99 ? 131.037 72.276 155.517 1.00 86.87 99 LYS B N 1
ATOM 5400 C CA . LYS B 1 99 ? 130.915 73.625 156.045 1.00 86.87 99 LYS B CA 1
ATOM 5401 C C . LYS B 1 99 ? 129.471 74.101 156.098 1.00 86.87 99 LYS B C 1
ATOM 5402 O O . LYS B 1 99 ? 129.040 74.665 157.107 1.00 86.87 99 LYS B O 1
ATOM 5408 N N . LEU B 1 100 ? 128.720 73.893 155.018 1.00 66.05 100 LEU B N 1
ATOM 5409 C CA . LEU B 1 100 ? 127.317 74.304 154.997 1.00 66.05 100 LEU B CA 1
ATOM 5410 C C . LEU B 1 100 ? 126.517 73.685 156.156 1.00 66.05 100 LEU B C 1
ATOM 5411 O O . LEU B 1 100 ? 125.690 74.353 156.775 1.00 66.05 100 LEU B O 1
ATOM 5416 N N . TYR B 1 101 ? 126.769 72.417 156.477 1.00 57.72 101 TYR B N 1
ATOM 5417 C CA . TYR B 1 101 ? 126.009 71.795 157.555 1.00 57.72 101 TYR B CA 1
ATOM 5418 C C . TYR B 1 101 ? 126.255 72.433 158.914 1.00 57.72 101 TYR B C 1
ATOM 5419 O O . TYR B 1 101 ? 125.350 72.482 159.757 1.00 57.72 101 TYR B O 1
ATOM 5428 N N . ASN B 1 102 ? 127.477 72.900 159.149 1.00 90.95 102 ASN B N 1
ATOM 5429 C CA . ASN B 1 102 ? 127.781 73.529 160.427 1.00 90.95 102 ASN B CA 1
ATOM 5430 C C . ASN B 1 102 ? 127.133 74.895 160.411 1.00 90.95 102 ASN B C 1
ATOM 5431 O O . ASN B 1 102 ? 126.636 75.371 161.425 1.00 90.95 102 ASN B O 1
ATOM 5436 N N . HIS B 1 103 ? 127.130 75.522 159.244 1.00 77.46 103 HIS B N 1
ATOM 5437 C CA . HIS B 1 103 ? 126.514 76.826 159.105 1.00 77.46 103 HIS B CA 1
ATOM 5438 C C . HIS B 1 103 ? 125.073 76.676 159.572 1.00 77.46 103 HIS B C 1
ATOM 5439 O O . HIS B 1 103 ? 124.626 77.358 160.501 1.00 77.46 103 HIS B O 1
ATOM 5446 N N . LEU B 1 104 ? 124.364 75.748 158.931 1.00 73.70 104 LEU B N 1
ATOM 5447 C CA . LEU B 1 104 ? 122.971 75.477 159.253 1.00 73.70 104 LEU B CA 1
ATOM 5448 C C . LEU B 1 104 ? 122.761 75.308 160.746 1.00 73.70 104 LEU B C 1
ATOM 5449 O O . LEU B 1 104 ? 121.961 76.030 161.346 1.00 73.70 104 LEU B O 1
ATOM 5454 N N . GLN B 1 105 ? 123.479 74.371 161.356 1.00 68.58 105 GLN B N 1
ATOM 5455 C CA . GLN B 1 105 ? 123.304 74.146 162.776 1.00 68.58 105 GLN B CA 1
ATOM 5456 C C . GLN B 1 105 ? 123.594 75.381 163.598 1.00 68.58 105 GLN B C 1
ATOM 5457 O O . GLN B 1 105 ? 123.294 75.429 164.787 1.00 68.58 105 GLN B O 1
ATOM 5463 N N . ALA B 1 106 ? 124.158 76.401 162.974 1.00 82.58 106 ALA B N 1
ATOM 5464 C CA . ALA B 1 106 ? 124.464 77.604 163.723 1.00 82.58 106 ALA B CA 1
ATOM 5465 C C . ALA B 1 106 ? 123.450 78.726 163.511 1.00 82.58 106 ALA B C 1
ATOM 5466 O O . ALA B 1 106 ? 123.518 79.763 164.173 1.00 82.58 106 ALA B O 1
ATOM 5468 N N . LEU B 1 107 ? 122.500 78.527 162.602 1.00 82.81 107 LEU B N 1
ATOM 5469 C CA . LEU B 1 107 ? 121.470 79.537 162.380 1.00 82.81 107 LEU B CA 1
ATOM 5470 C C . LEU B 1 107 ? 120.517 79.508 163.581 1.00 82.81 107 LEU B C 1
ATOM 5471 O O . LEU B 1 107 ? 120.579 78.600 164.406 1.00 82.81 107 LEU B O 1
ATOM 5476 N N . SER B 1 108 ? 119.633 80.492 163.675 1.00 65.80 108 SER B N 1
ATOM 5477 C CA . SER B 1 108 ? 118.739 80.601 164.820 1.00 65.80 108 SER B CA 1
ATOM 5478 C C . SER B 1 108 ? 117.304 80.188 164.572 1.00 65.80 108 SER B C 1
ATOM 5479 O O . SER B 1 108 ? 116.868 80.065 163.416 1.00 65.80 108 SER B O 1
ATOM 5482 N N . ALA B 1 109 ? 116.570 79.988 165.668 1.00 68.50 109 ALA B N 1
ATOM 5483 C CA . ALA B 1 109 ? 115.167 79.613 165.580 1.00 68.50 109 ALA B CA 1
ATOM 5484 C C . ALA B 1 109 ? 114.518 80.515 164.542 1.00 68.50 109 ALA B C 1
ATOM 5485 O O . ALA B 1 109 ? 113.830 80.027 163.643 1.00 68.50 109 ALA B O 1
ATOM 5487 N N . ARG B 1 110 ? 114.760 81.825 164.665 1.00 67.19 110 ARG B N 1
ATOM 5488 C CA . ARG B 1 110 ? 114.199 82.789 163.734 1.00 67.19 110 ARG B CA 1
ATOM 5489 C C . ARG B 1 110 ? 114.422 82.328 162.308 1.00 67.19 110 ARG B C 1
ATOM 5490 O O . ARG B 1 110 ? 113.471 82.089 161.564 1.00 67.19 110 ARG B O 1
ATOM 5498 N N . PHE B 1 111 ? 115.682 82.201 161.920 1.00 71.63 111 PHE B N 1
ATOM 5499 C CA . PHE B 1 111 ? 115.983 81.770 160.563 1.00 71.63 111 PHE B CA 1
ATOM 5500 C C . PHE B 1 111 ? 115.007 80.686 160.136 1.00 71.63 111 PHE B C 1
ATOM 5501 O O . PHE B 1 111 ? 114.229 80.859 159.199 1.00 71.63 111 PHE B O 1
ATOM 5509 N N . TYR B 1 112 ? 115.048 79.576 160.865 1.00 60.78 112 TYR B N 1
ATOM 5510 C CA . TYR B 1 112 ? 114.230 78.426 160.555 1.00 60.78 112 TYR B CA 1
ATOM 5511 C C . TYR B 1 112 ? 112.732 78.634 160.642 1.00 60.78 112 TYR B C 1
ATOM 5512 O O . TYR B 1 112 ? 111.955 77.866 160.056 1.00 60.78 112 TYR B O 1
ATOM 5521 N N . ALA B 1 113 ? 112.321 79.684 161.341 1.00 67.90 113 ALA B N 1
ATOM 5522 C CA . ALA B 1 113 ? 110.899 79.982 161.464 1.00 67.90 113 ALA B CA 1
ATOM 5523 C C . ALA B 1 113 ? 110.398 80.607 160.175 1.00 67.90 113 ALA B C 1
ATOM 5524 O O . ALA B 1 113 ? 109.235 80.441 159.807 1.00 67.90 113 ALA B O 1
ATOM 5526 N N . ASN B 1 114 ? 111.297 81.303 159.486 1.00 69.59 114 ASN B N 1
ATOM 5527 C CA . ASN B 1 114 ? 110.971 82.003 158.250 1.00 69.59 114 ASN B CA 1
ATOM 5528 C C . ASN B 1 114 ? 111.645 81.431 157.010 1.00 69.59 114 ASN B C 1
ATOM 5529 O O . ASN B 1 114 ? 111.841 82.136 156.019 1.00 69.59 114 ASN B O 1
ATOM 5534 N N . ASN B 1 115 ? 112.021 80.165 157.055 1.00 77.55 115 ASN B N 1
ATOM 5535 C CA . ASN B 1 115 ? 112.651 79.563 155.892 1.00 77.55 115 ASN B CA 1
ATOM 5536 C C . ASN B 1 115 ? 112.084 78.193 155.665 1.00 77.55 115 ASN B C 1
ATOM 5537 O O . ASN B 1 115 ? 111.563 77.565 156.590 1.00 77.55 115 ASN B O 1
ATOM 5542 N N . GLN B 1 116 ? 112.174 77.728 154.432 1.00 64.81 116 GLN B N 1
ATOM 5543 C CA . GLN B 1 116 ? 111.626 76.436 154.106 1.00 64.81 116 GLN B CA 1
ATOM 5544 C C . GLN B 1 116 ? 112.712 75.393 153.952 1.00 64.81 116 GLN B C 1
ATOM 5545 O O . GLN B 1 116 ? 113.591 75.518 153.110 1.00 64.81 116 GLN B O 1
ATOM 5551 N N . VAL B 1 117 ? 112.640 74.363 154.781 1.00 56.00 117 VAL B N 1
ATOM 5552 C CA . VAL B 1 117 ? 113.609 73.292 154.767 1.00 56.00 117 VAL B CA 1
ATOM 5553 C C . VAL B 1 117 ? 114.006 72.864 153.369 1.00 56.00 117 VAL B C 1
ATOM 5554 O O . VAL B 1 117 ? 115.184 72.909 152.996 1.00 56.00 117 VAL B O 1
ATOM 5558 N N . GLY B 1 118 ? 113.016 72.434 152.600 1.00 54.59 118 GLY B N 1
ATOM 5559 C CA . GLY B 1 118 ? 113.281 71.975 151.253 1.00 54.59 118 GLY B CA 1
ATOM 5560 C C . GLY B 1 118 ? 114.090 72.952 150.439 1.00 54.59 118 GLY B C 1
ATOM 5561 O O . GLY B 1 118 ? 114.958 72.551 149.668 1.00 54.59 118 GLY B O 1
ATOM 5562 N N . GLN B 1 119 ? 113.793 74.240 150.599 1.00 66.55 119 GLN B N 1
ATOM 5563 C CA . GLN B 1 119 ? 114.497 75.280 149.872 1.00 66.55 119 GLN B CA 1
ATOM 5564 C C . GLN B 1 119 ? 115.937 75.339 150.328 1.00 66.55 119 GLN B C 1
ATOM 5565 O O . GLN B 1 119 ? 116.845 75.385 149.508 1.00 66.55 119 GLN B O 1
ATOM 5571 N N . VAL B 1 120 ? 116.151 75.325 151.638 1.00 63.45 120 VAL B N 1
ATOM 5572 C CA . VAL B 1 120 ? 117.508 75.331 152.175 1.00 63.45 120 VAL B CA 1
ATOM 5573 C C . VAL B 1 120 ? 118.284 74.139 151.607 1.00 63.45 120 VAL B C 1
ATOM 5574 O O . VAL B 1 120 ? 119.342 74.316 150.991 1.00 63.45 120 VAL B O 1
ATOM 5578 N N . ILE B 1 121 ? 117.753 72.930 151.820 1.00 60.24 121 ILE B N 1
ATOM 5579 C CA . ILE B 1 121 ? 118.388 71.711 151.319 1.00 60.24 121 ILE B CA 1
ATOM 5580 C C . ILE B 1 121 ? 118.741 71.826 149.832 1.00 60.24 121 ILE B C 1
ATOM 5581 O O . ILE B 1 121 ? 119.861 71.482 149.423 1.00 60.24 121 ILE B O 1
ATOM 5586 N N . SER B 1 122 ? 117.799 72.301 149.017 1.00 96.23 122 SER B N 1
ATOM 5587 C CA . SER B 1 122 ? 118.052 72.460 147.585 1.00 96.23 122 SER B CA 1
ATOM 5588 C C . SER B 1 122 ? 119.415 73.143 147.369 1.00 96.23 122 SER B C 1
ATOM 5589 O O . SER B 1 122 ? 120.198 72.742 146.495 1.00 96.23 122 SER B O 1
ATOM 5592 N N . ARG B 1 123 ? 119.694 74.165 148.179 1.00 73.82 123 ARG B N 1
ATOM 5593 C CA . ARG B 1 123 ? 120.951 74.890 148.085 1.00 73.82 123 ARG B CA 1
ATOM 5594 C C . ARG B 1 123 ? 122.112 74.015 148.504 1.00 73.82 123 ARG B C 1
ATOM 5595 O O . ARG B 1 123 ? 123.045 73.797 147.737 1.00 73.82 123 ARG B O 1
ATOM 5603 N N . VAL B 1 124 ? 122.049 73.505 149.727 1.00 79.40 124 VAL B N 1
ATOM 5604 C CA . VAL B 1 124 ? 123.103 72.648 150.232 1.00 79.40 124 VAL B CA 1
ATOM 5605 C C . VAL B 1 124 ? 123.418 71.497 149.276 1.00 79.40 124 VAL B C 1
ATOM 5606 O O . VAL B 1 124 ? 124.571 71.085 149.159 1.00 79.40 124 VAL B O 1
ATOM 5610 N N . ILE B 1 125 ? 122.421 70.997 148.560 1.00 69.55 125 ILE B N 1
ATOM 5611 C CA . ILE B 1 125 ? 122.690 69.893 147.667 1.00 69.55 125 ILE B CA 1
ATOM 5612 C C . ILE B 1 125 ? 122.823 70.217 146.195 1.00 69.55 125 ILE B C 1
ATOM 5613 O O . ILE B 1 125 ? 123.883 70.002 145.598 1.00 69.55 125 ILE B O 1
ATOM 5618 N N . ASN B 1 126 ? 121.749 70.734 145.613 1.00 75.95 126 ASN B N 1
ATOM 5619 C CA . ASN B 1 126 ? 121.719 71.064 144.196 1.00 75.95 126 ASN B CA 1
ATOM 5620 C C . ASN B 1 126 ? 122.638 72.197 143.779 1.00 75.95 126 ASN B C 1
ATOM 5621 O O . ASN B 1 126 ? 123.504 72.018 142.917 1.00 75.95 126 ASN B O 1
ATOM 5626 N N . ASP B 1 127 ? 122.476 73.356 144.394 1.00 77.29 127 ASP B N 1
ATOM 5627 C CA . ASP B 1 127 ? 123.312 74.473 144.020 1.00 77.29 127 ASP B CA 1
ATOM 5628 C C . ASP B 1 127 ? 124.793 74.156 144.158 1.00 77.29 127 ASP B C 1
ATOM 5629 O O . ASP B 1 127 ? 125.576 74.470 143.261 1.00 77.29 127 ASP B O 1
ATOM 5634 N N . VAL B 1 128 ? 125.175 73.509 145.258 1.00 70.27 128 VAL B N 1
ATOM 5635 C CA . VAL B 1 128 ? 126.577 73.144 145.477 1.00 70.27 128 VAL B CA 1
ATOM 5636 C C . VAL B 1 128 ? 127.015 72.250 144.332 1.00 70.27 128 VAL B C 1
ATOM 5637 O O . VAL B 1 128 ? 127.967 72.565 143.612 1.00 70.27 128 VAL B O 1
ATOM 5641 N N . GLU B 1 129 ? 126.304 71.135 144.169 1.00 85.06 129 GLU B N 1
ATOM 5642 C CA . GLU B 1 129 ? 126.601 70.183 143.106 1.00 85.06 129 GLU B CA 1
ATOM 5643 C C . GLU B 1 129 ? 126.887 70.944 141.816 1.00 85.06 129 GLU B C 1
ATOM 5644 O O . GLU B 1 129 ? 127.876 70.680 141.140 1.00 85.06 129 GLU B O 1
ATOM 5650 N N . GLN B 1 130 ? 126.023 71.906 141.496 1.00 79.20 130 GLN B N 1
ATOM 5651 C CA . GLN B 1 130 ? 126.166 72.727 140.294 1.00 79.20 130 GLN B CA 1
ATOM 5652 C C . GLN B 1 130 ? 127.496 73.458 140.158 1.00 79.20 130 GLN B C 1
ATOM 5653 O O . GLN B 1 130 ? 127.981 73.667 139.045 1.00 79.20 130 GLN B O 1
ATOM 5659 N N . THR B 1 131 ? 128.087 73.858 141.277 1.00 93.25 131 THR B N 1
ATOM 5660 C CA . THR B 1 131 ? 129.373 74.553 141.210 1.00 93.25 131 THR B CA 1
ATOM 5661 C C . THR B 1 131 ? 130.473 73.574 140.779 1.00 93.25 131 THR B C 1
ATOM 5662 O O . THR B 1 131 ? 131.623 73.968 140.608 1.00 93.25 131 THR B O 1
ATOM 5666 N N . LYS B 1 132 ? 130.123 72.301 140.608 1.00 81.94 132 LYS B N 1
ATOM 5667 C CA . LYS B 1 132 ? 131.100 71.298 140.189 1.00 81.94 132 LYS B CA 1
ATOM 5668 C C . LYS B 1 132 ? 131.726 71.654 138.846 1.00 81.94 132 LYS B C 1
ATOM 5669 O O . LYS B 1 132 ? 132.943 71.615 138.694 1.00 81.94 132 LYS B O 1
ATOM 5675 N N . ASP B 1 133 ? 130.889 71.991 137.869 1.00 112.07 133 ASP B N 1
ATOM 5676 C CA . ASP B 1 133 ? 131.373 72.343 136.542 1.00 112.07 133 ASP B CA 1
ATOM 5677 C C . ASP B 1 133 ? 132.450 73.408 136.612 1.00 112.07 133 ASP B C 1
ATOM 5678 O O . ASP B 1 133 ? 133.422 73.351 135.870 1.00 112.07 133 ASP B O 1
ATOM 5683 N N . PHE B 1 134 ? 132.289 74.377 137.508 1.00 96.07 134 PHE B N 1
ATOM 5684 C CA . PHE B 1 134 ? 133.274 75.447 137.626 1.00 96.07 134 PHE B CA 1
ATOM 5685 C C . PHE B 1 134 ? 134.683 74.940 137.876 1.00 96.07 134 PHE B C 1
ATOM 5686 O O . PHE B 1 134 ? 135.656 75.552 137.440 1.00 96.07 134 PHE B O 1
ATOM 5694 N N . ILE B 1 135 ? 134.799 73.839 138.601 1.00 102.00 135 ILE B N 1
ATOM 5695 C CA . ILE B 1 135 ? 136.109 73.279 138.868 1.00 102.00 135 ILE B CA 1
ATOM 5696 C C . ILE B 1 135 ? 136.593 72.547 137.629 1.00 102.00 135 ILE B C 1
ATOM 5697 O O . ILE B 1 135 ? 137.732 72.720 137.203 1.00 102.00 135 ILE B O 1
ATOM 5702 N N . LEU B 1 136 ? 135.713 71.739 137.047 1.00 101.47 136 LEU B N 1
ATOM 5703 C CA . LEU B 1 136 ? 136.047 70.952 135.862 1.00 101.47 136 LEU B CA 1
ATOM 5704 C C . LEU B 1 136 ? 136.174 71.795 134.592 1.00 101.47 136 LEU B C 1
ATOM 5705 O O . LEU B 1 136 ? 137.280 72.035 134.108 1.00 101.47 136 LEU B O 1
ATOM 5710 N N . THR B 1 137 ? 135.046 72.239 134.053 1.00 107.41 137 THR B N 1
ATOM 5711 C CA . THR B 1 137 ? 135.046 73.054 132.845 1.00 107.41 137 THR B CA 1
ATOM 5712 C C . THR B 1 137 ? 135.833 74.345 133.026 1.00 107.41 137 THR B C 1
ATOM 5713 O O . THR B 1 137 ? 136.473 74.827 132.095 1.00 107.41 137 THR B O 1
ATOM 5717 N N . GLY B 1 138 ? 135.791 74.895 134.233 1.00 112.24 138 GLY B N 1
ATOM 5718 C CA . GLY B 1 138 ? 136.481 76.144 134.502 1.00 112.24 138 GLY B CA 1
ATOM 5719 C C . GLY B 1 138 ? 137.981 76.091 134.719 1.00 112.24 138 GLY B C 1
ATOM 5720 O O . GLY B 1 138 ? 138.749 76.555 133.880 1.00 112.24 138 GLY B O 1
ATOM 5721 N N . LEU B 1 139 ? 138.401 75.520 135.841 1.00 120.14 139 LEU B N 1
ATOM 5722 C CA . LEU B 1 139 ? 139.816 75.441 136.185 1.00 120.14 139 LEU B CA 1
ATOM 5723 C C . LEU B 1 139 ? 140.636 74.309 135.581 1.00 120.14 139 LEU B C 1
ATOM 5724 O O . LEU B 1 139 ? 141.840 74.248 135.804 1.00 120.14 139 LEU B O 1
ATOM 5729 N N . MET B 1 140 ? 140.021 73.410 134.828 1.00 140.61 140 MET B N 1
ATOM 5730 C CA . MET B 1 140 ? 140.800 72.321 134.264 1.00 140.61 140 MET B CA 1
ATOM 5731 C C . MET B 1 140 ? 140.713 72.131 132.760 1.00 140.61 140 MET B C 1
ATOM 5732 O O . MET B 1 140 ? 141.522 71.403 132.187 1.00 140.61 140 MET B O 1
ATOM 5737 N N . ASN B 1 141 ? 139.758 72.784 132.110 1.00 126.36 141 ASN B N 1
ATOM 5738 C CA . ASN B 1 141 ? 139.610 72.623 130.669 1.00 126.36 141 ASN B CA 1
ATOM 5739 C C . ASN B 1 141 ? 139.796 73.893 129.876 1.00 126.36 141 ASN B C 1
ATOM 5740 O O . ASN B 1 141 ? 140.564 73.916 128.919 1.00 126.36 141 ASN B O 1
ATOM 5745 N N . ILE B 1 142 ? 139.083 74.943 130.267 1.00 137.66 142 ILE B N 1
ATOM 5746 C CA . ILE B 1 142 ? 139.172 76.229 129.583 1.00 137.66 142 ILE B CA 1
ATOM 5747 C C . ILE B 1 142 ? 140.594 76.547 129.129 1.00 137.66 142 ILE B C 1
ATOM 5748 O O . ILE B 1 142 ? 140.812 76.987 127.992 1.00 137.66 142 ILE B O 1
ATOM 5753 N N . TRP B 1 143 ? 141.552 76.320 130.030 1.00 134.10 143 TRP B N 1
ATOM 5754 C CA . TRP B 1 143 ? 142.965 76.573 129.762 1.00 134.10 143 TRP B CA 1
ATOM 5755 C C . TRP B 1 143 ? 143.472 75.853 128.520 1.00 134.10 143 TRP B C 1
ATOM 5756 O O . TRP B 1 143 ? 144.018 76.478 127.608 1.00 134.10 143 TRP B O 1
ATOM 5767 N N . LEU B 1 144 ? 143.302 74.539 128.481 1.00 116.82 144 LEU B N 1
ATOM 5768 C CA . LEU B 1 144 ? 143.763 73.782 127.333 1.00 116.82 144 LEU B CA 1
ATOM 5769 C C . LEU B 1 144 ? 143.285 74.405 126.026 1.00 116.82 144 LEU B C 1
ATOM 5770 O O . LEU B 1 144 ? 144.005 74.380 125.030 1.00 116.82 144 LEU B O 1
ATOM 5775 N N . ASP B 1 145 ? 142.083 74.980 126.030 1.00 96.51 145 ASP B N 1
ATOM 5776 C CA . ASP B 1 145 ? 141.557 75.602 124.819 1.00 96.51 145 ASP B CA 1
ATOM 5777 C C . ASP B 1 145 ? 142.224 76.936 124.521 1.00 96.51 145 ASP B C 1
ATOM 5778 O O . ASP B 1 145 ? 142.230 77.394 123.369 1.00 96.51 145 ASP B O 1
ATOM 5783 N N . CYS B 1 146 ? 142.778 77.564 125.555 1.00 111.92 146 CYS B N 1
ATOM 5784 C CA . CYS B 1 146 ? 143.468 78.842 125.385 1.00 111.92 146 CYS B CA 1
ATOM 5785 C C . CYS B 1 146 ? 144.905 78.554 124.960 1.00 111.92 146 CYS B C 1
ATOM 5786 O O . CYS B 1 146 ? 145.476 79.267 124.123 1.00 111.92 146 CYS B O 1
ATOM 5789 N N . ILE B 1 147 ? 145.484 77.507 125.540 1.00 115.14 147 ILE B N 1
ATOM 5790 C CA . ILE B 1 147 ? 146.832 77.102 125.178 1.00 115.14 147 ILE B CA 1
ATOM 5791 C C . ILE B 1 147 ? 146.777 76.837 123.678 1.00 115.14 147 ILE B C 1
ATOM 5792 O O . ILE B 1 147 ? 147.621 77.314 122.916 1.00 115.14 147 ILE B O 1
ATOM 5797 N N . THR B 1 148 ? 145.762 76.080 123.264 1.00 126.10 148 THR B N 1
ATOM 5798 C CA . THR B 1 148 ? 145.566 75.750 121.857 1.00 126.10 148 THR B CA 1
ATOM 5799 C C . THR B 1 148 ? 145.492 77.014 121.012 1.00 126.10 148 THR B C 1
ATOM 5800 O O . THR B 1 148 ? 146.105 77.094 119.945 1.00 126.10 148 THR B O 1
ATOM 5804 N N . ILE B 1 149 ? 144.736 77.998 121.492 1.00 115.57 149 ILE B N 1
ATOM 5805 C CA . ILE B 1 149 ? 144.574 79.252 120.770 1.00 115.57 149 ILE B CA 1
ATOM 5806 C C . ILE B 1 149 ? 145.888 80.024 120.668 1.00 115.57 149 ILE B C 1
ATOM 5807 O O . ILE B 1 149 ? 146.177 80.636 119.624 1.00 115.57 149 ILE B O 1
ATOM 5812 N N . ILE B 1 150 ? 146.687 79.992 121.735 1.00 128.73 150 ILE B N 1
ATOM 5813 C CA . ILE B 1 150 ? 147.983 80.664 121.711 1.00 128.73 150 ILE B CA 1
ATOM 5814 C C . ILE B 1 150 ? 148.829 79.986 120.633 1.00 128.73 150 ILE B C 1
ATOM 5815 O O . ILE B 1 150 ? 149.212 80.617 119.643 1.00 128.73 150 ILE B O 1
ATOM 5820 N N . ILE B 1 151 ? 149.109 78.699 120.832 1.00 106.68 151 ILE B N 1
ATOM 5821 C CA . ILE B 1 151 ? 149.882 77.917 119.870 1.00 106.68 151 ILE B CA 1
ATOM 5822 C C . ILE B 1 151 ? 149.461 78.309 118.456 1.00 106.68 151 ILE B C 1
ATOM 5823 O O . ILE B 1 151 ? 150.280 78.757 117.648 1.00 106.68 151 ILE B O 1
ATOM 5828 N N . ALA B 1 152 ? 148.172 78.141 118.174 1.00 104.98 152 ALA B N 1
ATOM 5829 C CA . ALA B 1 152 ? 147.623 78.473 116.867 1.00 104.98 152 ALA B CA 1
ATOM 5830 C C . ALA B 1 152 ? 147.975 79.913 116.453 1.00 104.98 152 ALA B C 1
ATOM 5831 O O . ALA B 1 152 ? 148.676 80.116 115.456 1.00 104.98 152 ALA B O 1
ATOM 5833 N N . LEU B 1 153 ? 147.507 80.908 117.208 1.00 108.90 153 LEU B N 1
ATOM 5834 C CA . LEU B 1 153 ? 147.804 82.295 116.860 1.00 108.90 153 LEU B CA 1
ATOM 5835 C C . LEU B 1 153 ? 149.284 82.501 116.564 1.00 108.90 153 LEU B C 1
ATOM 5836 O O . LEU B 1 153 ? 149.640 83.202 115.611 1.00 108.90 153 LEU B O 1
ATOM 5841 N N . SER B 1 154 ? 150.120 81.845 117.369 1.00 119.72 154 SER B N 1
ATOM 5842 C CA . SER B 1 154 ? 151.576 81.900 117.254 1.00 119.72 154 SER B CA 1
ATOM 5843 C C . SER B 1 154 ? 152.046 81.350 115.920 1.00 119.72 154 SER B C 1
ATOM 5844 O O . SER B 1 154 ? 152.680 82.058 115.140 1.00 119.72 154 SER B O 1
ATOM 5847 N N . ILE B 1 155 ? 151.754 80.076 115.676 1.00 109.72 155 ILE B N 1
ATOM 5848 C CA . ILE B 1 155 ? 152.140 79.431 114.425 1.00 109.72 155 ILE B CA 1
ATOM 5849 C C . ILE B 1 155 ? 151.747 80.332 113.262 1.00 109.72 155 ILE B C 1
ATOM 5850 O O . ILE B 1 155 ? 152.547 80.598 112.368 1.00 109.72 155 ILE B O 1
ATOM 5855 N N . MET B 1 156 ? 150.511 80.809 113.296 1.00 115.28 156 MET B N 1
ATOM 5856 C CA . MET B 1 156 ? 150.003 81.685 112.260 1.00 115.28 156 MET B CA 1
ATOM 5857 C C . MET B 1 156 ? 150.762 82.998 112.161 1.00 115.28 156 MET B C 1
ATOM 5858 O O . MET B 1 156 ? 150.902 83.546 111.077 1.00 115.28 156 MET B O 1
ATOM 5863 N N . PHE B 1 157 ? 151.238 83.508 113.291 1.00 144.46 157 PHE B N 1
ATOM 5864 C CA . PHE B 1 157 ? 151.978 84.768 113.311 1.00 144.46 157 PHE B CA 1
ATOM 5865 C C . PHE B 1 157 ? 153.242 84.664 112.465 1.00 144.46 157 PHE B C 1
ATOM 5866 O O . PHE B 1 157 ? 153.696 85.656 111.896 1.00 144.46 157 PHE B O 1
ATOM 5874 N N . PHE B 1 158 ? 153.813 83.464 112.391 1.00 155.21 158 PHE B N 1
ATOM 5875 C CA . PHE B 1 158 ? 155.015 83.247 111.595 1.00 155.21 158 PHE B CA 1
ATOM 5876 C C . PHE B 1 158 ? 154.632 83.088 110.134 1.00 155.21 158 PHE B C 1
ATOM 5877 O O . PHE B 1 158 ? 155.125 83.817 109.277 1.00 155.21 158 PHE B O 1
ATOM 5885 N N . LEU B 1 159 ? 153.751 82.132 109.857 1.00 123.14 159 LEU B N 1
ATOM 5886 C CA . LEU B 1 159 ? 153.277 81.891 108.498 1.00 123.14 159 LEU B CA 1
ATOM 5887 C C . LEU B 1 159 ? 152.955 83.220 107.806 1.00 123.14 159 LEU B C 1
ATOM 5888 O O . LEU B 1 159 ? 153.240 83.393 106.622 1.00 123.14 159 LEU B O 1
ATOM 5893 N N . ASP B 1 160 ? 152.349 84.150 108.544 1.00 124.22 160 ASP B N 1
ATOM 5894 C CA . ASP B 1 160 ? 152.035 85.481 108.020 1.00 124.22 160 ASP B CA 1
ATOM 5895 C C . ASP B 1 160 ? 151.392 86.453 109.010 1.00 124.22 160 ASP B C 1
ATOM 5896 O O . ASP B 1 160 ? 150.371 86.150 109.641 1.00 124.22 160 ASP B O 1
ATOM 5901 N N . VAL B 1 161 ? 151.982 87.641 109.103 1.00 135.95 161 VAL B N 1
ATOM 5902 C CA . VAL B 1 161 ? 151.512 88.683 110.005 1.00 135.95 161 VAL B CA 1
ATOM 5903 C C . VAL B 1 161 ? 150.090 89.157 109.732 1.00 135.95 161 VAL B C 1
ATOM 5904 O O . VAL B 1 161 ? 149.204 88.966 110.561 1.00 135.95 161 VAL B O 1
ATOM 5908 N N . LYS B 1 162 ? 149.857 89.771 108.578 1.00 133.63 162 LYS B N 1
ATOM 5909 C CA . LYS B 1 162 ? 148.517 90.269 108.290 1.00 133.63 162 LYS B CA 1
ATOM 5910 C C . LYS B 1 162 ? 147.434 89.198 108.173 1.00 133.63 162 LYS B C 1
ATOM 5911 O O . LYS B 1 162 ? 146.260 89.479 108.433 1.00 133.63 162 LYS B O 1
ATOM 5917 N N . LEU B 1 163 ? 147.803 87.975 107.805 1.00 128.31 163 LEU B N 1
ATOM 5918 C CA . LEU B 1 163 ? 146.786 86.938 107.680 1.00 128.31 163 LEU B CA 1
ATOM 5919 C C . LEU B 1 163 ? 146.215 86.592 109.046 1.00 128.31 163 LEU B C 1
ATOM 5920 O O . LEU B 1 163 ? 145.009 86.407 109.183 1.00 128.31 163 LEU B O 1
ATOM 5925 N N . THR B 1 164 ? 147.066 86.508 110.062 1.00 138.11 164 THR B N 1
ATOM 5926 C CA . THR B 1 164 ? 146.561 86.209 111.396 1.00 138.11 164 THR B CA 1
ATOM 5927 C C . THR B 1 164 ? 145.644 87.357 111.798 1.00 138.11 164 THR B C 1
ATOM 5928 O O . THR B 1 164 ? 144.564 87.136 112.345 1.00 138.11 164 THR B O 1
ATOM 5932 N N . LEU B 1 165 ? 146.081 88.583 111.521 1.00 106.40 165 LEU B N 1
ATOM 5933 C CA . LEU B 1 165 ? 145.282 89.760 111.846 1.00 106.40 165 LEU B CA 1
ATOM 5934 C C . LEU B 1 165 ? 143.893 89.544 111.264 1.00 106.40 165 LEU B C 1
ATOM 5935 O O . LEU B 1 165 ? 142.880 89.803 111.916 1.00 106.40 165 LEU B O 1
ATOM 5940 N N . ALA B 1 166 ? 143.858 89.037 110.037 1.00 120.45 166 ALA B N 1
ATOM 5941 C CA . ALA B 1 166 ? 142.600 88.763 109.356 1.00 120.45 166 ALA B CA 1
ATOM 5942 C C . ALA B 1 166 ? 141.662 87.945 110.238 1.00 120.45 166 ALA B C 1
ATOM 5943 O O . ALA B 1 166 ? 140.443 88.053 110.128 1.00 120.45 166 ALA B O 1
ATOM 5945 N N . ALA B 1 167 ? 142.234 87.130 111.116 1.00 134.50 167 ALA B N 1
ATOM 5946 C CA . ALA B 1 167 ? 141.436 86.297 112.006 1.00 134.50 167 ALA B CA 1
ATOM 5947 C C . ALA B 1 167 ? 140.986 87.062 113.249 1.00 134.50 167 ALA B C 1
ATOM 5948 O O . ALA B 1 167 ? 139.787 87.211 113.511 1.00 134.50 167 ALA B O 1
ATOM 5950 N N . LEU B 1 168 ? 141.967 87.554 113.997 1.00 117.12 168 LEU B N 1
ATOM 5951 C CA . LEU B 1 168 ? 141.735 88.285 115.236 1.00 117.12 168 LEU B CA 1
ATOM 5952 C C . LEU B 1 168 ? 140.668 89.359 115.133 1.00 117.12 168 LEU B C 1
ATOM 5953 O O . LEU B 1 168 ? 140.212 89.874 116.153 1.00 117.12 168 LEU B O 1
ATOM 5958 N N . PHE B 1 169 ? 140.271 89.708 113.914 1.00 127.66 169 PHE B N 1
ATOM 5959 C CA . PHE B 1 169 ? 139.255 90.731 113.756 1.00 127.66 169 PHE B CA 1
ATOM 5960 C C . PHE B 1 169 ? 137.992 90.331 114.512 1.00 127.66 169 PHE B C 1
ATOM 5961 O O . PHE B 1 169 ? 137.359 91.162 115.174 1.00 127.66 169 PHE B O 1
ATOM 5969 N N . ILE B 1 170 ? 137.639 89.054 114.418 1.00 123.11 170 ILE B N 1
ATOM 5970 C CA . ILE B 1 170 ? 136.455 88.527 115.084 1.00 123.11 170 ILE B CA 1
ATOM 5971 C C . ILE B 1 170 ? 136.553 88.644 116.599 1.00 123.11 170 ILE B C 1
ATOM 5972 O O . ILE B 1 170 ? 135.649 89.174 117.250 1.00 123.11 170 ILE B O 1
ATOM 5977 N N . PHE B 1 171 ? 137.659 88.143 117.143 1.00 100.93 171 PHE B N 1
ATOM 5978 C CA . PHE B 1 171 ? 137.931 88.166 118.581 1.00 100.93 171 PHE B CA 1
ATOM 5979 C C . PHE B 1 171 ? 137.222 89.217 119.449 1.00 100.93 171 PHE B C 1
ATOM 5980 O O . PHE B 1 171 ? 136.477 88.858 120.367 1.00 100.93 171 PHE B O 1
ATOM 5988 N N . PRO B 1 172 ? 137.453 90.522 119.199 1.00 113.36 172 PRO B N 1
ATOM 5989 C CA . PRO B 1 172 ? 136.772 91.517 120.034 1.00 113.36 172 PRO B CA 1
ATOM 5990 C C . PRO B 1 172 ? 135.257 91.338 120.105 1.00 113.36 172 PRO B C 1
ATOM 5991 O O . PRO B 1 172 ? 134.687 91.290 121.199 1.00 113.36 172 PRO B O 1
ATOM 5995 N N . PHE B 1 173 ? 134.609 91.235 118.946 1.00 124.67 173 PHE B N 1
ATOM 5996 C CA . PHE B 1 173 ? 133.157 91.057 118.896 1.00 124.67 173 PHE B CA 1
ATOM 5997 C C . PHE B 1 173 ? 132.745 89.846 119.730 1.00 124.67 173 PHE B C 1
ATOM 5998 O O . PHE B 1 173 ? 131.830 89.919 120.556 1.00 124.67 173 PHE B O 1
ATOM 6006 N N . TYR B 1 174 ? 133.428 88.732 119.488 1.00 108.54 174 TYR B N 1
ATOM 6007 C CA . TYR B 1 174 ? 133.203 87.485 120.217 1.00 108.54 174 TYR B CA 1
ATOM 6008 C C . TYR B 1 174 ? 133.110 87.833 121.699 1.00 108.54 174 TYR B C 1
ATOM 6009 O O . TYR B 1 174 ? 132.123 87.534 122.371 1.00 108.54 174 TYR B O 1
ATOM 6018 N N . ILE B 1 175 ? 134.157 88.479 122.193 1.00 102.34 175 ILE B N 1
ATOM 6019 C CA . ILE B 1 175 ? 134.209 88.889 123.581 1.00 102.34 175 ILE B CA 1
ATOM 6020 C C . ILE B 1 175 ? 133.036 89.789 123.928 1.00 102.34 175 ILE B C 1
ATOM 6021 O O . ILE B 1 175 ? 132.402 89.614 124.964 1.00 102.34 175 ILE B O 1
ATOM 6026 N N . LEU B 1 176 ? 132.742 90.755 123.067 1.00 100.99 176 LEU B N 1
ATOM 6027 C CA . LEU B 1 176 ? 131.631 91.644 123.346 1.00 100.99 176 LEU B CA 1
ATOM 6028 C C . LEU B 1 176 ? 130.344 90.849 123.518 1.00 100.99 176 LEU B C 1
ATOM 6029 O O . LEU B 1 176 ? 129.610 91.051 124.486 1.00 100.99 176 LEU B O 1
ATOM 6034 N N . THR B 1 177 ? 130.076 89.943 122.578 1.00 100.70 177 THR B N 1
ATOM 6035 C CA . THR B 1 177 ? 128.864 89.127 122.613 1.00 100.70 177 THR B CA 1
ATOM 6036 C C . THR B 1 177 ? 128.729 88.332 123.905 1.00 100.70 177 THR B C 1
ATOM 6037 O O . THR B 1 177 ? 127.667 88.341 124.534 1.00 100.70 177 THR B O 1
ATOM 6041 N N . VAL B 1 178 ? 129.796 87.638 124.296 1.00 92.73 178 VAL B N 1
ATOM 6042 C CA . VAL B 1 178 ? 129.773 86.867 125.535 1.00 92.73 178 VAL B CA 1
ATOM 6043 C C . VAL B 1 178 ? 129.307 87.786 126.662 1.00 92.73 178 VAL B C 1
ATOM 6044 O O . VAL B 1 178 ? 128.309 87.510 127.333 1.00 92.73 178 VAL B O 1
ATOM 6048 N N . TYR B 1 179 ? 130.035 88.882 126.847 1.00 92.01 179 TYR B N 1
ATOM 6049 C CA . TYR B 1 179 ? 129.727 89.882 127.862 1.00 92.01 179 TYR B CA 1
ATOM 6050 C C . TYR B 1 179 ? 128.242 90.254 127.833 1.00 92.01 179 TYR B C 1
ATOM 6051 O O . TYR B 1 179 ? 127.591 90.353 128.871 1.00 92.01 179 TYR B O 1
ATOM 6060 N N . VAL B 1 180 ? 127.710 90.464 126.636 1.00 82.74 180 VAL B N 1
ATOM 6061 C CA . VAL B 1 180 ? 126.305 90.819 126.474 1.00 82.74 180 VAL B CA 1
ATOM 6062 C C . VAL B 1 180 ? 125.339 89.791 127.061 1.00 82.74 180 VAL B C 1
ATOM 6063 O O . VAL B 1 180 ? 124.339 90.160 127.669 1.00 82.74 180 VAL B O 1
ATOM 6067 N N . PHE B 1 181 ? 125.624 88.506 126.878 1.00 102.48 181 PHE B N 1
ATOM 6068 C CA . PHE B 1 181 ? 124.737 87.476 127.400 1.00 102.48 181 PHE B CA 1
ATOM 6069 C C . PHE B 1 181 ? 125.018 87.070 128.836 1.00 102.48 181 PHE B C 1
ATOM 6070 O O . PHE B 1 181 ? 124.115 87.075 129.675 1.00 102.48 181 PHE B O 1
ATOM 6078 N N . PHE B 1 182 ? 126.268 86.711 129.108 1.00 117.34 182 PHE B N 1
ATOM 6079 C CA . PHE B 1 182 ? 126.697 86.292 130.440 1.00 117.34 182 PHE B CA 1
ATOM 6080 C C . PHE B 1 182 ? 125.692 86.651 131.532 1.00 117.34 182 PHE B C 1
ATOM 6081 O O . PHE B 1 182 ? 124.938 85.802 132.011 1.00 117.34 182 PHE B O 1
ATOM 6089 N N . GLY B 1 183 ? 125.695 87.923 131.914 1.00 97.01 183 GLY B N 1
ATOM 6090 C CA . GLY B 1 183 ? 124.795 88.403 132.946 1.00 97.01 183 GLY B CA 1
ATOM 6091 C C . GLY B 1 183 ? 123.363 87.889 132.911 1.00 97.01 183 GLY B C 1
ATOM 6092 O O . GLY B 1 183 ? 122.898 87.333 133.906 1.00 97.01 183 GLY B O 1
ATOM 6093 N N . ARG B 1 184 ? 122.660 88.069 131.792 1.00 105.39 184 ARG B N 1
ATOM 6094 C CA . ARG B 1 184 ? 121.272 87.622 131.696 1.00 105.39 184 ARG B CA 1
ATOM 6095 C C . ARG B 1 184 ? 121.144 86.129 131.969 1.00 105.39 184 ARG B C 1
ATOM 6096 O O . ARG B 1 184 ? 120.228 85.694 132.669 1.00 105.39 184 ARG B O 1
ATOM 6104 N N . LEU B 1 185 ? 122.062 85.337 131.424 1.00 91.95 185 LEU B N 1
ATOM 6105 C CA . LEU B 1 185 ? 122.024 83.893 131.659 1.00 91.95 185 LEU B CA 1
ATOM 6106 C C . LEU B 1 185 ? 122.230 83.631 133.150 1.00 91.95 185 LEU B C 1
ATOM 6107 O O . LEU B 1 185 ? 121.506 82.838 133.757 1.00 91.95 185 LEU B O 1
ATOM 6112 N N . ARG B 1 186 ? 123.204 84.310 133.745 1.00 88.18 186 ARG B N 1
ATOM 6113 C CA . ARG B 1 186 ? 123.464 84.139 135.164 1.00 88.18 186 ARG B CA 1
ATOM 6114 C C . ARG B 1 186 ? 122.161 84.294 135.956 1.00 88.18 186 ARG B C 1
ATOM 6115 O O . ARG B 1 186 ? 121.862 83.475 136.825 1.00 88.18 186 ARG B O 1
ATOM 6123 N N . LYS B 1 187 ? 121.380 85.329 135.650 1.00 86.89 187 LYS B N 1
ATOM 6124 C CA . LYS B 1 187 ? 120.116 85.543 136.353 1.00 86.89 187 LYS B CA 1
ATOM 6125 C C . LYS B 1 187 ? 119.133 84.438 136.026 1.00 86.89 187 LYS B C 1
ATOM 6126 O O . LYS B 1 187 ? 118.581 83.794 136.923 1.00 86.89 187 LYS B O 1
ATOM 6132 N N . LEU B 1 188 ? 118.911 84.212 134.738 1.00 94.67 188 LEU B N 1
ATOM 6133 C CA . LEU B 1 188 ? 117.980 83.175 134.336 1.00 94.67 188 LEU B CA 1
ATOM 6134 C C . LEU B 1 188 ? 118.296 81.855 135.022 1.00 94.67 188 LEU B C 1
ATOM 6135 O O . LEU B 1 188 ? 117.385 81.109 135.394 1.00 94.67 188 LEU B O 1
ATOM 6140 N N . THR B 1 189 ? 119.582 81.570 135.199 1.00 71.88 189 THR B N 1
ATOM 6141 C CA . THR B 1 189 ? 119.979 80.345 135.874 1.00 71.88 189 THR B CA 1
ATOM 6142 C C . THR B 1 189 ? 119.578 80.477 137.337 1.00 71.88 189 THR B C 1
ATOM 6143 O O . THR B 1 189 ? 118.925 79.596 137.906 1.00 71.88 189 THR B O 1
ATOM 6147 N N . ARG B 1 190 ? 119.971 81.596 137.939 1.00 77.42 190 ARG B N 1
ATOM 6148 C CA . ARG B 1 190 ? 119.652 81.862 139.333 1.00 77.42 190 ARG B CA 1
ATOM 6149 C C . ARG B 1 190 ? 118.148 81.643 139.548 1.00 77.42 190 ARG B C 1
ATOM 6150 O O . ARG B 1 190 ? 117.742 80.772 140.330 1.00 77.42 190 ARG B O 1
ATOM 6158 N N . GLU B 1 191 ? 117.330 82.419 138.839 1.00 74.27 191 GLU B N 1
ATOM 6159 C CA . GLU B 1 191 ? 115.873 82.321 138.944 1.00 74.27 191 GLU B CA 1
ATOM 6160 C C . GLU B 1 191 ? 115.348 80.917 138.740 1.00 74.27 191 GLU B C 1
ATOM 6161 O O . GLU B 1 191 ? 114.346 80.529 139.343 1.00 74.27 191 GLU B O 1
ATOM 6167 N N . ARG B 1 192 ? 116.015 80.175 137.862 1.00 87.64 192 ARG B N 1
ATOM 6168 C CA . ARG B 1 192 ? 115.639 78.801 137.572 1.00 87.64 192 ARG B CA 1
ATOM 6169 C C . ARG B 1 192 ? 115.863 77.970 138.830 1.00 87.64 192 ARG B C 1
ATOM 6170 O O . ARG B 1 192 ? 114.917 77.402 139.381 1.00 87.64 192 ARG B O 1
ATOM 6178 N N . SER B 1 193 ? 117.120 77.914 139.281 1.00 82.52 193 SER B N 1
ATOM 6179 C CA . SER B 1 193 ? 117.481 77.159 140.472 1.00 82.52 193 SER B CA 1
ATOM 6180 C C . SER B 1 193 ? 116.481 77.440 141.589 1.00 82.52 193 SER B C 1
ATOM 6181 O O . SER B 1 193 ? 115.924 76.516 142.189 1.00 82.52 193 SER B O 1
ATOM 6184 N N . GLN B 1 194 ? 116.258 78.720 141.864 1.00 72.76 194 GLN B N 1
ATOM 6185 C CA . GLN B 1 194 ? 115.313 79.128 142.891 1.00 72.76 194 GLN B CA 1
ATOM 6186 C C . GLN B 1 194 ? 113.957 78.411 142.746 1.00 72.76 194 GLN B C 1
ATOM 6187 O O . GLN B 1 194 ? 113.383 77.947 143.730 1.00 72.76 194 GLN B O 1
ATOM 6193 N N . ALA B 1 195 ? 113.450 78.315 141.519 1.00 71.90 195 ALA B N 1
ATOM 6194 C CA . ALA B 1 195 ? 112.169 77.656 141.270 1.00 71.90 195 ALA B CA 1
ATOM 6195 C C . ALA B 1 195 ? 112.269 76.218 141.723 1.00 71.90 195 ALA B C 1
ATOM 6196 O O . ALA B 1 195 ? 111.395 75.704 142.429 1.00 71.90 195 ALA B O 1
ATOM 6198 N N . LEU B 1 196 ? 113.342 75.561 141.309 1.00 63.69 196 LEU B N 1
ATOM 6199 C CA . LEU B 1 196 ? 113.551 74.187 141.701 1.00 63.69 196 LEU B CA 1
ATOM 6200 C C . LEU B 1 196 ? 113.431 74.165 143.210 1.00 63.69 196 LEU B C 1
ATOM 6201 O O . LEU B 1 196 ? 112.660 73.404 143.787 1.00 63.69 196 LEU B O 1
ATOM 6206 N N . ALA B 1 197 ? 114.201 75.048 143.832 1.00 61.05 197 ALA B N 1
ATOM 6207 C CA . ALA B 1 197 ? 114.244 75.185 145.279 1.00 61.05 197 ALA B CA 1
ATOM 6208 C C . ALA B 1 197 ? 112.855 75.211 145.869 1.00 61.05 197 ALA B C 1
ATOM 6209 O O . ALA B 1 197 ? 112.584 74.538 146.876 1.00 61.05 197 ALA B O 1
ATOM 6211 N N . GLU B 1 198 ? 111.972 75.984 145.239 1.00 73.62 198 GLU B N 1
ATOM 6212 C CA . GLU B 1 198 ? 110.599 76.105 145.708 1.00 73.62 198 GLU B CA 1
ATOM 6213 C C . GLU B 1 198 ? 109.799 74.817 145.522 1.00 73.62 198 GLU B C 1
ATOM 6214 O O . GLU B 1 198 ? 108.923 74.518 146.333 1.00 73.62 198 GLU B O 1
ATOM 6220 N N . VAL B 1 199 ? 110.082 74.045 144.476 1.00 76.00 199 VAL B N 1
ATOM 6221 C CA . VAL B 1 199 ? 109.344 72.800 144.341 1.00 76.00 199 VAL B CA 1
ATOM 6222 C C . VAL B 1 199 ? 109.848 71.892 145.460 1.00 76.00 199 VAL B C 1
ATOM 6223 O O . VAL B 1 199 ? 109.058 71.157 146.063 1.00 76.00 199 VAL B O 1
ATOM 6227 N N . GLN B 1 200 ? 111.160 71.951 145.724 1.00 84.32 200 GLN B N 1
ATOM 6228 C CA . GLN B 1 200 ? 111.784 71.182 146.800 1.00 84.32 200 GLN B CA 1
ATOM 6229 C C . GLN B 1 200 ? 110.974 71.523 148.041 1.00 84.32 200 GLN B C 1
ATOM 6230 O O . GLN B 1 200 ? 110.323 70.660 148.649 1.00 84.32 200 GLN B O 1
ATOM 6236 N N . GLY B 1 201 ? 111.013 72.800 148.408 1.00 59.09 201 GLY B N 1
ATOM 6237 C CA . GLY B 1 201 ? 110.294 73.242 149.582 1.00 59.09 201 GLY B CA 1
ATOM 6238 C C . GLY B 1 201 ? 108.867 72.750 149.645 1.00 59.09 201 GLY B C 1
ATOM 6239 O O . GLY B 1 201 ? 108.384 72.400 150.717 1.00 59.09 201 GLY B O 1
ATOM 6240 N N . PHE B 1 202 ? 108.181 72.719 148.505 1.00 57.40 202 PHE B N 1
ATOM 6241 C CA . PHE B 1 202 ? 106.800 72.275 148.491 1.00 57.40 202 PHE B CA 1
ATOM 6242 C C . PHE B 1 202 ? 106.731 70.809 148.832 1.00 57.40 202 PHE B C 1
ATOM 6243 O O . PHE B 1 202 ? 106.058 70.415 149.781 1.00 57.40 202 PHE B O 1
ATOM 6251 N N . LEU B 1 203 ? 107.433 69.998 148.054 1.00 63.14 203 LEU B N 1
ATOM 6252 C CA . LEU B 1 203 ? 107.434 68.562 148.280 1.00 63.14 203 LEU B CA 1
ATOM 6253 C C . LEU B 1 203 ? 107.710 68.222 149.735 1.00 63.14 203 LEU B C 1
ATOM 6254 O O . LEU B 1 203 ? 106.997 67.424 150.339 1.00 63.14 203 LEU B O 1
ATOM 6259 N N . HIS B 1 204 ? 108.744 68.837 150.300 1.00 71.49 204 HIS B N 1
ATOM 6260 C CA . HIS B 1 204 ? 109.090 68.577 151.688 1.00 71.49 204 HIS B CA 1
ATOM 6261 C C . HIS B 1 204 ? 107.853 68.757 152.557 1.00 71.49 204 HIS B C 1
ATOM 6262 O O . HIS B 1 204 ? 107.316 67.794 153.104 1.00 71.49 204 HIS B O 1
ATOM 6269 N N . GLU B 1 205 ? 107.395 70.000 152.646 1.00 74.89 205 GLU B N 1
ATOM 6270 C CA . GLU B 1 205 ? 106.242 70.392 153.444 1.00 74.89 205 GLU B CA 1
ATOM 6271 C C . GLU B 1 205 ? 104.995 69.530 153.281 1.00 74.89 205 GLU B C 1
ATOM 6272 O O . GLU B 1 205 ? 104.389 69.143 154.273 1.00 74.89 205 GLU B O 1
ATOM 6278 N N . ARG B 1 206 ? 104.618 69.214 152.045 1.00 68.54 206 ARG B N 1
ATOM 6279 C CA . ARG B 1 206 ? 103.425 68.403 151.809 1.00 68.54 206 ARG B CA 1
ATOM 6280 C C . ARG B 1 206 ? 103.623 66.942 152.165 1.00 68.54 206 ARG B C 1
ATOM 6281 O O . ARG B 1 206 ? 102.849 66.390 152.938 1.00 68.54 206 ARG B O 1
ATOM 6289 N N . VAL B 1 207 ? 104.643 66.307 151.594 1.00 67.11 207 VAL B N 1
ATOM 6290 C CA . VAL B 1 207 ? 104.906 64.896 151.890 1.00 67.11 207 VAL B CA 1
ATOM 6291 C C . VAL B 1 207 ? 104.929 64.662 153.402 1.00 67.11 207 VAL B C 1
ATOM 6292 O O . VAL B 1 207 ? 104.469 63.630 153.907 1.00 67.11 207 VAL B O 1
ATOM 6296 N N . GLN B 1 208 ? 105.448 65.628 154.139 1.00 72.13 208 GLN B N 1
ATOM 6297 C CA . GLN B 1 208 ? 105.494 65.453 155.566 1.00 72.13 208 GLN B CA 1
ATOM 6298 C C . GLN B 1 208 ? 104.198 65.784 156.266 1.00 72.13 208 GLN B C 1
ATOM 6299 O O . GLN B 1 208 ? 103.991 65.386 157.403 1.00 72.13 208 GLN B O 1
ATOM 6305 N N . GLY B 1 209 ? 103.322 66.521 155.598 1.00 72.83 209 GLY B N 1
ATOM 6306 C CA . GLY B 1 209 ? 102.058 66.878 156.218 1.00 72.83 209 GLY B CA 1
ATOM 6307 C C . GLY B 1 209 ? 100.859 66.195 155.601 1.00 72.83 209 GLY B C 1
ATOM 6308 O O . GLY B 1 209 ? 99.719 66.586 155.842 1.00 72.83 209 GLY B O 1
ATOM 6309 N N . ILE B 1 210 ? 101.120 65.158 154.815 1.00 70.89 210 ILE B N 1
ATOM 6310 C CA . ILE B 1 210 ? 100.066 64.423 154.146 1.00 70.89 210 ILE B CA 1
ATOM 6311 C C . ILE B 1 210 ? 98.929 63.997 155.047 1.00 70.89 210 ILE B C 1
ATOM 6312 O O . ILE B 1 210 ? 97.780 63.975 154.633 1.00 70.89 210 ILE B O 1
ATOM 6317 N N . SER B 1 211 ? 99.242 63.639 156.278 1.00 73.99 211 SER B N 1
ATOM 6318 C CA . SER B 1 211 ? 98.197 63.228 157.196 1.00 73.99 211 SER B CA 1
ATOM 6319 C C . SER B 1 211 ? 96.986 64.129 156.954 1.00 73.99 211 SER B C 1
ATOM 6320 O O . SER B 1 211 ? 95.865 63.650 156.805 1.00 73.99 211 SER B O 1
ATOM 6323 N N . VAL B 1 212 ? 97.233 65.436 156.879 1.00 69.82 212 VAL B N 1
ATOM 6324 C CA . VAL B 1 212 ? 96.167 66.406 156.691 1.00 69.82 212 VAL B CA 1
ATOM 6325 C C . VAL B 1 212 ? 95.545 66.286 155.314 1.00 69.82 212 VAL B C 1
ATOM 6326 O O . VAL B 1 212 ? 94.328 66.186 155.194 1.00 69.82 212 VAL B O 1
ATOM 6330 N N . VAL B 1 213 ? 96.376 66.273 154.281 1.00 74.71 213 VAL B N 1
ATOM 6331 C CA . VAL B 1 213 ? 95.886 66.159 152.912 1.00 74.71 213 VAL B CA 1
ATOM 6332 C C . VAL B 1 213 ? 94.999 64.917 152.768 1.00 74.71 213 VAL B C 1
ATOM 6333 O O . VAL B 1 213 ? 93.982 64.945 152.080 1.00 74.71 213 VAL B O 1
ATOM 6337 N N . LYS B 1 214 ? 95.396 63.829 153.417 1.00 77.45 214 LYS B N 1
ATOM 6338 C CA . LYS B 1 214 ? 94.635 62.588 153.375 1.00 77.45 214 LYS B CA 1
ATOM 6339 C C . LYS B 1 214 ? 93.268 62.744 154.060 1.00 77.45 214 LYS B C 1
ATOM 6340 O O . LYS B 1 214 ? 92.238 62.381 153.498 1.00 77.45 214 LYS B O 1
ATOM 6346 N N . SER B 1 215 ? 93.276 63.284 155.275 1.00 86.23 215 SER B N 1
ATOM 6347 C CA . SER B 1 215 ? 92.064 63.471 156.062 1.00 86.23 215 SER B CA 1
ATOM 6348 C C . SER B 1 215 ? 90.937 64.212 155.393 1.00 86.23 215 SER B C 1
ATOM 6349 O O . SER B 1 215 ? 89.771 63.843 155.548 1.00 86.23 215 SER B O 1
ATOM 6352 N N . PHE B 1 216 ? 91.260 65.283 154.679 1.00 85.81 216 PHE B N 1
ATOM 6353 C CA . PHE B 1 216 ? 90.210 66.046 154.031 1.00 85.81 216 PHE B CA 1
ATOM 6354 C C . PHE B 1 216 ? 90.131 65.718 152.565 1.00 85.81 216 PHE B C 1
ATOM 6355 O O . PHE B 1 216 ? 89.386 66.340 151.815 1.00 85.81 216 PHE B O 1
ATOM 6363 N N . ALA B 1 217 ? 90.894 64.710 152.166 1.00 86.25 217 ALA B N 1
ATOM 6364 C CA . ALA B 1 217 ? 90.896 64.281 150.783 1.00 86.25 217 ALA B CA 1
ATOM 6365 C C . ALA B 1 217 ? 91.081 65.482 149.889 1.00 86.25 217 ALA B C 1
ATOM 6366 O O . ALA B 1 217 ? 90.383 65.632 148.890 1.00 86.25 217 ALA B O 1
ATOM 6368 N N . ILE B 1 218 ? 92.005 66.356 150.260 1.00 74.19 218 ILE B N 1
ATOM 6369 C CA . ILE B 1 218 ? 92.261 67.516 149.434 1.00 74.19 218 ILE B CA 1
ATOM 6370 C C . ILE B 1 218 ? 93.391 67.212 148.452 1.00 74.19 218 ILE B C 1
ATOM 6371 O O . ILE B 1 218 ? 94.112 68.118 148.031 1.00 74.19 218 ILE B O 1
ATOM 6376 N N . GLU B 1 219 ? 93.539 65.941 148.070 1.00 61.85 219 GLU B N 1
ATOM 6377 C CA . GLU B 1 219 ? 94.607 65.577 147.143 1.00 61.85 219 GLU B CA 1
ATOM 6378 C C . GLU B 1 219 ? 94.525 66.386 145.869 1.00 61.85 219 GLU B C 1
ATOM 6379 O O . GLU B 1 219 ? 95.515 66.965 145.441 1.00 61.85 219 GLU B O 1
ATOM 6385 N N . ASP B 1 220 ? 93.342 66.436 145.271 1.00 72.57 220 ASP B N 1
ATOM 6386 C CA . ASP B 1 220 ? 93.163 67.179 144.033 1.00 72.57 220 ASP B CA 1
ATOM 6387 C C . ASP B 1 220 ? 93.536 68.631 144.204 1.00 72.57 220 ASP B C 1
ATOM 6388 O O . ASP B 1 220 ? 94.301 69.174 143.401 1.00 72.57 220 ASP B O 1
ATOM 6393 N N . ASN B 1 221 ? 93.011 69.267 145.243 1.00 67.84 221 ASN B N 1
ATOM 6394 C CA . ASN B 1 221 ? 93.341 70.661 145.458 1.00 67.84 221 ASN B CA 1
ATOM 6395 C C . ASN B 1 221 ? 94.855 70.867 145.551 1.00 67.84 221 ASN B C 1
ATOM 6396 O O . ASN B 1 221 ? 95.417 71.689 144.829 1.00 67.84 221 ASN B O 1
ATOM 6401 N N . GLU B 1 222 ? 95.516 70.108 146.429 1.00 76.54 222 GLU B N 1
ATOM 6402 C CA . GLU B 1 222 ? 96.965 70.219 146.606 1.00 76.54 222 GLU B CA 1
ATOM 6403 C C . GLU B 1 222 ? 97.752 69.821 145.355 1.00 76.54 222 GLU B C 1
ATOM 6404 O O . GLU B 1 222 ? 98.757 70.452 145.025 1.00 76.54 222 GLU B O 1
ATOM 6410 N N . ALA B 1 223 ? 97.308 68.789 144.650 1.00 61.51 223 ALA B N 1
ATOM 6411 C CA . ALA B 1 223 ? 98.010 68.397 143.439 1.00 61.51 223 ALA B CA 1
ATOM 6412 C C . ALA B 1 223 ? 98.077 69.615 142.508 1.00 61.51 223 ALA B C 1
ATOM 6413 O O . ALA B 1 223 ? 99.009 69.747 141.703 1.00 61.51 223 ALA B O 1
ATOM 6415 N N . LYS B 1 224 ? 97.085 70.500 142.629 1.00 85.46 224 LYS B N 1
ATOM 6416 C CA . LYS B 1 224 ? 97.048 71.724 141.830 1.00 85.46 224 LYS B CA 1
ATOM 6417 C C . LYS B 1 224 ? 98.171 72.616 142.323 1.00 85.46 224 LYS B C 1
ATOM 6418 O O . LYS B 1 224 ? 99.085 72.955 141.567 1.00 85.46 224 LYS B O 1
ATOM 6424 N N . ASN B 1 225 ? 98.095 72.998 143.596 1.00 81.54 225 ASN B N 1
ATOM 6425 C CA . ASN B 1 225 ? 99.128 73.826 144.199 1.00 81.54 225 ASN B CA 1
ATOM 6426 C C . ASN B 1 225 ? 100.503 73.299 143.780 1.00 81.54 225 ASN B C 1
ATOM 6427 O O . ASN B 1 225 ? 101.422 74.084 143.548 1.00 81.54 225 ASN B O 1
ATOM 6432 N N . PHE B 1 226 ? 100.652 71.977 143.680 1.00 66.37 226 PHE B N 1
ATOM 6433 C CA . PHE B 1 226 ? 101.936 71.435 143.263 1.00 66.37 226 PHE B CA 1
ATOM 6434 C C . PHE B 1 226 ? 102.247 71.914 141.857 1.00 66.37 226 PHE B C 1
ATOM 6435 O O . PHE B 1 226 ? 103.311 72.486 141.612 1.00 66.37 226 PHE B O 1
ATOM 6443 N N . ASP B 1 227 ? 101.304 71.675 140.944 1.00 89.63 227 ASP B N 1
ATOM 6444 C CA . ASP B 1 227 ? 101.458 72.046 139.541 1.00 89.63 227 ASP B CA 1
ATOM 6445 C C . ASP B 1 227 ? 101.816 73.512 139.321 1.00 89.63 227 ASP B C 1
ATOM 6446 O O . ASP B 1 227 ? 102.450 73.848 138.327 1.00 89.63 227 ASP B O 1
ATOM 6451 N N . LYS B 1 228 ? 101.411 74.393 140.227 1.00 83.53 228 LYS B N 1
ATOM 6452 C CA . LYS B 1 228 ? 101.761 75.798 140.078 1.00 83.53 228 LYS B CA 1
ATOM 6453 C C . LYS B 1 228 ? 103.281 75.903 140.193 1.00 83.53 228 LYS B C 1
ATOM 6454 O O . LYS B 1 228 ? 103.965 76.453 139.322 1.00 83.53 228 LYS B O 1
ATOM 6460 N N . LYS B 1 229 ? 103.802 75.340 141.277 1.00 82.35 229 LYS B N 1
ATOM 6461 C CA . LYS B 1 229 ? 105.226 75.348 141.556 1.00 82.35 229 LYS B CA 1
ATOM 6462 C C . LYS B 1 229 ? 106.009 74.544 140.529 1.00 82.35 229 LYS B C 1
ATOM 6463 O O . LYS B 1 229 ? 107.101 74.943 140.114 1.00 82.35 229 LYS B O 1
ATOM 6469 N N . ASN B 1 230 ? 105.446 73.415 140.116 1.00 74.54 230 ASN B N 1
ATOM 6470 C CA . ASN B 1 230 ? 106.103 72.553 139.141 1.00 74.54 230 ASN B CA 1
ATOM 6471 C C . ASN B 1 230 ? 106.148 73.281 137.803 1.00 74.54 230 ASN B C 1
ATOM 6472 O O . ASN B 1 230 ? 107.152 73.247 137.088 1.00 74.54 230 ASN B O 1
ATOM 6477 N N . THR B 1 231 ? 105.055 73.962 137.480 1.00 87.46 231 THR B N 1
ATOM 6478 C CA . THR B 1 231 ? 104.959 74.713 136.239 1.00 87.46 231 THR B CA 1
ATOM 6479 C C . THR B 1 231 ? 105.891 75.897 136.293 1.00 87.46 231 THR B C 1
ATOM 6480 O O . THR B 1 231 ? 106.674 76.123 135.374 1.00 87.46 231 THR B O 1
ATOM 6484 N N . ASN B 1 232 ? 105.785 76.669 137.367 1.00 76.71 232 ASN B N 1
ATOM 6485 C CA . ASN B 1 232 ? 106.655 77.816 137.530 1.00 76.71 232 ASN B CA 1
ATOM 6486 C C . ASN B 1 232 ? 108.081 77.373 137.198 1.00 76.71 232 ASN B C 1
ATOM 6487 O O . ASN B 1 232 ? 108.739 77.961 136.345 1.00 76.71 232 ASN B O 1
ATOM 6492 N N . PHE B 1 233 ? 108.545 76.322 137.870 1.00 79.80 233 PHE B N 1
ATOM 6493 C CA . PHE B 1 233 ? 109.877 75.793 137.632 1.00 79.80 233 PHE B CA 1
ATOM 6494 C C . PHE B 1 233 ? 110.116 75.521 136.152 1.00 79.80 233 PHE B C 1
ATOM 6495 O O . PHE B 1 233 ? 111.150 75.904 135.608 1.00 79.80 233 PHE B O 1
ATOM 6503 N N . LEU B 1 234 ? 109.160 74.857 135.500 1.00 105.02 234 LEU B N 1
ATOM 6504 C CA . LEU B 1 234 ? 109.286 74.530 134.075 1.00 105.02 234 LEU B CA 1
ATOM 6505 C C . LEU B 1 234 ? 109.452 75.779 133.225 1.00 105.02 234 LEU B C 1
ATOM 6506 O O . LEU B 1 234 ? 110.365 75.877 132.411 1.00 105.02 234 LEU B O 1
ATOM 6511 N N . THR B 1 235 ? 108.542 76.722 133.416 1.00 82.06 235 THR B N 1
ATOM 6512 C CA . THR B 1 235 ? 108.568 77.996 132.708 1.00 82.06 235 THR B CA 1
ATOM 6513 C C . THR B 1 235 ? 109.976 78.600 132.788 1.00 82.06 235 THR B C 1
ATOM 6514 O O . THR B 1 235 ? 110.674 78.722 131.775 1.00 82.06 235 THR B O 1
ATOM 6518 N N . ARG B 1 236 ? 110.366 78.980 134.004 1.00 71.81 236 ARG B N 1
ATOM 6519 C CA . ARG B 1 236 ? 111.672 79.563 134.284 1.00 71.81 236 ARG B CA 1
ATOM 6520 C C . ARG B 1 236 ? 112.783 78.786 133.583 1.00 71.81 236 ARG B C 1
ATOM 6521 O O . ARG B 1 236 ? 113.701 79.377 133.011 1.00 71.81 236 ARG B O 1
ATOM 6529 N N . ALA B 1 237 ? 112.702 77.459 133.644 1.00 88.43 237 ALA B N 1
ATOM 6530 C CA . ALA B 1 237 ? 113.701 76.609 133.019 1.00 88.43 237 ALA B CA 1
ATOM 6531 C C . ALA B 1 237 ? 113.676 76.805 131.517 1.00 88.43 237 ALA B C 1
ATOM 6532 O O . ALA B 1 237 ? 114.711 76.723 130.864 1.00 88.43 237 ALA B O 1
ATOM 6534 N N . LEU B 1 238 ? 112.497 77.053 130.960 1.00 97.66 238 LEU B N 1
ATOM 6535 C CA . LEU B 1 238 ? 112.416 77.280 129.530 1.00 97.66 238 LEU B CA 1
ATOM 6536 C C . LEU B 1 238 ? 113.052 78.626 129.190 1.00 97.66 238 LEU B C 1
ATOM 6537 O O . LEU B 1 238 ? 113.895 78.694 128.293 1.00 97.66 238 LEU B O 1
ATOM 6542 N N . LYS B 1 239 ? 112.673 79.688 129.907 1.00 83.64 239 LYS B N 1
ATOM 6543 C CA . LYS B 1 239 ? 113.266 81.010 129.671 1.00 83.64 239 LYS B CA 1
ATOM 6544 C C . LYS B 1 239 ? 114.762 80.811 129.587 1.00 83.64 239 LYS B C 1
ATOM 6545 O O . LYS B 1 239 ? 115.410 81.237 128.636 1.00 83.64 239 LYS B O 1
ATOM 6551 N N . HIS B 1 240 ? 115.305 80.142 130.592 1.00 88.16 240 HIS B N 1
ATOM 6552 C CA . HIS B 1 240 ? 116.725 79.868 130.631 1.00 88.16 240 HIS B CA 1
ATOM 6553 C C . HIS B 1 240 ? 117.176 79.176 129.351 1.00 88.16 240 HIS B C 1
ATOM 6554 O O . HIS B 1 240 ? 118.114 79.612 128.691 1.00 88.16 240 HIS B O 1
ATOM 6561 N N . THR B 1 241 ? 116.501 78.091 129.000 1.00 102.44 241 THR B N 1
ATOM 6562 C CA . THR B 1 241 ? 116.846 77.346 127.799 1.00 102.44 241 THR B CA 1
ATOM 6563 C C . THR B 1 241 ? 116.859 78.235 126.565 1.00 102.44 241 THR B C 1
ATOM 6564 O O . THR B 1 241 ? 117.862 78.295 125.856 1.00 102.44 241 THR B O 1
ATOM 6568 N N . ARG B 1 242 ? 115.751 78.927 126.316 1.00 102.16 242 ARG B N 1
ATOM 6569 C CA . ARG B 1 242 ? 115.651 79.805 125.158 1.00 102.16 242 ARG B CA 1
ATOM 6570 C C . ARG B 1 242 ? 116.884 80.677 125.041 1.00 102.16 242 ARG B C 1
ATOM 6571 O O . ARG B 1 242 ? 117.530 80.702 123.997 1.00 102.16 242 ARG B O 1
ATOM 6579 N N . TRP B 1 243 ? 117.233 81.380 126.110 1.00 86.48 243 TRP B N 1
ATOM 6580 C CA . TRP B 1 243 ? 118.412 82.222 126.052 1.00 86.48 243 TRP B CA 1
ATOM 6581 C C . TRP B 1 243 ? 119.702 81.481 125.749 1.00 86.48 243 TRP B C 1
ATOM 6582 O O . TRP B 1 243 ? 120.486 81.931 124.912 1.00 86.48 243 TRP B O 1
ATOM 6593 N N . ASN B 1 244 ? 119.937 80.348 126.401 1.00 83.13 244 ASN B N 1
ATOM 6594 C CA . ASN B 1 244 ? 121.152 79.616 126.098 1.00 83.13 244 ASN B CA 1
ATOM 6595 C C . ASN B 1 244 ? 121.166 79.344 124.598 1.00 83.13 244 ASN B C 1
ATOM 6596 O O . ASN B 1 244 ? 122.140 79.659 123.907 1.00 83.13 244 ASN B O 1
ATOM 6601 N N . ALA B 1 245 ? 120.077 78.781 124.083 1.00 92.17 245 ALA B N 1
ATOM 6602 C CA . ALA B 1 245 ? 119.998 78.498 122.654 1.00 92.17 245 ALA B CA 1
ATOM 6603 C C . ALA B 1 245 ? 120.361 79.771 121.896 1.00 92.17 245 ALA B C 1
ATOM 6604 O O . ALA B 1 245 ? 121.266 79.782 121.069 1.00 92.17 245 ALA B O 1
ATOM 6606 N N . TYR B 1 246 ? 119.658 80.848 122.211 1.00 85.64 246 TYR B N 1
ATOM 6607 C CA . TYR B 1 246 ? 119.886 82.132 121.576 1.00 85.64 246 TYR B CA 1
ATOM 6608 C C . TYR B 1 246 ? 121.369 82.504 121.603 1.00 85.64 246 TYR B C 1
ATOM 6609 O O . TYR B 1 246 ? 122.033 82.546 120.570 1.00 85.64 246 TYR B O 1
ATOM 6618 N N . SER B 1 247 ? 121.890 82.761 122.794 1.00 90.89 247 SER B N 1
ATOM 6619 C CA . SER B 1 247 ? 123.288 83.148 122.952 1.00 90.89 247 SER B CA 1
ATOM 6620 C C . SER B 1 247 ? 124.264 82.216 122.260 1.00 90.89 247 SER B C 1
ATOM 6621 O O . SER B 1 247 ? 125.313 82.648 121.802 1.00 90.89 247 SER B O 1
ATOM 6624 N N . PHE B 1 248 ? 123.940 80.932 122.202 1.00 94.45 248 PHE B N 1
ATOM 6625 C CA . PHE B 1 248 ? 124.838 79.988 121.555 1.00 94.45 248 PHE B CA 1
ATOM 6626 C C . PHE B 1 248 ? 124.974 80.317 120.075 1.00 94.45 248 PHE B C 1
ATOM 6627 O O . PHE B 1 248 ? 126.083 80.487 119.562 1.00 94.45 248 PHE B O 1
ATOM 6635 N N . ALA B 1 249 ? 123.835 80.403 119.395 1.00 103.45 249 ALA B N 1
ATOM 6636 C CA . ALA B 1 249 ? 123.815 80.719 117.974 1.00 103.45 249 ALA B CA 1
ATOM 6637 C C . ALA B 1 249 ? 124.571 82.024 117.743 1.00 103.45 249 ALA B C 1
ATOM 6638 O O . ALA B 1 249 ? 125.373 82.134 116.812 1.00 103.45 249 ALA B O 1
ATOM 6640 N N . ALA B 1 250 ? 124.317 83.005 118.606 1.00 84.83 250 ALA B N 1
ATOM 6641 C CA . ALA B 1 250 ? 124.969 84.304 118.502 1.00 84.83 250 ALA B CA 1
ATOM 6642 C C . ALA B 1 250 ? 126.489 84.173 118.486 1.00 84.83 250 ALA B C 1
ATOM 6643 O O . ALA B 1 250 ? 127.123 84.371 117.445 1.00 84.83 250 ALA B O 1
ATOM 6645 N N . ILE B 1 251 ? 127.066 83.837 119.637 1.00 104.57 251 ILE B N 1
ATOM 6646 C CA . ILE B 1 251 ? 128.517 83.689 119.768 1.00 104.57 251 ILE B CA 1
ATOM 6647 C C . ILE B 1 251 ? 129.150 82.899 118.619 1.00 104.57 251 ILE B C 1
ATOM 6648 O O . ILE B 1 251 ? 130.249 83.230 118.159 1.00 104.57 251 ILE B O 1
ATOM 6653 N N . ASN B 1 252 ? 128.471 81.855 118.152 1.00 98.92 252 ASN B N 1
ATOM 6654 C CA . ASN B 1 252 ? 129.025 81.064 117.061 1.00 98.92 252 ASN B CA 1
ATOM 6655 C C . ASN B 1 252 ? 128.966 81.782 115.727 1.00 98.92 252 ASN B C 1
ATOM 6656 O O . ASN B 1 252 ? 129.935 81.769 114.973 1.00 98.92 252 ASN B O 1
ATOM 6661 N N . THR B 1 253 ? 127.837 82.412 115.427 1.00 97.35 253 THR B N 1
ATOM 6662 C CA . THR B 1 253 ? 127.729 83.144 114.177 1.00 97.35 253 THR B CA 1
ATOM 6663 C C . THR B 1 253 ? 128.952 84.055 114.100 1.00 97.35 253 THR B C 1
ATOM 6664 O O . THR B 1 253 ? 129.577 84.181 113.051 1.00 97.35 253 THR B O 1
ATOM 6668 N N . VAL B 1 254 ? 129.305 84.669 115.226 1.00 92.65 254 VAL B N 1
ATOM 6669 C CA . VAL B 1 254 ? 130.482 85.534 115.285 1.00 92.65 254 VAL B CA 1
ATOM 6670 C C . VAL B 1 254 ? 131.737 84.700 115.033 1.00 92.65 254 VAL B C 1
ATOM 6671 O O . VAL B 1 254 ? 132.556 85.031 114.171 1.00 92.65 254 VAL B O 1
ATOM 6675 N N . THR B 1 255 ? 131.885 83.616 115.789 1.00 100.66 255 THR B N 1
ATOM 6676 C CA . THR B 1 255 ? 133.034 82.732 115.637 1.00 100.66 255 THR B CA 1
ATOM 6677 C C . THR B 1 255 ? 133.142 82.142 114.220 1.00 100.66 255 THR B C 1
ATOM 6678 O O . THR B 1 255 ? 134.222 81.737 113.793 1.00 100.66 255 THR B O 1
ATOM 6682 N N . ASP B 1 256 ? 132.032 82.100 113.487 1.00 117.66 256 ASP B N 1
ATOM 6683 C CA . ASP B 1 256 ? 132.044 81.544 112.131 1.00 117.66 256 ASP B CA 1
ATOM 6684 C C . ASP B 1 256 ? 132.500 82.539 111.064 1.00 117.66 256 ASP B C 1
ATOM 6685 O O . ASP B 1 256 ? 133.076 82.147 110.049 1.00 117.66 256 ASP B O 1
ATOM 6690 N N . ILE B 1 257 ? 132.231 83.821 111.289 1.00 103.86 257 ILE B N 1
ATOM 6691 C CA . ILE B 1 257 ? 132.654 84.861 110.359 1.00 103.86 257 ILE B CA 1
ATOM 6692 C C . ILE B 1 257 ? 134.176 84.810 110.353 1.00 103.86 257 ILE B C 1
ATOM 6693 O O . ILE B 1 257 ? 134.830 85.298 109.430 1.00 103.86 257 ILE B O 1
ATOM 6698 N N . GLY B 1 258 ? 134.722 84.198 111.402 1.00 114.61 258 GLY B N 1
ATOM 6699 C CA . GLY B 1 258 ? 136.162 84.071 111.560 1.00 114.61 258 GLY B CA 1
ATOM 6700 C C . GLY B 1 258 ? 136.904 83.470 110.380 1.00 114.61 258 GLY B C 1
ATOM 6701 O O . GLY B 1 258 ? 137.673 84.173 109.726 1.00 114.61 258 GLY B O 1
ATOM 6702 N N . PRO B 1 259 ? 136.726 82.172 110.089 1.00 94.97 259 PRO B N 1
ATOM 6703 C CA . PRO B 1 259 ? 137.427 81.567 108.949 1.00 94.97 259 PRO B CA 1
ATOM 6704 C C . PRO B 1 259 ? 137.093 82.277 107.634 1.00 94.97 259 PRO B C 1
ATOM 6705 O O . PRO B 1 259 ? 137.921 82.314 106.718 1.00 94.97 259 PRO B O 1
ATOM 6709 N N . ILE B 1 260 ? 135.885 82.837 107.539 1.00 98.63 260 ILE B N 1
ATOM 6710 C CA . ILE B 1 260 ? 135.493 83.548 106.328 1.00 98.63 260 ILE B CA 1
ATOM 6711 C C . ILE B 1 260 ? 136.350 84.797 106.112 1.00 98.63 260 ILE B C 1
ATOM 6712 O O . ILE B 1 260 ? 137.126 84.865 105.155 1.00 98.63 260 ILE B O 1
ATOM 6717 N N . ILE B 1 261 ? 136.222 85.780 107.000 1.00 134.90 261 ILE B N 1
ATOM 6718 C CA . ILE B 1 261 ? 136.994 87.004 106.857 1.00 134.90 261 ILE B CA 1
ATOM 6719 C C . ILE B 1 261 ? 138.491 86.707 106.676 1.00 134.90 261 ILE B C 1
ATOM 6720 O O . ILE B 1 261 ? 139.267 87.608 106.334 1.00 134.90 261 ILE B O 1
ATOM 6725 N N . VAL B 1 262 ? 138.862 85.431 106.886 1.00 105.46 262 VAL B N 1
ATOM 6726 C CA . VAL B 1 262 ? 140.238 84.913 106.720 1.00 105.46 262 VAL B CA 1
ATOM 6727 C C . VAL B 1 262 ? 140.460 84.377 105.298 1.00 105.46 262 VAL B C 1
ATOM 6728 O O . VAL B 1 262 ? 141.277 84.925 104.545 1.00 105.46 262 VAL B O 1
ATOM 6732 N N . ILE B 1 263 ? 139.765 83.286 104.953 1.00 104.58 263 ILE B N 1
ATOM 6733 C CA . ILE B 1 263 ? 139.858 82.688 103.619 1.00 104.58 263 ILE B CA 1
ATOM 6734 C C . ILE B 1 263 ? 139.722 83.797 102.581 1.00 104.58 263 ILE B C 1
ATOM 6735 O O . ILE B 1 263 ? 140.595 83.972 101.734 1.00 104.58 263 ILE B O 1
ATOM 6740 N N . GLY B 1 264 ? 138.619 84.540 102.656 1.00 110.19 264 GLY B N 1
ATOM 6741 C CA . GLY B 1 264 ? 138.399 85.637 101.732 1.00 110.19 264 GLY B CA 1
ATOM 6742 C C . GLY B 1 264 ? 139.688 86.418 101.577 1.00 110.19 264 GLY B C 1
ATOM 6743 O O . GLY B 1 264 ? 140.281 86.434 100.501 1.00 110.19 264 GLY B O 1
ATOM 6744 N N . VAL B 1 265 ? 140.134 87.050 102.659 1.00 111.19 265 VAL B N 1
ATOM 6745 C CA . VAL B 1 265 ? 141.379 87.823 102.656 1.00 111.19 265 VAL B CA 1
ATOM 6746 C C . VAL B 1 265 ? 142.595 87.017 102.186 1.00 111.19 265 VAL B C 1
ATOM 6747 O O . VAL B 1 265 ? 143.450 87.536 101.463 1.00 111.19 265 VAL B O 1
ATOM 6751 N N . GLY B 1 266 ? 142.677 85.757 102.612 1.00 108.52 266 GLY B N 1
ATOM 6752 C CA . GLY B 1 266 ? 143.792 84.908 102.223 1.00 108.52 266 GLY B CA 1
ATOM 6753 C C . GLY B 1 266 ? 143.939 84.733 100.717 1.00 108.52 266 GLY B C 1
ATOM 6754 O O . GLY B 1 266 ? 145.023 84.424 100.209 1.00 108.52 266 GLY B O 1
ATOM 6755 N N . ALA B 1 267 ? 142.841 84.919 99.997 1.00 138.46 267 ALA B N 1
ATOM 6756 C CA . ALA B 1 267 ? 142.868 84.798 98.552 1.00 138.46 267 ALA B CA 1
ATOM 6757 C C . ALA B 1 267 ? 143.191 86.168 97.965 1.00 138.46 267 ALA B C 1
ATOM 6758 O O . ALA B 1 267 ? 144.125 86.308 97.174 1.00 138.46 267 ALA B O 1
ATOM 6760 N N . TYR B 1 268 ? 142.437 87.186 98.371 1.00 123.70 268 TYR B N 1
ATOM 6761 C CA . TYR B 1 268 ? 142.673 88.527 97.857 1.00 123.70 268 TYR B CA 1
ATOM 6762 C C . TYR B 1 268 ? 144.053 89.052 98.222 1.00 123.70 268 TYR B C 1
ATOM 6763 O O . TYR B 1 268 ? 144.343 90.236 98.062 1.00 123.70 268 TYR B O 1
ATOM 6772 N N . LEU B 1 269 ? 144.904 88.171 98.724 1.00 160.89 269 LEU B N 1
ATOM 6773 C CA . LEU B 1 269 ? 146.254 88.567 99.072 1.00 160.89 269 LEU B CA 1
ATOM 6774 C C . LEU B 1 269 ? 147.232 87.714 98.290 1.00 160.89 269 LEU B C 1
ATOM 6775 O O . LEU B 1 269 ? 148.212 88.223 97.749 1.00 160.89 269 LEU B O 1
ATOM 6780 N N . ALA B 1 270 ? 146.954 86.418 98.217 1.00 185.07 270 ALA B N 1
ATOM 6781 C CA . ALA B 1 270 ? 147.811 85.499 97.477 1.00 185.07 270 ALA B CA 1
ATOM 6782 C C . ALA B 1 270 ? 147.812 85.876 95.994 1.00 185.07 270 ALA B C 1
ATOM 6783 O O . ALA B 1 270 ? 148.859 85.871 95.342 1.00 185.07 270 ALA B O 1
ATOM 6785 N N . ILE B 1 271 ? 146.632 86.211 95.475 1.00 122.46 271 ILE B N 1
ATOM 6786 C CA . ILE B 1 271 ? 146.465 86.595 94.069 1.00 122.46 271 ILE B CA 1
ATOM 6787 C C . ILE B 1 271 ? 146.886 88.057 93.807 1.00 122.46 271 ILE B C 1
ATOM 6788 O O . ILE B 1 271 ? 147.422 88.379 92.739 1.00 122.46 271 ILE B O 1
ATOM 6793 N N . SER B 1 272 ? 146.646 88.933 94.780 1.00 151.15 272 SER B N 1
ATOM 6794 C CA . SER B 1 272 ? 147.020 90.337 94.645 1.00 151.15 272 SER B CA 1
ATOM 6795 C C . SER B 1 272 ? 148.535 90.482 94.798 1.00 151.15 272 SER B C 1
ATOM 6796 O O . SER B 1 272 ? 149.051 91.586 94.987 1.00 151.15 272 SER B O 1
ATOM 6799 N N . GLY B 1 273 ? 149.235 89.352 94.726 1.00 153.12 273 GLY B N 1
ATOM 6800 C CA . GLY B 1 273 ? 150.684 89.350 94.835 1.00 153.12 273 GLY B CA 1
ATOM 6801 C C . GLY B 1 273 ? 151.268 89.746 96.179 1.00 153.12 273 GLY B C 1
ATOM 6802 O O . GLY B 1 273 ? 152.260 90.479 96.246 1.00 153.12 273 GLY B O 1
ATOM 6803 N N . SER B 1 274 ? 150.666 89.269 97.260 1.00 143.84 274 SER B N 1
ATOM 6804 C CA . SER B 1 274 ? 151.186 89.597 98.571 1.00 143.84 274 SER B CA 1
ATOM 6805 C C . SER B 1 274 ? 151.936 88.392 99.127 1.00 143.84 274 SER B C 1
ATOM 6806 O O . SER B 1 274 ? 153.050 88.536 99.629 1.00 143.84 274 SER B O 1
ATOM 6809 N N . ILE B 1 275 ? 151.351 87.201 99.009 1.00 113.27 275 ILE B N 1
ATOM 6810 C CA . ILE B 1 275 ? 152.002 86.019 99.564 1.00 113.27 275 ILE B CA 1
ATOM 6811 C C . ILE B 1 275 ? 151.863 84.706 98.795 1.00 113.27 275 ILE B C 1
ATOM 6812 O O . ILE B 1 275 ? 150.936 84.523 97.998 1.00 113.27 275 ILE B O 1
ATOM 6817 N N . THR B 1 276 ? 152.813 83.806 99.074 1.00 114.99 276 THR B N 1
ATOM 6818 C CA . THR B 1 276 ? 152.906 82.462 98.502 1.00 114.99 276 THR B CA 1
ATOM 6819 C C . THR B 1 276 ? 151.583 81.705 98.595 1.00 114.99 276 THR B C 1
ATOM 6820 O O . THR B 1 276 ? 151.024 81.549 99.680 1.00 114.99 276 THR B O 1
ATOM 6824 N N . VAL B 1 277 ? 151.086 81.224 97.461 1.00 117.47 277 VAL B N 1
ATOM 6825 C CA . VAL B 1 277 ? 149.836 80.487 97.468 1.00 117.47 277 VAL B CA 1
ATOM 6826 C C . VAL B 1 277 ? 150.055 79.166 98.194 1.00 117.47 277 VAL B C 1
ATOM 6827 O O . VAL B 1 277 ? 149.209 78.281 98.170 1.00 117.47 277 VAL B O 1
ATOM 6831 N N . GLY B 1 278 ? 151.214 79.043 98.830 1.00 121.09 278 GLY B N 1
ATOM 6832 C CA . GLY B 1 278 ? 151.530 77.854 99.601 1.00 121.09 278 GLY B CA 1
ATOM 6833 C C . GLY B 1 278 ? 151.295 78.259 101.043 1.00 121.09 278 GLY B C 1
ATOM 6834 O O . GLY B 1 278 ? 150.868 77.460 101.881 1.00 121.09 278 GLY B O 1
ATOM 6835 N N . THR B 1 279 ? 151.579 79.531 101.320 1.00 117.70 279 THR B N 1
ATOM 6836 C CA . THR B 1 279 ? 151.383 80.110 102.642 1.00 117.70 279 THR B CA 1
ATOM 6837 C C . THR B 1 279 ? 149.891 80.020 102.936 1.00 117.70 279 THR B C 1
ATOM 6838 O O . THR B 1 279 ? 149.479 79.557 103.999 1.00 117.70 279 THR B O 1
ATOM 6842 N N . LEU B 1 280 ? 149.090 80.468 101.969 1.00 123.53 280 LEU B N 1
ATOM 6843 C CA . LEU B 1 280 ? 147.633 80.444 102.073 1.00 123.53 280 LEU B CA 1
ATOM 6844 C C . LEU B 1 280 ? 147.162 79.024 102.316 1.00 123.53 280 LEU B C 1
ATOM 6845 O O . LEU B 1 280 ? 146.224 78.789 103.068 1.00 123.53 280 LEU B O 1
ATOM 6850 N N . ALA B 1 281 ? 147.819 78.081 101.655 1.00 123.61 281 ALA B N 1
ATOM 6851 C CA . ALA B 1 281 ? 147.488 76.672 101.790 1.00 123.61 281 ALA B CA 1
ATOM 6852 C C . ALA B 1 281 ? 147.759 76.212 103.213 1.00 123.61 281 ALA B C 1
ATOM 6853 O O . ALA B 1 281 ? 146.912 75.580 103.849 1.00 123.61 281 ALA B O 1
ATOM 6855 N N . ALA B 1 282 ? 148.949 76.541 103.704 1.00 133.76 282 ALA B N 1
ATOM 6856 C CA . ALA B 1 282 ? 149.372 76.170 105.047 1.00 133.76 282 ALA B CA 1
ATOM 6857 C C . ALA B 1 282 ? 148.524 76.839 106.116 1.00 133.76 282 ALA B C 1
ATOM 6858 O O . ALA B 1 282 ? 147.902 76.176 106.945 1.00 133.76 282 ALA B O 1
ATOM 6860 N N . PHE B 1 283 ? 148.520 78.166 106.089 1.00 121.44 283 PHE B N 1
ATOM 6861 C CA . PHE B 1 283 ? 147.761 78.966 107.037 1.00 121.44 283 PHE B CA 1
ATOM 6862 C C . PHE B 1 283 ? 146.351 78.404 107.177 1.00 121.44 283 PHE B C 1
ATOM 6863 O O . PHE B 1 283 ? 146.016 77.830 108.207 1.00 121.44 283 PHE B O 1
ATOM 6871 N N . VAL B 1 284 ? 145.536 78.562 106.134 1.00 131.14 284 VAL B N 1
ATOM 6872 C CA . VAL B 1 284 ? 144.159 78.079 106.147 1.00 131.14 284 VAL B CA 1
ATOM 6873 C C . VAL B 1 284 ? 143.991 76.651 106.676 1.00 131.14 284 VAL B C 1
ATOM 6874 O O . VAL B 1 284 ? 142.883 76.237 107.033 1.00 131.14 284 VAL B O 1
ATOM 6878 N N . GLY B 1 285 ? 145.085 75.900 106.740 1.00 105.08 285 GLY B N 1
ATOM 6879 C CA . GLY B 1 285 ? 145.001 74.549 107.268 1.00 105.08 285 GLY B CA 1
ATOM 6880 C C . GLY B 1 285 ? 144.805 74.596 108.777 1.00 105.08 285 GLY B C 1
ATOM 6881 O O . GLY B 1 285 ? 144.075 73.786 109.358 1.00 105.08 285 GLY B O 1
ATOM 6882 N N . TYR B 1 286 ? 145.457 75.569 109.410 1.00 124.54 286 TYR B N 1
ATOM 6883 C CA . TYR B 1 286 ? 145.382 75.765 110.858 1.00 124.54 286 TYR B CA 1
ATOM 6884 C C . TYR B 1 286 ? 144.084 76.421 111.343 1.00 124.54 286 TYR B C 1
ATOM 6885 O O . TYR B 1 286 ? 143.853 76.504 112.547 1.00 124.54 286 TYR B O 1
ATOM 6894 N N . LEU B 1 287 ? 143.246 76.888 110.417 1.00 132.04 287 LEU B N 1
ATOM 6895 C CA . LEU B 1 287 ? 141.982 77.530 110.777 1.00 132.04 287 LEU B CA 1
ATOM 6896 C C . LEU B 1 287 ? 141.201 76.746 111.827 1.00 132.04 287 LEU B C 1
ATOM 6897 O O . LEU B 1 287 ? 140.510 77.326 112.669 1.00 132.04 287 LEU B O 1
ATOM 6902 N N . GLU B 1 288 ? 141.312 75.424 111.769 1.00 127.22 288 GLU B N 1
ATOM 6903 C CA . GLU B 1 288 ? 140.621 74.561 112.716 1.00 127.22 288 GLU B CA 1
ATOM 6904 C C . GLU B 1 288 ? 141.211 74.732 114.116 1.00 127.22 288 GLU B C 1
ATOM 6905 O O . GLU B 1 288 ? 140.518 74.578 115.122 1.00 127.22 288 GLU B O 1
ATOM 6911 N N . LEU B 1 289 ? 142.496 75.056 114.177 1.00 106.56 289 LEU B N 1
ATOM 6912 C CA . LEU B 1 289 ? 143.167 75.251 115.454 1.00 106.56 289 LEU B CA 1
ATOM 6913 C C . LEU B 1 289 ? 142.695 76.499 116.170 1.00 106.56 289 LEU B C 1
ATOM 6914 O O . LEU B 1 289 ? 142.692 76.543 117.395 1.00 106.56 289 LEU B O 1
ATOM 6919 N N . LEU B 1 290 ? 142.312 77.520 115.410 1.00 122.52 290 LEU B N 1
ATOM 6920 C CA . LEU B 1 290 ? 141.856 78.758 116.018 1.00 122.52 290 LEU B CA 1
ATOM 6921 C C . LEU B 1 290 ? 140.366 78.766 116.316 1.00 122.52 290 LEU B C 1
ATOM 6922 O O . LEU B 1 290 ? 139.958 78.845 117.477 1.00 122.52 290 LEU B O 1
ATOM 6927 N N . PHE B 1 291 ? 139.552 78.677 115.269 1.00 138.90 291 PHE B N 1
ATOM 6928 C CA . PHE B 1 291 ? 138.103 78.717 115.439 1.00 138.90 291 PHE B CA 1
ATOM 6929 C C . PHE B 1 291 ? 137.477 77.391 115.885 1.00 138.90 291 PHE B C 1
ATOM 6930 O O . PHE B 1 291 ? 136.272 77.157 115.711 1.00 138.90 291 PHE B O 1
ATOM 6938 N N . GLY B 1 292 ? 138.313 76.530 116.461 1.00 115.54 292 GLY B N 1
ATOM 6939 C CA . GLY B 1 292 ? 137.844 75.261 116.983 1.00 115.54 292 GLY B CA 1
ATOM 6940 C C . GLY B 1 292 ? 137.655 75.552 118.457 1.00 115.54 292 GLY B C 1
ATOM 6941 O O . GLY B 1 292 ? 136.540 75.491 118.982 1.00 115.54 292 GLY B O 1
ATOM 6942 N N . PRO B 1 293 ? 138.748 75.889 119.155 1.00 108.31 293 PRO B N 1
ATOM 6943 C CA . PRO B 1 293 ? 138.711 76.209 120.580 1.00 108.31 293 PRO B CA 1
ATOM 6944 C C . PRO B 1 293 ? 137.694 77.315 120.845 1.00 108.31 293 PRO B C 1
ATOM 6945 O O . PRO B 1 293 ? 136.916 77.232 121.792 1.00 108.31 293 PRO B O 1
ATOM 6949 N N . LEU B 1 294 ? 137.702 78.349 120.008 1.00 108.06 294 LEU B N 1
ATOM 6950 C CA . LEU B 1 294 ? 136.764 79.450 120.179 1.00 108.06 294 LEU B CA 1
ATOM 6951 C C . LEU B 1 294 ? 135.326 78.964 120.199 1.00 108.06 294 LEU B C 1
ATOM 6952 O O . LEU B 1 294 ? 134.462 79.583 120.828 1.00 108.06 294 LEU B O 1
ATOM 6957 N N . ARG B 1 295 ? 135.079 77.852 119.507 1.00 130.90 295 ARG B N 1
ATOM 6958 C CA . ARG B 1 295 ? 133.745 77.261 119.441 1.00 130.90 295 ARG B CA 1
ATOM 6959 C C . ARG B 1 295 ? 133.452 76.480 120.715 1.00 130.90 295 ARG B C 1
ATOM 6960 O O . ARG B 1 295 ? 132.329 76.501 121.222 1.00 130.90 295 ARG B O 1
ATOM 6968 N N . ARG B 1 296 ? 134.469 75.793 121.229 1.00 99.23 296 ARG B N 1
ATOM 6969 C CA . ARG B 1 296 ? 134.329 75.017 122.461 1.00 99.23 296 ARG B CA 1
ATOM 6970 C C . ARG B 1 296 ? 134.106 75.970 123.634 1.00 99.23 296 ARG B C 1
ATOM 6971 O O . ARG B 1 296 ? 133.222 75.762 124.472 1.00 99.23 296 ARG B O 1
ATOM 6979 N N . LEU B 1 297 ? 134.921 77.019 123.689 1.00 104.23 297 LEU B N 1
ATOM 6980 C CA . LEU B 1 297 ? 134.808 77.989 124.759 1.00 104.23 297 LEU B CA 1
ATOM 6981 C C . LEU B 1 297 ? 133.402 78.571 124.844 1.00 104.23 297 LEU B C 1
ATOM 6982 O O . LEU B 1 297 ? 132.973 78.993 125.919 1.00 104.23 297 LEU B O 1
ATOM 6987 N N . VAL B 1 298 ? 132.681 78.586 123.722 1.00 85.35 298 VAL B N 1
ATOM 6988 C CA . VAL B 1 298 ? 131.310 79.100 123.732 1.00 85.35 298 VAL B CA 1
ATOM 6989 C C . VAL B 1 298 ? 130.534 78.227 124.709 1.00 85.35 298 VAL B C 1
ATOM 6990 O O . VAL B 1 298 ? 129.791 78.730 125.558 1.00 85.35 298 VAL B O 1
ATOM 6994 N N . ALA B 1 299 ? 130.720 76.916 124.588 1.00 101.41 299 ALA B N 1
ATOM 6995 C CA . ALA B 1 299 ? 130.060 75.968 125.470 1.00 101.41 299 ALA B CA 1
ATOM 6996 C C . ALA B 1 299 ? 130.620 76.136 126.877 1.00 101.41 299 ALA B C 1
ATOM 6997 O O . ALA B 1 299 ? 129.858 76.215 127.844 1.00 101.41 299 ALA B O 1
ATOM 6999 N N . SER B 1 300 ? 131.952 76.185 126.980 1.00 110.57 300 SER B N 1
ATOM 7000 C CA . SER B 1 300 ? 132.629 76.362 128.268 1.00 110.57 300 SER B CA 1
ATOM 7001 C C . SER B 1 300 ? 132.012 77.569 128.969 1.00 110.57 300 SER B C 1
ATOM 7002 O O . SER B 1 300 ? 131.649 77.507 130.144 1.00 110.57 300 SER B O 1
ATOM 7005 N N . PHE B 1 301 ? 131.901 78.667 128.231 1.00 110.39 301 PHE B N 1
ATOM 7006 C CA . PHE B 1 301 ? 131.305 79.897 128.737 1.00 110.39 301 PHE B CA 1
ATOM 7007 C C . PHE B 1 301 ? 129.971 79.572 129.416 1.00 110.39 301 PHE B C 1
ATOM 7008 O O . PHE B 1 301 ? 129.831 79.690 130.636 1.00 110.39 301 PHE B O 1
ATOM 7016 N N . THR B 1 302 ? 129.001 79.159 128.605 1.00 109.40 302 THR B N 1
ATOM 7017 C CA . THR B 1 302 ? 127.669 78.799 129.070 1.00 109.40 302 THR B CA 1
ATOM 7018 C C . THR B 1 302 ? 127.655 78.043 130.397 1.00 109.40 302 THR B C 1
ATOM 7019 O O . THR B 1 302 ? 127.060 78.501 131.380 1.00 109.40 302 THR B O 1
ATOM 7023 N N . THR B 1 303 ? 128.295 76.876 130.406 1.00 96.32 303 THR B N 1
ATOM 7024 C CA . THR B 1 303 ? 128.378 76.042 131.598 1.00 96.32 303 THR B CA 1
ATOM 7025 C C . THR B 1 303 ? 128.776 76.859 132.810 1.00 96.32 303 THR B C 1
ATOM 7026 O O . THR B 1 303 ? 128.132 76.778 133.853 1.00 96.32 303 THR B O 1
ATOM 7030 N N . LEU B 1 304 ? 129.837 77.645 132.669 1.00 79.61 304 LEU B N 1
ATOM 7031 C CA . LEU B 1 304 ? 130.301 78.479 133.766 1.00 79.61 304 LEU B CA 1
ATOM 7032 C C . LEU B 1 304 ? 129.235 79.459 134.244 1.00 79.61 304 LEU B C 1
ATOM 7033 O O . LEU B 1 304 ? 128.980 79.563 135.444 1.00 79.61 304 LEU B O 1
ATOM 7038 N N . THR B 1 305 ? 128.609 80.173 133.313 1.00 96.81 305 THR B N 1
ATOM 7039 C CA . THR B 1 305 ? 127.565 81.127 133.674 1.00 96.81 305 THR B CA 1
ATOM 7040 C C . THR B 1 305 ? 126.637 80.488 134.695 1.00 96.81 305 THR B C 1
ATOM 7041 O O . THR B 1 305 ? 126.372 81.053 135.757 1.00 96.81 305 THR B O 1
ATOM 7045 N N . GLN B 1 306 ? 126.146 79.302 134.360 1.00 95.06 306 GLN B N 1
ATOM 7046 C CA . GLN B 1 306 ? 125.252 78.577 135.240 1.00 95.06 306 GLN B CA 1
ATOM 7047 C C . GLN B 1 306 ? 125.932 78.331 136.572 1.00 95.06 306 GLN B C 1
ATOM 7048 O O . GLN B 1 306 ? 125.365 78.609 137.621 1.00 95.06 306 GLN B O 1
ATOM 7054 N N . SER B 1 307 ? 127.158 77.826 136.530 1.00 96.08 307 SER B N 1
ATOM 7055 C CA . SER B 1 307 ? 127.893 77.553 137.754 1.00 96.08 307 SER B CA 1
ATOM 7056 C C . SER B 1 307 ? 127.978 78.749 138.673 1.00 96.08 307 SER B C 1
ATOM 7057 O O . SER B 1 307 ? 127.801 78.610 139.880 1.00 96.08 307 SER B O 1
ATOM 7060 N N . PHE B 1 308 ? 128.259 79.921 138.114 1.00 78.03 308 PHE B N 1
ATOM 7061 C CA . PHE B 1 308 ? 128.358 81.128 138.925 1.00 78.03 308 PHE B CA 1
ATOM 7062 C C . PHE B 1 308 ? 127.057 81.388 139.663 1.00 78.03 308 PHE B C 1
ATOM 7063 O O . PHE B 1 308 ? 127.058 81.717 140.852 1.00 78.03 308 PHE B O 1
ATOM 7071 N N . ALA B 1 309 ? 125.946 81.225 138.954 1.00 90.10 309 ALA B N 1
ATOM 7072 C CA . ALA B 1 309 ? 124.637 81.421 139.549 1.00 90.10 309 ALA B CA 1
ATOM 7073 C C . ALA B 1 309 ? 124.566 80.563 140.796 1.00 90.10 309 ALA B C 1
ATOM 7074 O O . ALA B 1 309 ? 124.228 81.036 141.876 1.00 90.10 309 ALA B O 1
ATOM 7076 N N . SER B 1 310 ? 124.903 79.292 140.639 1.00 78.91 310 SER B N 1
ATOM 7077 C CA . SER B 1 310 ? 124.871 78.361 141.750 1.00 78.91 310 SER B CA 1
ATOM 7078 C C . SER B 1 310 ? 125.745 78.828 142.902 1.00 78.91 310 SER B C 1
ATOM 7079 O O . SER B 1 310 ? 125.248 78.970 144.020 1.00 78.91 310 SER B O 1
ATOM 7082 N N . MET B 1 311 ? 127.030 79.087 142.663 1.00 99.65 311 MET B N 1
ATOM 7083 C CA . MET B 1 311 ? 127.855 79.523 143.780 1.00 99.65 311 MET B CA 1
ATOM 7084 C C . MET B 1 311 ? 127.278 80.776 144.421 1.00 99.65 311 MET B C 1
ATOM 7085 O O . MET B 1 311 ? 127.438 80.996 145.625 1.00 99.65 311 MET B O 1
ATOM 7090 N N . ASP B 1 312 ? 126.586 81.591 143.634 1.00 79.05 312 ASP B N 1
ATOM 7091 C CA . ASP B 1 312 ? 125.949 82.778 144.204 1.00 79.05 312 ASP B CA 1
ATOM 7092 C C . ASP B 1 312 ? 125.061 82.269 145.338 1.00 79.05 312 ASP B C 1
ATOM 7093 O O . ASP B 1 312 ? 125.350 82.477 146.526 1.00 79.05 312 ASP B O 1
ATOM 7098 N N . ARG B 1 313 ? 123.988 81.582 144.939 1.00 78.07 313 ARG B N 1
ATOM 7099 C CA . ARG B 1 313 ? 123.006 81.019 145.861 1.00 78.07 313 ARG B CA 1
ATOM 7100 C C . ARG B 1 313 ? 123.674 80.360 147.049 1.00 78.07 313 ARG B C 1
ATOM 7101 O O . ARG B 1 313 ? 123.232 80.528 148.178 1.00 78.07 313 ARG B O 1
ATOM 7109 N N . VAL B 1 314 ? 124.741 79.608 146.796 1.00 75.15 314 VAL B N 1
ATOM 7110 C CA . VAL B 1 314 ? 125.437 78.945 147.887 1.00 75.15 314 VAL B CA 1
ATOM 7111 C C . VAL B 1 314 ? 125.951 79.990 148.841 1.00 75.15 314 VAL B C 1
ATOM 7112 O O . VAL B 1 314 ? 125.607 79.980 150.026 1.00 75.15 314 VAL B O 1
ATOM 7116 N N . PHE B 1 315 ? 126.767 80.904 148.331 1.00 93.38 315 PHE B N 1
ATOM 7117 C CA . PHE B 1 315 ? 127.293 81.944 149.200 1.00 93.38 315 PHE B CA 1
ATOM 7118 C C . PHE B 1 315 ? 126.177 82.732 149.860 1.00 93.38 315 PHE B C 1
ATOM 7119 O O . PHE B 1 315 ? 126.246 83.012 151.065 1.00 93.38 315 PHE B O 1
ATOM 7127 N N . GLN B 1 316 ? 125.134 83.061 149.104 1.00 78.51 316 GLN B N 1
ATOM 7128 C CA . GLN B 1 316 ? 124.015 83.772 149.697 1.00 78.51 316 GLN B CA 1
ATOM 7129 C C . GLN B 1 316 ? 123.613 83.095 151.016 1.00 78.51 316 GLN B C 1
ATOM 7130 O O . GLN B 1 316 ? 123.465 83.762 152.040 1.00 78.51 316 GLN B O 1
ATOM 7136 N N . LEU B 1 317 ? 123.451 81.771 150.986 1.00 72.58 317 LEU B N 1
ATOM 7137 C CA . LEU B 1 317 ? 123.083 81.000 152.177 1.00 72.58 317 LEU B CA 1
ATOM 7138 C C . LEU B 1 317 ? 124.190 81.062 153.217 1.00 72.58 317 LEU B C 1
ATOM 7139 O O . LEU B 1 317 ? 123.930 81.166 154.409 1.00 72.58 317 LEU B O 1
ATOM 7144 N N . ILE B 1 318 ? 125.429 80.991 152.752 1.00 80.97 318 ILE B N 1
ATOM 7145 C CA . ILE B 1 318 ? 126.584 81.046 153.636 1.00 80.97 318 ILE B CA 1
ATOM 7146 C C . ILE B 1 318 ? 126.663 82.386 154.357 1.00 80.97 318 ILE B C 1
ATOM 7147 O O . ILE B 1 318 ? 127.069 82.455 155.521 1.00 80.97 318 ILE B O 1
ATOM 7152 N N . ASP B 1 319 ? 126.259 83.444 153.660 1.00 83.94 319 ASP B N 1
ATOM 7153 C CA . ASP B 1 319 ? 126.295 84.790 154.207 1.00 83.94 319 ASP B CA 1
ATOM 7154 C C . ASP B 1 319 ? 125.176 85.129 155.184 1.00 83.94 319 ASP B C 1
ATOM 7155 O O . ASP B 1 319 ? 125.105 86.249 155.680 1.00 83.94 319 ASP B O 1
ATOM 7160 N N . GLU B 1 320 ? 124.300 84.170 155.459 1.00 84.68 320 GLU B N 1
ATOM 7161 C CA . GLU B 1 320 ? 123.190 84.396 156.392 1.00 84.68 320 GLU B CA 1
ATOM 7162 C C . GLU B 1 320 ? 123.738 84.738 157.768 1.00 84.68 320 GLU B C 1
ATOM 7163 O O . GLU B 1 320 ? 124.744 84.167 158.195 1.00 84.68 320 GLU B O 1
ATOM 7169 N N . ASP B 1 321 ? 123.086 85.651 158.474 1.00 75.05 321 ASP B N 1
ATOM 7170 C CA . ASP B 1 321 ? 123.580 86.039 159.785 1.00 75.05 321 ASP B CA 1
ATOM 7171 C C . ASP B 1 321 ? 123.126 85.152 160.938 1.00 75.05 321 ASP B C 1
ATOM 7172 O O . ASP B 1 321 ? 122.005 84.650 160.951 1.00 75.05 321 ASP B O 1
ATOM 7177 N N . TYR B 1 322 ? 124.004 84.951 161.907 1.00 80.02 322 TYR B N 1
ATOM 7178 C CA . TYR B 1 322 ? 123.658 84.147 163.070 1.00 80.02 322 TYR B CA 1
ATOM 7179 C C . TYR B 1 322 ? 122.971 85.116 164.013 1.00 80.02 322 TYR B C 1
ATOM 7180 O O . TYR B 1 322 ? 123.571 86.083 164.428 1.00 80.02 322 TYR B O 1
ATOM 7189 N N . ASP B 1 323 ? 121.717 84.889 164.349 1.00 73.20 323 ASP B N 1
ATOM 7190 C CA . ASP B 1 323 ? 121.042 85.839 165.216 1.00 73.20 323 ASP B CA 1
ATOM 7191 C C . ASP B 1 323 ? 121.581 85.749 166.623 1.00 73.20 323 ASP B C 1
ATOM 7192 O O . ASP B 1 323 ? 121.808 86.762 167.280 1.00 73.20 323 ASP B O 1
ATOM 7197 N N . ILE B 1 324 ? 121.797 84.533 167.093 1.00 85.25 324 ILE B N 1
ATOM 7198 C CA . ILE B 1 324 ? 122.359 84.363 168.413 1.00 85.25 324 ILE B CA 1
ATOM 7199 C C . ILE B 1 324 ? 123.833 84.103 168.176 1.00 85.25 324 ILE B C 1
ATOM 7200 O O . ILE B 1 324 ? 124.187 83.052 167.656 1.00 85.25 324 ILE B O 1
ATOM 7205 N N . LYS B 1 325 ? 124.678 85.076 168.515 1.00 92.62 325 LYS B N 1
ATOM 7206 C CA . LYS B 1 325 ? 126.121 84.950 168.331 1.00 92.62 325 LYS B CA 1
ATOM 7207 C C . LYS B 1 325 ? 126.763 84.840 169.693 1.00 92.62 325 LYS B C 1
ATOM 7208 O O . LYS B 1 325 ? 126.175 85.261 170.683 1.00 92.62 325 LYS B O 1
ATOM 7214 N N . ASN B 1 326 ? 127.961 84.275 169.759 1.00 89.42 326 ASN B N 1
ATOM 7215 C CA . ASN B 1 326 ? 128.622 84.148 171.046 1.00 89.42 326 ASN B CA 1
ATOM 7216 C C . ASN B 1 326 ? 129.307 85.408 171.514 1.00 89.42 326 ASN B C 1
ATOM 7217 O O . ASN B 1 326 ? 129.178 85.791 172.677 1.00 89.42 326 ASN B O 1
ATOM 7222 N N . GLY B 1 327 ? 130.034 86.062 170.623 1.00 112.51 327 GLY B N 1
ATOM 7223 C CA . GLY B 1 327 ? 130.709 87.280 171.027 1.00 112.51 327 GLY B CA 1
ATOM 7224 C C . GLY B 1 327 ? 131.948 86.985 171.854 1.00 112.51 327 GLY B C 1
ATOM 7225 O O . GLY B 1 327 ? 131.974 86.040 172.654 1.00 112.51 327 GLY B O 1
ATOM 7226 N N . VAL B 1 328 ? 132.973 87.806 171.636 1.00 136.00 328 VAL B N 1
ATOM 7227 C CA . VAL B 1 328 ? 134.272 87.714 172.295 1.00 136.00 328 VAL B CA 1
ATOM 7228 C C . VAL B 1 328 ? 134.249 87.285 173.759 1.00 136.00 328 VAL B C 1
ATOM 7229 O O . VAL B 1 328 ? 135.012 86.395 174.165 1.00 136.00 328 VAL B O 1
ATOM 7233 N N . GLY B 1 329 ? 133.376 87.920 174.542 1.00 87.23 329 GLY B N 1
ATOM 7234 C CA . GLY B 1 329 ? 133.273 87.606 175.957 1.00 87.23 329 GLY B CA 1
ATOM 7235 C C . GLY B 1 329 ? 132.923 86.167 176.303 1.00 87.23 329 GLY B C 1
ATOM 7236 O O . GLY B 1 329 ? 132.979 85.793 177.472 1.00 87.23 329 GLY B O 1
ATOM 7237 N N . ALA B 1 330 ? 132.556 85.371 175.296 1.00 119.85 330 ALA B N 1
ATOM 7238 C CA . ALA B 1 330 ? 132.188 83.961 175.469 1.00 119.85 330 ALA B CA 1
ATOM 7239 C C . ALA B 1 330 ? 132.888 83.355 176.672 1.00 119.85 330 ALA B C 1
ATOM 7240 O O . ALA B 1 330 ? 134.069 83.600 176.877 1.00 119.85 330 ALA B O 1
ATOM 7242 N N . GLN B 1 331 ? 132.178 82.544 177.449 1.00 76.74 331 GLN B N 1
ATOM 7243 C CA . GLN B 1 331 ? 132.771 81.970 178.647 1.00 76.74 331 GLN B CA 1
ATOM 7244 C C . GLN B 1 331 ? 132.052 80.758 179.197 1.00 76.74 331 GLN B C 1
ATOM 7245 O O . GLN B 1 331 ? 131.051 80.912 179.890 1.00 76.74 331 GLN B O 1
ATOM 7251 N N . PRO B 1 332 ? 132.557 79.542 178.935 1.00 85.56 332 PRO B N 1
ATOM 7252 C CA . PRO B 1 332 ? 131.870 78.358 179.473 1.00 85.56 332 PRO B CA 1
ATOM 7253 C C . PRO B 1 332 ? 131.729 78.483 180.989 1.00 85.56 332 PRO B C 1
ATOM 7254 O O . PRO B 1 332 ? 132.689 78.286 181.713 1.00 85.56 332 PRO B O 1
ATOM 7258 N N . ILE B 1 333 ? 130.526 78.809 181.452 1.00 69.14 333 ILE B N 1
ATOM 7259 C CA . ILE B 1 333 ? 130.233 79.006 182.863 1.00 69.14 333 ILE B CA 1
ATOM 7260 C C . ILE B 1 333 ? 129.459 77.895 183.535 1.00 69.14 333 ILE B C 1
ATOM 7261 O O . ILE B 1 333 ? 128.392 77.521 183.073 1.00 69.14 333 ILE B O 1
ATOM 7266 N N . GLU B 1 334 ? 129.966 77.389 184.649 1.00 93.88 334 GLU B N 1
ATOM 7267 C CA . GLU B 1 334 ? 129.243 76.350 185.352 1.00 93.88 334 GLU B CA 1
ATOM 7268 C C . GLU B 1 334 ? 128.188 77.027 186.215 1.00 93.88 334 GLU B C 1
ATOM 7269 O O . GLU B 1 334 ? 128.479 77.964 186.960 1.00 93.88 334 GLU B O 1
ATOM 7275 N N . ILE B 1 335 ? 126.957 76.556 186.107 1.00 78.41 335 ILE B N 1
ATOM 7276 C CA . ILE B 1 335 ? 125.877 77.121 186.886 1.00 78.41 335 ILE B CA 1
ATOM 7277 C C . ILE B 1 335 ? 125.810 76.280 188.142 1.00 78.41 335 ILE B C 1
ATOM 7278 O O . ILE B 1 335 ? 125.328 75.144 188.114 1.00 78.41 335 ILE B O 1
ATOM 7283 N N . LYS B 1 336 ? 126.300 76.829 189.248 1.00 90.68 336 LYS B N 1
ATOM 7284 C CA . LYS B 1 336 ? 126.316 76.068 190.497 1.00 90.68 336 LYS B CA 1
ATOM 7285 C C . LYS B 1 336 ? 125.039 76.121 191.330 1.00 90.68 336 LYS B C 1
ATOM 7286 O O . LYS B 1 336 ? 124.694 75.157 192.016 1.00 90.68 336 LYS B O 1
ATOM 7292 N N . GLN B 1 337 ? 124.337 77.242 191.270 1.00 120.19 337 GLN B N 1
ATOM 7293 C CA . GLN B 1 337 ? 123.096 77.394 192.015 1.00 120.19 337 GLN B CA 1
ATOM 7294 C C . GLN B 1 337 ? 122.091 78.047 191.076 1.00 120.19 337 GLN B C 1
ATOM 7295 O O . GLN B 1 337 ? 122.227 79.212 190.745 1.00 120.19 337 GLN B O 1
ATOM 7301 N N . GLY B 1 338 ? 121.083 77.297 190.646 1.00 101.98 338 GLY B N 1
ATOM 7302 C CA . GLY B 1 338 ? 120.105 77.830 189.710 1.00 101.98 338 GLY B CA 1
ATOM 7303 C C . GLY B 1 338 ? 119.405 79.122 190.065 1.00 101.98 338 GLY B C 1
ATOM 7304 O O . GLY B 1 338 ? 118.214 79.129 190.326 1.00 101.98 338 GLY B O 1
ATOM 7305 N N . ARG B 1 339 ? 120.133 80.225 190.059 1.00 77.16 339 ARG B N 1
ATOM 7306 C CA . ARG B 1 339 ? 119.550 81.516 190.381 1.00 77.16 339 ARG B CA 1
ATOM 7307 C C . ARG B 1 339 ? 119.236 82.230 189.080 1.00 77.16 339 ARG B C 1
ATOM 7308 O O . ARG B 1 339 ? 120.148 82.640 188.360 1.00 77.16 339 ARG B O 1
ATOM 7316 N N . ILE B 1 340 ? 117.948 82.366 188.769 1.00 68.04 340 ILE B N 1
ATOM 7317 C CA . ILE B 1 340 ? 117.540 83.043 187.544 1.00 68.04 340 ILE B CA 1
ATOM 7318 C C . ILE B 1 340 ? 116.896 84.371 187.883 1.00 68.04 340 ILE B C 1
ATOM 7319 O O . ILE B 1 340 ? 116.070 84.457 188.793 1.00 68.04 340 ILE B O 1
ATOM 7324 N N . ASP B 1 341 ? 117.285 85.405 187.147 1.00 74.35 341 ASP B N 1
ATOM 7325 C CA . ASP B 1 341 ? 116.758 86.750 187.361 1.00 74.35 341 ASP B CA 1
ATOM 7326 C C . ASP B 1 341 ? 116.327 87.360 186.059 1.00 74.35 341 ASP B C 1
ATOM 7327 O O . ASP B 1 341 ? 117.129 87.497 185.131 1.00 74.35 341 ASP B O 1
ATOM 7332 N N . ILE B 1 342 ? 115.056 87.724 185.987 1.00 82.00 342 ILE B N 1
ATOM 7333 C CA . ILE B 1 342 ? 114.531 88.343 184.788 1.00 82.00 342 ILE B CA 1
ATOM 7334 C C . ILE B 1 342 ? 114.256 89.797 185.147 1.00 82.00 342 ILE B C 1
ATOM 7335 O O . ILE B 1 342 ? 113.280 90.090 185.831 1.00 82.00 342 ILE B O 1
ATOM 7340 N N . ASP B 1 343 ? 115.135 90.696 184.707 1.00 70.34 343 ASP B N 1
ATOM 7341 C CA . ASP B 1 343 ? 114.994 92.119 185.014 1.00 70.34 343 ASP B CA 1
ATOM 7342 C C . ASP B 1 343 ? 114.485 92.930 183.851 1.00 70.34 343 ASP B C 1
ATOM 7343 O O . ASP B 1 343 ? 115.165 93.055 182.828 1.00 70.34 343 ASP B O 1
ATOM 7348 N N . HIS B 1 344 ? 113.295 93.490 184.018 1.00 70.15 344 HIS B N 1
ATOM 7349 C CA . HIS B 1 344 ? 112.673 94.316 182.998 1.00 70.15 344 HIS B CA 1
ATOM 7350 C C . HIS B 1 344 ? 112.869 93.777 181.581 1.00 70.15 344 HIS B C 1
ATOM 7351 O O . HIS B 1 344 ? 113.328 94.493 180.692 1.00 70.15 344 HIS B O 1
ATOM 7358 N N . VAL B 1 345 ? 112.529 92.511 181.368 1.00 72.69 345 VAL B N 1
ATOM 7359 C CA . VAL B 1 345 ? 112.671 91.925 180.043 1.00 72.69 345 VAL B CA 1
ATOM 7360 C C . VAL B 1 345 ? 111.440 92.291 179.245 1.00 72.69 345 VAL B C 1
ATOM 7361 O O . VAL B 1 345 ? 110.346 92.378 179.790 1.00 72.69 345 VAL B O 1
ATOM 7365 N N . SER B 1 346 ? 111.650 92.523 177.956 1.00 79.48 346 SER B N 1
ATOM 7366 C CA . SER B 1 346 ? 110.604 92.896 177.008 1.00 79.48 346 SER B CA 1
ATOM 7367 C C . SER B 1 346 ? 111.005 92.186 175.714 1.00 79.48 346 SER B C 1
ATOM 7368 O O . SER B 1 346 ? 112.168 92.272 175.291 1.00 79.48 346 SER B O 1
ATOM 7371 N N . PHE B 1 347 ? 110.074 91.489 175.069 1.00 82.41 347 PHE B N 1
ATOM 7372 C CA . PHE B 1 347 ? 110.446 90.794 173.857 1.00 82.41 347 PHE B CA 1
ATOM 7373 C C . PHE B 1 347 ? 109.515 91.091 172.709 1.00 82.41 347 PHE B C 1
ATOM 7374 O O . PHE B 1 347 ? 108.326 91.311 172.911 1.00 82.41 347 PHE B O 1
ATOM 7382 N N . GLN B 1 348 ? 110.092 91.089 171.508 1.00 71.92 348 GLN B N 1
ATOM 7383 C CA . GLN B 1 348 ? 109.418 91.333 170.237 1.00 71.92 348 GLN B CA 1
ATOM 7384 C C . GLN B 1 348 ? 110.051 90.389 169.230 1.00 71.92 348 GLN B C 1
ATOM 7385 O O . GLN B 1 348 ? 111.274 90.355 169.127 1.00 71.92 348 GLN B O 1
ATOM 7391 N N . TYR B 1 349 ? 109.263 89.634 168.472 1.00 74.65 349 TYR B N 1
ATOM 7392 C CA . TYR B 1 349 ? 109.893 88.780 167.467 1.00 74.65 349 TYR B CA 1
ATOM 7393 C C . TYR B 1 349 ? 110.330 89.598 166.256 1.00 74.65 349 TYR B C 1
ATOM 7394 O O . TYR B 1 349 ? 111.199 89.173 165.497 1.00 74.65 349 TYR B O 1
ATOM 7403 N N . ASN B 1 350 ? 109.723 90.766 166.075 1.00 67.29 350 ASN B N 1
ATOM 7404 C CA . ASN B 1 350 ? 110.072 91.654 164.971 1.00 67.29 350 ASN B CA 1
ATOM 7405 C C . ASN B 1 350 ? 109.861 93.102 165.338 1.00 67.29 350 ASN B C 1
ATOM 7406 O O . ASN B 1 350 ? 109.016 93.418 166.174 1.00 67.29 350 ASN B O 1
ATOM 7411 N N . ASP B 1 351 ? 110.631 93.987 164.710 1.00 101.32 351 ASP B N 1
ATOM 7412 C CA . ASP B 1 351 ? 110.510 95.412 164.978 1.00 101.32 351 ASP B CA 1
ATOM 7413 C C . ASP B 1 351 ? 109.127 95.893 164.586 1.00 101.32 351 ASP B C 1
ATOM 7414 O O . ASP B 1 351 ? 108.504 96.660 165.317 1.00 101.32 351 ASP B O 1
ATOM 7419 N N . ASN B 1 352 ? 108.634 95.439 163.439 1.00 84.05 352 ASN B N 1
ATOM 7420 C CA . ASN B 1 352 ? 107.305 95.837 163.003 1.00 84.05 352 ASN B CA 1
ATOM 7421 C C . ASN B 1 352 ? 106.181 95.460 163.985 1.00 84.05 352 ASN B C 1
ATOM 7422 O O . ASN B 1 352 ? 105.381 96.319 164.358 1.00 84.05 352 ASN B O 1
ATOM 7427 N N . GLU B 1 353 ? 106.126 94.191 164.407 1.00 75.41 353 GLU B N 1
ATOM 7428 C CA . GLU B 1 353 ? 105.079 93.715 165.311 1.00 75.41 353 GLU B CA 1
ATOM 7429 C C . GLU B 1 353 ? 105.099 94.279 166.727 1.00 75.41 353 GLU B C 1
ATOM 7430 O O . GLU B 1 353 ? 106.025 94.985 167.117 1.00 75.41 353 GLU B O 1
ATOM 7436 N N . ALA B 1 354 ? 104.063 93.959 167.498 1.00 77.53 354 ALA B N 1
ATOM 7437 C CA . ALA B 1 354 ? 103.973 94.416 168.879 1.00 77.53 354 ALA B CA 1
ATOM 7438 C C . ALA B 1 354 ? 104.746 93.475 169.806 1.00 77.53 354 ALA B C 1
ATOM 7439 O O . ALA B 1 354 ? 104.867 92.263 169.540 1.00 77.53 354 ALA B O 1
ATOM 7441 N N . PRO B 1 355 ? 105.275 94.003 170.917 1.00 86.98 355 PRO B N 1
ATOM 7442 C CA . PRO B 1 355 ? 106.012 93.121 171.815 1.00 86.98 355 PRO B CA 1
ATOM 7443 C C . PRO B 1 355 ? 105.093 92.024 172.324 1.00 86.98 355 PRO B C 1
ATOM 7444 O O . PRO B 1 355 ? 103.880 92.176 172.322 1.00 86.98 355 PRO B O 1
ATOM 7448 N N . ILE B 1 356 ? 105.694 90.928 172.761 1.00 73.70 356 ILE B N 1
ATOM 7449 C CA . ILE B 1 356 ? 104.954 89.794 173.261 1.00 73.70 356 ILE B CA 1
ATOM 7450 C C . ILE B 1 356 ? 105.112 89.687 174.742 1.00 73.70 356 ILE B C 1
ATOM 7451 O O . ILE B 1 356 ? 104.225 89.246 175.455 1.00 73.70 356 ILE B O 1
ATOM 7456 N N . LEU B 1 357 ? 106.289 90.050 175.200 1.00 82.01 357 LEU B N 1
ATOM 7457 C CA . LEU B 1 357 ? 106.548 90.061 176.613 1.00 82.01 357 LEU B CA 1
ATOM 7458 C C . LEU B 1 357 ? 106.858 91.530 176.744 1.00 82.01 357 LEU B C 1
ATOM 7459 O O . LEU B 1 357 ? 107.691 92.057 175.997 1.00 82.01 357 LEU B O 1
ATOM 7464 N N . LYS B 1 358 ? 106.152 92.209 177.636 1.00 102.79 358 LYS B N 1
ATOM 7465 C CA . LYS B 1 358 ? 106.368 93.627 177.773 1.00 102.79 358 LYS B CA 1
ATOM 7466 C C . LYS B 1 358 ? 107.352 93.959 178.857 1.00 102.79 358 LYS B C 1
ATOM 7467 O O . LYS B 1 358 ? 108.533 94.092 178.576 1.00 102.79 358 LYS B O 1
ATOM 7473 N N . ASP B 1 359 ? 106.916 94.110 180.093 1.00 76.61 359 ASP B N 1
ATOM 7474 C CA . ASP B 1 359 ? 107.911 94.410 181.111 1.00 76.61 359 ASP B CA 1
ATOM 7475 C C . ASP B 1 359 ? 107.817 93.302 182.102 1.00 76.61 359 ASP B C 1
ATOM 7476 O O . ASP B 1 359 ? 106.879 93.240 182.881 1.00 76.61 359 ASP B O 1
ATOM 7481 N N . ILE B 1 360 ? 108.798 92.423 182.094 1.00 84.20 360 ILE B N 1
ATOM 7482 C CA . ILE B 1 360 ? 108.738 91.303 183.004 1.00 84.20 360 ILE B CA 1
ATOM 7483 C C . ILE B 1 360 ? 109.849 91.328 184.023 1.00 84.20 360 ILE B C 1
ATOM 7484 O O . ILE B 1 360 ? 111.016 91.500 183.690 1.00 84.20 360 ILE B O 1
ATOM 7489 N N . ASN B 1 361 ? 109.464 91.180 185.281 1.00 63.14 361 ASN B N 1
ATOM 7490 C CA . ASN B 1 361 ? 110.418 91.169 186.368 1.00 63.14 361 ASN B CA 1
ATOM 7491 C C . ASN B 1 361 ? 110.109 89.994 187.268 1.00 63.14 361 ASN B C 1
ATOM 7492 O O . ASN B 1 361 ? 109.051 89.942 187.880 1.00 63.14 361 ASN B O 1
ATOM 7497 N N . LEU B 1 362 ? 111.025 89.040 187.343 1.00 73.00 362 LEU B N 1
ATOM 7498 C CA . LEU B 1 362 ? 110.812 87.872 188.188 1.00 73.00 362 LEU B CA 1
ATOM 7499 C C . LEU B 1 362 ? 112.142 87.304 188.651 1.00 73.00 362 LEU B C 1
ATOM 7500 O O . LEU B 1 362 ? 113.087 87.198 187.868 1.00 73.00 362 LEU B O 1
ATOM 7505 N N . SER B 1 363 ? 112.213 86.944 189.927 1.00 76.65 363 SER B N 1
ATOM 7506 C CA . SER B 1 363 ? 113.434 86.377 190.489 1.00 76.65 363 SER B CA 1
ATOM 7507 C C . SER B 1 363 ? 113.179 84.954 190.958 1.00 76.65 363 SER B C 1
ATOM 7508 O O . SER B 1 363 ? 112.234 84.685 191.690 1.00 76.65 363 SER B O 1
ATOM 7511 N N . ILE B 1 364 ? 114.031 84.035 190.538 1.00 82.67 364 ILE B N 1
ATOM 7512 C CA . ILE B 1 364 ? 113.865 82.640 190.917 1.00 82.67 364 ILE B CA 1
ATOM 7513 C C . ILE B 1 364 ? 115.109 82.108 191.611 1.00 82.67 364 ILE B C 1
ATOM 7514 O O . ILE B 1 364 ? 116.141 81.914 190.956 1.00 82.67 364 ILE B O 1
ATOM 7519 N N . GLU B 1 365 ? 115.011 81.871 192.923 1.00 85.20 365 GLU B N 1
ATOM 7520 C CA . GLU B 1 365 ? 116.137 81.353 193.711 1.00 85.20 365 GLU B CA 1
ATOM 7521 C C . GLU B 1 365 ? 116.382 79.875 193.480 1.00 85.20 365 GLU B C 1
ATOM 7522 O O . GLU B 1 365 ? 115.455 79.120 193.156 1.00 85.20 365 GLU B O 1
ATOM 7528 N N . LYS B 1 366 ? 117.632 79.463 193.672 1.00 83.77 366 LYS B N 1
ATOM 7529 C CA . LYS B 1 366 ? 118.006 78.071 193.476 1.00 83.77 366 LYS B CA 1
ATOM 7530 C C . LYS B 1 366 ? 117.053 77.138 194.216 1.00 83.77 366 LYS B C 1
ATOM 7531 O O . LYS B 1 366 ? 116.685 77.395 195.360 1.00 83.77 366 LYS B O 1
ATOM 7537 N N . GLY B 1 367 ? 116.640 76.066 193.544 1.00 73.61 367 GLY B N 1
ATOM 7538 C CA . GLY B 1 367 ? 115.754 75.103 194.167 1.00 73.61 367 GLY B CA 1
ATOM 7539 C C . GLY B 1 367 ? 114.271 75.331 193.972 1.00 73.61 367 GLY B C 1
ATOM 7540 O O . GLY B 1 367 ? 113.505 74.360 193.900 1.00 73.61 367 GLY B O 1
ATOM 7541 N N . GLU B 1 368 ? 113.865 76.600 193.900 1.00 78.39 368 GLU B N 1
ATOM 7542 C CA . GLU B 1 368 ? 112.463 76.963 193.703 0.50 78.39 368 GLU B CA 1
ATOM 7543 C C . GLU B 1 368 ? 111.864 76.339 192.462 1.00 78.39 368 GLU B C 1
ATOM 7544 O O . GLU B 1 368 ? 112.537 76.189 191.448 1.00 78.39 368 GLU B O 1
ATOM 7550 N N . THR B 1 369 ? 110.591 75.980 192.541 1.00 72.67 369 THR B N 1
ATOM 7551 C CA . THR B 1 369 ? 109.885 75.428 191.393 1.00 72.67 369 THR B CA 1
ATOM 7552 C C . THR B 1 369 ? 108.815 76.477 191.042 1.00 72.67 369 THR B C 1
ATOM 7553 O O . THR B 1 369 ? 107.846 76.682 191.785 1.00 72.67 369 THR B O 1
ATOM 7557 N N . VAL B 1 370 ? 109.021 77.170 189.926 1.00 59.28 370 VAL B N 1
ATOM 7558 C CA . VAL B 1 370 ? 108.101 78.213 189.493 1.00 59.28 370 VAL B CA 1
ATOM 7559 C C . VAL B 1 370 ? 107.176 77.781 188.356 1.00 59.28 370 VAL B C 1
ATOM 7560 O O . VAL B 1 370 ? 107.634 77.338 187.304 1.00 59.28 370 VAL B O 1
ATOM 7564 N N . ALA B 1 371 ? 105.874 77.932 188.567 1.00 76.11 371 ALA B N 1
ATOM 7565 C CA . ALA B 1 371 ? 104.894 77.570 187.556 1.00 76.11 371 ALA B CA 1
ATOM 7566 C C . ALA B 1 371 ? 104.417 78.790 186.786 1.00 76.11 371 ALA B C 1
ATOM 7567 O O . ALA B 1 371 ? 104.236 79.861 187.353 1.00 76.11 371 ALA B O 1
ATOM 7569 N N . PHE B 1 372 ? 104.225 78.624 185.486 1.00 77.27 372 PHE B N 1
ATOM 7570 C CA . PHE B 1 372 ? 103.722 79.699 184.643 1.00 77.27 372 PHE B CA 1
ATOM 7571 C C . PHE B 1 372 ? 102.358 79.283 184.073 1.00 77.27 372 PHE B C 1
ATOM 7572 O O . PHE B 1 372 ? 102.244 78.252 183.414 1.00 77.27 372 PHE B O 1
ATOM 7580 N N . VAL B 1 373 ? 101.327 80.081 184.332 1.00 82.89 373 VAL B N 1
ATOM 7581 C CA . VAL B 1 373 ? 100.000 79.747 183.848 1.00 82.89 373 VAL B CA 1
ATOM 7582 C C . VAL B 1 373 ? 99.235 80.928 183.302 1.00 82.89 373 VAL B C 1
ATOM 7583 O O . VAL B 1 373 ? 99.426 82.051 183.740 1.00 82.89 373 VAL B O 1
ATOM 7587 N N . GLY B 1 374 ? 98.343 80.658 182.357 1.00 74.08 374 GLY B N 1
ATOM 7588 C CA . GLY B 1 374 ? 97.548 81.721 181.771 1.00 74.08 374 GLY B CA 1
ATOM 7589 C C . GLY B 1 374 ? 96.847 81.328 180.487 1.00 74.08 374 GLY B C 1
ATOM 7590 O O . GLY B 1 374 ? 97.054 80.238 179.963 1.00 74.08 374 GLY B O 1
ATOM 7591 N N . MET B 1 375 ? 96.007 82.222 179.977 1.00 85.64 375 MET B N 1
ATOM 7592 C CA . MET B 1 375 ? 95.305 81.940 178.737 1.00 85.64 375 MET B CA 1
ATOM 7593 C C . MET B 1 375 ? 96.387 81.597 177.717 1.00 85.64 375 MET B C 1
ATOM 7594 O O . MET B 1 375 ? 97.542 82.000 177.861 1.00 85.64 375 MET B O 1
ATOM 7599 N N . SER B 1 376 ? 96.014 80.818 176.713 1.00 70.84 376 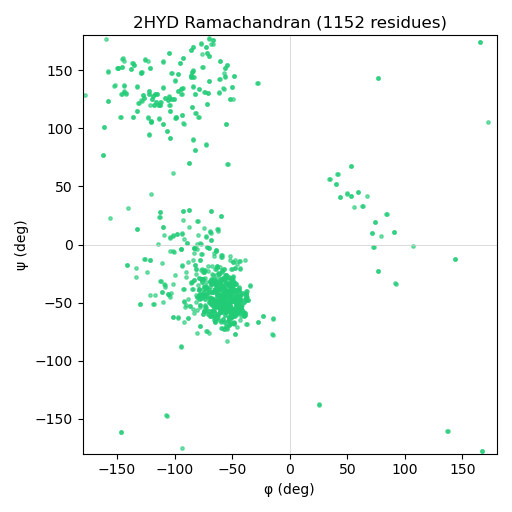SER B N 1
ATOM 7600 C CA . SER B 1 376 ? 96.928 80.431 175.659 1.00 70.84 376 SER B CA 1
ATOM 7601 C C . SER B 1 376 ? 97.240 81.638 174.786 1.00 70.84 376 SER B C 1
ATOM 7602 O O . SER B 1 376 ? 96.362 82.439 174.483 1.00 70.84 376 SER B O 1
ATOM 7605 N N . GLY B 1 377 ? 98.496 81.755 174.374 1.00 77.33 377 GLY B N 1
ATOM 7606 C CA . GLY B 1 377 ? 98.907 82.869 173.537 1.00 77.33 377 GLY B CA 1
ATOM 7607 C C . GLY B 1 377 ? 99.382 84.023 174.391 1.00 77.33 377 GLY B C 1
ATOM 7608 O O . GLY B 1 377 ? 99.597 85.130 173.909 1.00 77.33 377 GLY B O 1
ATOM 7609 N N . GLY B 1 378 ? 99.561 83.753 175.675 1.00 77.02 378 GLY B N 1
ATOM 7610 C CA . GLY B 1 378 ? 99.988 84.793 176.579 1.00 77.02 378 GLY B CA 1
ATOM 7611 C C . GLY B 1 378 ? 101.456 85.142 176.535 1.00 77.02 378 GLY B C 1
ATOM 7612 O O . GLY B 1 378 ? 101.801 86.315 176.582 1.00 77.02 378 GLY B O 1
ATOM 7613 N N . GLY B 1 379 ? 102.331 84.147 176.468 1.00 79.76 379 GLY B N 1
ATOM 7614 C CA . GLY B 1 379 ? 103.742 84.468 176.439 1.00 79.76 379 GLY B CA 1
ATOM 7615 C C . GLY B 1 379 ? 104.654 83.514 177.177 1.00 79.76 379 GLY B C 1
ATOM 7616 O O . GLY B 1 379 ? 105.871 83.587 177.019 1.00 79.76 379 GLY B O 1
ATOM 7617 N N . LYS B 1 380 ? 104.081 82.630 177.986 1.00 71.80 380 LYS B N 1
ATOM 7618 C CA . LYS B 1 380 ? 104.861 81.645 178.728 1.00 71.80 380 LYS B CA 1
ATOM 7619 C C . LYS B 1 380 ? 105.944 80.954 177.886 1.00 71.80 380 LYS B C 1
ATOM 7620 O O . LYS B 1 380 ? 107.128 81.032 178.213 1.00 71.80 380 LYS B O 1
ATOM 7626 N N . SER B 1 381 ? 105.567 80.288 176.799 1.00 59.27 381 SER B N 1
ATOM 7627 C CA . SER B 1 381 ? 106.580 79.633 175.988 1.00 59.27 381 SER B CA 1
ATOM 7628 C C . SER B 1 381 ? 107.653 80.602 175.555 1.00 59.27 381 SER B C 1
ATOM 7629 O O . SER B 1 381 ? 108.833 80.339 175.735 1.00 59.27 381 SER B O 1
ATOM 7632 N N . THR B 1 382 ? 107.246 81.727 174.987 1.00 77.91 382 THR B N 1
ATOM 7633 C CA . THR B 1 382 ? 108.197 82.737 174.532 1.00 77.91 382 THR B CA 1
ATOM 7634 C C . THR B 1 382 ? 109.154 83.133 175.648 1.00 77.91 382 THR B C 1
ATOM 7635 O O . THR B 1 382 ? 110.373 83.148 175.461 1.00 77.91 382 THR B O 1
ATOM 7639 N N . LEU B 1 383 ? 108.582 83.457 176.805 1.00 72.21 383 LEU B N 1
ATOM 7640 C CA . LEU B 1 383 ? 109.365 83.857 177.958 1.00 72.21 383 LEU B CA 1
ATOM 7641 C C . LEU B 1 383 ? 110.388 82.796 178.182 1.00 72.21 383 LEU B C 1
ATOM 7642 O O . LEU B 1 383 ? 111.578 83.037 178.071 1.00 72.21 383 LEU B O 1
ATOM 7647 N N . ILE B 1 384 ? 109.894 81.608 178.495 1.00 73.38 384 ILE B N 1
ATOM 7648 C CA . ILE B 1 384 ? 110.715 80.425 178.746 1.00 73.38 384 ILE B CA 1
ATOM 7649 C C . ILE B 1 384 ? 111.873 80.242 177.764 1.00 73.38 384 ILE B C 1
ATOM 7650 O O . ILE B 1 384 ? 113.029 80.102 178.181 1.00 73.38 384 ILE B O 1
ATOM 7655 N N . ASN B 1 385 ? 111.573 80.247 176.469 1.00 71.34 385 ASN B N 1
ATOM 7656 C CA . ASN B 1 385 ? 112.610 80.054 175.472 1.00 71.34 385 ASN B CA 1
ATOM 7657 C C . ASN B 1 385 ? 113.655 81.150 175.439 1.00 71.34 385 ASN B C 1
ATOM 7658 O O . ASN B 1 385 ? 114.625 81.048 174.693 1.00 71.34 385 ASN B O 1
ATOM 7663 N N . LEU B 1 386 ? 113.467 82.199 176.231 1.00 71.27 386 LEU B N 1
ATOM 7664 C CA . LEU B 1 386 ? 114.420 83.306 176.252 1.00 71.27 386 LEU B CA 1
ATOM 7665 C C . LEU B 1 386 ? 115.611 82.984 177.117 1.00 71.27 386 LEU B C 1
ATOM 7666 O O . LEU B 1 386 ? 116.680 83.587 176.978 1.00 71.27 386 LEU B O 1
ATOM 7671 N N . ILE B 1 387 ? 115.405 82.030 178.014 1.00 66.65 387 ILE B N 1
ATOM 7672 C CA . ILE B 1 387 ? 116.428 81.595 178.935 1.00 66.65 387 ILE B CA 1
ATOM 7673 C C . ILE B 1 387 ? 117.489 80.757 178.238 1.00 66.65 387 ILE B C 1
ATOM 7674 O O . ILE B 1 387 ? 118.673 81.031 178.361 1.00 66.65 387 ILE B O 1
ATOM 7679 N N . PRO B 1 388 ? 117.082 79.707 177.507 1.00 72.26 388 PRO B N 1
ATOM 7680 C CA . PRO B 1 388 ? 118.102 78.904 176.827 1.00 72.26 388 PRO B CA 1
ATOM 7681 C C . PRO B 1 388 ? 118.674 79.804 175.748 1.00 72.26 388 PRO B C 1
ATOM 7682 O O . PRO B 1 388 ? 119.517 79.395 174.934 1.00 72.26 388 PRO B O 1
ATOM 7686 N N . ARG B 1 389 ? 118.198 81.044 175.756 1.00 63.90 389 ARG B N 1
ATOM 7687 C CA . ARG B 1 389 ? 118.603 82.040 174.783 1.00 63.90 389 ARG B CA 1
ATOM 7688 C C . ARG B 1 389 ? 118.420 81.522 173.361 1.00 63.90 389 ARG B C 1
ATOM 7689 O O . ARG B 1 389 ? 119.391 81.278 172.651 1.00 63.90 389 ARG B O 1
ATOM 7697 N N . PHE B 1 390 ? 117.158 81.336 172.972 1.00 61.61 390 PHE B N 1
ATOM 7698 C CA . PHE B 1 390 ? 116.793 80.865 171.641 1.00 61.61 390 PHE B CA 1
ATOM 7699 C C . PHE B 1 390 ? 116.538 82.087 170.796 1.00 61.61 390 PHE B C 1
ATOM 7700 O O . PHE B 1 390 ? 116.548 82.040 169.563 1.00 61.61 390 PHE B O 1
ATOM 7708 N N . TYR B 1 391 ? 116.326 83.188 171.505 1.00 78.22 391 TYR B N 1
ATOM 7709 C CA . TYR B 1 391 ? 116.111 84.508 170.942 1.00 78.22 391 TYR B CA 1
ATOM 7710 C C . TYR B 1 391 ? 116.697 85.408 172.011 1.00 78.22 391 TYR B C 1
ATOM 7711 O O . TYR B 1 391 ? 116.722 85.040 173.186 1.00 78.22 391 TYR B O 1
ATOM 7720 N N . ASP B 1 392 ? 117.179 86.579 171.621 1.00 75.69 392 ASP B N 1
ATOM 7721 C CA . ASP B 1 392 ? 117.733 87.493 172.608 1.00 75.69 392 ASP B CA 1
ATOM 7722 C C . ASP B 1 392 ? 116.668 88.485 173.066 1.00 75.69 392 ASP B C 1
ATOM 7723 O O . ASP B 1 392 ? 115.938 89.047 172.252 1.00 75.69 392 ASP B O 1
ATOM 7728 N N . VAL B 1 393 ? 116.566 88.683 174.374 1.00 62.25 393 VAL B N 1
ATOM 7729 C CA . VAL B 1 393 ? 115.605 89.639 174.907 1.00 62.25 393 VAL B CA 1
ATOM 7730 C C . VAL B 1 393 ? 115.748 90.947 174.132 1.00 62.25 393 VAL B C 1
ATOM 7731 O O . VAL B 1 393 ? 116.837 91.309 173.729 1.00 62.25 393 VAL B O 1
ATOM 7735 N N . THR B 1 394 ? 114.644 91.648 173.915 1.00 76.53 394 THR B N 1
ATOM 7736 C CA . THR B 1 394 ? 114.654 92.921 173.179 1.00 76.53 394 THR B CA 1
ATOM 7737 C C . THR B 1 394 ? 115.126 94.096 174.046 1.00 76.53 394 THR B C 1
ATOM 7738 O O . THR B 1 394 ? 115.900 94.942 173.599 1.00 76.53 394 THR B O 1
ATOM 7742 N N . SER B 1 395 ? 114.628 94.139 175.277 1.00 78.74 395 SER B N 1
ATOM 7743 C CA . SER B 1 395 ? 114.944 95.201 176.211 1.00 78.74 395 SER B CA 1
ATOM 7744 C C . SER B 1 395 ? 114.959 94.633 177.612 1.00 78.74 395 SER B C 1
ATOM 7745 O O . SER B 1 395 ? 113.919 94.283 178.152 1.00 78.74 395 SER B O 1
ATOM 7748 N N . GLY B 1 396 ? 116.137 94.544 178.205 1.00 79.10 396 GLY B N 1
ATOM 7749 C CA . GLY B 1 396 ? 116.229 94.023 179.552 1.00 79.10 396 GLY B CA 1
ATOM 7750 C C . GLY B 1 396 ? 117.397 93.080 179.656 1.00 79.10 396 GLY B C 1
ATOM 7751 O O . GLY B 1 396 ? 118.320 93.114 178.831 1.00 79.10 396 GLY B O 1
ATOM 7752 N N . GLN B 1 397 ? 117.369 92.233 180.675 1.00 82.17 397 GLN B N 1
ATOM 7753 C CA . GLN B 1 397 ? 118.439 91.261 180.847 1.00 82.17 397 GLN B CA 1
ATOM 7754 C C . GLN B 1 397 ? 117.946 90.100 181.687 1.00 82.17 397 GLN B C 1
ATOM 7755 O O . GLN B 1 397 ? 117.074 90.263 182.545 1.00 82.17 397 GLN B O 1
ATOM 7761 N N . ILE B 1 398 ? 118.504 88.929 181.409 1.00 70.64 398 ILE B N 1
ATOM 7762 C CA . ILE B 1 398 ? 118.179 87.724 182.135 1.00 70.64 398 ILE B CA 1
ATOM 7763 C C . ILE B 1 398 ? 119.525 87.293 182.652 1.00 70.64 398 ILE B C 1
ATOM 7764 O O . ILE B 1 398 ? 120.485 87.224 181.888 1.00 70.64 398 ILE B O 1
ATOM 7769 N N . LEU B 1 399 ? 119.602 87.011 183.944 1.00 69.11 399 LEU B N 1
ATOM 7770 C CA . LEU B 1 399 ? 120.868 86.621 184.554 1.00 69.11 399 LEU B CA 1
ATOM 7771 C C . LEU B 1 399 ? 120.774 85.336 185.337 1.00 69.11 399 LEU B C 1
ATOM 7772 O O . LEU B 1 399 ? 119.902 85.199 186.191 1.00 69.11 399 LEU B O 1
ATOM 7777 N N . ILE B 1 400 ? 121.668 84.396 185.058 1.00 85.54 400 ILE B N 1
ATOM 7778 C CA . ILE B 1 400 ? 121.689 83.146 185.810 1.00 85.54 400 ILE B CA 1
ATOM 7779 C C . ILE B 1 400 ? 122.941 83.271 186.661 1.00 85.54 400 ILE B C 1
ATOM 7780 O O . ILE B 1 400 ? 124.023 83.539 186.128 1.00 85.54 400 ILE B O 1
ATOM 7785 N N . ASP B 1 401 ? 122.796 83.097 187.973 1.00 95.43 401 ASP B N 1
ATOM 7786 C CA . ASP B 1 401 ? 123.924 83.219 188.897 1.00 95.43 401 ASP B CA 1
ATOM 7787 C C . ASP B 1 401 ? 124.639 84.550 188.710 1.00 95.43 401 ASP B C 1
ATOM 7788 O O . ASP B 1 401 ? 125.869 84.613 188.715 1.00 95.43 401 ASP B O 1
ATOM 7793 N N . GLY B 1 402 ? 123.848 85.607 188.532 1.00 75.83 402 GLY B N 1
ATOM 7794 C CA . GLY B 1 402 ? 124.392 86.939 188.350 1.00 75.83 402 GLY B CA 1
ATOM 7795 C C . GLY B 1 402 ? 124.961 87.182 186.970 1.00 75.83 402 GLY B C 1
ATOM 7796 O O . GLY B 1 402 ? 125.080 88.331 186.540 1.00 75.83 402 GLY B O 1
ATOM 7797 N N . HIS B 1 403 ? 125.324 86.104 186.280 1.00 97.63 403 HIS B N 1
ATOM 7798 C CA . HIS B 1 403 ? 125.889 86.193 184.933 1.00 97.63 403 HIS B CA 1
ATOM 7799 C C . HIS B 1 403 ? 124.792 86.418 183.904 1.00 97.63 403 HIS B C 1
ATOM 7800 O O . HIS B 1 403 ? 123.752 85.753 183.935 1.00 97.63 403 HIS B O 1
ATOM 7807 N N . ASN B 1 404 ? 125.017 87.354 182.992 1.00 70.75 404 ASN B N 1
ATOM 7808 C CA . ASN B 1 404 ? 124.029 87.611 181.971 1.00 70.75 404 ASN B CA 1
ATOM 7809 C C . ASN B 1 404 ? 124.112 86.468 180.987 1.00 70.75 404 ASN B C 1
ATOM 7810 O O . ASN B 1 404 ? 125.192 86.087 180.549 1.00 70.75 404 ASN B O 1
ATOM 7815 N N . ILE B 1 405 ? 122.956 85.910 180.665 1.00 86.41 405 ILE B N 1
ATOM 7816 C CA . ILE B 1 405 ? 122.839 84.811 179.727 1.00 86.41 405 ILE B CA 1
ATOM 7817 C C . ILE B 1 405 ? 123.754 84.989 178.513 1.00 86.41 405 ILE B C 1
ATOM 7818 O O . ILE B 1 405 ? 124.395 84.027 178.050 1.00 86.41 405 ILE B O 1
ATOM 7823 N N . LYS B 1 406 ? 123.811 86.218 178.001 1.00 80.10 406 LYS B N 1
ATOM 7824 C CA . LYS B 1 406 ? 124.625 86.530 176.833 1.00 80.10 406 LYS B CA 1
ATOM 7825 C C . LYS B 1 406 ? 126.110 86.277 177.047 1.00 80.10 406 LYS B C 1
ATOM 7826 O O . LYS B 1 406 ? 126.846 86.040 176.086 1.00 80.10 406 LYS B O 1
ATOM 7832 N N . ASP B 1 407 ? 126.560 86.331 178.295 1.00 99.71 407 ASP B N 1
ATOM 7833 C CA . ASP B 1 407 ? 127.973 86.122 178.576 1.00 99.71 407 ASP B CA 1
ATOM 7834 C C . ASP B 1 407 ? 128.387 84.656 178.672 1.00 99.71 407 ASP B C 1
ATOM 7835 O O . ASP B 1 407 ? 129.573 84.355 178.869 1.00 99.71 407 ASP B O 1
ATOM 7840 N N . PHE B 1 408 ? 127.418 83.748 178.548 1.00 75.79 408 PHE B N 1
ATOM 7841 C CA . PHE B 1 408 ? 127.721 82.322 178.557 1.00 75.79 408 PHE B CA 1
ATOM 7842 C C . PHE B 1 408 ? 128.069 81.989 177.125 1.00 75.79 408 PHE B C 1
ATOM 7843 O O . PHE B 1 408 ? 127.836 82.774 176.205 1.00 75.79 408 PHE B O 1
ATOM 7851 N N . LEU B 1 409 ? 128.635 80.812 176.942 1.00 93.03 409 LEU B N 1
ATOM 7852 C CA . LEU B 1 409 ? 128.933 80.342 175.613 1.00 93.03 409 LEU B CA 1
ATOM 7853 C C . LEU B 1 409 ? 127.655 79.568 175.381 1.00 93.03 409 LEU B C 1
ATOM 7854 O O . LEU B 1 409 ? 127.190 78.856 176.274 1.00 93.03 409 LEU B O 1
ATOM 7859 N N . THR B 1 410 ? 127.066 79.732 174.209 1.00 85.23 410 THR B N 1
ATOM 7860 C CA . THR B 1 410 ? 125.831 79.045 173.873 1.00 85.23 410 THR B CA 1
ATOM 7861 C C . THR B 1 410 ? 125.746 77.613 174.406 1.00 85.23 410 THR B C 1
ATOM 7862 O O . THR B 1 410 ? 124.946 77.323 175.305 1.00 85.23 410 THR B O 1
ATOM 7866 N N . GLY B 1 411 ? 126.579 76.735 173.856 1.00 89.71 411 GLY B N 1
ATOM 7867 C CA . GLY B 1 411 ? 126.579 75.345 174.267 1.00 89.71 411 GLY B CA 1
ATOM 7868 C C . GLY B 1 411 ? 126.572 75.149 175.765 1.00 89.71 411 GLY B C 1
ATOM 7869 O O . GLY B 1 411 ? 125.904 74.265 176.294 1.00 89.71 411 GLY B O 1
ATOM 7870 N N . SER B 1 412 ? 127.323 75.980 176.463 1.00 86.46 412 SER B N 1
ATOM 7871 C CA . SER B 1 412 ? 127.385 75.863 177.906 1.00 86.46 412 SER B CA 1
ATOM 7872 C C . SER B 1 412 ? 126.023 76.124 178.510 1.00 86.46 412 SER B C 1
ATOM 7873 O O . SER B 1 412 ? 125.456 75.262 179.174 1.00 86.46 412 SER B O 1
ATOM 7876 N N . LEU B 1 413 ? 125.509 77.325 178.275 1.00 84.49 413 LEU B N 1
ATOM 7877 C CA . LEU B 1 413 ? 124.215 77.726 178.793 1.00 84.49 413 LEU B CA 1
ATOM 7878 C C . LEU B 1 413 ? 123.164 76.678 178.492 1.00 84.49 413 LEU B C 1
ATOM 7879 O O . LEU B 1 413 ? 122.573 76.094 179.400 1.00 84.49 413 LEU B O 1
ATOM 7884 N N . ARG B 1 414 ? 122.947 76.438 177.206 1.00 67.33 414 ARG B N 1
ATOM 7885 C CA . ARG B 1 414 ? 121.952 75.474 176.755 1.00 67.33 414 ARG B CA 1
ATOM 7886 C C . ARG B 1 414 ? 122.091 74.061 177.324 1.00 67.33 414 ARG B C 1
ATOM 7887 O O . ARG B 1 414 ? 121.096 73.429 177.688 1.00 67.33 414 ARG B O 1
ATOM 7895 N N . ASN B 1 415 ? 123.324 73.577 177.405 1.00 58.25 415 ASN B N 1
ATOM 7896 C CA . ASN B 1 415 ? 123.608 72.251 177.936 1.00 58.25 415 ASN B CA 1
ATOM 7897 C C . ASN B 1 415 ? 123.194 72.064 179.389 1.00 58.25 415 ASN B C 1
ATOM 7898 O O . ASN B 1 415 ? 122.952 70.935 179.828 1.00 58.25 415 ASN B O 1
ATOM 7903 N N . GLN B 1 416 ? 123.120 73.166 180.132 1.00 91.10 416 GLN B N 1
ATOM 7904 C CA . GLN B 1 416 ? 122.755 73.104 181.539 1.00 91.10 416 GLN B CA 1
ATOM 7905 C C . GLN B 1 416 ? 121.290 73.411 181.778 1.00 91.10 416 GLN B C 1
ATOM 7906 O O . GLN B 1 416 ? 120.857 73.574 182.918 1.00 91.10 416 GLN B O 1
ATOM 7912 N N . ILE B 1 417 ? 120.524 73.500 180.699 1.00 76.16 417 ILE B N 1
ATOM 7913 C CA . ILE B 1 417 ? 119.101 73.751 180.823 1.00 76.16 417 ILE B CA 1
ATOM 7914 C C . ILE B 1 417 ? 118.390 72.575 180.174 1.00 76.16 417 ILE B C 1
ATOM 7915 O O . ILE B 1 417 ? 118.384 72.437 178.958 1.00 76.16 417 ILE B O 1
ATOM 7920 N N . GLY B 1 418 ? 117.821 71.706 180.998 1.00 93.21 418 GLY B N 1
ATOM 7921 C CA . GLY B 1 418 ? 117.099 70.561 180.475 1.00 93.21 418 GLY B CA 1
ATOM 7922 C C . GLY B 1 418 ? 115.740 71.057 180.046 1.00 93.21 418 GLY B C 1
ATOM 7923 O O . GLY B 1 418 ? 114.899 71.385 180.879 1.00 93.21 418 GLY B O 1
ATOM 7924 N N . LEU B 1 419 ? 115.513 71.093 178.743 1.00 69.83 419 LEU B N 1
ATOM 7925 C CA . LEU B 1 419 ? 114.269 71.614 178.228 1.00 69.83 419 LEU B CA 1
ATOM 7926 C C . LEU B 1 419 ? 113.303 70.661 177.537 1.00 69.83 419 LEU B C 1
ATOM 7927 O O . LEU B 1 419 ? 113.648 70.043 176.539 1.00 69.83 419 LEU B O 1
ATOM 7932 N N . VAL B 1 420 ? 112.089 70.544 178.066 1.00 67.63 420 VAL B N 1
ATOM 7933 C CA . VAL B 1 420 ? 111.058 69.717 177.428 1.00 67.63 420 VAL B CA 1
ATOM 7934 C C . VAL B 1 420 ? 110.032 70.663 176.780 1.00 67.63 420 VAL B C 1
ATOM 7935 O O . VAL B 1 420 ? 109.137 71.186 177.453 1.00 67.63 420 VAL B O 1
ATOM 7939 N N . GLN B 1 421 ? 110.179 70.891 175.477 1.00 100.44 421 GLN B N 1
ATOM 7940 C CA . GLN B 1 421 ? 109.282 71.780 174.753 1.00 100.44 421 GLN B CA 1
ATOM 7941 C C . GLN B 1 421 ? 107.926 71.125 174.593 1.00 100.44 421 GLN B C 1
ATOM 7942 O O . GLN B 1 421 ? 107.794 69.915 174.802 1.00 100.44 421 GLN B O 1
ATOM 7948 N N . GLN B 1 422 ? 106.920 71.919 174.231 1.00 103.34 422 GLN B N 1
ATOM 7949 C CA . GLN B 1 422 ? 105.566 71.403 174.093 1.00 103.34 422 GLN B CA 1
ATOM 7950 C C . GLN B 1 422 ? 105.379 70.557 172.855 1.00 103.34 422 GLN B C 1
ATOM 7951 O O . GLN B 1 422 ? 104.631 69.580 172.862 1.00 103.34 422 GLN B O 1
ATOM 7957 N N . ASP B 1 423 ? 106.052 70.954 171.785 1.00 77.74 423 ASP B N 1
ATOM 7958 C CA . ASP B 1 423 ? 105.997 70.209 170.531 1.00 77.74 423 ASP B CA 1
ATOM 7959 C C . ASP B 1 423 ? 107.341 69.505 170.527 1.00 77.74 423 ASP B C 1
ATOM 7960 O O . ASP B 1 423 ? 108.321 70.078 170.056 1.00 77.74 423 ASP B O 1
ATOM 7965 N N . ASN B 1 424 ? 107.394 68.286 171.069 1.00 85.35 424 ASN B N 1
ATOM 7966 C CA . ASN B 1 424 ? 108.645 67.536 171.150 1.00 85.35 424 ASN B CA 1
ATOM 7967 C C . ASN B 1 424 ? 108.981 66.748 169.891 1.00 85.35 424 ASN B C 1
ATOM 7968 O O . ASN B 1 424 ? 108.097 66.282 169.189 1.00 85.35 424 ASN B O 1
ATOM 7973 N N . ILE B 1 425 ? 110.285 66.617 169.644 1.00 79.14 425 ILE B N 1
ATOM 7974 C CA . ILE B 1 425 ? 110.878 65.962 168.474 1.00 79.14 425 ILE B CA 1
ATOM 7975 C C . ILE B 1 425 ? 111.443 64.560 168.679 1.00 79.14 425 ILE B C 1
ATOM 7976 O O . ILE B 1 425 ? 111.957 64.242 169.742 1.00 79.14 425 ILE B O 1
ATOM 7981 N N . LEU B 1 426 ? 111.359 63.743 167.633 1.00 66.93 426 LEU B N 1
ATOM 7982 C CA . LEU B 1 426 ? 111.906 62.388 167.624 1.00 66.93 426 LEU B CA 1
ATOM 7983 C C . LEU B 1 426 ? 112.437 62.152 166.217 1.00 66.93 426 LEU B C 1
ATOM 7984 O O . LEU B 1 426 ? 111.797 62.554 165.251 1.00 66.93 426 LEU B O 1
ATOM 7989 N N . PHE B 1 427 ? 113.619 61.548 166.095 1.00 80.50 427 PHE B N 1
ATOM 7990 C CA . PHE B 1 427 ? 114.200 61.268 164.781 1.00 80.50 427 PHE B CA 1
ATOM 7991 C C . PHE B 1 427 ? 113.844 59.837 164.408 1.00 80.50 427 PHE B C 1
ATOM 7992 O O . PHE B 1 427 ? 113.562 59.023 165.287 1.00 80.50 427 PHE B O 1
ATOM 8000 N N . SER B 1 428 ? 113.828 59.530 163.115 1.00 97.55 428 SER B N 1
ATOM 8001 C CA . SER B 1 428 ? 113.517 58.179 162.693 1.00 97.55 428 SER B CA 1
ATOM 8002 C C . SER B 1 428 ? 114.751 57.373 163.064 1.00 97.55 428 SER B C 1
ATOM 8003 O O . SER B 1 428 ? 115.665 57.188 162.258 1.00 97.55 428 SER B O 1
ATOM 8006 N N . ASP B 1 429 ? 114.768 56.916 164.310 1.00 95.11 429 ASP B N 1
ATOM 8007 C CA . ASP B 1 429 ? 115.873 56.151 164.856 1.00 95.11 429 ASP B CA 1
ATOM 8008 C C . ASP B 1 429 ? 115.292 55.164 165.837 1.00 95.11 429 ASP B C 1
ATOM 8009 O O . ASP B 1 429 ? 114.086 54.886 165.818 1.00 95.11 429 ASP B O 1
ATOM 8014 N N . THR B 1 430 ? 116.148 54.641 166.707 1.00 87.27 430 THR B N 1
ATOM 8015 C CA . THR B 1 430 ? 115.692 53.679 167.696 1.00 87.27 430 THR B CA 1
ATOM 8016 C C . THR B 1 430 ? 115.320 54.426 168.974 1.00 87.27 430 THR B C 1
ATOM 8017 O O . THR B 1 430 ? 115.722 55.576 169.170 1.00 87.27 430 THR B O 1
ATOM 8021 N N . VAL B 1 431 ? 114.529 53.784 169.823 1.00 66.50 431 VAL B N 1
ATOM 8022 C CA . VAL B 1 431 ? 114.126 54.394 171.072 1.00 66.50 431 VAL B CA 1
ATOM 8023 C C . VAL B 1 431 ? 115.360 54.890 171.800 1.00 66.50 431 VAL B C 1
ATOM 8024 O O . VAL B 1 431 ? 115.447 56.056 172.190 1.00 66.50 431 VAL B O 1
ATOM 8028 N N . LYS B 1 432 ? 116.316 53.984 171.972 1.00 85.80 432 LYS B N 1
ATOM 8029 C CA . LYS B 1 432 ? 117.562 54.288 172.659 1.00 85.80 432 LYS B CA 1
ATOM 8030 C C . LYS B 1 432 ? 118.234 55.487 172.028 1.00 85.80 432 LYS B C 1
ATOM 8031 O O . LYS B 1 432 ? 118.601 56.455 172.701 1.00 85.80 432 LYS B O 1
ATOM 8037 N N . GLU B 1 433 ? 118.389 55.409 170.716 1.00 78.14 433 GLU B N 1
ATOM 8038 C CA . GLU B 1 433 ? 119.032 56.478 169.978 1.00 78.14 433 GLU B CA 1
ATOM 8039 C C . GLU B 1 433 ? 118.407 57.830 170.265 1.00 78.14 433 GLU B C 1
ATOM 8040 O O . GLU B 1 433 ? 119.099 58.848 170.312 1.00 78.14 433 GLU B O 1
ATOM 8046 N N . ASN B 1 434 ? 117.099 57.840 170.475 1.00 74.81 434 ASN B N 1
ATOM 8047 C CA . ASN B 1 434 ? 116.409 59.087 170.732 1.00 74.81 434 ASN B CA 1
ATOM 8048 C C . ASN B 1 434 ? 116.669 59.625 172.115 1.00 74.81 434 ASN B C 1
ATOM 8049 O O . ASN B 1 434 ? 116.891 60.823 172.288 1.00 74.81 434 ASN B O 1
ATOM 8054 N N . ILE B 1 435 ? 116.638 58.745 173.106 1.00 72.76 435 ILE B N 1
ATOM 8055 C CA . ILE B 1 435 ? 116.894 59.173 174.469 1.00 72.76 435 ILE B CA 1
ATOM 8056 C C . ILE B 1 435 ? 118.323 59.687 174.504 1.00 72.76 435 ILE B C 1
ATOM 8057 O O . ILE B 1 435 ? 118.615 60.725 175.091 1.00 72.76 435 ILE B O 1
ATOM 8062 N N . LEU B 1 436 ? 119.214 58.968 173.841 1.00 91.86 436 LEU B N 1
ATOM 8063 C CA . LEU B 1 436 ? 120.604 59.366 173.837 1.00 91.86 436 LEU B CA 1
ATOM 8064 C C . LEU B 1 436 ? 120.833 60.817 173.455 1.00 91.86 436 LEU B C 1
ATOM 8065 O O . LEU B 1 436 ? 121.868 61.388 173.776 1.00 91.86 436 LEU B O 1
ATOM 8070 N N . LEU B 1 437 ? 119.872 61.424 172.777 1.00 76.31 437 LEU B N 1
ATOM 8071 C CA . LEU B 1 437 ? 120.036 62.815 172.390 1.00 76.31 437 LEU B CA 1
ATOM 8072 C C . LEU B 1 437 ? 120.259 63.662 173.630 1.00 76.31 437 LEU B C 1
ATOM 8073 O O . LEU B 1 437 ? 120.953 64.667 173.592 1.00 76.31 437 LEU B O 1
ATOM 8078 N N . GLY B 1 438 ? 119.682 63.242 174.741 1.00 95.02 438 GLY B N 1
ATOM 8079 C CA . GLY B 1 438 ? 119.842 64.009 175.956 1.00 95.02 438 GLY B CA 1
ATOM 8080 C C . GLY B 1 438 ? 121.273 64.038 176.446 1.00 95.02 438 GLY B C 1
ATOM 8081 O O . GLY B 1 438 ? 121.698 65.016 177.072 1.00 95.02 438 GLY B O 1
ATOM 8082 N N . ARG B 1 439 ? 122.019 62.968 176.158 1.00 83.05 439 ARG B N 1
ATOM 8083 C CA . ARG B 1 439 ? 123.421 62.836 176.585 1.00 83.05 439 ARG B CA 1
ATOM 8084 C C . ARG B 1 439 ? 124.063 61.747 175.739 1.00 83.05 439 ARG B C 1
ATOM 8085 O O . ARG B 1 439 ? 124.265 60.625 176.203 1.00 83.05 439 ARG B O 1
ATOM 8093 N N . PRO B 1 440 ? 124.396 62.072 174.480 1.00 100.33 440 PRO B N 1
ATOM 8094 C CA . PRO B 1 440 ? 125.007 61.123 173.543 1.00 100.33 440 PRO B CA 1
ATOM 8095 C C . PRO B 1 440 ? 126.031 60.148 174.131 1.00 100.33 440 PRO B C 1
ATOM 8096 O O . PRO B 1 440 ? 126.021 58.964 173.799 1.00 100.33 440 PRO B O 1
ATOM 8100 N N . THR B 1 441 ? 126.904 60.633 175.006 1.00 110.79 441 THR B N 1
ATOM 8101 C CA . THR B 1 441 ? 127.914 59.776 175.624 1.00 110.79 441 THR B CA 1
ATOM 8102 C C . THR B 1 441 ? 127.324 59.133 176.876 1.00 110.79 441 THR B C 1
ATOM 8103 O O . THR B 1 441 ? 127.722 59.467 177.988 1.00 110.79 441 THR B O 1
ATOM 8107 N N . ALA B 1 442 ? 126.390 58.205 176.712 1.00 74.38 442 ALA B N 1
ATOM 8108 C CA . ALA B 1 442 ? 125.761 57.625 177.887 1.00 74.38 442 ALA B CA 1
ATOM 8109 C C . ALA B 1 442 ? 125.753 56.112 177.928 1.00 74.38 442 ALA B C 1
ATOM 8110 O O . ALA B 1 442 ? 125.675 55.426 176.908 1.00 74.38 442 ALA B O 1
ATOM 8112 N N . THR B 1 443 ? 125.812 55.599 179.145 1.00 92.95 443 THR B N 1
ATOM 8113 C CA . THR B 1 443 ? 125.843 54.172 179.377 1.00 92.95 443 THR B CA 1
ATOM 8114 C C . THR B 1 443 ? 124.512 53.551 179.066 1.00 92.95 443 THR B C 1
ATOM 8115 O O . THR B 1 443 ? 123.484 54.022 179.542 1.00 92.95 443 THR B O 1
ATOM 8119 N N . ASP B 1 444 ? 124.527 52.485 178.282 1.00 80.01 444 ASP B N 1
ATOM 8120 C CA . ASP B 1 444 ? 123.301 51.771 177.974 1.00 80.01 444 ASP B CA 1
ATOM 8121 C C . ASP B 1 444 ? 122.541 51.553 179.310 1.00 80.01 444 ASP B C 1
ATOM 8122 O O . ASP B 1 444 ? 121.324 51.334 179.331 1.00 80.01 444 ASP B O 1
ATOM 8127 N N . GLU B 1 445 ? 123.260 51.629 180.428 1.00 108.41 445 GLU B N 1
ATOM 8128 C CA . GLU B 1 445 ? 122.643 51.446 181.741 1.00 108.41 445 GLU B CA 1
ATOM 8129 C C . GLU B 1 445 ? 121.914 52.699 182.160 1.00 108.41 445 GLU B C 1
ATOM 8130 O O . GLU B 1 445 ? 120.776 52.637 182.628 1.00 108.41 445 GLU B O 1
ATOM 8136 N N . GLU B 1 446 ? 122.589 53.836 181.996 1.00 93.45 446 GLU B N 1
ATOM 8137 C CA . GLU B 1 446 ? 122.035 55.142 182.366 1.00 93.45 446 GLU B CA 1
ATOM 8138 C C . GLU B 1 446 ? 120.762 55.446 181.588 1.00 93.45 446 GLU B C 1
ATOM 8139 O O . GLU B 1 446 ? 119.822 56.048 182.114 1.00 93.45 446 GLU B O 1
ATOM 8145 N N . VAL B 1 447 ? 120.755 55.031 180.330 1.00 83.61 447 VAL B N 1
ATOM 8146 C CA . VAL B 1 447 ? 119.603 55.210 179.486 1.00 83.61 447 VAL B CA 1
ATOM 8147 C C . VAL B 1 447 ? 118.420 54.525 180.154 1.00 83.61 447 VAL B C 1
ATOM 8148 O O . VAL B 1 447 ? 117.441 55.167 180.540 1.00 83.61 447 VAL B O 1
ATOM 8152 N N . VAL B 1 448 ? 118.512 53.211 180.293 1.00 75.58 448 VAL B N 1
ATOM 8153 C CA . VAL B 1 448 ? 117.440 52.463 180.916 1.00 75.58 448 VAL B CA 1
ATOM 8154 C C . VAL B 1 448 ? 117.021 53.100 182.232 1.00 75.58 448 VAL B C 1
ATOM 8155 O O . VAL B 1 448 ? 115.882 52.954 182.665 1.00 75.58 448 VAL B O 1
ATOM 8159 N N . GLU B 1 449 ? 117.935 53.801 182.886 1.00 79.75 449 GLU B N 1
ATOM 8160 C CA . GLU B 1 449 ? 117.555 54.431 184.132 1.00 79.75 449 GLU B CA 1
ATOM 8161 C C . GLU B 1 449 ? 116.606 55.568 183.808 1.00 79.75 449 GLU B C 1
ATOM 8162 O O . GLU B 1 449 ? 115.473 55.592 184.296 1.00 79.75 449 GLU B O 1
ATOM 8168 N N . ALA B 1 450 ? 117.072 56.492 182.967 1.00 114.19 450 ALA B N 1
ATOM 8169 C CA . ALA B 1 450 ? 116.273 57.636 182.531 1.00 114.19 450 ALA B CA 1
ATOM 8170 C C . ALA B 1 450 ? 114.888 57.122 182.162 1.00 114.19 450 ALA B C 1
ATOM 8171 O O . ALA B 1 450 ? 113.878 57.635 182.640 1.00 114.19 450 ALA B O 1
ATOM 8173 N N . ALA B 1 451 ? 114.858 56.094 181.317 1.00 68.52 451 ALA B N 1
ATOM 8174 C CA . ALA B 1 451 ? 113.613 55.489 180.877 1.00 68.52 451 ALA B CA 1
ATOM 8175 C C . ALA B 1 451 ? 112.724 55.151 182.069 1.00 68.52 451 ALA B C 1
ATOM 8176 O O . ALA B 1 451 ? 111.607 55.651 182.184 1.00 68.52 451 ALA B O 1
ATOM 8178 N N . LYS B 1 452 ? 113.216 54.301 182.958 1.00 73.82 452 LYS B N 1
ATOM 8179 C CA . LYS B 1 452 ? 112.438 53.928 184.122 1.00 73.82 452 LYS B CA 1
ATOM 8180 C C . LYS B 1 452 ? 111.934 55.195 184.806 1.00 73.82 452 LYS B C 1
ATOM 8181 O O . LYS B 1 452 ? 110.792 55.262 185.259 1.00 73.82 452 LYS B O 1
ATOM 8187 N N . MET B 1 453 ? 112.794 56.206 184.861 1.00 77.64 453 MET B N 1
ATOM 8188 C CA . MET B 1 453 ? 112.448 57.478 185.480 1.00 77.64 453 MET B CA 1
ATOM 8189 C C . MET B 1 453 ? 111.257 58.115 184.798 1.00 77.64 453 MET B C 1
ATOM 8190 O O . MET B 1 453 ? 110.278 58.459 185.451 1.00 77.64 453 MET B O 1
ATOM 8195 N N . ALA B 1 454 ? 111.350 58.263 183.480 1.00 92.48 454 ALA B N 1
ATOM 8196 C CA . ALA B 1 454 ? 110.294 58.871 182.682 1.00 92.48 454 ALA B CA 1
ATOM 8197 C C . ALA B 1 454 ? 109.077 57.967 182.518 1.00 92.48 454 ALA B C 1
ATOM 8198 O O . ALA B 1 454 ? 108.157 58.289 181.769 1.00 92.48 454 ALA B O 1
ATOM 8200 N N . ASN B 1 455 ? 109.063 56.842 183.222 1.00 69.92 455 ASN B N 1
ATOM 8201 C CA . ASN B 1 455 ? 107.949 55.921 183.122 1.00 69.92 455 ASN B CA 1
ATOM 8202 C C . ASN B 1 455 ? 107.887 55.418 181.690 1.00 69.92 455 ASN B C 1
ATOM 8203 O O . ASN B 1 455 ? 106.822 55.142 181.165 1.00 69.92 455 ASN B O 1
ATOM 8208 N N . ALA B 1 456 ? 109.048 55.295 181.061 1.00 83.99 456 ALA B N 1
ATOM 8209 C CA . ALA B 1 456 ? 109.114 54.824 179.690 1.00 83.99 456 ALA B CA 1
ATOM 8210 C C . ALA B 1 456 ? 109.623 53.385 179.568 1.00 83.99 456 ALA B C 1
ATOM 8211 O O . ALA B 1 456 ? 109.080 52.584 178.796 1.00 83.99 456 ALA B O 1
ATOM 8213 N N . HIS B 1 457 ? 110.662 53.059 180.333 1.00 112.23 457 HIS B N 1
ATOM 8214 C CA . HIS B 1 457 ? 111.274 51.734 180.281 1.00 112.23 457 HIS B CA 1
ATOM 8215 C C . HIS B 1 457 ? 110.307 50.577 180.099 1.00 112.23 457 HIS B C 1
ATOM 8216 O O . HIS B 1 457 ? 110.567 49.651 179.330 1.00 112.23 457 HIS B O 1
ATOM 8223 N N . ASP B 1 458 ? 109.186 50.626 180.800 1.00 87.00 458 ASP B N 1
ATOM 8224 C CA . ASP B 1 458 ? 108.237 49.540 180.686 1.00 87.00 458 ASP B CA 1
ATOM 8225 C C . ASP B 1 458 ? 107.641 49.325 179.291 1.00 87.00 458 ASP B C 1
ATOM 8226 O O . ASP B 1 458 ? 107.800 48.252 178.717 1.00 87.00 458 ASP B O 1
ATOM 8231 N N . PHE B 1 459 ? 106.961 50.322 178.731 1.00 84.53 459 PHE B N 1
ATOM 8232 C CA . PHE B 1 459 ? 106.358 50.134 177.410 1.00 84.53 459 PHE B CA 1
ATOM 8233 C C . PHE B 1 459 ? 107.386 49.908 176.299 1.00 84.53 459 PHE B C 1
ATOM 8234 O O . PHE B 1 459 ? 107.056 49.369 175.239 1.00 84.53 459 PHE B O 1
ATOM 8242 N N . ILE B 1 460 ? 108.624 50.337 176.547 1.00 91.99 460 ILE B N 1
ATOM 8243 C CA . ILE B 1 460 ? 109.695 50.201 175.568 1.00 91.99 460 ILE B CA 1
ATOM 8244 C C . ILE B 1 460 ? 110.034 48.753 175.381 1.00 91.99 460 ILE B C 1
ATOM 8245 O O . ILE B 1 460 ? 110.430 48.333 174.294 1.00 91.99 460 ILE B O 1
ATOM 8250 N N . MET B 1 461 ? 109.908 47.996 176.462 1.00 88.65 461 MET B N 1
ATOM 8251 C CA . MET B 1 461 ? 110.215 46.584 176.426 1.00 88.65 461 MET B CA 1
ATOM 8252 C C . MET B 1 461 ? 109.138 45.854 175.660 1.00 88.65 461 MET B C 1
ATOM 8253 O O . MET B 1 461 ? 109.424 44.928 174.916 1.00 88.65 461 MET B O 1
ATOM 8258 N N . ASN B 1 462 ? 107.895 46.283 175.813 1.00 82.90 462 ASN B N 1
ATOM 8259 C CA . ASN B 1 462 ? 106.810 45.642 175.087 1.00 82.90 462 ASN B CA 1
ATOM 8260 C C . ASN B 1 462 ? 106.853 45.987 173.593 1.00 82.90 462 ASN B C 1
ATOM 8261 O O . ASN B 1 462 ? 106.049 45.496 172.804 1.00 82.90 462 ASN B O 1
ATOM 8266 N N . LEU B 1 463 ? 107.803 46.823 173.195 1.00 94.11 463 LEU B N 1
ATOM 8267 C CA . LEU B 1 463 ? 107.912 47.197 171.787 1.00 94.11 463 LEU B CA 1
ATOM 8268 C C . LEU B 1 463 ? 108.698 46.169 171.010 1.00 94.11 463 LEU B C 1
ATOM 8269 O O . LEU B 1 463 ? 109.741 45.702 171.473 1.00 94.11 463 LEU B O 1
ATOM 8274 N N . PRO B 1 464 ? 108.215 45.796 169.812 1.00 126.71 464 PRO B N 1
ATOM 8275 C CA . PRO B 1 464 ? 108.980 44.803 169.043 1.00 126.71 464 PRO B CA 1
ATOM 8276 C C . PRO B 1 464 ? 110.414 45.303 168.968 1.00 126.71 464 PRO B C 1
ATOM 8277 O O . PRO B 1 464 ? 110.648 46.431 168.559 1.00 126.71 464 PRO B O 1
ATOM 8281 N N . GLN B 1 465 ? 111.374 44.493 169.387 1.00 96.26 465 GLN B N 1
ATOM 8282 C CA . GLN B 1 465 ? 112.778 44.912 169.346 1.00 96.26 465 GLN B CA 1
ATOM 8283 C C . GLN B 1 465 ? 113.134 45.936 170.431 1.00 96.26 465 GLN B C 1
ATOM 8284 O O . GLN B 1 465 ? 114.142 46.641 170.319 1.00 96.26 465 GLN B O 1
ATOM 8290 N N . GLY B 1 466 ? 112.297 45.999 171.469 1.00 96.45 466 GLY B N 1
ATOM 8291 C CA . GLY B 1 466 ? 112.497 46.890 172.608 1.00 96.45 466 GLY B CA 1
ATOM 8292 C C . GLY B 1 466 ? 113.312 48.160 172.411 1.00 96.45 466 GLY B C 1
ATOM 8293 O O . GLY B 1 466 ? 113.151 48.850 171.405 1.00 96.45 466 GLY B O 1
ATOM 8294 N N . TYR B 1 467 ? 114.189 48.480 173.364 1.00 89.29 467 TYR B N 1
ATOM 8295 C CA . TYR B 1 467 ? 114.995 49.690 173.250 1.00 89.29 467 TYR B CA 1
ATOM 8296 C C . TYR B 1 467 ? 115.574 49.899 171.863 1.00 89.29 467 TYR B C 1
ATOM 8297 O O . TYR B 1 467 ? 116.045 50.988 171.547 1.00 89.29 467 TYR B O 1
ATOM 8306 N N . ASP B 1 468 ? 115.542 48.872 171.027 1.00 84.31 468 ASP B N 1
ATOM 8307 C CA . ASP B 1 468 ? 116.085 49.026 169.690 1.00 84.31 468 ASP B CA 1
ATOM 8308 C C . ASP B 1 468 ? 115.009 49.169 168.638 1.00 84.31 468 ASP B C 1
ATOM 8309 O O . ASP B 1 468 ? 115.302 49.206 167.446 1.00 84.31 468 ASP B O 1
ATOM 8314 N N . THR B 1 469 ? 113.761 49.259 169.082 1.00 84.50 469 THR B N 1
ATOM 8315 C CA . THR B 1 469 ? 112.649 49.412 168.148 1.00 84.50 469 THR B CA 1
ATOM 8316 C C . THR B 1 469 ? 112.844 50.714 167.381 1.00 84.50 469 THR B C 1
ATOM 8317 O O . THR B 1 469 ? 113.100 51.771 167.973 1.00 84.50 469 THR B O 1
ATOM 8321 N N . GLU B 1 470 ? 112.738 50.647 166.063 1.00 88.43 470 GLU B N 1
ATOM 8322 C CA . GLU B 1 470 ? 112.888 51.851 165.281 1.00 88.43 470 GLU B CA 1
ATOM 8323 C C . GLU B 1 470 ? 111.553 52.596 165.305 1.00 88.43 470 GLU B C 1
ATOM 8324 O O . GLU B 1 470 ? 110.534 52.105 164.801 1.00 88.43 470 GLU B O 1
ATOM 8330 N N . VAL B 1 471 ? 111.550 53.764 165.940 1.00 105.83 471 VAL B N 1
ATOM 8331 C CA . VAL B 1 471 ? 110.352 54.589 166.003 1.00 105.83 471 VAL B CA 1
ATOM 8332 C C . VAL B 1 471 ? 110.166 55.107 164.574 1.00 105.83 471 VAL B C 1
ATOM 8333 O O . VAL B 1 471 ? 111.107 55.062 163.772 1.00 105.83 471 VAL B O 1
ATOM 8337 N N . GLY B 1 472 ? 108.980 55.585 164.223 1.00 105.92 472 GLY B N 1
ATOM 8338 C CA . GLY B 1 472 ? 108.806 56.027 162.844 1.00 105.92 472 GLY B CA 1
ATOM 8339 C C . GLY B 1 472 ? 109.414 57.374 162.504 1.00 105.92 472 GLY B C 1
ATOM 8340 O O . GLY B 1 472 ? 109.900 58.067 163.393 1.00 105.92 472 GLY B O 1
ATOM 8341 N N . GLU B 1 473 ? 109.419 57.756 161.228 1.00 83.92 473 GLU B N 1
ATOM 8342 C CA . GLU B 1 473 ? 109.947 59.073 160.891 1.00 83.92 473 GLU B CA 1
ATOM 8343 C C . GLU B 1 473 ? 109.123 60.066 161.715 1.00 83.92 473 GLU B C 1
ATOM 8344 O O . GLU B 1 473 ? 107.906 59.965 161.772 1.00 83.92 473 GLU B O 1
ATOM 8350 N N . ARG B 1 474 ? 109.787 61.011 162.366 1.00 59.66 474 ARG B N 1
ATOM 8351 C CA . ARG B 1 474 ? 109.107 62.002 163.193 1.00 59.66 474 ARG B CA 1
ATOM 8352 C C . ARG B 1 474 ? 108.616 61.352 164.495 1.00 59.66 474 ARG B C 1
ATOM 8353 O O . ARG B 1 474 ? 108.061 62.018 165.378 1.00 59.66 474 ARG B O 1
ATOM 8361 N N . GLY B 1 475 ? 108.852 60.043 164.606 1.00 77.66 475 GLY B N 1
ATOM 8362 C CA . GLY B 1 475 ? 108.470 59.292 165.793 1.00 77.66 475 GLY B CA 1
ATOM 8363 C C . GLY B 1 475 ? 107.025 58.845 165.772 1.00 77.66 475 GLY B C 1
ATOM 8364 O O . GLY B 1 475 ? 106.423 58.644 166.828 1.00 77.66 475 GLY B O 1
ATOM 8365 N N . VAL B 1 476 ? 106.484 58.683 164.565 1.00 87.85 476 VAL B N 1
ATOM 8366 C CA . VAL B 1 476 ? 105.098 58.276 164.326 1.00 87.85 476 VAL B CA 1
ATOM 8367 C C . VAL B 1 476 ? 104.645 56.982 164.996 1.00 87.85 476 VAL B C 1
ATOM 8368 O O . VAL B 1 476 ? 103.523 56.891 165.507 1.00 87.85 476 VAL B O 1
ATOM 8372 N N . LYS B 1 477 ? 105.523 55.985 164.971 1.00 78.32 477 LYS B N 1
ATOM 8373 C CA . LYS B 1 477 ? 105.229 54.669 165.524 1.00 78.32 477 LYS B CA 1
ATOM 8374 C C . LYS B 1 477 ? 105.081 54.582 167.031 1.00 78.32 477 LYS B C 1
ATOM 8375 O O . LYS B 1 477 ? 105.326 53.522 167.606 1.00 78.32 477 LYS B O 1
ATOM 8381 N N . LEU B 1 478 ? 104.651 55.664 167.662 1.00 84.36 478 LEU B N 1
ATOM 8382 C CA . LEU B 1 478 ? 104.471 55.663 169.105 1.00 84.36 478 LEU B CA 1
ATOM 8383 C C . LEU B 1 478 ? 103.273 56.528 169.469 1.00 84.36 478 LEU B C 1
ATOM 8384 O O . LEU B 1 478 ? 102.846 57.377 168.682 1.00 84.36 478 LEU B O 1
ATOM 8389 N N . SER B 1 479 ? 102.734 56.312 170.663 1.00 58.02 479 SER B N 1
ATOM 8390 C CA . SER B 1 479 ? 101.609 57.098 171.132 1.00 58.02 479 SER B CA 1
ATOM 8391 C C . SER B 1 479 ? 102.074 58.516 171.424 1.00 58.02 479 SER B C 1
ATOM 8392 O O . SER B 1 479 ? 103.255 58.842 171.310 1.00 58.02 479 SER B O 1
ATOM 8395 N N . GLY B 1 480 ? 101.132 59.362 171.809 1.00 70.33 480 GLY B N 1
ATOM 8396 C CA . GLY B 1 480 ? 101.483 60.720 172.151 1.00 70.33 480 GLY B CA 1
ATOM 8397 C C . GLY B 1 480 ? 102.154 60.604 173.499 1.00 70.33 480 GLY B C 1
ATOM 8398 O O . GLY B 1 480 ? 103.311 60.994 173.659 1.00 70.33 480 GLY B O 1
ATOM 8399 N N . GLY B 1 481 ? 101.427 60.034 174.457 1.00 98.16 481 GLY B N 1
ATOM 8400 C CA . GLY B 1 481 ? 101.964 59.852 175.793 1.00 98.16 481 GLY B CA 1
ATOM 8401 C C . GLY B 1 481 ? 103.326 59.182 175.756 1.00 98.16 481 GLY B C 1
ATOM 8402 O O . GLY B 1 481 ? 104.163 59.410 176.622 1.00 98.16 481 GLY B O 1
ATOM 8403 N N . GLN B 1 482 ? 103.538 58.365 174.732 1.00 75.52 482 GLN B N 1
ATOM 8404 C CA . GLN B 1 482 ? 104.785 57.642 174.554 1.00 75.52 482 GLN B CA 1
ATOM 8405 C C . GLN B 1 482 ? 105.895 58.504 174.008 1.00 75.52 482 GLN B C 1
ATOM 8406 O O . GLN B 1 482 ? 106.980 58.530 174.569 1.00 75.52 482 GLN B O 1
ATOM 8412 N N . LYS B 1 483 ? 105.657 59.196 172.905 1.00 66.81 483 LYS B N 1
ATOM 8413 C CA . LYS B 1 483 ? 106.685 60.094 172.386 1.00 66.81 483 LYS B CA 1
ATOM 8414 C C . LYS B 1 483 ? 107.101 61.004 173.534 1.00 66.81 483 LYS B C 1
ATOM 8415 O O . LYS B 1 483 ? 108.267 61.073 173.908 1.00 66.81 483 LYS B O 1
ATOM 8421 N N . GLN B 1 484 ? 106.117 61.688 174.097 1.00 78.25 484 GLN B N 1
ATOM 8422 C CA . GLN B 1 484 ? 106.359 62.620 175.175 1.00 78.25 484 GLN B CA 1
ATOM 8423 C C . GLN B 1 484 ? 107.269 62.055 176.250 1.00 78.25 484 GLN B C 1
ATOM 8424 O O . GLN B 1 484 ? 108.306 62.639 176.549 1.00 78.25 484 GLN B O 1
ATOM 8430 N N . ARG B 1 485 ? 106.912 60.913 176.825 1.00 76.91 485 ARG B N 1
ATOM 8431 C CA . ARG B 1 485 ? 107.749 60.347 177.877 1.00 76.91 485 ARG B CA 1
ATOM 8432 C C . ARG B 1 485 ? 109.201 60.177 177.455 1.00 76.91 485 ARG B C 1
ATOM 8433 O O . ARG B 1 485 ? 110.098 60.375 178.260 1.00 76.91 485 ARG B O 1
ATOM 8441 N N . LEU B 1 486 ? 109.450 59.847 176.192 1.00 65.97 486 LEU B N 1
ATOM 8442 C CA . LEU B 1 486 ? 110.835 59.713 175.742 1.00 65.97 486 LEU B CA 1
ATOM 8443 C C . LEU B 1 486 ? 111.516 61.066 175.848 1.00 65.97 486 LEU B C 1
ATOM 8444 O O . LEU B 1 486 ? 112.716 61.145 176.106 1.00 65.97 486 LEU B O 1
ATOM 8449 N N . SER B 1 487 ? 110.757 62.136 175.639 1.00 81.16 487 SER B N 1
ATOM 8450 C CA . SER B 1 487 ? 111.341 63.463 175.740 1.00 81.16 487 SER B CA 1
ATOM 8451 C C . SER B 1 487 ? 111.743 63.704 177.174 1.00 81.16 487 SER B C 1
ATOM 8452 O O . SER B 1 487 ? 112.809 64.253 177.435 1.00 81.16 487 SER B O 1
ATOM 8455 N N . ILE B 1 488 ? 110.887 63.283 178.101 1.00 81.77 488 ILE B N 1
ATOM 8456 C CA . ILE B 1 488 ? 111.163 63.448 179.518 1.00 81.77 488 ILE B CA 1
ATOM 8457 C C . ILE B 1 488 ? 112.425 62.665 179.869 1.00 81.77 488 ILE B C 1
ATOM 8458 O O . ILE B 1 488 ? 113.258 63.127 180.656 1.00 81.77 488 ILE B O 1
ATOM 8463 N N . ALA B 1 489 ? 112.573 61.485 179.264 1.00 71.34 489 ALA B N 1
ATOM 8464 C CA . ALA B 1 489 ? 113.746 60.648 179.491 1.00 71.34 489 ALA B CA 1
ATOM 8465 C C . ALA B 1 489 ? 114.958 61.544 179.282 1.00 71.34 489 ALA B C 1
ATOM 8466 O O . ALA B 1 489 ? 115.721 61.789 180.205 1.00 71.34 489 ALA B O 1
ATOM 8468 N N . ARG B 1 490 ? 115.103 62.066 178.072 1.00 77.50 490 ARG B N 1
ATOM 8469 C CA . ARG B 1 490 ? 116.214 62.946 177.747 1.00 77.50 490 ARG B CA 1
ATOM 8470 C C . ARG B 1 490 ? 116.576 63.876 178.888 1.00 77.50 490 ARG B C 1
ATOM 8471 O O . ARG B 1 490 ? 117.748 64.132 179.137 1.00 77.50 490 ARG B O 1
ATOM 8479 N N . ILE B 1 491 ? 115.577 64.398 179.577 1.00 86.31 491 ILE B N 1
ATOM 8480 C CA . ILE B 1 491 ? 115.864 65.307 180.668 1.00 86.31 491 ILE B CA 1
ATOM 8481 C C . ILE B 1 491 ? 116.691 64.649 181.757 1.00 86.31 491 ILE B C 1
ATOM 8482 O O . ILE B 1 491 ? 117.771 65.138 182.110 1.00 86.31 491 ILE B O 1
ATOM 8487 N N . PHE B 1 492 ? 116.175 63.548 182.293 1.00 86.24 492 PHE B N 1
ATOM 8488 C CA . PHE B 1 492 ? 116.877 62.818 183.332 1.00 86.24 492 PHE B CA 1
ATOM 8489 C C . PHE B 1 492 ? 118.304 62.522 182.872 1.00 86.24 492 PHE B C 1
ATOM 8490 O O . PHE B 1 492 ? 119.257 62.743 183.610 1.00 86.24 492 PHE B O 1
ATOM 8498 N N . LEU B 1 493 ? 118.452 62.028 181.648 1.00 79.65 493 LEU B N 1
ATOM 8499 C CA . LEU B 1 493 ? 119.777 61.743 181.120 1.00 79.65 493 LEU B CA 1
ATOM 8500 C C . LEU B 1 493 ? 120.608 63.027 181.170 1.00 79.65 493 LEU B C 1
ATOM 8501 O O . LEU B 1 493 ? 121.709 63.030 181.703 1.00 79.65 493 LEU B O 1
ATOM 8506 N N . ASN B 1 494 ? 120.088 64.125 180.629 1.00 88.96 494 ASN B N 1
ATOM 8507 C CA . ASN B 1 494 ? 120.826 65.378 180.671 1.00 88.96 494 ASN B CA 1
ATOM 8508 C C . ASN B 1 494 ? 121.143 65.726 182.135 1.00 88.96 494 ASN B C 1
ATOM 8509 O O . ASN B 1 494 ? 122.235 66.218 182.436 1.00 88.96 494 ASN B O 1
ATOM 8514 N N . ASN B 1 495 ? 120.201 65.443 183.037 1.00 91.47 495 ASN B N 1
ATOM 8515 C CA . ASN B 1 495 ? 120.351 65.737 184.474 1.00 91.47 495 ASN B CA 1
ATOM 8516 C C . ASN B 1 495 ? 120.995 67.114 184.678 1.00 91.47 495 ASN B C 1
ATOM 8517 O O . ASN B 1 495 ? 122.064 67.239 185.278 1.00 91.47 495 ASN B O 1
ATOM 8522 N N . PRO B 1 496 ? 120.338 68.172 184.191 1.00 67.87 496 PRO B N 1
ATOM 8523 C CA . PRO B 1 496 ? 120.848 69.535 184.300 1.00 67.87 496 PRO B CA 1
ATOM 8524 C C . PRO B 1 496 ? 120.547 70.252 185.589 1.00 67.87 496 PRO B C 1
ATOM 8525 O O . PRO B 1 496 ? 119.758 69.783 186.402 1.00 67.87 496 PRO B O 1
ATOM 8529 N N . PRO B 1 497 ? 121.180 71.416 185.787 1.00 70.37 497 PRO B N 1
ATOM 8530 C CA . PRO B 1 497 ? 120.989 72.236 186.980 1.00 70.37 497 PRO B CA 1
ATOM 8531 C C . PRO B 1 497 ? 119.662 72.991 186.882 1.00 70.37 497 PRO B C 1
ATOM 8532 O O . PRO B 1 497 ? 119.033 73.298 187.899 1.00 70.37 497 PRO B O 1
ATOM 8536 N N . ILE B 1 498 ? 119.234 73.294 185.658 1.00 79.58 498 ILE B N 1
ATOM 8537 C CA . ILE B 1 498 ? 117.956 73.973 185.471 1.00 79.58 498 ILE B CA 1
ATOM 8538 C C . ILE B 1 498 ? 117.038 73.143 184.577 1.00 79.58 498 ILE B C 1
ATOM 8539 O O . ILE B 1 498 ? 117.457 72.667 183.529 1.00 79.58 498 ILE B O 1
ATOM 8544 N N . LEU B 1 499 ? 115.793 72.971 185.010 1.00 95.12 499 LEU B N 1
ATOM 8545 C CA . LEU B 1 499 ? 114.783 72.204 184.270 1.00 95.12 499 LEU B CA 1
ATOM 8546 C C . LEU B 1 499 ? 113.578 73.056 183.855 1.00 95.12 499 LEU B C 1
ATOM 8547 O O . LEU B 1 499 ? 112.886 73.616 184.713 1.00 95.12 499 LEU B O 1
ATOM 8552 N N . ILE B 1 500 ? 113.323 73.150 182.550 1.00 81.42 500 ILE B N 1
ATOM 8553 C CA . ILE B 1 500 ? 112.167 73.905 182.025 1.00 81.42 500 ILE B CA 1
ATOM 8554 C C . ILE B 1 500 ? 111.186 72.892 181.416 1.00 81.42 500 ILE B C 1
ATOM 8555 O O . ILE B 1 500 ? 111.555 72.124 180.525 1.00 81.42 500 ILE B O 1
ATOM 8560 N N . LEU B 1 501 ? 109.948 72.878 181.900 1.00 73.36 501 LEU B N 1
ATOM 8561 C CA . LEU B 1 501 ? 108.962 71.925 181.395 1.00 73.36 501 LEU B CA 1
ATOM 8562 C C . LEU B 1 501 ? 107.703 72.593 180.827 1.00 73.36 501 LEU B C 1
ATOM 8563 O O . LEU B 1 501 ? 106.758 72.886 181.555 1.00 73.36 501 LEU B O 1
ATOM 8568 N N . ASP B 1 502 ? 107.690 72.805 179.517 1.00 78.16 502 ASP B N 1
ATOM 8569 C CA . ASP B 1 502 ? 106.562 73.447 178.854 1.00 78.16 502 ASP B CA 1
ATOM 8570 C C . ASP B 1 502 ? 105.444 72.459 178.527 1.00 78.16 502 ASP B C 1
ATOM 8571 O O . ASP B 1 502 ? 105.437 71.867 177.453 1.00 78.16 502 ASP B O 1
ATOM 8576 N N . GLU B 1 503 ? 104.493 72.284 179.433 1.00 75.16 503 GLU B N 1
ATOM 8577 C CA . GLU B 1 503 ? 103.407 71.350 179.177 1.00 75.16 503 GLU B CA 1
ATOM 8578 C C . GLU B 1 503 ? 103.958 69.948 178.939 1.00 75.16 503 GLU B C 1
ATOM 8579 O O . GLU B 1 503 ? 103.535 69.277 178.008 1.00 75.16 503 GLU B O 1
ATOM 8585 N N . ALA B 1 504 ? 104.893 69.497 179.765 1.00 85.54 504 ALA B N 1
ATOM 8586 C CA . ALA B 1 504 ? 105.492 68.176 179.575 1.00 85.54 504 ALA B CA 1
ATOM 8587 C C . ALA B 1 504 ? 104.549 66.982 179.843 1.00 85.54 504 ALA B C 1
ATOM 8588 O O . ALA B 1 504 ? 104.976 65.826 179.884 1.00 85.54 504 ALA B O 1
ATOM 8590 N N . THR B 1 505 ? 103.262 67.256 179.993 1.00 71.25 505 THR B N 1
ATOM 8591 C CA . THR B 1 505 ? 102.303 66.207 180.274 1.00 71.25 505 THR B CA 1
ATOM 8592 C C . THR B 1 505 ? 101.196 66.111 179.231 1.00 71.25 505 THR B C 1
ATOM 8593 O O . THR B 1 505 ? 100.449 65.136 179.207 1.00 71.25 505 THR B O 1
ATOM 8597 N N . SER B 1 506 ? 101.092 67.134 178.385 1.00 76.18 506 SER B N 1
ATOM 8598 C CA . SER B 1 506 ? 100.087 67.221 177.328 1.00 76.18 506 SER B CA 1
ATOM 8599 C C . SER B 1 506 ? 99.337 65.941 176.985 1.00 76.18 506 SER B C 1
ATOM 8600 O O . SER B 1 506 ? 98.125 65.870 177.175 1.00 76.18 506 SER B O 1
ATOM 8603 N N . ALA B 1 507 ? 100.067 64.937 176.490 1.00 83.74 507 ALA B N 1
ATOM 8604 C CA . ALA B 1 507 ? 99.482 63.675 176.030 1.00 83.74 507 ALA B CA 1
ATOM 8605 C C . ALA B 1 507 ? 99.355 62.461 176.939 1.00 83.74 507 ALA B C 1
ATOM 8606 O O . ALA B 1 507 ? 99.011 61.376 176.467 1.00 83.74 507 ALA B O 1
ATOM 8608 N N . LEU B 1 508 ? 99.606 62.609 178.226 1.00 58.08 508 LEU B N 1
ATOM 8609 C CA . LEU B 1 508 ? 99.517 61.456 179.114 1.00 58.08 508 LEU B CA 1
ATOM 8610 C C . LEU B 1 508 ? 98.178 61.374 179.828 1.00 58.08 508 LEU B C 1
ATOM 8611 O O . LEU B 1 508 ? 97.569 62.398 180.174 1.00 58.08 508 LEU B O 1
ATOM 8616 N N . ASP B 1 509 ? 97.737 60.146 180.063 1.00 60.53 509 ASP B N 1
ATOM 8617 C CA . ASP B 1 509 ? 96.497 59.903 180.779 1.00 60.53 509 ASP B CA 1
ATOM 8618 C C . ASP B 1 509 ? 96.691 60.371 182.214 1.00 60.53 509 ASP B C 1
ATOM 8619 O O . ASP B 1 509 ? 97.794 60.751 182.604 1.00 60.53 509 ASP B O 1
ATOM 8624 N N . LEU B 1 510 ? 95.634 60.304 183.018 1.00 72.23 510 LEU B N 1
ATOM 8625 C CA . LEU B 1 510 ? 95.745 60.771 184.394 1.00 72.23 510 LEU B CA 1
ATOM 8626 C C . LEU B 1 510 ? 96.787 59.983 185.165 1.00 72.23 510 LEU B C 1
ATOM 8627 O O . LEU B 1 510 ? 97.638 60.564 185.840 1.00 72.23 510 LEU B O 1
ATOM 8632 N N . GLU B 1 511 ? 96.741 58.662 185.021 1.00 104.55 511 GLU B N 1
ATOM 8633 C CA . GLU B 1 511 ? 97.660 57.761 185.718 1.00 104.55 511 GLU B CA 1
ATOM 8634 C C . GLU B 1 511 ? 99.146 57.992 185.413 1.00 104.55 511 GLU B C 1
ATOM 8635 O O . GLU B 1 511 ? 99.944 58.260 186.314 1.00 104.55 511 GLU B O 1
ATOM 8641 N N . SER B 1 512 ? 99.511 57.897 184.144 1.00 85.67 512 SER B N 1
ATOM 8642 C CA . SER B 1 512 ? 100.898 58.083 183.745 1.00 85.67 512 SER B CA 1
ATOM 8643 C C . SER B 1 512 ? 101.419 59.389 184.286 1.00 85.67 512 SER B C 1
ATOM 8644 O O . SER B 1 512 ? 102.573 59.484 184.731 1.00 85.67 512 SER B O 1
ATOM 8647 N N . GLU B 1 513 ? 100.553 60.399 184.225 1.00 91.28 513 GLU B N 1
ATOM 8648 C CA . GLU B 1 513 ? 100.886 61.730 184.695 1.00 91.28 513 GLU B CA 1
ATOM 8649 C C . GLU B 1 513 ? 101.313 61.661 186.153 1.00 91.28 513 GLU B C 1
ATOM 8650 O O . GLU B 1 513 ? 102.329 62.240 186.535 1.00 91.28 513 GLU B O 1
ATOM 8656 N N . SER B 1 514 ? 100.532 60.933 186.951 1.00 91.30 514 SER B N 1
ATOM 8657 C CA . SER B 1 514 ? 100.800 60.762 188.378 1.00 91.30 514 SER B CA 1
ATOM 8658 C C . SER B 1 514 ? 102.212 60.272 188.558 1.00 91.30 514 SER B C 1
ATOM 8659 O O . SER B 1 514 ? 102.970 60.810 189.368 1.00 91.30 514 SER B O 1
ATOM 8662 N N . ILE B 1 515 ? 102.550 59.226 187.806 1.00 77.67 515 ILE B N 1
ATOM 8663 C CA . ILE B 1 515 ? 103.870 58.633 187.884 1.00 77.67 515 ILE B CA 1
ATOM 8664 C C . ILE B 1 515 ? 104.915 59.693 187.600 1.00 77.67 515 ILE B C 1
ATOM 8665 O O . ILE B 1 515 ? 105.691 60.072 188.482 1.00 77.67 515 ILE B O 1
ATOM 8670 N N . ILE B 1 516 ? 104.932 60.180 186.368 1.00 86.16 516 ILE B N 1
ATOM 8671 C CA . ILE B 1 516 ? 105.902 61.193 186.002 1.00 86.16 516 ILE B CA 1
ATOM 8672 C C . ILE B 1 516 ? 105.918 62.338 186.999 1.00 86.16 516 ILE B C 1
ATOM 8673 O O . ILE B 1 516 ? 106.962 62.926 187.272 1.00 86.16 516 ILE B O 1
ATOM 8678 N N . GLN B 1 517 ? 104.757 62.651 187.551 1.00 84.54 517 GLN B N 1
ATOM 8679 C CA . GLN B 1 517 ? 104.678 63.726 188.515 1.00 84.54 517 GLN B CA 1
ATOM 8680 C C . GLN B 1 517 ? 105.620 63.411 189.672 1.00 84.54 517 GLN B C 1
ATOM 8681 O O . GLN B 1 517 ? 106.417 64.247 190.084 1.00 84.54 517 GLN B O 1
ATOM 8687 N N . GLU B 1 518 ? 105.531 62.185 190.172 1.00 97.28 518 GLU B N 1
ATOM 8688 C CA . GLU B 1 518 ? 106.355 61.723 191.289 1.00 97.28 518 GLU B CA 1
ATOM 8689 C C . GLU B 1 518 ? 107.822 61.693 190.863 1.00 97.28 518 GLU B C 1
ATOM 8690 O O . GLU B 1 518 ? 108.711 62.197 191.567 1.00 97.28 518 GLU B O 1
ATOM 8696 N N . ALA B 1 519 ? 108.065 61.099 189.700 1.00 81.91 519 ALA B N 1
ATOM 8697 C CA . ALA B 1 519 ? 109.413 61.000 189.181 1.00 81.91 519 ALA B CA 1
ATOM 8698 C C . ALA B 1 519 ? 110.056 62.372 189.164 1.00 81.91 519 ALA B C 1
ATOM 8699 O O . ALA B 1 519 ? 111.206 62.533 189.559 1.00 81.91 519 ALA B O 1
ATOM 8701 N N . LEU B 1 520 ? 109.301 63.366 188.716 1.00 91.67 520 LEU B N 1
ATOM 8702 C CA . LEU B 1 520 ? 109.816 64.725 188.629 1.00 91.67 520 LEU B CA 1
ATOM 8703 C C . LEU B 1 520 ? 109.948 65.391 189.979 1.00 91.67 520 LEU B C 1
ATOM 8704 O O . LEU B 1 520 ? 110.968 66.003 190.271 1.00 91.67 520 LEU B O 1
ATOM 8709 N N . ASP B 1 521 ? 108.916 65.284 190.803 1.00 114.16 521 ASP B N 1
ATOM 8710 C CA . ASP B 1 521 ? 108.967 65.894 192.121 1.00 114.16 521 ASP B CA 1
ATOM 8711 C C . ASP B 1 521 ? 110.284 65.518 192.772 1.00 114.16 521 ASP B C 1
ATOM 8712 O O . ASP B 1 521 ? 110.870 66.312 193.507 1.00 114.16 521 ASP B O 1
ATOM 8717 N N . VAL B 1 522 ? 110.756 64.311 192.470 1.00 119.82 522 VAL B N 1
ATOM 8718 C CA . VAL B 1 522 ? 112.030 63.818 192.993 1.00 119.82 522 VAL B CA 1
ATOM 8719 C C . VAL B 1 522 ? 113.201 64.557 192.342 1.00 119.82 522 VAL B C 1
ATOM 8720 O O . VAL B 1 522 ? 113.997 65.204 193.024 1.00 119.82 522 VAL B O 1
ATOM 8724 N N . LEU B 1 523 ? 113.299 64.453 191.020 1.00 93.11 523 LEU B N 1
ATOM 8725 C CA . LEU B 1 523 ? 114.361 65.112 190.278 1.00 93.11 523 LEU B CA 1
ATOM 8726 C C . LEU B 1 523 ? 114.372 66.622 190.505 1.00 93.11 523 LEU B C 1
ATOM 8727 O O . LEU B 1 523 ? 115.426 67.258 190.457 1.00 93.11 523 LEU B O 1
ATOM 8732 N N . SER B 1 524 ? 113.196 67.185 190.763 1.00 131.52 524 SER B N 1
ATOM 8733 C CA . SER B 1 524 ? 113.036 68.625 190.964 1.00 131.52 524 SER B CA 1
ATOM 8734 C C . SER B 1 524 ? 113.214 69.070 192.404 1.00 131.52 524 SER B C 1
ATOM 8735 O O . SER B 1 524 ? 113.079 70.256 192.727 1.00 131.52 524 SER B O 1
ATOM 8738 N N . LYS B 1 525 ? 113.519 68.117 193.266 1.00 143.02 525 LYS B N 1
ATOM 8739 C CA . LYS B 1 525 ? 113.695 68.412 194.668 1.00 143.02 525 LYS B CA 1
ATOM 8740 C C . LYS B 1 525 ? 114.622 69.602 194.922 1.00 143.02 525 LYS B C 1
ATOM 8741 O O . LYS B 1 525 ? 114.198 70.616 195.480 1.00 143.02 525 LYS B O 1
ATOM 8747 N N . ASP B 1 526 ? 115.873 69.498 194.484 1.00 108.96 526 ASP B N 1
ATOM 8748 C CA . ASP B 1 526 ? 116.839 70.561 194.735 1.00 108.96 526 ASP B CA 1
ATOM 8749 C C . ASP B 1 526 ? 117.309 71.307 193.501 1.00 108.96 526 ASP B C 1
ATOM 8750 O O . ASP B 1 526 ? 118.432 71.820 193.482 1.00 108.96 526 ASP B O 1
ATOM 8755 N N . ARG B 1 527 ? 116.470 71.372 192.471 1.00 103.62 527 ARG B N 1
ATOM 8756 C CA . ARG B 1 527 ? 116.843 72.080 191.248 1.00 103.62 527 ARG B CA 1
ATOM 8757 C C . ARG B 1 527 ? 115.883 73.201 190.916 1.00 103.62 527 ARG B C 1
ATOM 8758 O O . ARG B 1 527 ? 114.702 73.164 191.286 1.00 103.62 527 ARG B O 1
ATOM 8766 N N . THR B 1 528 ? 116.412 74.206 190.227 1.00 97.03 528 THR B N 1
ATOM 8767 C CA . THR B 1 528 ? 115.610 75.341 189.800 1.00 97.03 528 THR B CA 1
ATOM 8768 C C . THR B 1 528 ? 114.742 74.796 188.686 1.00 97.03 528 THR B C 1
ATOM 8769 O O . THR B 1 528 ? 115.251 74.304 187.690 1.00 97.03 528 THR B O 1
ATOM 8773 N N . THR B 1 529 ? 113.432 74.884 188.862 1.00 101.35 529 THR B N 1
ATOM 8774 C CA . THR B 1 529 ? 112.501 74.339 187.887 1.00 101.35 529 THR B CA 1
ATOM 8775 C C . THR B 1 529 ? 111.416 75.308 187.417 1.00 101.35 529 THR B C 1
ATOM 8776 O O . THR B 1 529 ? 110.653 75.854 188.220 1.00 101.35 529 THR B O 1
ATOM 8780 N N . LEU B 1 530 ? 111.355 75.505 186.106 1.00 79.34 530 LEU B N 1
ATOM 8781 C CA . LEU B 1 530 ? 110.356 76.373 185.501 1.00 79.34 530 LEU B CA 1
ATOM 8782 C C . LEU B 1 530 ? 109.301 75.506 184.809 1.00 79.34 530 LEU B C 1
ATOM 8783 O O . LEU B 1 530 ? 109.629 74.690 183.953 1.00 79.34 530 LEU B O 1
ATOM 8788 N N . ILE B 1 531 ? 108.036 75.686 185.163 1.00 81.36 531 ILE B N 1
ATOM 8789 C CA . ILE B 1 531 ? 106.982 74.890 184.549 1.00 81.36 531 ILE B CA 1
ATOM 8790 C C . ILE B 1 531 ? 105.831 75.685 183.940 1.00 81.36 531 ILE B C 1
ATOM 8791 O O . ILE B 1 531 ? 105.216 76.518 184.598 1.00 81.36 531 ILE B O 1
ATOM 8796 N N . VAL B 1 532 ? 105.550 75.416 182.675 1.00 66.40 532 VAL B N 1
ATOM 8797 C CA . VAL B 1 532 ? 104.426 76.036 181.978 1.00 66.40 532 VAL B CA 1
ATOM 8798 C C . VAL B 1 532 ? 103.337 74.976 181.987 1.00 66.40 532 VAL B C 1
ATOM 8799 O O . VAL B 1 532 ? 103.564 73.856 181.532 1.00 66.40 532 VAL B O 1
ATOM 8803 N N . ALA B 1 533 ? 102.156 75.302 182.486 1.00 73.40 533 ALA B N 1
ATOM 8804 C CA . ALA B 1 533 ? 101.114 74.289 182.520 1.00 73.40 533 ALA B CA 1
ATOM 8805 C C . ALA B 1 533 ? 99.687 74.780 182.308 1.00 73.40 533 ALA B C 1
ATOM 8806 O O . ALA B 1 533 ? 99.355 75.932 182.603 1.00 73.40 533 ALA B O 1
ATOM 8808 N N . HIS B 1 534 ? 98.836 73.904 181.790 1.00 84.00 534 HIS B N 1
ATOM 8809 C CA . HIS B 1 534 ? 97.442 74.257 181.610 1.00 84.00 534 HIS B CA 1
ATOM 8810 C C . HIS B 1 534 ? 96.635 73.409 182.575 1.00 84.00 534 HIS B C 1
ATOM 8811 O O . HIS B 1 534 ? 95.584 73.833 183.061 1.00 84.00 534 HIS B O 1
ATOM 8818 N N . ARG B 1 535 ? 97.132 72.205 182.851 1.00 85.82 535 ARG B N 1
ATOM 8819 C CA . ARG B 1 535 ? 96.465 71.312 183.796 1.00 85.82 535 ARG B CA 1
ATOM 8820 C C . ARG B 1 535 ? 96.927 71.779 185.172 1.00 85.82 535 ARG B C 1
ATOM 8821 O O . ARG B 1 535 ? 97.848 71.209 185.763 1.00 85.82 535 ARG B O 1
ATOM 8829 N N . LEU B 1 536 ? 96.285 72.827 185.671 1.00 88.52 536 LEU B N 1
ATOM 8830 C CA . LEU B 1 536 ? 96.646 73.421 186.947 1.00 88.52 536 LEU B CA 1
ATOM 8831 C C . LEU B 1 536 ? 97.048 72.443 188.043 1.00 88.52 536 LEU B C 1
ATOM 8832 O O . LEU B 1 536 ? 98.156 72.517 188.569 1.00 88.52 536 LEU B O 1
ATOM 8837 N N . SER B 1 537 ? 96.140 71.537 188.386 1.00 126.63 537 SER B N 1
ATOM 8838 C CA . SER B 1 537 ? 96.363 70.542 189.438 1.00 126.63 537 SER B CA 1
ATOM 8839 C C . SER B 1 537 ? 97.800 70.003 189.591 1.00 126.63 537 SER B C 1
ATOM 8840 O O . SER B 1 537 ? 98.248 69.727 190.709 1.00 126.63 537 SER B O 1
ATOM 8843 N N . THR B 1 538 ? 98.511 69.852 188.477 1.00 70.93 538 THR B N 1
ATOM 8844 C CA . THR B 1 538 ? 99.899 69.360 188.485 1.00 70.93 538 THR B CA 1
ATOM 8845 C C . THR B 1 538 ? 100.894 70.512 188.678 1.00 70.93 538 THR B C 1
ATOM 8846 O O . THR B 1 538 ? 102.036 70.443 188.191 1.00 70.93 538 THR B O 1
ATOM 8850 N N . ILE B 1 539 ? 100.457 71.559 189.378 1.00 77.11 539 ILE B N 1
ATOM 8851 C CA . ILE B 1 539 ? 101.271 72.751 189.582 1.00 77.11 539 ILE B CA 1
ATOM 8852 C C . ILE B 1 539 ? 101.120 73.325 190.983 1.00 77.11 539 ILE B C 1
ATOM 8853 O O . ILE B 1 539 ? 101.944 74.117 191.440 1.00 77.11 539 ILE B O 1
ATOM 8858 N N . THR B 1 540 ? 100.047 72.914 191.644 1.00 76.89 540 THR B N 1
ATOM 8859 C CA . THR B 1 540 ? 99.717 73.348 192.984 1.00 76.89 540 THR B CA 1
ATOM 8860 C C . THR B 1 540 ? 100.895 73.382 193.923 1.00 76.89 540 THR B C 1
ATOM 8861 O O . THR B 1 540 ? 101.086 74.347 194.653 1.00 76.89 540 THR B O 1
ATOM 8865 N N . HIS B 1 541 ? 101.666 72.307 193.911 1.00 71.71 541 HIS B N 1
ATOM 8866 C CA . HIS B 1 541 ? 102.843 72.154 194.763 1.00 71.71 541 HIS B CA 1
ATOM 8867 C C . HIS B 1 541 ? 103.954 73.164 194.463 1.00 71.71 541 HIS B C 1
ATOM 8868 O O . HIS B 1 541 ? 104.969 73.208 195.156 1.00 71.71 541 HIS B O 1
ATOM 8875 N N . ALA B 1 542 ? 103.774 73.958 193.418 1.00 72.94 542 ALA B N 1
ATOM 8876 C CA . ALA B 1 542 ? 104.786 74.935 193.040 1.00 72.94 542 ALA B CA 1
ATOM 8877 C C . ALA B 1 542 ? 105.131 75.883 194.189 1.00 72.94 542 ALA B C 1
ATOM 8878 O O . ALA B 1 542 ? 104.303 76.139 195.068 1.00 72.94 542 ALA B O 1
ATOM 8880 N N . ASP B 1 543 ? 106.361 76.391 194.179 1.00 77.43 543 ASP B N 1
ATOM 8881 C CA . ASP B 1 543 ? 106.809 77.325 195.200 1.00 77.43 543 ASP B CA 1
ATOM 8882 C C . ASP B 1 543 ? 106.183 78.669 194.908 1.00 77.43 543 ASP B C 1
ATOM 8883 O O . ASP B 1 543 ? 105.933 79.475 195.807 1.00 77.43 543 ASP B O 1
ATOM 8888 N N . LYS B 1 544 ? 105.936 78.911 193.630 1.00 84.51 544 LYS B N 1
ATOM 8889 C CA . LYS B 1 544 ? 105.351 80.167 193.229 1.00 84.51 544 LYS B CA 1
ATOM 8890 C C . LYS B 1 544 ? 104.679 80.012 191.885 1.00 84.51 544 LYS B C 1
ATOM 8891 O O . LYS B 1 544 ? 105.312 79.592 190.921 1.00 84.51 544 LYS B O 1
ATOM 8897 N N . ILE B 1 545 ? 103.391 80.329 191.830 1.00 74.11 545 ILE B N 1
ATOM 8898 C CA . ILE B 1 545 ? 102.663 80.267 190.581 1.00 74.11 545 ILE B CA 1
ATOM 8899 C C . ILE B 1 545 ? 102.655 81.689 190.029 1.00 74.11 545 ILE B C 1
ATOM 8900 O O . ILE B 1 545 ? 102.393 82.648 190.764 1.00 74.11 545 ILE B O 1
ATOM 8905 N N . VAL B 1 546 ? 102.987 81.819 188.746 1.00 69.09 546 VAL B N 1
ATOM 8906 C CA . VAL B 1 546 ? 103.036 83.109 188.059 1.00 69.09 546 VAL B CA 1
ATOM 8907 C C . VAL B 1 546 ? 101.938 83.119 186.996 1.00 69.09 546 VAL B C 1
ATOM 8908 O O . VAL B 1 546 ? 101.936 82.268 186.107 1.00 69.09 546 VAL B O 1
ATOM 8912 N N . VAL B 1 547 ? 100.992 84.054 187.092 1.00 65.61 547 VAL B N 1
ATOM 8913 C CA . VAL B 1 547 ? 99.926 84.137 186.099 1.00 65.61 547 VAL B CA 1
ATOM 8914 C C . VAL B 1 547 ? 100.329 85.132 185.029 1.00 65.61 547 VAL B C 1
ATOM 8915 O O . VAL B 1 547 ? 100.722 86.251 185.331 1.00 65.61 547 VAL B O 1
ATOM 8919 N N . ILE B 1 548 ? 100.230 84.720 183.774 1.00 71.75 548 ILE B N 1
ATOM 8920 C CA . ILE B 1 548 ? 100.589 85.588 182.671 1.00 71.75 548 ILE B CA 1
ATOM 8921 C C . ILE B 1 548 ? 99.401 85.858 181.756 1.00 71.75 548 ILE B C 1
ATOM 8922 O O . ILE B 1 548 ? 98.701 84.926 181.312 1.00 71.75 548 ILE B O 1
ATOM 8927 N N . GLU B 1 549 ? 99.168 87.155 181.529 1.00 68.22 549 GLU B N 1
ATOM 8928 C CA . GLU B 1 549 ? 98.103 87.649 180.663 1.00 68.22 549 GLU B CA 1
ATOM 8929 C C . GLU B 1 549 ? 98.596 88.719 179.696 1.00 68.22 549 GLU B C 1
ATOM 8930 O O . GLU B 1 549 ? 99.330 89.639 180.059 1.00 68.22 549 GLU B O 1
ATOM 8936 N N . ASN B 1 550 ? 98.163 88.583 178.454 1.00 80.07 550 ASN B N 1
ATOM 8937 C CA . ASN B 1 550 ? 98.519 89.495 177.382 1.00 80.07 550 ASN B CA 1
ATOM 8938 C C . ASN B 1 550 ? 99.921 90.003 177.522 1.00 80.07 550 ASN B C 1
ATOM 8939 O O . ASN B 1 550 ? 100.134 91.203 177.571 1.00 80.07 550 ASN B O 1
ATOM 8944 N N . GLY B 1 551 ? 100.875 89.083 177.587 1.00 76.53 551 GLY B N 1
ATOM 8945 C CA . GLY B 1 551 ? 102.273 89.465 177.717 1.00 76.53 551 GLY B CA 1
ATOM 8946 C C . GLY B 1 551 ? 102.722 90.046 179.053 1.00 76.53 551 GLY B C 1
ATOM 8947 O O . GLY B 1 551 ? 103.842 90.542 179.144 1.00 76.53 551 GLY B O 1
ATOM 8948 N N . HIS B 1 552 ? 101.879 89.980 180.082 1.00 64.55 552 HIS B N 1
ATOM 8949 C CA . HIS B 1 552 ? 102.216 90.526 181.397 1.00 64.55 552 HIS B CA 1
ATOM 8950 C C . HIS B 1 552 ? 102.083 89.525 182.540 1.00 64.55 552 HIS B C 1
ATOM 8951 O O . HIS B 1 552 ? 101.377 88.519 182.446 1.00 64.55 552 HIS B O 1
ATOM 8958 N N . ILE B 1 553 ? 102.763 89.819 183.636 1.00 81.27 553 ILE B N 1
ATOM 8959 C CA . ILE B 1 553 ? 102.637 88.988 184.809 1.00 81.27 553 ILE B CA 1
ATOM 8960 C C . ILE B 1 553 ? 101.534 89.697 185.608 1.00 81.27 553 ILE B C 1
ATOM 8961 O O . ILE B 1 553 ? 101.735 90.804 186.106 1.00 81.27 553 ILE B O 1
ATOM 8966 N N . VAL B 1 554 ? 100.368 89.068 185.716 1.00 66.53 554 VAL B N 1
ATOM 8967 C CA . VAL B 1 554 ? 99.236 89.652 186.425 1.00 66.53 554 VAL B CA 1
ATOM 8968 C C . VAL B 1 554 ? 99.137 89.265 187.901 1.00 66.53 554 VAL B C 1
ATOM 8969 O O . VAL B 1 554 ? 98.764 90.081 188.751 1.00 66.53 554 VAL B O 1
ATOM 8973 N N . GLU B 1 555 ? 99.450 88.015 188.210 1.00 83.82 555 GLU B N 1
ATOM 8974 C CA . GLU B 1 555 ? 99.365 87.540 189.584 1.00 83.82 555 GLU B CA 1
ATOM 8975 C C . GLU B 1 555 ? 100.585 86.727 189.965 1.00 83.82 555 GLU B C 1
ATOM 8976 O O . GLU B 1 555 ? 101.237 86.130 189.111 1.00 83.82 555 GLU B O 1
ATOM 8982 N N . THR B 1 556 ? 100.871 86.688 191.258 1.00 84.88 556 THR B N 1
ATOM 8983 C CA . THR B 1 556 ? 102.020 85.952 191.773 1.00 84.88 556 THR B CA 1
ATOM 8984 C C . THR B 1 556 ? 101.697 85.384 193.127 1.00 84.88 556 THR B C 1
ATOM 8985 O O . THR B 1 556 ? 101.240 86.111 194.006 1.00 84.88 556 THR B O 1
ATOM 8989 N N . GLY B 1 557 ? 101.945 84.095 193.313 1.00 75.27 557 GLY B N 1
ATOM 8990 C CA . GLY B 1 557 ? 101.657 83.514 194.612 1.00 75.27 557 GLY B CA 1
ATOM 8991 C C . GLY B 1 557 ? 101.651 82.002 194.745 1.00 75.27 557 GLY B C 1
ATOM 8992 O O . GLY B 1 557 ? 101.944 81.259 193.806 1.00 75.27 557 GLY B O 1
ATOM 8993 N N . THR B 1 558 ? 101.333 81.566 195.955 1.00 81.88 558 THR B N 1
ATOM 8994 C CA . THR B 1 558 ? 101.237 80.163 196.314 1.00 81.88 558 THR B CA 1
ATOM 8995 C C . THR B 1 558 ? 99.832 79.780 195.936 1.00 81.88 558 THR B C 1
ATOM 8996 O O . THR B 1 558 ? 98.929 80.605 196.046 1.00 81.88 558 THR B O 1
ATOM 9000 N N . HIS B 1 559 ? 99.635 78.548 195.486 1.00 84.71 559 HIS B N 1
ATOM 9001 C CA . HIS B 1 559 ? 98.295 78.119 195.124 1.00 84.71 559 HIS B CA 1
ATOM 9002 C C . HIS B 1 559 ? 97.317 78.640 196.183 1.00 84.71 559 HIS B C 1
ATOM 9003 O O . HIS B 1 559 ? 96.315 79.294 195.864 1.00 84.71 559 HIS B O 1
ATOM 9010 N N . ARG B 1 560 ? 97.637 78.348 197.443 1.00 102.21 560 ARG B N 1
ATOM 9011 C CA . ARG B 1 560 ? 96.833 78.759 198.596 1.00 102.21 560 ARG B CA 1
ATOM 9012 C C . ARG B 1 560 ? 96.471 80.236 198.544 1.00 102.21 560 ARG B C 1
ATOM 9013 O O . ARG B 1 560 ? 95.289 80.591 198.556 1.00 102.21 560 ARG B O 1
ATOM 9021 N N . GLU B 1 561 ? 97.495 81.087 198.488 1.00 90.06 561 GLU B N 1
ATOM 9022 C CA . GLU B 1 561 ? 97.308 82.533 198.456 1.00 90.06 561 GLU B CA 1
ATOM 9023 C C . GLU B 1 561 ? 96.507 82.978 197.236 1.00 90.06 561 GLU B C 1
ATOM 9024 O O . GLU B 1 561 ? 95.511 83.698 197.354 1.00 90.06 561 GLU B O 1
ATOM 9030 N N . LEU B 1 562 ? 96.949 82.555 196.060 1.00 93.83 562 LEU B N 1
ATOM 9031 C CA . LEU B 1 562 ? 96.254 82.933 194.846 1.00 93.83 562 LEU B CA 1
ATOM 9032 C C . LEU B 1 562 ? 94.781 82.549 194.956 1.00 93.83 562 LEU B C 1
ATOM 9033 O O . LEU B 1 562 ? 93.901 83.292 194.526 1.00 93.83 562 LEU B O 1
ATOM 9038 N N . ILE B 1 563 ? 94.495 81.393 195.531 1.00 89.35 563 ILE B N 1
ATOM 9039 C CA . ILE B 1 563 ? 93.102 81.010 195.641 1.00 89.35 563 ILE B CA 1
ATOM 9040 C C . ILE B 1 563 ? 92.349 81.975 196.536 1.00 89.35 563 ILE B C 1
ATOM 9041 O O . ILE B 1 563 ? 91.209 82.325 196.250 1.00 89.35 563 ILE B O 1
ATOM 9046 N N . ALA B 1 564 ? 92.993 82.410 197.611 1.00 97.02 564 ALA B N 1
ATOM 9047 C CA . ALA B 1 564 ? 92.374 83.346 198.534 1.00 97.02 564 ALA B CA 1
ATOM 9048 C C . ALA B 1 564 ? 92.056 84.655 197.823 1.00 97.02 564 ALA B C 1
ATOM 9049 O O . ALA B 1 564 ? 90.939 85.160 197.914 1.00 97.02 564 ALA B O 1
ATOM 9051 N N . LYS B 1 565 ? 93.041 85.195 197.110 1.00 102.83 565 LYS B N 1
ATOM 9052 C CA . LYS B 1 565 ? 92.883 86.450 196.379 1.00 102.83 565 LYS B CA 1
ATOM 9053 C C . LYS B 1 565 ? 91.633 86.532 195.478 1.00 102.83 565 LYS B C 1
ATOM 9054 O O . LYS B 1 565 ? 91.240 87.634 195.042 1.00 102.83 565 LYS B O 1
ATOM 9060 N N . GLN B 1 566 ? 91.016 85.376 195.213 1.00 72.77 566 GLN B N 1
ATOM 9061 C CA . GLN B 1 566 ? 89.840 85.271 194.347 1.00 72.77 566 GLN B CA 1
ATOM 9062 C C . GLN B 1 566 ? 90.021 86.126 193.094 1.00 72.77 566 GLN B C 1
ATOM 9063 O O . GLN B 1 566 ? 89.090 86.795 192.611 1.00 72.77 566 GLN B O 1
ATOM 9069 N N . GLY B 1 567 ? 91.239 86.080 192.568 1.00 112.22 567 GLY B N 1
ATOM 9070 C CA . GLY B 1 567 ? 91.569 86.852 191.394 1.00 112.22 567 GLY B CA 1
ATOM 9071 C C . GLY B 1 567 ? 91.721 86.043 190.127 1.00 112.22 567 GLY B C 1
ATOM 9072 O O . GLY B 1 567 ? 91.052 85.030 189.927 1.00 112.22 567 GLY B O 1
ATOM 9073 N N . ALA B 1 568 ? 92.619 86.512 189.268 1.00 90.84 568 ALA B N 1
ATOM 9074 C CA . ALA B 1 568 ? 92.872 85.877 187.993 1.00 90.84 568 ALA B CA 1
ATOM 9075 C C . ALA B 1 568 ? 93.058 84.380 188.123 1.00 90.84 568 ALA B C 1
ATOM 9076 O O . ALA B 1 568 ? 92.356 83.608 187.471 1.00 90.84 568 ALA B O 1
ATOM 9078 N N . TYR B 1 569 ? 94.002 83.976 188.971 1.00 85.39 569 TYR B N 1
ATOM 9079 C CA . TYR B 1 569 ? 94.314 82.560 189.158 1.00 85.39 569 TYR B CA 1
ATOM 9080 C C . TYR B 1 569 ? 93.103 81.731 189.554 1.00 85.39 569 TYR B C 1
ATOM 9081 O O . TYR B 1 569 ? 92.746 80.764 188.877 1.00 85.39 569 TYR B O 1
ATOM 9090 N N . GLU B 1 570 ? 92.484 82.113 190.664 1.00 78.93 570 GLU B N 1
ATOM 9091 C CA . GLU B 1 570 ? 91.310 81.415 191.161 1.00 78.93 570 GLU B CA 1
ATOM 9092 C C . GLU B 1 570 ? 90.310 81.238 190.021 1.00 78.93 570 GLU B C 1
ATOM 9093 O O . GLU B 1 570 ? 89.791 80.153 189.816 1.00 78.93 570 GLU B O 1
ATOM 9099 N N . HIS B 1 571 ? 90.061 82.303 189.268 1.00 75.65 571 HIS B N 1
ATOM 9100 C CA . HIS B 1 571 ? 89.128 82.250 188.150 1.00 75.65 571 HIS B CA 1
ATOM 9101 C C . HIS B 1 571 ? 89.353 80.985 187.330 1.00 75.65 571 HIS B C 1
ATOM 9102 O O . HIS B 1 571 ? 88.439 80.184 187.144 1.00 75.65 571 HIS B O 1
ATOM 9109 N N . LEU B 1 572 ? 90.579 80.825 186.843 1.00 83.37 572 LEU B N 1
ATOM 9110 C CA . LEU B 1 572 ? 90.974 79.670 186.038 1.00 83.37 572 LEU B CA 1
ATOM 9111 C C . LEU B 1 572 ? 90.813 78.343 186.785 1.00 83.37 572 LEU B C 1
ATOM 9112 O O . LEU B 1 572 ? 90.135 77.421 186.321 1.00 83.37 572 LEU B O 1
ATOM 9117 N N . TYR B 1 573 ? 91.459 78.241 187.939 1.00 88.09 573 TYR B N 1
ATOM 9118 C CA . TYR B 1 573 ? 91.372 77.027 188.736 1.00 88.09 573 TYR B CA 1
ATOM 9119 C C . TYR B 1 573 ? 89.896 76.717 188.914 1.00 88.09 573 TYR B C 1
ATOM 9120 O O . TYR B 1 573 ? 89.418 75.658 188.529 1.00 88.09 573 TYR B O 1
ATOM 9129 N N . SER B 1 574 ? 89.188 77.683 189.483 1.00 109.89 574 SER B N 1
ATOM 9130 C CA . SER B 1 574 ? 87.761 77.598 189.749 1.00 109.89 574 SER B CA 1
ATOM 9131 C C . SER B 1 574 ? 86.954 76.998 188.599 1.00 109.89 574 SER B C 1
ATOM 9132 O O . SER B 1 574 ? 85.845 76.520 188.805 1.00 109.89 574 SER B O 1
ATOM 9135 N N . ILE B 1 575 ? 87.502 77.017 187.391 1.00 80.15 575 ILE B N 1
ATOM 9136 C CA . ILE B 1 575 ? 86.794 76.477 186.236 1.00 80.15 575 ILE B CA 1
ATOM 9137 C C . ILE B 1 575 ? 86.828 74.945 186.150 1.00 80.15 575 ILE B C 1
ATOM 9138 O O . ILE B 1 575 ? 86.054 74.334 185.394 1.00 80.15 575 ILE B O 1
ATOM 9143 N N . GLN B 1 576 ? 87.699 74.327 186.946 1.00 121.73 576 GLN B N 1
ATOM 9144 C CA . GLN B 1 576 ? 87.855 72.876 186.937 1.00 121.73 576 GLN B CA 1
ATOM 9145 C C . GLN B 1 576 ? 86.714 72.063 187.496 1.00 121.73 576 GLN B C 1
ATOM 9146 O O . GLN B 1 576 ? 86.000 71.393 186.759 1.00 121.73 576 GLN B O 1
ATOM 9152 N N . ASN B 1 577 ? 86.587 72.027 188.809 1.00 183.68 577 ASN B N 1
ATOM 9153 C CA . ASN B 1 577 ? 85.507 71.245 189.372 1.00 183.68 577 ASN B CA 1
ATOM 9154 C C . ASN B 1 577 ? 84.381 72.163 189.768 1.00 183.68 577 ASN B C 1
ATOM 9155 O O . ASN B 1 577 ? 84.008 72.271 190.936 1.00 183.68 577 ASN B O 1
ATOM 9160 N N . LEU B 1 578 ? 83.868 72.833 188.747 1.00 195.92 578 LEU B N 1
ATOM 9161 C CA . LEU B 1 578 ? 82.747 73.747 188.833 1.00 195.92 578 LEU B CA 1
ATOM 9162 C C . LEU B 1 578 ? 81.938 73.334 187.599 1.00 195.92 578 LEU B C 1
ATOM 9163 O O . LEU B 1 578 ? 80.767 72.922 187.732 1.00 195.92 578 LEU B O 1
#

Nearest PDB structures (foldseek):
  4a82-assembly1_A  TM=1.002E+00  e=2.595E-95  Homo sapiens
  6qv0-assembly1_A  TM=9.586E-01  e=2.031E-39  Thermotoga maritima MSB8
  7v5c-assembly1_B  TM=9.311E-01  e=2.169E-35  Mus musculus
  4q4a-assembly1_A  TM=7.417E-01  e=5.962E-37  Thermotoga maritima MSB8
  4q4j-assembly1_A  TM=7.402E-01  e=5.410E-37  Thermotoga maritima MSB8

Organism: Staphylococcus aureus (strain Mu50 / ATCC 700699) (NCBI:txid158878)

Radius of gyration: 37.7 Å; Cα contacts (8 Å, |Δi|>4): 1885; chains: 2; bounding box: 93×56×116 Å

Secondary structure (DSSP, 8-state):
-HHHHHHHHGGGHHHHHHHHHHHHTTTHHHHHHHHHHHIIIIIIIT-SS--HHHHHHHHHHHHHHHHHIIIIIHHHHHHHHHHHHHHHHHHHHHHHHHHHHHHHHHS-HHHHHTS-HHHHHHIIIIIHHHTHHIIIIIIIIHHHHHHHHHHHHHHHHHH-TTTHHHHTTHHHHHHHHHHHHHHHHHHHHHHHHHHHHHHHHHHHHHHHHHHHHHHTT-HHHHHHHHHHHHHHHHHHHHHHHHHHHHHHHHHHHHHHHHHHHHHHHHHHHHHHTS--HHHHHHHHHTHHHH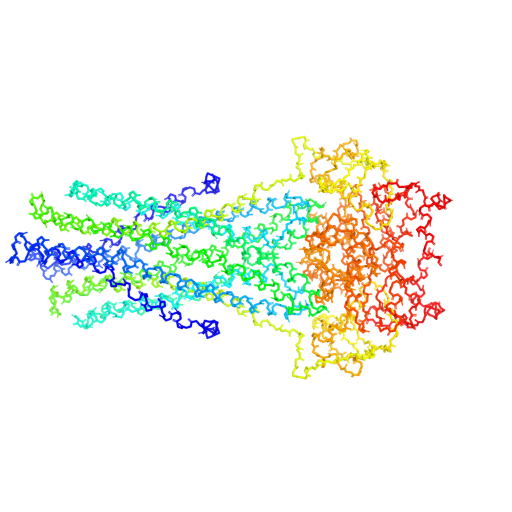TTHHHHHHHHHHHHHHHHHHHHHHHHHHTPPPSS---TT-------S--EEEEEEEE-S-SSSPPSEEEEEEEE-TT-EEEEE-STTSSHHHHHTTTTTSS--SEEEEEETTEEGGGS-HHHHHHTEEEE-SS----SSBHHHHHGGG-SS--HHHHHHHHHHTT-HHHHHTSTTGGG-BPPGGGTTS-HHHHHHHHHHHHHHH--SEEEEESTTTT--HHHHHHHHHHHHHHTTTSEEEEE-SSGGGTTT-SEEEEEETTEEEEEE-HHHHHHTTSHHHHHHTTTT-/-HHHHHHHHGGGHHHHHHHHHHHHTTTHHHHHHHHHHHHHIIIIITT-SS-TTTHHHHTTTHHHHHHHIIIIIHHHHHHHHHHHHHHHHHHHHHHHHHHHHHHHHHS-HHHHHTS-HHHHHHIIIIIHHHTHHIIIIIIIIHHHHHHHHHHHHHHHHHH-HHHHHHHHTHHHHHHHHHHHHHHHHHHHHHHHHHHHHHHHHHHHHHHHHHHHHHHTT-HHHHHHHHHHHHHHHHHHHHHHHHHHHHHHHHHHHHHHHHHHHHHHHHHHHHTTTSS-TTHHHHHHHHHHHHTTHHHHHHHHHHHHHHHHHHHHHHHHHHTPPPSS---TT-------S--EEEEEEEE-S-SSSPPSEEEEEEEE-TT-EEEEE-STTSSHHHHHTTTTTSS--SEEEEEETTEEGGGS-HHHHHHTEEEE-SS----SSBHHHHHGGG-SS--HHHHHHHHHHTT-HHHHHTSTTGGG-BPPGGGTTS-HHHHHHHHHHHHHHH--SEEEEESTTTT--HHHHHHHHHHHHHHTTTSEEEEE-SSGGGTTT-SEEEEEETTEEEEEE-HHHHHHTTSHHHHHHTTTT-

Foldseek 3Di:
DVVVLVVLLVVVVVLQVVLQVLVLVPVVLVVLVVVLVCCLVVNLVPPVPDDPVRSVVVNVVSVVVVCCCVVPVVVVSVVSNVCSLCVSLVVSLVVLLVVLVVLVVLAFPLVVVPDFPQLSVLLSPVLSVLLSLCSVLNSRNLVSLVVLQVVLLVVLCVLAVVLSCLQCVLVVVLVVLLVVQLVVLLVLLLQLSSLVSVLRSLCVVCVVVVVVCVVVVCCVVVVVVSCVSVVSNVVSVVVSVVSLVVSLVVSVVSLVCRLVSSCVVLVVCCVVPSDHPVSSVVNNVSSCSNSVSSNVVSVSSSSVSSSVSSVVSNVVSVPDDHQQDQDPLEDLDDQDFFKKWWAQFWADSDPPDDIQAGGDTDIFGFLAAEEEEEDPSQCQVVVVCCQLPSDDTPDTFMDTVNHTSSSYGSCNRNLQELEQAPLDFDAQFFLLVRLCVLPVPDDPVLLCVLCVLLVRNVVQCVAVVRSRHGQHGRRPNDFPQRRLSSSSSSRSSSLHQEYEAEASRVGPDPVSCVRNLVSVCVSSRRHGYYYYHLPCVSCQPGPKYFYTGSNYGDDMGHNVVVCVVVDDSVVSVVVVVD/DVVVLVVLLVVPVVLQVVLQVLVLVPVVLVVVVVVLVCCLVCPLPVVPPADPVGSVVVCCVSVVVNCCCVVPVVVVSVVSNVCSLCVSLVVSLVVLLVVLVVLVVLAFPLVVVPDFPQLSVLLSPVLSVLLSLCSVLNSRNLVSLVVLQVVLLVVLCVLDPVLSVLQCVLVVVLVVLLVVQLVVLLVLLLQLSSLVSVLRSLCVVCVVVVVVCVVVVCCVVVVVVSCVSVVSNVVSVVVSVVSLVVSLVVSVVSLVCRLVSNLVVLVCQCVVPNDDVVSSVVSSVSSCSNSVSSNVVSVSSSSVSSSVSSVVSNVVSVPDDHQQDQDPLEDLDDQDFFKKWWAQFWADSDPPDDIQAGGDTDIFGFLAAEEEEEDPSQCQVVVVCCQLPSDDTPDTFMDTVNHTSSSYGSCNRNLQELEQAPLDFDAQFFLLVRLCVLPVPDDPVLLCVLCVLLVRNVVQCVAVVRSRHGQHGRRPNDFPQRRLSSSSSSRSSSLHQEYEAEASRVGPDPVSCVRNLVSVCVSSRRHGHYYYHLPCVSCQPGPKYFYTGSNYGDDMGHNVVVCVVVDDSVVSVVVPPD

Sequence (1156 aa):
MIKRYLQFVKPYKYRIFATIIVGIIKFGIPMLIPLLIKYAIDGVINNHALTTDEKVHHLTIAIGIALFIFVIVRPPIEFIRQYLAQWTSNKILYDIRKKLYNHLQALSARFYANNQVGQVISRVINDVEQTKDFILTGLMNIWLDCITIIIALSIMFFLDVKLTLAALFIFPFYILTVYVFFGRLRKLTRERSQALAEVQGFLHERVQGISVVKSFAIEDNEAKNFDKKNTNFLTRALKHTRWNAYSFAAINTVTDIGPIIVIGVGAYLAISGSITVGTLAAFVGYLELLFGPLRRLVASFTTLTQSFASMDRVFQLIDEDYDIKNGVGAQPIEIKQGRIDIDHVSFQYNDNEAPILKDINLSIEKGETVAFVGMSGGGKSTLINLIPRFYDVTSGQILIDGHNIKDFLTGSLRNQIGLVQQDNILFSDTVKENILLGRPTATDEEVVEAAKMANAHDFIMNLPQGYDTEVGERGVKLSGGQKQRLSIARIFLNNPPILILDEATSALDLESESIIQEALDVLSKDRTTLIVAHRLSTITHADKIVVIENGHIVETGTHRELIAKQGAYEHLYSIQNLMIKRYLQFVKPYKYRIFATIIVGIIKFGIPMLIPLLIKYAIDGVINNHALTTDEKVHHLTIAIGIALFIFVIVRPPIEFIRQYLAQWTSNKILYDIRKKLYNHLQALSARFYANNQVGQVISRVINDVEQTKDFILTGLMNIWLDCITIIIALSIMFFLDVKLTLAALFIFPFYILTVYVFFGRLRKLTRERSQALAEVQGFLHERVQGISVVKSFAIEDNEAKNFDKKNTNFLTRALKHTRWNAYSFAAINTVTDIGPIIVIGVGAYLAISGSITVGTLAAFVGYLELLFGPLRRLVASFTTLTQSFASMDRVFQLIDEDYDIKNGVGAQPIEIKQGRIDIDHVSFQYNDNEAPILKDINLSIEKGETVAFVGMSGGGKSTLINLIPRFYDVTSGQILIDGHNIKDFLTGSLRNQIGLVQQDNILFSDTVKENILLGRPTATDEEVVEAAKMANAHDFIMNLPQGYDTEVGERGVKLSGGQKQRLSIARIFLNNPPILILDEATSALDLESESIIQEALDVLSKDRTTLIVAHRLSTITHADKIVVIENGHIVETGTHRELIAKQGAYEHLYSIQNL

Solvent-accessible surface area: 47850 Å² total; per-residue (Å²): 86,61,168,102,2,54,115,33,4,126,76,19,102,165,89,14,118,37,0,28,96,28,2,64,100,48,76,42,11,69,137,54,45,70,104,22,32,126,86,4,35,83,27,3,31,71,61,178,78,35,76,79,106,73,44,47,98,61,10,82,82,11,26,46,110,8,68,112,48,10,63,95,61,19,23,70,31,3,58,82,28,55,49,31,8,40,56,0,0,10,69,0,4,17,39,3,4,90,105,1,3,75,9,0,7,35,0,5,44,90,13,32,8,81,53,31,6,0,50,8,0,0,41,0,2,18,1,0,44,81,0,28,50,10,0,28,28,6,37,0,50,35,130,21,14,44,56,12,17,118,92,0,40,52,64,2,101,186,57,8,73,108,5,0,109,6,0,45,103,6,41,81,100,18,116,109,20,31,174,89,12,60,31,138,0,54,126,16,8,71,70,49,17,52,1,23,0,51,2,0,0,8,0,3,15,20,6,48,4,11,50,9,0,24,4,13,27,7,34,118,44,2,25,144,46,3,41,148,67,1,54,46,10,21,70,92,2,28,114,6,8,117,73,16,1,123,1,33,9,28,0,0,22,25,1,12,49,0,14,9,36,0,8,16,58,1,5,114,40,16,42,80,54,43,52,96,31,59,24,15,39,43,2,7,59,98,7,128,61,0,15,9,1,6,72,139,26,1,54,14,22,26,34,22,0,39,0,26,0,2,0,30,8,5,12,105,3,21,80,69,89,75,59,21,118,61,48,164,47,32,102,97,26,122,7,167,93,7,80,0,13,1,49,114,0,26,2,47,65,68,138,148,42,75,56,57,0,70,74,0,73,10,53,0,88,138,22,43,14,0,0,2,1,1,84,17,44,6,8,10,46,19,1,1,31,4,1,2,15,17,33,49,19,68,59,41,69,3,27,0,30,56,81,34,6,90,72,1,59,22,30,24,1,5,72,20,1,0,10,4,46,50,52,34,23,6,4,35,41,26,0,53,75,1,0,18,9,3,71,51,122,22,66,69,113,60,0,31,92,3,0,105,79,0,40,0,36,116,30,0,97,140,30,46,118,11,22,94,10,98,1,1,19,54,0,80,91,18,31,11,2,19,25,5,14,0,6,0,0,7,0,21,4,20,79,4,43,0,0,0,5,5,21,8,24,22,12,0,0,18,42,9,13,44,73,2,45,124,15,15,64,105,22,13,153,118,48,1,0,1,24,4,7,11,26,1,59,24,0,51,86,7,76,51,0,0,4,1,58,114,4,71,47,78,17,57,5,48,23,200,96,0,53,74,128,142,26,30,0,39,90,10,56,32,42,66,132,173,87,60,169,102,2,54,115,33,4,125,77,18,102,166,89,13,114,39,0,29,94,27,2,65,99,46,77,41,11,68,136,54,50,75,112,26,36,130,87,7,33,69,25,5,38,61,72,154,91,61,62,79,102,87,36,41,104,62,11,92,86,8,28,30,114,8,61,111,47,10,63,93,62,19,23,69,32,4,58,81,26,56,50,32,8,40,56,0,0,10,84,0,4,18,38,2,2,89,105,0,3,75,9,1,8,35,0,5,43,92,14,31,9,80,52,33,10,0,52,7,0,0,42,0,1,23,1,0,45,82,1,27,50,10,0,30,28,6,37,0,49,34,128,21,15,43,54,12,16,116,84,0,40,46,58,0,117,170,62,8,79,98,5,1,94,12,0,57,110,6,42,81,102,18,113,110,22,31,174,88,12,59,32,138,1,54,127,15,9,70,70,49,18,54,1,21,0,50,2,0,0,8,0,3,22,20,6,41,3,11,50,8,0,24,5,12,28,7,33,118,46,3,25,142,47,2,40,147,68,1,52,46,12,19,72,93,3,20,116,6,8,116,72,16,0,123,1,33,10,27,0,0,21,25,1,13,49,0,11,11,49,0,5,12,52,2,0,134,40,11,42,64,69,52,40,90,59,36,21,9,45,41,0,8,52,81,7,127,59,0,15,9,1,5,71,138,26,0,52,12,23,27,34,23,0,40,0,25,0,2,0,29,8,5,14,106,3,22,81,70,90,77,58,22,119,62,49,165,47,32,104,97,26,120,7,167,92,7,82,0,13,1,48,110,0,25,2,48,65,68,138,152,42,74,55,58,0,70,74,1,73,9,53,0,89,139,22,44,14,0,0,1,0,1,84,17,44,6,8,9,46,18,1,1,29,4,1,2,14,17,33,48,18,67,59,40,68,4,28,0,29,55,80,32,6,90,71,1,58,22,28,22,2,5,73,19,1,0,10,3,45,49,51,32,24,6,3,36,41,24,0,53,74,1,0,18,10,4,70,50,122,22,66,70,112,60,0,32,92,3,0,103,80,0,40,0,37,118,32,0,97,139,31,45,118,11,22,96,11,97,1,0,13,53,0,78,89,19,32,11,2,18,24,6,13,0,7,0,0,7,0,21,3,19,78,3,42,0,0,0,4,6,21,9,24,23,12,0,1,18,41,10,14,44,72,2,44,127,15,16,64,103,21,13,152,118,48,1,0,1,23,4,8,10,27,1,62,25,0,53,90,8,76,50,0,0,4,1,58,112,3,72,49,78,17,56,5,48,22,201,95,0,53,74,127,142,27,32,0,40,91,9,63,44,46,58,150,180

InterPro domains:
  IPR003439 ABC transporter-like, ATP-binding domain [PF00005] (357-506)
  IPR003439 ABC transporter-like, ATP-binding domain [PS50893] (340-575)
  IPR003593 AAA+ ATPase domain [SM00382] (366-552)
  IPR011527 ABC transporter type 1, transmembrane domain [PF00664] (17-294)
  IPR011527 ABC transporter type 1, transmembrane domain [PS50929] (17-306)
  IPR017871 ABC transporter-like, conserved site [PS00211] (478-492)
  IPR027417 P-loop containing nucleoside triphosphate hydrolase [G3DSA:3.40.50.300] (327-577)
  IPR027417 P-loop containing nucleoside triphosphate hydrolase [SSF52540] (333-576)
  IPR036640 ABC transporter type 1, transmembrane domain superfamily [G3DSA:1.20.1560.10] (1-323)
  IPR036640 ABC transporter type 1, transmembrane domain superfamily [SSF90123] (3-32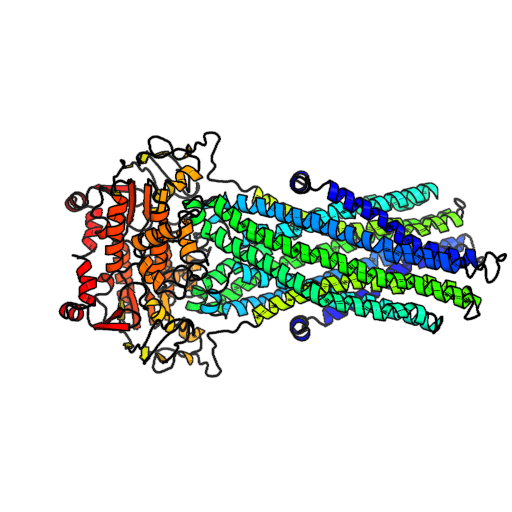0)
  IPR039421 Type 1 protein exporter [PTHR43394] (2-576)

CATH classification: 1.20.1560.10 (+1 more: 3.40.50.300)

B-factor: mean 102.37, std 31.73, range [24.07, 200.0]